Protein 6N7J (pdb70)

InterPro domains:
  IPR002561 Filoviruses glycoprotein, extracellular domain [PF01611] (16-345)
  IPR014625 Filoviruses glycoprotein [PIRSF036874] (2-675)
  IPR054584 Envelope glycoprotein GP2-like, HR1-HR2 [PF22307] (515-595)

Nearest PDB structures (foldseek):
  6n7j-assembly2_H  TM=1.005E+00  e=5.171E-42  Homo sapiens
  7kfx-assembly1_H  TM=9.205E-01  e=3.390E-28  Homo sapiens
  7kfy-assembly1_H  TM=9.130E-01  e=3.948E-28  Homo sapiens
  5ewi-assembly1_H  TM=6.738E-01  e=2.008E-27  Homo sapiens
  6nip-assembly1_H  TM=5.244E-01  e=6.436E-30  Homo sapiens

Sequence (900 aa):
QVQLQQWGAGLLKPSETLSLTCAVYGGSFTTTYWNWIRQPPGKGLEWIGEVNYSGNANYNPSLKGRVAISVDTSKNQFSLRLNSVTAADTAIYYCTSRIRSHIAYSWKGDVWGKGTTVTVSSASTKGPSVFPLAPSSKSTSGGTAALGCLVKDYFPEPVTVSWNSGALTSGVHTFPAVLQSSGLYSLSSVVTVPSSSLGTQTYICNVNHKPSNTKVDKKVEPKVQLQQWGAGLLKPSETLSLTCAVYGGSFTTTYWNWIRQPPGKGLEWIGEVNYSGNANYNPSLKGRVAISVDTSKNQFSLRLNSVTAADTAIYYCTSRIRSHIAYSWKGDVWGKGTTVTVSSASTKGPSVFPLAPSSTSGGTAALGCLVKDYFPEPVTVSWNSGALTSGVHTFPAVLQSSGLYSLSSVVTVPSSSLGTQTYICNVNHKPSNTKVDKKVEPEIVMTQSPGTLSLSPGERATLSCRASQSVPRNYIGWFQQKPGQAPRLLIYGASSRAAGFPDRFSGSGSGTDFTLTITRLEPEDFAMYYCHQYDRLPYTFGQGTKLEIKRTVAAPSVFIFPPSDEQLKSGTASVVCLLNNFYPREAKVQWKVDNALQSGNSQESVTEQDSKDSTYSLSSTLTLSKADYEKHKVYACEVTHQGLRSPVTKSFNRGEEIVMTQSPGTLSLSPGERATLSCRASQSVPRNYIGWFQQKPGQAPRLLIYGASSRAAGFPDRFSGSGSGTDFTLTITRLEPEDFAMYYCHQYDRLPYTFGQGTKLEIKRTVAAPSVFIFPPSDEQLKSGTASVVCLLNNFYPREAKVQWKVDNALQSGNSQESVTEQDSKDSTYSLSSTLTLSKADYEKHKVYACEVTHQGLRSPVTKSFNRGETDKIDQIIHDFIDKPTDKIDQIIHDFIDKP

Radius of gyration: 42.21 Å; Cα contacts (8 Å, |Δi|>4): 2205; chains: 6; bounding box: 74×134×46 Å

Organism: NCBI:txid565995

Solvent-accessible surface area: 42004 Å² total; per-residue (Å²): 210,22,114,10,98,25,128,34,59,20,102,12,85,47,89,85,89,1,65,0,23,0,6,2,125,68,24,48,1,38,12,7,9,2,7,0,9,20,17,17,96,90,134,23,13,67,4,2,0,0,2,16,90,67,46,96,27,50,44,26,80,90,25,116,82,82,5,30,8,74,20,89,54,108,147,56,50,0,35,0,134,0,51,80,4,63,59,89,6,33,2,54,0,13,0,6,0,8,5,10,19,63,150,42,10,39,76,88,18,23,62,34,12,185,23,26,80,0,15,6,15,82,26,76,78,88,20,11,36,10,24,26,4,38,8,39,68,206,37,102,104,85,26,80,1,3,0,0,0,3,1,10,50,0,8,10,77,79,36,73,18,41,1,35,86,33,86,45,116,86,35,39,18,57,3,64,29,31,94,28,123,88,16,22,17,8,18,7,0,0,0,38,12,84,22,92,16,22,82,112,81,78,11,61,0,19,1,36,0,158,66,17,135,34,154,44,86,50,91,5,99,63,248,122,104,9,78,27,130,35,52,22,104,12,87,52,88,82,75,0,56,1,23,0,5,4,145,26,46,45,6,41,11,6,14,8,3,0,6,21,21,14,104,90,136,24,13,65,3,1,0,5,1,23,84,74,40,59,25,19,61,17,79,91,11,126,67,82,5,53,8,52,24,69,69,97,124,53,55,1,19,0,105,1,65,74,0,66,64,88,6,32,2,58,0,13,0,5,1,12,2,8,24,85,168,37,19,67,82,95,2,18,48,40,11,138,27,20,73,1,15,5,11,78,27,70,76,102,24,15,42,13,19,21,0,49,6,112,78,101,107,80,23,92,5,5,0,0,0,0,0,11,36,0,5,8,80,82,33,74,16,43,1,32,91,32,85,42,115,87,35,36,18,60,3,69,29,34,84,31,124,81,12,24,19,10,14,6,0,0,0,37,14,80,23,88,16,34,82,120,86,90,12,64,0,18,1,48,0,169,62,33,135,34,155,53,88,59,100,6,111,119,126,7,91,12,79,15,37,91,23,72,26,35,24,31,70,57,73,150,0,69,0,31,0,122,7,79,115,68,4,84,70,50,15,0,0,3,9,10,23,63,88,94,109,43,8,138,17,0,1,27,4,26,83,44,103,15,109,73,27,59,112,45,4,53,8,58,38,44,26,68,68,9,35,0,13,0,60,174,2,78,86,117,4,32,9,68,0,7,0,6,1,0,0,80,39,25,3,35,27,1,160,10,0,56,5,13,43,106,85,102,82,22,40,11,45,6,37,16,4,30,12,18,112,72,4,26,178,82,36,52,1,2,1,2,0,0,0,3,60,0,9,20,79,112,25,129,19,40,6,46,4,62,121,51,118,35,106,80,42,42,64,87,14,30,32,97,34,45,105,173,60,12,5,3,2,0,5,1,17,0,52,26,55,90,64,60,8,74,146,59,120,43,0,8,0,31,0,51,12,116,34,57,232,70,67,40,63,85,59,21,75,92,72,202,126,6,70,3,73,14,41,52,55,64,30,33,22,38,59,74,82,150,0,64,0,34,0,130,7,74,101,75,7,85,79,54,13,0,0,2,7,15,23,64,91,94,118,46,5,137,16,2,0,30,6,18,83,42,104,16,75,76,31,52,101,19,9,54,7,61,34,46,26,67,66,5,41,0,22,0,46,155,5,61,105,90,0,25,9,67,0,5,0,4,0,0,1,89,40,20,3,32,22,2,114,8,0,53,6,9,43,112,73,103,86,22,45,11,48,10,38,24,5,47,11,17,104,88,0,32,171,72,36,39,0,1,1,0,0,0,0,6,56,0,12,19,100,107,29,120,18,51,4,45,3,57,114,54,110,40,92,80,41,39,68,89,13,34,32,103,35,46,102,174,61,17,2,5,2,7,4,1,19,0,49,29,57,86,64,60,9,90,139,58,118,41,0,4,0,42,0,52,7,124,28,40,232,50,64,46,60,83,62,34,71,91,61,198,95,89,179,91,1,62,118,10,9,111,116,4,69,94,67,96,103,178,95,0,57,122,12,7,108,110,6,77,30,82

CATH classification: 2.60.40.10

Structure (mmCIF, N/CA/C/O backbone):
data_6N7J
#
_entry.id   6N7J
#
_cell.length_a   51.452
_cell.length_b   191.580
_cell.length_c   63.362
_cell.angle_alpha   90.00
_cell.angle_beta   109.98
_cell.angle_gamma   90.00
#
_symmetry.space_group_name_H-M   'P 1 21 1'
#
loop_
_entity.id
_entity.type
_entity.pdbx_description
1 polymer 'BDBV223 antibody heavy chain'
2 polymer 'BDBV223 antibody light chain'
3 polymer 'Envelope glycoprotein'
#
loop_
_atom_site.group_PDB
_atom_site.id
_atom_site.type_symbol
_atom_site.label_atom_id
_atom_site.label_alt_id
_atom_site.label_comp_id
_atom_site.label_asym_id
_atom_site.label_entity_id
_atom_site.label_seq_id
_atom_site.pdbx_PDB_ins_code
_atom_site.Cartn_x
_atom_site.Cartn_y
_atom_site.Cartn_z
_atom_site.occupancy
_atom_site.B_iso_or_equiv
_atom_site.auth_seq_id
_atom_site.auth_comp_id
_atom_site.auth_asym_id
_atom_site.auth_atom_id
_atom_site.pdbx_PDB_model_num
ATOM 1 N N . GLN A 1 1 ? -36.954 52.250 3.067 1.00 78.10 1 GLN A N 1
ATOM 2 C CA . GLN A 1 1 ? -37.390 53.607 2.628 1.00 61.77 1 GLN A CA 1
ATOM 3 C C . GLN A 1 1 ? -37.644 54.509 3.832 1.00 53.51 1 GLN A C 1
ATOM 4 O O . GLN A 1 1 ? -38.435 55.448 3.756 1.00 59.22 1 GLN A O 1
ATOM 20 N N . VAL A 1 2 ? -36.970 54.220 4.940 1.00 58.48 2 VAL A N 1
ATOM 21 C CA . VAL A 1 2 ? -37.169 54.976 6.171 1.00 55.64 2 VAL A CA 1
ATOM 22 C C . VAL A 1 2 ? -36.482 56.328 6.052 1.00 60.42 2 VAL A C 1
ATOM 23 O O . VAL A 1 2 ? -35.396 56.445 5.472 1.00 61.49 2 VAL A O 1
ATOM 36 N N . GLN A 1 3 ? -37.118 57.358 6.605 1.00 61.44 3 GLN A N 1
ATOM 37 C CA . GLN A 1 3 ? -36.564 58.704 6.615 1.00 53.97 3 GLN A CA 1
ATOM 38 C C . GLN A 1 3 ? -36.951 59.380 7.921 1.00 56.78 3 GLN A C 1
ATOM 39 O O . GLN A 1 3 ? -38.085 59.239 8.385 1.00 53.89 3 GLN A O 1
ATOM 53 N N . LEU A 1 4 ? -36.007 60.110 8.509 1.00 62.91 4 LEU A N 1
ATOM 54 C CA . LEU A 1 4 ? -36.218 60.773 9.788 1.00 60.39 4 LEU A CA 1
ATOM 55 C C . LEU A 1 4 ? -36.178 62.285 9.610 1.00 57.67 4 LEU A C 1
ATOM 56 O O . LEU A 1 4 ? -35.218 62.825 9.049 1.00 52.36 4 LEU A O 1
ATOM 72 N N . GLN A 1 5 ? -37.226 62.961 10.090 1.00 50.41 5 GLN A N 1
ATOM 73 C CA . GLN A 1 5 ? -37.377 64.409 9.958 1.00 48.88 5 GLN A CA 1
ATOM 74 C C . GLN A 1 5 ? -37.291 65.030 11.349 1.00 51.90 5 GLN A C 1
ATOM 75 O O . GLN A 1 5 ? -38.212 64.878 12.159 1.00 49.79 5 GLN A O 1
ATOM 89 N N . GLN A 1 6 ? -36.208 65.756 11.611 1.00 53.28 6 GLN A N 1
ATOM 90 C CA . GLN A 1 6 ? -35.921 66.308 12.929 1.00 45.81 6 GLN A CA 1
ATOM 91 C C . GLN A 1 6 ? -36.146 67.814 12.938 1.00 48.85 6 GLN A C 1
ATOM 92 O O . GLN A 1 6 ? -35.673 68.522 12.043 1.00 51.15 6 GLN A O 1
ATOM 106 N N . TRP A 1 7 ? -36.870 68.299 13.947 1.00 56.14 7 TRP A N 1
ATOM 107 C CA . TRP A 1 7 ? -37.019 69.732 14.154 1.00 52.34 7 TRP A CA 1
ATOM 108 C C . TRP A 1 7 ? -36.894 70.052 15.636 1.00 51.79 7 TRP A C 1
ATOM 109 O O . TRP A 1 7 ? -37.288 69.254 16.494 1.00 57.80 7 TRP A O 1
ATOM 130 N N . GLY A 1 8 ? -36.301 71.206 15.921 1.00 47.26 8 GLY A N 1
ATOM 131 C CA . GLY A 1 8 ? -36.056 71.628 17.288 1.00 46.16 8 GLY A CA 1
ATOM 132 C C . GLY A 1 8 ? -35.515 73.041 17.317 1.00 40.72 8 GLY A C 1
ATOM 133 O O . GLY A 1 8 ? -35.264 73.657 16.278 1.00 46.77 8 GLY A O 1
ATOM 137 N N . ALA A 1 9 ? -35.332 73.549 18.535 1.00 31.72 9 ALA A N 1
ATOM 138 C CA . ALA A 1 9 ? -34.849 74.909 18.751 1.00 33.82 9 ALA A CA 1
ATOM 139 C C . ALA A 1 9 ? -33.329 74.900 18.864 1.00 49.40 9 ALA A C 1
ATOM 140 O O . ALA A 1 9 ? -32.775 74.326 19.808 1.00 64.94 9 ALA A O 1
ATOM 147 N N . GLY A 1 10 ? -32.658 75.542 17.906 1.00 49.02 10 GLY A N 1
ATOM 148 C CA . GLY A 1 10 ? -31.203 75.520 17.897 1.00 46.78 10 GLY A CA 1
ATOM 149 C C . GLY A 1 10 ? -30.581 76.388 18.976 1.00 43.57 10 GLY A C 1
ATOM 150 O O . GLY A 1 10 ? -29.737 75.926 19.749 1.00 40.92 10 GLY A O 1
ATOM 154 N N . LEU A 1 11 ? -30.990 77.653 19.049 1.00 42.97 11 LEU A N 1
ATOM 155 C CA . LEU A 1 11 ? -30.364 78.623 19.939 1.00 48.97 11 LEU A CA 1
ATOM 156 C C . LEU A 1 11 ? -31.182 78.779 21.215 1.00 45.43 11 LEU A C 1
ATOM 157 O O . LEU A 1 11 ? -32.397 78.998 21.158 1.00 67.00 11 LEU A O 1
ATOM 173 N N . LEU A 1 12 ? -30.511 78.664 22.360 1.00 37.05 12 LEU A N 1
ATOM 174 C CA . LEU A 1 12 ? -31.144 78.819 23.661 1.00 43.45 12 LEU A CA 1
ATOM 175 C C . LEU A 1 12 ? -30.160 79.480 24.614 1.00 46.96 12 LEU A C 1
ATOM 176 O O . LEU A 1 12 ? -28.943 79.352 24.460 1.00 48.72 12 LEU A O 1
ATOM 192 N N . LYS A 1 13 ? -30.697 80.188 25.603 1.00 56.12 13 LYS A N 1
ATOM 193 C CA . LYS A 1 13 ? -29.867 80.791 26.633 1.00 58.24 13 LYS A CA 1
ATOM 194 C C . LYS A 1 13 ? -29.543 79.771 27.722 1.00 49.29 13 LYS A C 1
ATOM 195 O O . LYS A 1 13 ? -30.267 78.789 27.900 1.00 46.45 13 LYS A O 1
ATOM 214 N N . PRO A 1 14 ? -28.455 79.978 28.465 1.00 54.00 14 PRO A N 1
ATOM 215 C CA . PRO A 1 14 ? -28.085 79.016 29.511 1.00 55.66 14 PRO A CA 1
ATOM 216 C C . PRO A 1 14 ? -29.225 78.777 30.491 1.00 52.43 14 PRO A C 1
ATOM 217 O O . PRO A 1 14 ? -30.039 79.664 30.760 1.00 58.39 14 PRO A O 1
ATOM 228 N N . SER A 1 15 ? -29.275 77.557 31.027 1.00 53.29 15 SER A N 1
ATOM 229 C CA . SER A 1 15 ? -30.269 77.186 32.033 1.00 57.79 15 SER A CA 1
ATOM 230 C C . SER A 1 15 ? -31.687 77.243 31.464 1.00 54.01 15 SER A C 1
ATOM 231 O O . SER A 1 15 ? -32.632 77.656 32.140 1.00 44.10 15 SER A O 1
ATOM 239 N N . GLU A 1 16 ? -31.833 76.822 30.207 1.00 51.04 16 GLU A N 1
ATOM 240 C CA . GLU A 1 16 ? -33.126 76.734 29.541 1.00 50.92 16 GLU A CA 1
ATOM 241 C C . GLU A 1 16 ? -33.309 75.334 28.973 1.00 51.31 16 GLU A C 1
ATOM 242 O O . GLU A 1 16 ? -32.379 74.760 28.401 1.00 51.07 16 GLU A O 1
ATOM 254 N N . THR A 1 17 ? -34.516 74.795 29.122 1.00 61.31 17 THR A N 1
ATOM 255 C CA . THR A 1 17 ? -34.784 73.437 28.667 1.00 60.82 17 THR A CA 1
ATOM 256 C C . THR A 1 17 ? -34.598 73.320 27.160 1.00 45.64 17 THR A C 1
ATOM 257 O O . THR A 1 17 ? -34.995 74.201 26.393 1.00 46.62 17 THR A O 1
ATOM 268 N N . LEU A 1 18 ? -33.986 72.215 26.743 1.00 38.30 18 LEU A N 1
ATOM 269 C CA . LEU A 1 18 ? -33.754 71.899 25.339 1.00 34.46 18 LEU A CA 1
ATOM 270 C C . LEU A 1 18 ? -34.746 70.818 24.931 1.00 43.12 18 LEU A C 1
ATOM 271 O O . LEU A 1 18 ? -34.670 69.685 25.418 1.00 60.94 18 LEU A O 1
ATOM 287 N N . SER A 1 19 ? -35.668 71.161 24.035 1.00 42.41 19 SER A N 1
ATOM 288 C CA . SER A 1 19 ? -36.661 70.217 23.535 1.00 45.29 19 SER A CA 1
ATOM 289 C C . SER A 1 19 ? -36.441 70.050 22.038 1.00 44.76 19 SER A C 1
ATOM 290 O O . SER A 1 19 ? -36.622 71.001 21.269 1.00 58.55 19 SER A O 1
ATOM 298 N N . LEU A 1 20 ? -36.049 68.847 21.630 1.00 40.29 20 LEU A N 1
ATOM 299 C CA . LEU A 1 20 ? -35.886 68.503 20.227 1.00 42.53 20 LEU A CA 1
ATOM 300 C C . LEU A 1 20 ? -36.847 67.369 19.902 1.00 44.85 20 LEU A C 1
ATOM 301 O O . LEU A 1 20 ? -37.277 66.630 20.791 1.00 53.10 20 LEU A O 1
ATOM 317 N N . THR A 1 21 ? -37.216 67.239 18.628 1.00 52.06 21 THR A N 1
ATOM 318 C CA . THR A 1 21 ? -38.087 66.138 18.241 1.00 60.26 21 THR A CA 1
ATOM 319 C C . THR A 1 21 ? -37.669 65.570 16.894 1.00 55.02 21 THR A C 1
ATOM 320 O O . THR A 1 21 ? -37.159 66.281 16.023 1.00 59.35 21 THR A O 1
ATOM 331 N N . CYS A 1 22 ? -37.912 64.271 16.740 1.00 48.28 22 CYS A N 1
ATOM 332 C CA . CYS A 1 22 ? -37.520 63.502 15.570 1.00 51.26 22 CYS A CA 1
ATOM 333 C C . CYS A 1 22 ? -38.704 62.655 15.122 1.00 46.32 22 CYS A C 1
ATOM 334 O O . CYS A 1 22 ? -39.397 62.053 15.951 1.00 49.35 22 CYS A O 1
ATOM 341 N N . ALA A 1 23 ? -38.928 62.614 13.808 1.00 44.74 23 ALA A N 1
ATOM 342 C CA . ALA A 1 23 ? -40.096 61.978 13.211 1.00 48.96 23 ALA A CA 1
ATOM 343 C C . ALA A 1 23 ? -39.665 60.823 12.318 1.00 59.64 23 ALA A C 1
ATOM 344 O O . ALA A 1 23 ? -38.626 60.898 11.656 1.00 66.97 23 ALA A O 1
ATOM 351 N N . VAL A 1 24 ? -40.477 59.765 12.292 1.00 46.79 24 VAL A N 1
ATOM 352 C CA . VAL A 1 24 ? -40.159 58.520 11.595 1.00 48.13 24 VAL A CA 1
ATOM 353 C C . VAL A 1 24 ? -41.167 58.310 10.473 1.00 51.14 24 VAL A C 1
ATOM 354 O O . VAL A 1 24 ? -42.372 58.183 10.728 1.00 55.36 24 VAL A O 1
ATOM 367 N N . TYR A 1 25 ? -40.675 58.278 9.237 1.00 43.23 25 TYR A N 1
ATOM 368 C CA . TYR A 1 25 ? -41.457 57.884 8.073 1.00 49.98 25 TYR A CA 1
ATOM 369 C C . TYR A 1 25 ? -40.945 56.553 7.540 1.00 56.23 25 TYR A C 1
ATOM 370 O O . TYR A 1 25 ? -39.731 56.360 7.412 1.00 61.23 25 TYR A O 1
ATOM 388 N N . GLY A 1 26 ? -41.867 55.642 7.229 1.00 53.65 26 GLY A N 1
ATOM 389 C CA . GLY A 1 26 ? -41.533 54.389 6.587 1.00 62.64 26 GLY A CA 1
ATOM 390 C C . GLY A 1 26 ? -41.430 53.190 7.507 1.00 63.63 26 GLY A C 1
ATOM 391 O O . GLY A 1 26 ? -41.367 52.059 7.009 1.00 52.08 26 GLY A O 1
ATOM 395 N N . GLY A 1 27 ? -41.412 53.392 8.817 1.00 60.98 27 GLY A N 1
ATOM 396 C CA . GLY A 1 27 ? -41.238 52.284 9.740 1.00 52.09 27 GLY A CA 1
ATOM 397 C C . GLY A 1 27 ? -41.868 52.583 11.080 1.00 56.59 27 GLY A C 1
ATOM 398 O O . GLY A 1 27 ? -42.005 53.744 11.478 1.00 56.59 27 GLY A O 1
ATOM 402 N N . SER A 1 28 ? -42.254 51.518 11.781 1.00 54.35 28 SER A N 1
ATOM 403 C CA . SER A 1 28 ? -42.961 51.659 13.044 1.00 65.00 28 SER A CA 1
ATOM 404 C C . SER A 1 28 ? -41.988 51.928 14.189 1.00 44.62 28 SER A C 1
ATOM 405 O O . SER A 1 28 ? -40.789 51.645 14.109 1.00 31.60 28 SER A O 1
ATOM 413 N N . PHE A 1 29 ? -42.528 52.509 15.262 1.00 51.16 29 PHE A N 1
ATOM 414 C CA . PHE A 1 29 ? -41.756 52.670 16.488 1.00 56.15 29 PHE A CA 1
ATOM 415 C C . PHE A 1 29 ? -41.494 51.334 17.164 1.00 57.42 29 PHE A C 1
ATOM 416 O O . PHE A 1 29 ? -40.449 51.157 17.801 1.00 59.40 29 PHE A O 1
ATOM 433 N N . THR A 1 30 ? -42.422 50.386 17.036 1.00 51.15 30 THR A N 1
ATOM 434 C CA . THR A 1 30 ? -42.277 49.108 17.716 1.00 66.94 30 THR A CA 1
ATOM 435 C C . THR A 1 30 ? -41.218 48.226 17.068 1.00 68.55 30 THR A C 1
ATOM 436 O O . THR A 1 30 ? -40.677 47.337 17.734 1.00 70.99 30 THR A O 1
ATOM 447 N N . THR A 1 31 ? -40.913 48.448 15.789 1.00 64.57 31 THR A N 1
ATOM 448 C CA . THR A 1 31 ? -39.982 47.581 15.078 1.00 60.81 31 THR A CA 1
ATOM 449 C C . THR A 1 31 ? -38.533 47.862 15.453 1.00 54.67 31 THR A C 1
ATOM 450 O O . THR A 1 31 ? -37.718 46.935 15.521 1.00 52.75 31 THR A O 1
ATOM 461 N N . THR A 1 32 ? -38.192 49.124 15.686 1.00 58.16 32 THR A N 1
ATOM 462 C CA . THR A 1 32 ? -36.813 49.526 15.911 1.00 55.40 32 THR A CA 1
ATOM 463 C C . THR A 1 32 ? -36.716 50.429 17.130 1.00 44.86 32 THR A C 1
ATOM 464 O O . THR A 1 32 ? -37.607 51.244 17.385 1.00 43.80 32 THR A O 1
ATOM 475 N N . TYR A 1 33 ? -35.627 50.276 17.876 1.00 49.16 33 TYR A N 1
ATOM 476 C CA . TYR A 1 33 ? -35.328 51.167 18.983 1.00 56.36 33 TYR A CA 1
ATOM 477 C C . TYR A 1 33 ? -34.801 52.496 18.455 1.00 56.23 33 TYR A C 1
ATOM 478 O O . TYR A 1 33 ? -34.260 52.582 17.350 1.00 57.66 33 TYR A O 1
ATOM 496 N N . TRP A 1 34 ? -34.960 53.544 19.261 1.00 49.47 34 TRP A N 1
ATOM 497 C CA . TRP A 1 34 ? -34.517 54.874 18.865 1.00 49.57 34 TRP A CA 1
ATOM 498 C C . TRP A 1 34 ? -33.589 55.420 19.935 1.00 58.31 34 TRP A C 1
ATOM 499 O O . TRP A 1 34 ? -33.659 55.009 21.087 1.00 57.91 34 TRP A O 1
ATOM 520 N N . ASN A 1 35 ? -32.665 56.290 19.538 1.00 61.11 35 ASN A N 1
ATOM 521 C CA . ASN A 1 35 ? -31.745 56.873 20.502 1.00 56.61 35 ASN A CA 1
ATOM 522 C C . ASN A 1 35 ? -31.269 58.237 20.024 1.00 49.52 35 ASN A C 1
ATOM 523 O O . ASN A 1 35 ? -31.264 58.540 18.828 1.00 36.06 35 ASN A O 1
ATOM 534 N N . TRP A 1 36 ? -30.863 59.052 20.994 1.00 47.69 36 TRP A N 1
ATOM 535 C CA . TRP A 1 36 ? -30.348 60.393 20.758 1.00 41.11 36 TRP A CA 1
ATOM 536 C C . TRP A 1 36 ? -28.871 60.448 21.122 1.00 37.36 36 TRP A C 1
ATOM 537 O O . TRP A 1 36 ? -28.473 59.988 22.204 1.00 36.89 36 TRP A O 1
ATOM 558 N N . ILE A 1 37 ? -28.076 61.044 20.227 1.00 44.34 37 ILE A N 1
ATOM 559 C CA . ILE A 1 37 ? -26.649 61.254 20.431 1.00 44.44 37 ILE A CA 1
ATOM 560 C C . ILE A 1 37 ? -26.343 62.719 20.149 1.00 38.71 37 ILE A C 1
ATOM 561 O O . ILE A 1 37 ? -27.116 63.424 19.497 1.00 45.21 37 ILE A O 1
ATOM 577 N N . ARG A 1 38 ? -25.197 63.178 20.652 1.00 28.06 38 ARG A N 1
ATOM 578 C CA . ARG A 1 38 ? -24.741 64.535 20.388 1.00 30.52 38 ARG A CA 1
ATOM 579 C C . ARG A 1 38 ? -23.256 64.516 20.065 1.00 31.83 38 ARG A C 1
ATOM 580 O O . ARG A 1 38 ? -22.486 63.773 20.681 1.00 46.55 38 ARG A O 1
ATOM 601 N N . GLN A 1 39 ? -22.862 65.335 19.094 1.00 34.19 39 GLN A N 1
ATOM 602 C CA . GLN A 1 39 ? -21.457 65.512 18.747 1.00 39.11 39 GLN A CA 1
ATOM 603 C C . GLN A 1 39 ? -21.040 66.943 19.056 1.00 33.68 39 GLN A C 1
ATOM 604 O O . GLN A 1 39 ? -21.436 67.865 18.326 1.00 33.43 39 GLN A O 1
ATOM 618 N N . PRO A 1 40 ? -20.260 67.190 20.106 1.00 30.04 40 PRO A N 1
ATOM 619 C CA . PRO A 1 40 ? -19.707 68.532 20.317 1.00 30.24 40 PRO A CA 1
ATOM 620 C C . PRO A 1 40 ? -18.801 68.927 19.166 1.00 35.15 40 PRO A C 1
ATOM 621 O O . PRO A 1 40 ? -18.337 68.063 18.406 1.00 43.85 40 PRO A O 1
ATOM 632 N N . PRO A 1 41 ? -18.523 70.220 18.999 1.00 33.46 41 PRO A N 1
ATOM 633 C CA . PRO A 1 41 ? -17.717 70.651 17.849 1.00 38.71 41 PRO A CA 1
ATOM 634 C C . PRO A 1 41 ? -16.291 70.128 17.952 1.00 43.95 41 PRO A C 1
ATOM 635 O O . PRO A 1 41 ? -15.634 70.272 18.984 1.00 35.66 41 PRO A O 1
ATOM 646 N N . GLY A 1 42 ? -15.818 69.523 16.865 1.00 41.98 42 GLY A N 1
ATOM 647 C CA . GLY A 1 42 ? -14.476 68.977 16.812 1.00 34.02 42 GLY A CA 1
ATOM 648 C C . GLY A 1 42 ? -14.135 68.085 17.988 1.00 35.05 42 GLY A C 1
ATOM 649 O O . GLY A 1 42 ? -13.055 68.211 18.573 1.00 35.35 42 GLY A O 1
ATOM 653 N N . LYS A 1 43 ? -15.043 67.180 18.346 1.00 25.09 43 LYS A N 1
ATOM 654 C CA . LYS A 1 43 ? -14.808 66.257 19.447 1.00 22.95 43 LYS A CA 1
ATOM 655 C C . LYS A 1 43 ? -15.491 64.931 19.144 1.00 23.04 43 LYS A C 1
ATOM 656 O O . LYS A 1 43 ? -16.205 64.784 18.148 1.00 28.06 43 LYS A O 1
ATOM 675 N N . GLY A 1 44 ? -15.260 63.960 20.025 1.00 27.75 44 GLY A N 1
ATOM 676 C CA . GLY A 1 44 ? -15.816 62.639 19.837 1.00 44.09 44 GLY A CA 1
ATOM 677 C C . GLY A 1 44 ? -17.316 62.594 20.056 1.00 56.45 44 GLY A C 1
ATOM 678 O O . GLY A 1 44 ? -17.910 63.425 20.744 1.00 52.24 44 GLY A O 1
ATOM 682 N N . LEU A 1 45 ? -17.935 61.589 19.443 1.00 56.98 45 LEU A N 1
ATOM 683 C CA . LEU A 1 45 ? -19.367 61.378 19.577 1.00 40.18 45 LEU A CA 1
ATOM 684 C C . LEU A 1 45 ? -19.724 60.987 21.007 1.00 40.74 45 LEU A C 1
ATOM 685 O O . LEU A 1 45 ? -18.948 60.336 21.711 1.00 38.99 45 LEU A O 1
ATOM 701 N N . GLU A 1 46 ? -20.917 61.396 21.434 1.00 42.34 46 GLU A N 1
ATOM 702 C CA . GLU A 1 46 ? -21.442 61.038 22.743 1.00 46.30 46 GLU A CA 1
ATOM 703 C C . GLU A 1 46 ? -22.883 60.579 22.594 1.00 41.93 46 GLU A C 1
ATOM 704 O O . GLU A 1 46 ? -23.660 61.179 21.845 1.00 51.40 46 GLU A O 1
ATOM 716 N N . TRP A 1 47 ? -23.237 59.515 23.309 1.00 33.42 47 TRP A N 1
ATOM 717 C CA . TRP A 1 47 ? -24.592 58.976 23.292 1.00 41.12 47 TRP A CA 1
ATOM 718 C C . TRP A 1 47 ? -25.306 59.420 24.561 1.00 46.58 47 TRP A C 1
ATOM 719 O O . TRP A 1 47 ? -24.976 58.958 25.658 1.00 47.61 47 TRP A O 1
ATOM 740 N N . ILE A 1 48 ? -26.276 60.321 24.418 1.00 51.72 48 ILE A N 1
ATOM 741 C CA . ILE A 1 48 ? -27.004 60.799 25.588 1.00 52.14 48 ILE A CA 1
ATOM 742 C C . ILE A 1 48 ? -28.049 59.781 26.032 1.00 39.78 48 ILE A C 1
ATOM 743 O O . ILE A 1 48 ? -28.157 59.476 27.225 1.00 48.86 48 ILE A O 1
ATOM 759 N N . GLY A 1 49 ? -28.837 59.235 25.102 1.00 37.85 49 GLY A N 1
ATOM 760 C CA . GLY A 1 49 ? -29.909 58.374 25.574 1.00 45.90 49 GLY A CA 1
ATOM 761 C C . GLY A 1 49 ? -30.489 57.466 24.514 1.00 43.91 49 GLY A C 1
ATOM 762 O O . GLY A 1 49 ? -30.145 57.542 23.333 1.00 44.01 49 GLY A O 1
ATOM 766 N N . GLU A 1 50 ? -31.365 56.570 24.972 1.00 46.92 50 GLU A N 1
ATOM 767 C CA . GLU A 1 50 ? -32.108 55.676 24.096 1.00 54.91 50 GLU A CA 1
ATOM 768 C C . GLU A 1 50 ? -33.508 55.451 24.651 1.00 58.62 50 GLU A C 1
ATOM 769 O O . GLU A 1 50 ? -33.731 55.477 25.866 1.00 55.77 50 GLU A O 1
ATOM 781 N N . VAL A 1 51 ? -34.443 55.210 23.731 1.00 49.46 51 VAL A N 1
ATOM 782 C CA . VAL A 1 51 ? -35.861 55.062 24.018 1.00 42.42 51 VAL A CA 1
ATOM 783 C C . VAL A 1 51 ? -36.445 53.896 23.229 1.00 61.11 51 VAL A C 1
ATOM 784 O O . VAL A 1 51 ? -36.014 53.584 22.109 1.00 69.09 51 VAL A O 1
ATOM 797 N N . ASN A 1 52 ? -37.475 53.295 23.824 1.00 67.23 52 ASN A N 1
ATOM 798 C CA . ASN A 1 52 ? -38.276 52.224 23.257 1.00 68.56 52 ASN A CA 1
ATOM 799 C C . ASN A 1 52 ? -39.717 52.709 23.135 1.00 63.54 52 ASN A C 1
ATOM 800 O O . ASN A 1 52 ? -40.134 53.644 23.825 1.00 63.71 52 ASN A O 1
ATOM 811 N N . TYR A 1 53 ? -40.484 52.069 22.247 1.00 52.28 53 TYR A N 1
ATOM 812 C CA . TYR A 1 53 ? -41.864 52.497 22.032 1.00 53.12 53 TYR A CA 1
ATOM 813 C C . TYR A 1 53 ? -42.686 52.418 23.312 1.00 52.82 53 TYR A C 1
ATOM 814 O O . TYR A 1 53 ? -43.623 53.204 23.498 1.00 39.70 53 TYR A O 1
ATOM 832 N N . SER A 1 54 ? -42.356 51.481 24.202 1.00 56.70 54 SER A N 1
ATOM 833 C CA . SER A 1 54 ? -43.114 51.291 25.433 1.00 56.93 54 SER A CA 1
ATOM 834 C C . SER A 1 54 ? -42.910 52.413 26.442 1.00 50.58 54 SER A C 1
ATOM 835 O O . SER A 1 54 ? -43.609 52.434 27.461 1.00 55.24 54 SER A O 1
ATOM 843 N N . GLY A 1 55 ? -41.983 53.335 26.193 1.00 47.52 55 GLY A N 1
ATOM 844 C CA . GLY A 1 55 ? -41.683 54.396 27.123 1.00 50.65 55 GLY A CA 1
ATOM 845 C C . GLY A 1 55 ? -40.423 54.170 27.931 1.00 50.54 55 GLY A C 1
ATOM 846 O O . GLY A 1 55 ? -39.895 55.126 28.510 1.00 47.59 55 GLY A O 1
ATOM 850 N N . ASN A 1 56 ? -39.932 52.934 27.986 1.00 55.57 56 ASN A N 1
ATOM 851 C CA . ASN A 1 56 ? -38.697 52.652 28.702 1.00 54.79 56 ASN A CA 1
ATOM 852 C C . ASN A 1 56 ? -37.546 53.427 28.076 1.00 51.85 56 ASN A C 1
ATOM 853 O O . ASN A 1 56 ? -37.365 53.418 26.855 1.00 50.30 56 ASN A O 1
ATOM 864 N N . ALA A 1 57 ? -36.769 54.102 28.920 1.00 54.02 57 ALA A N 1
ATOM 865 C CA . ALA A 1 57 ? -35.686 54.964 28.471 1.00 53.36 57 ALA A CA 1
ATOM 866 C C . ALA A 1 57 ? -34.438 54.659 29.283 1.00 55.24 57 ALA A C 1
ATOM 867 O O . ALA A 1 57 ? -34.509 54.531 30.510 1.00 55.11 57 ALA A O 1
ATOM 874 N N . ASN A 1 58 ? -33.302 54.545 28.600 1.00 54.27 58 ASN A N 1
ATOM 875 C CA . ASN A 1 58 ? -32.015 54.312 29.244 1.00 55.82 58 ASN A CA 1
ATOM 876 C C . ASN A 1 58 ? -31.074 55.439 28.848 1.00 53.49 58 ASN A C 1
ATOM 877 O O . ASN A 1 58 ? -30.838 55.665 27.657 1.00 47.67 58 ASN A O 1
ATOM 888 N N . TYR A 1 59 ? -30.529 56.131 29.843 1.00 52.43 59 TYR A N 1
ATOM 889 C CA . TYR A 1 59 ? -29.780 57.359 29.629 1.00 44.80 59 TYR A CA 1
ATOM 890 C C . TYR A 1 59 ? -28.311 57.170 29.984 1.00 45.71 59 TYR A C 1
ATOM 891 O O . TYR A 1 59 ? -27.941 56.299 30.777 1.00 54.00 59 TYR A O 1
ATOM 909 N N . ASN A 1 60 ? -27.479 58.003 29.372 1.00 48.57 60 ASN A N 1
ATOM 910 C CA . ASN A 1 60 ? -26.058 58.014 29.674 1.00 47.22 60 ASN A CA 1
ATOM 911 C C . ASN A 1 60 ? -25.857 58.194 31.179 1.00 52.85 60 ASN A C 1
ATOM 912 O O . ASN A 1 60 ? -26.533 59.028 31.796 1.00 56.48 60 ASN A O 1
ATOM 923 N N . PRO A 1 61 ? -24.940 57.446 31.806 1.00 66.29 61 PRO A N 1
ATOM 924 C CA . PRO A 1 61 ? -24.863 57.483 33.277 1.00 65.65 61 PRO A CA 1
ATOM 925 C C . PRO A 1 61 ? -24.428 58.827 33.826 1.00 55.16 61 PRO A C 1
ATOM 926 O O . PRO A 1 61 ? -24.715 59.122 34.993 1.00 40.98 61 PRO A O 1
ATOM 937 N N . SER A 1 62 ? -23.747 59.646 33.027 1.00 60.50 62 SER A N 1
ATOM 938 C CA . SER A 1 62 ? -23.306 60.956 33.493 1.00 59.96 62 SER A CA 1
ATOM 939 C C . SER A 1 62 ? -24.481 61.922 33.621 1.00 66.06 62 SER A C 1
ATOM 940 O O . SER A 1 62 ? -24.626 62.608 34.639 1.00 78.08 62 SER A O 1
ATOM 948 N N . LEU A 1 63 ? -25.335 61.983 32.598 1.00 68.63 63 LEU A N 1
ATOM 949 C CA . LEU A 1 63 ? -26.403 62.972 32.501 1.00 55.79 63 LEU A CA 1
ATOM 950 C C . LEU A 1 63 ? -27.757 62.470 32.999 1.00 56.96 63 LEU A C 1
ATOM 951 O O . LEU A 1 63 ? -28.756 63.175 32.828 1.00 65.02 63 LEU A O 1
ATOM 967 N N . LYS A 1 64 ? -27.820 61.274 33.596 1.00 65.54 64 LYS A N 1
ATOM 968 C CA . LYS A 1 64 ? -29.109 60.639 33.875 1.00 67.61 64 LYS A CA 1
ATOM 969 C C . LYS A 1 64 ? -30.098 61.605 34.519 1.00 60.12 64 LYS A C 1
ATOM 970 O O . LYS A 1 64 ? -31.255 61.703 34.095 1.00 57.74 64 LYS A O 1
ATOM 989 N N . GLY A 1 65 ? -29.659 62.327 35.550 1.00 53.77 65 GLY A N 1
ATOM 990 C CA . GLY A 1 65 ? -30.584 63.169 36.292 1.00 54.02 65 GLY A CA 1
ATOM 991 C C . GLY A 1 65 ? -31.145 64.315 35.472 1.00 58.70 65 GLY A C 1
ATOM 992 O O . GLY A 1 65 ? -32.311 64.687 35.629 1.00 52.43 65 GLY A O 1
ATOM 996 N N . ARG A 1 66 ? -30.330 64.888 34.586 1.00 63.90 66 ARG A N 1
ATOM 997 C CA . ARG A 1 66 ? -30.749 66.079 33.855 1.00 51.18 66 ARG A CA 1
ATOM 998 C C . ARG A 1 66 ? -31.640 65.766 32.659 1.00 50.58 66 ARG A C 1
ATOM 999 O O . ARG A 1 66 ? -32.527 66.563 32.334 1.00 52.05 66 ARG A O 1
ATOM 1020 N N . VAL A 1 67 ? -31.432 64.631 31.996 1.00 46.10 67 VAL A N 1
ATOM 1021 C CA . VAL A 1 67 ? -32.090 64.344 30.726 1.00 50.59 67 VAL A CA 1
ATOM 1022 C C . VAL A 1 67 ? -33.317 63.478 30.964 1.00 60.30 67 VAL A C 1
ATOM 1023 O O . VAL A 1 67 ? -33.310 62.576 31.812 1.00 62.47 67 VAL A O 1
ATOM 1036 N N . ALA A 1 68 ? -34.375 63.758 30.207 1.00 61.57 68 ALA A N 1
ATOM 1037 C CA . ALA A 1 68 ? -35.560 62.915 30.148 1.00 53.63 68 ALA A CA 1
ATOM 1038 C C . ALA A 1 68 ? -36.049 62.909 28.709 1.00 55.84 68 ALA A C 1
ATOM 1039 O O . ALA A 1 68 ? -36.189 63.972 28.097 1.00 55.85 68 ALA A O 1
ATOM 1046 N N . ILE A 1 69 ? -36.307 61.721 28.172 1.00 65.01 69 ILE A N 1
ATOM 1047 C CA . ILE A 1 69 ? -36.768 61.563 26.799 1.00 65.41 69 ILE A CA 1
ATOM 1048 C C . ILE A 1 69 ? -38.137 60.902 26.831 1.00 66.07 69 ILE A C 1
ATOM 1049 O O . ILE A 1 69 ? -38.350 59.933 27.569 1.00 54.45 69 ILE A O 1
ATOM 1065 N N . SER A 1 70 ? -39.064 61.421 26.029 1.00 66.58 70 SER A N 1
ATOM 1066 C CA . SER A 1 70 ? -40.404 60.859 25.950 1.00 68.92 70 SER A CA 1
ATOM 1067 C C . SER A 1 70 ? -40.745 60.634 24.488 1.00 73.20 70 SER A C 1
ATOM 1068 O O . SER A 1 70 ? -40.343 61.418 23.627 1.00 73.73 70 SER A O 1
ATOM 1076 N N . VAL A 1 71 ? -41.493 59.569 24.210 1.00 73.10 71 VAL A N 1
ATOM 1077 C CA . VAL A 1 71 ? -41.803 59.170 22.843 1.00 64.38 71 VAL A CA 1
ATOM 1078 C C . VAL A 1 71 ? -43.300 58.927 22.743 1.00 68.60 71 VAL A C 1
ATOM 1079 O O . VAL A 1 71 ? -43.897 58.324 23.643 1.00 70.37 71 VAL A O 1
ATOM 1092 N N . ASP A 1 72 ? -43.915 59.397 21.657 1.00 75.21 72 ASP A N 1
ATOM 1093 C CA . ASP A 1 72 ? -45.334 59.136 21.423 1.00 73.80 72 ASP A CA 1
ATOM 1094 C C . ASP A 1 72 ? -45.504 58.494 20.054 1.00 78.53 72 ASP A C 1
ATOM 1095 O O . ASP A 1 72 ? -45.246 59.131 19.028 1.00 72.32 72 ASP A O 1
ATOM 1104 N N . THR A 1 73 ? -45.947 57.235 20.044 1.00 73.40 73 THR A N 1
ATOM 1105 C CA . THR A 1 73 ? -46.180 56.526 18.792 1.00 61.36 73 THR A CA 1
ATOM 1106 C C . THR A 1 73 ? -47.408 57.046 18.058 1.00 70.36 73 THR A C 1
ATOM 1107 O O . THR A 1 73 ? -47.534 56.815 16.850 1.00 78.17 73 THR A O 1
ATOM 1118 N N . SER A 1 74 ? -48.310 57.740 18.757 1.00 74.77 74 SER A N 1
ATOM 1119 C CA . SER A 1 74 ? -49.510 58.267 18.115 1.00 70.29 74 SER A CA 1
ATOM 1120 C C . SER A 1 74 ? -49.161 59.029 16.843 1.00 65.72 74 SER A C 1
ATOM 1121 O O . SER A 1 74 ? -49.758 58.806 15.784 1.00 49.32 74 SER A O 1
ATOM 1129 N N . LYS A 1 75 ? -48.192 59.937 16.933 1.00 68.58 75 LYS A N 1
ATOM 1130 C CA . LYS A 1 75 ? -47.743 60.718 15.790 1.00 66.19 75 LYS A CA 1
ATOM 1131 C C . LYS A 1 75 ? -46.519 60.126 15.108 1.00 58.10 75 LYS A C 1
ATOM 1132 O O . LYS A 1 75 ? -46.012 60.722 14.153 1.00 58.86 75 LYS A O 1
ATOM 1151 N N . ASN A 1 76 ? -46.034 58.974 15.568 1.00 57.23 76 ASN A N 1
ATOM 1152 C CA . ASN A 1 76 ? -44.785 58.406 15.071 1.00 60.68 76 ASN A CA 1
ATOM 1153 C C . ASN A 1 76 ? -43.646 59.414 15.221 1.00 59.92 76 ASN A C 1
ATOM 1154 O O . ASN A 1 76 ? -42.926 59.723 14.269 1.00 52.55 76 ASN A O 1
ATOM 1165 N N . GLN A 1 77 ? -43.486 59.930 16.438 1.00 58.47 77 GLN A N 1
ATOM 1166 C CA . GLN A 1 77 ? -42.414 60.870 16.722 1.00 52.56 77 GLN A CA 1
ATOM 1167 C C . GLN A 1 77 ? -41.964 60.710 18.168 1.00 54.21 77 GLN A C 1
ATOM 1168 O O . GLN A 1 77 ? -42.746 60.321 19.049 1.00 59.24 77 GLN A O 1
ATOM 1182 N N . PHE A 1 78 ? -40.686 61.012 18.398 1.00 58.79 78 PHE A N 1
ATOM 1183 C CA . PHE A 1 78 ? -40.104 60.949 19.729 1.00 57.63 78 PHE A CA 1
ATOM 1184 C C . PHE A 1 78 ? -39.319 62.223 20.002 1.00 52.58 78 PHE A C 1
ATOM 1185 O O . PHE A 1 78 ? -38.726 62.815 19.097 1.00 43.01 78 PHE A O 1
ATOM 1202 N N . SER A 1 79 ? -39.311 62.631 21.269 1.00 52.26 79 SER A N 1
ATOM 1203 C CA . SER A 1 79 ? -38.797 63.930 21.674 1.00 46.65 79 SER A CA 1
ATOM 1204 C C . SER A 1 79 ? -37.813 63.793 22.827 1.00 50.22 79 SER A C 1
ATOM 1205 O O . SER A 1 79 ? -38.032 63.018 23.766 1.00 57.58 79 SER A O 1
ATOM 1213 N N . LEU A 1 80 ? -36.747 64.587 22.751 1.00 56.10 80 LEU A N 1
ATOM 1214 C CA . LEU A 1 80 ? -35.723 64.679 23.781 1.00 53.80 80 LEU A CA 1
ATOM 1215 C C . LEU A 1 80 ? -35.913 65.972 24.561 1.00 47.54 80 LEU A C 1
ATOM 1216 O O . LEU A 1 80 ? -35.960 67.058 23.969 1.00 44.70 80 LEU A O 1
ATOM 1232 N N . ARG A 1 81 ? -36.021 65.851 25.882 1.00 48.46 81 ARG A N 1
ATOM 1233 C CA . ARG A 1 81 ? -36.134 66.994 26.776 1.00 48.38 81 ARG A CA 1
ATOM 1234 C C . ARG A 1 81 ? -34.951 66.986 27.733 1.00 52.96 81 ARG A C 1
ATOM 1235 O O . ARG A 1 81 ? -34.686 65.976 28.391 1.00 55.20 81 ARG A O 1
ATOM 1256 N N . LEU A 1 82 ? -34.241 68.108 27.800 1.00 60.12 82 LEU A N 1
ATOM 1257 C CA . LEU A 1 82 ? -33.080 68.257 28.664 1.00 52.30 82 LEU A CA 1
ATOM 1258 C C . LEU A 1 82 ? -33.283 69.499 29.519 1.00 60.31 82 LEU A C 1
ATOM 1259 O O . LEU A 1 82 ? -33.863 70.485 29.057 1.00 57.00 82 LEU A O 1
ATOM 1275 N N . ASN A 1 83 ? -32.817 69.448 30.765 1.00 59.10 83 ASN A N 1
ATOM 1276 C CA . ASN A 1 83 ? -33.061 70.524 31.715 1.00 63.06 83 ASN A CA 1
ATOM 1277 C C . ASN A 1 83 ? -31.750 71.029 32.299 1.00 59.86 83 ASN A C 1
ATOM 1278 O O . ASN A 1 83 ? -30.756 70.301 32.371 1.00 56.27 83 ASN A O 1
ATOM 1289 N N . SER A 1 84 ? -31.768 72.293 32.719 1.00 56.34 84 SER A N 1
ATOM 1290 C CA . SER A 1 84 ? -30.620 72.941 33.351 1.00 60.42 84 SER A CA 1
ATOM 1291 C C . SER A 1 84 ? -29.370 72.819 32.481 1.00 56.09 84 SER A C 1
ATOM 1292 O O . SER A 1 84 ? -28.299 72.411 32.935 1.00 56.91 84 SER A O 1
ATOM 1300 N N . VAL A 1 85 ? -29.519 73.183 31.206 1.00 54.51 85 VAL A N 1
ATOM 1301 C CA . VAL A 1 85 ? -28.405 73.094 30.270 1.00 47.94 85 VAL A CA 1
ATOM 1302 C C . VAL A 1 85 ? -27.388 74.195 30.562 1.00 52.40 85 VAL A C 1
ATOM 1303 O O . VAL A 1 85 ? -27.700 75.236 31.152 1.00 56.38 85 VAL A O 1
ATOM 1316 N N . THR A 1 86 ? -26.149 73.955 30.141 1.00 58.31 86 THR A N 1
ATOM 1317 C CA . THR A 1 86 ? -25.075 74.925 30.295 1.00 60.04 86 THR A CA 1
ATOM 1318 C C . THR A 1 86 ? -24.247 74.951 29.018 1.00 59.26 86 THR A C 1
ATOM 1319 O O . THR A 1 86 ? -24.376 74.086 28.148 1.00 52.82 86 THR A O 1
ATOM 1330 N N . ALA A 1 87 ? -23.389 75.971 28.912 1.00 69.85 87 ALA A N 1
ATOM 1331 C CA . ALA A 1 87 ? -22.586 76.158 27.708 1.00 56.18 87 ALA A CA 1
ATOM 1332 C C . ALA A 1 87 ? -21.823 74.897 27.327 1.00 50.94 87 ALA A C 1
ATOM 1333 O O . ALA A 1 87 ? -21.607 74.638 26.138 1.00 41.50 87 ALA A O 1
ATOM 1340 N N . ALA A 1 88 ? -21.406 74.101 28.315 1.00 48.24 88 ALA A N 1
ATOM 1341 C CA . ALA A 1 88 ? -20.656 72.885 28.023 1.00 57.16 88 ALA A CA 1
ATOM 1342 C C . ALA A 1 88 ? -21.444 71.912 27.157 1.00 62.77 88 ALA A C 1
ATOM 1343 O O . ALA A 1 88 ? -20.847 71.011 26.557 1.00 69.85 88 ALA A O 1
ATOM 1350 N N . ASP A 1 89 ? -22.763 72.068 27.077 1.00 50.38 89 ASP A N 1
ATOM 1351 C CA . ASP A 1 89 ? -23.609 71.188 26.281 1.00 53.02 89 ASP A CA 1
ATOM 1352 C C . ASP A 1 89 ? -23.720 71.617 24.824 1.00 48.51 89 ASP A C 1
ATOM 1353 O O . ASP A 1 89 ? -24.433 70.961 24.057 1.00 48.38 89 ASP A O 1
ATOM 1362 N N . THR A 1 90 ? -23.048 72.695 24.424 1.00 39.85 90 THR A N 1
ATOM 1363 C CA . THR A 1 90 ? -23.060 73.107 23.027 1.00 34.58 90 THR A CA 1
ATOM 1364 C C . THR A 1 90 ? -22.607 71.953 22.145 1.00 31.94 90 THR A C 1
ATOM 1365 O O . THR A 1 90 ? -21.532 71.384 22.354 1.00 40.79 90 THR A O 1
ATOM 1376 N N . ALA A 1 91 ? -23.423 71.606 21.154 1.00 26.41 91 ALA A N 1
ATOM 1377 C CA . ALA A 1 91 ? -23.093 70.464 20.305 1.00 30.16 91 ALA A CA 1
ATOM 1378 C C . ALA A 1 91 ? -24.094 70.396 19.160 1.00 24.96 91 ALA A C 1
ATOM 1379 O O . ALA A 1 91 ? -25.044 71.179 19.095 1.00 30.42 91 ALA A O 1
ATOM 1386 N N . ILE A 1 92 ? -23.877 69.438 18.262 1.00 23.82 92 ILE A N 1
ATOM 1387 C CA . ILE A 1 92 ? -24.803 69.134 17.177 1.00 28.70 92 ILE A CA 1
ATOM 1388 C C . ILE A 1 92 ? -25.544 67.855 17.544 1.00 29.71 92 ILE A C 1
ATOM 1389 O O . ILE A 1 92 ? -24.927 66.794 17.694 1.00 31.93 92 ILE A O 1
ATOM 1405 N N . TYR A 1 93 ? -26.864 67.948 17.676 1.00 23.57 93 TYR A N 1
ATOM 1406 C CA . TYR A 1 93 ? -27.667 66.835 18.167 1.00 26.49 93 TYR A CA 1
ATOM 1407 C C . TYR A 1 93 ? -28.222 66.026 17.001 1.00 37.74 93 TYR A C 1
ATOM 1408 O O . TYR A 1 93 ? -28.815 66.585 16.071 1.00 43.04 93 TYR A O 1
ATOM 1426 N N . TYR A 1 94 ? -28.012 64.710 17.055 1.00 33.79 94 TYR A N 1
ATOM 1427 C CA . TYR A 1 94 ? -28.488 63.778 16.042 1.00 33.14 94 TYR A CA 1
ATOM 1428 C C . TYR A 1 94 ? -29.454 62.784 16.674 1.00 34.96 94 TYR A C 1
ATOM 1429 O O . TYR A 1 94 ? -29.177 62.239 17.752 1.00 32.38 94 TYR A O 1
ATOM 1447 N N . CYS A 1 95 ? -30.582 62.554 16.000 1.00 43.48 95 CYS A N 1
ATOM 1448 C CA . CYS A 1 95 ? -31.548 61.533 16.389 1.00 41.93 95 CYS A CA 1
ATOM 1449 C C . CYS A 1 95 ? -31.407 60.343 15.449 1.00 36.92 95 CYS A C 1
ATOM 1450 O O . CYS A 1 95 ? -31.665 60.463 14.248 1.00 37.94 95 CYS A O 1
ATOM 1457 N N . THR A 1 96 ? -31.018 59.196 16.000 1.00 34.10 96 THR A N 1
ATOM 1458 C CA . THR A 1 96 ? -30.663 58.026 15.211 1.00 42.02 96 THR A CA 1
ATOM 1459 C C . THR A 1 96 ? -31.373 56.804 15.773 1.00 46.10 96 THR A C 1
ATOM 1460 O O . THR A 1 96 ? -31.992 56.854 16.835 1.00 43.19 96 THR A O 1
ATOM 1471 N N . SER A 1 97 ? -31.313 55.710 15.023 1.00 46.66 97 SER A N 1
ATOM 1472 C CA . SER A 1 97 ? -31.789 54.412 15.479 1.00 53.17 97 SER A CA 1
ATOM 1473 C C . SER A 1 97 ? -30.596 53.490 15.682 1.00 60.47 97 SER A C 1
ATOM 1474 O O . SER A 1 97 ? -29.695 53.436 14.839 1.00 70.30 97 SER A O 1
ATOM 1482 N N . ARG A 1 98 ? -30.582 52.768 16.801 1.00 52.71 98 ARG A N 1
ATOM 1483 C CA . ARG A 1 98 ? -29.462 51.879 17.065 1.00 56.85 98 ARG A CA 1
ATOM 1484 C C . ARG A 1 98 ? -29.398 50.791 16.002 1.00 58.65 98 ARG A C 1
ATOM 1485 O O . ARG A 1 98 ? -30.407 50.412 15.402 1.00 59.92 98 ARG A O 1
ATOM 1506 N N . ILE A 1 99 ? -28.184 50.289 15.772 1.00 62.20 99 ILE A N 1
ATOM 1507 C CA . ILE A 1 99 ? -27.962 49.351 14.682 1.00 64.03 99 ILE A CA 1
ATOM 1508 C C . ILE A 1 99 ? -28.763 48.081 14.929 1.00 63.01 99 ILE A C 1
ATOM 1509 O O . ILE A 1 99 ? -28.805 47.555 16.049 1.00 69.12 99 ILE A O 1
ATOM 1525 N N . ARG A 1 100 ? -29.408 47.578 13.875 1.00 50.69 100 ARG A N 1
ATOM 1526 C CA . ARG A 1 100 ? -30.163 46.336 13.999 1.00 69.75 100 ARG A CA 1
ATOM 1527 C C . ARG A 1 100 ? -29.226 45.134 14.040 1.00 72.71 100 ARG A C 1
ATOM 1528 O O . ARG A 1 100 ? -29.265 44.328 14.976 1.00 65.78 100 ARG A O 1
ATOM 1549 N N . SER A 1 101 ? -28.371 45.008 13.028 1.00 65.29 101 SER A N 1
ATOM 1550 C CA . SER A 1 101 ? -27.343 43.973 12.971 1.00 59.97 101 SER A CA 1
ATOM 1551 C C . SER A 1 101 ? -27.938 42.585 13.198 1.00 58.56 101 SER A C 1
ATOM 1552 O O . SER A 1 101 ? -27.530 41.835 14.087 1.00 65.14 101 SER A O 1
ATOM 1560 N N . HIS A 1 102 ? -28.919 42.250 12.370 1.00 56.93 102 HIS A N 1
ATOM 1561 C CA . HIS A 1 102 ? -29.456 40.902 12.360 1.00 56.27 102 HIS A CA 1
ATOM 1562 C C . HIS A 1 102 ? -29.897 40.589 10.943 1.00 55.82 102 HIS A C 1
ATOM 1563 O O . HIS A 1 102 ? -30.352 41.469 10.209 1.00 53.25 102 HIS A O 1
ATOM 1577 N N . ILE A 1 103 ? -29.761 39.319 10.568 1.00 51.22 103 ILE A N 1
ATOM 1578 C CA . ILE A 1 103 ? -30.063 38.924 9.200 1.00 54.73 103 ILE A CA 1
ATOM 1579 C C . ILE A 1 103 ? -31.549 39.085 8.915 1.00 60.81 103 ILE A C 1
ATOM 1580 O O . ILE A 1 103 ? -31.943 39.402 7.787 1.00 66.61 103 ILE A O 1
ATOM 1596 N N . ALA A 1 104 ? -32.395 38.874 9.923 1.00 59.45 104 ALA A N 1
ATOM 1597 C CA . ALA A 1 104 ? -33.833 38.833 9.690 1.00 64.68 104 ALA A CA 1
ATOM 1598 C C . ALA A 1 104 ? -34.416 40.223 9.442 1.00 64.85 104 ALA A C 1
ATOM 1599 O O . ALA A 1 104 ? -35.343 40.371 8.637 1.00 66.15 104 ALA A O 1
ATOM 1606 N N . TYR A 1 105 ? -33.898 41.250 10.118 1.00 61.39 105 TYR A N 1
ATOM 1607 C CA . TYR A 1 105 ? -34.494 42.578 10.011 1.00 61.10 105 TYR A CA 1
ATOM 1608 C C . TYR A 1 105 ? -34.479 43.107 8.581 1.00 61.92 105 TYR A C 1
ATOM 1609 O O . TYR A 1 105 ? -33.565 42.835 7.797 1.00 62.52 105 TYR A O 1
ATOM 1627 N N . SER A 1 106 ? -35.516 43.873 8.251 1.00 52.77 106 SER A N 1
ATOM 1628 C CA . SER A 1 106 ? -35.539 44.663 7.030 1.00 63.42 106 SER A CA 1
ATOM 1629 C C . SER A 1 106 ? -34.695 45.922 7.218 1.00 75.62 106 SER A C 1
ATOM 1630 O O . SER A 1 106 ? -34.607 46.473 8.319 1.00 73.43 106 SER A O 1
ATOM 1638 N N . TRP A 1 107 ? -34.088 46.383 6.122 1.00 78.75 107 TRP A N 1
ATOM 1639 C CA . TRP A 1 107 ? -33.199 47.544 6.123 1.00 93.07 107 TRP A CA 1
ATOM 1640 C C . TRP A 1 107 ? -32.282 47.446 7.340 1.00 91.60 107 TRP A C 1
ATOM 1641 O O . TRP A 1 107 ? -32.420 48.192 8.312 1.00 100.00 107 TRP A O 1
ATOM 1662 N N . LYS A 1 108 ? -31.338 46.505 7.285 1.00 78.92 108 LYS A N 1
ATOM 1663 C CA . LYS A 1 108 ? -30.657 45.999 8.471 1.00 73.55 108 LYS A CA 1
ATOM 1664 C C . LYS A 1 108 ? -29.781 47.028 9.177 1.00 72.21 108 LYS A C 1
ATOM 1665 O O . LYS A 1 108 ? -29.347 46.762 10.303 1.00 59.00 108 LYS A O 1
ATOM 1684 N N . GLY A 1 109 ? -29.499 48.172 8.571 1.00 72.57 109 GLY A N 1
ATOM 1685 C CA . GLY A 1 109 ? -28.641 49.160 9.197 1.00 56.84 109 GLY A CA 1
ATOM 1686 C C . GLY A 1 109 ? -29.419 50.260 9.888 1.00 70.77 109 GLY A C 1
ATOM 1687 O O . GLY A 1 109 ? -30.550 50.061 10.349 1.00 86.40 109 GLY A O 1
ATOM 1691 N N . ASP A 1 110 ? -28.805 51.439 9.963 1.00 61.56 110 ASP A N 1
ATOM 1692 C CA . ASP A 1 110 ? -29.391 52.587 10.638 1.00 65.75 110 ASP A CA 1
ATOM 1693 C C . ASP A 1 110 ? -29.313 53.799 9.721 1.00 58.16 110 ASP A C 1
ATOM 1694 O O . ASP A 1 110 ? -28.419 53.903 8.877 1.00 54.24 110 ASP A O 1
ATOM 1703 N N . VAL A 1 111 ? -30.272 54.707 9.882 1.00 58.07 111 VAL A N 1
ATOM 1704 C CA . VAL A 1 111 ? -30.282 55.961 9.139 1.00 69.29 111 VAL A CA 1
ATOM 1705 C C . VAL A 1 111 ? -30.859 57.042 10.039 1.00 59.56 111 VAL A C 1
ATOM 1706 O O . VAL A 1 111 ? -31.730 56.778 10.872 1.00 46.83 111 VAL A O 1
ATOM 1719 N N . TRP A 1 112 ? -30.358 58.266 9.880 1.00 54.99 112 TRP A N 1
ATOM 1720 C CA . TRP A 1 112 ? -30.845 59.391 10.663 1.00 55.73 112 TRP A CA 1
ATOM 1721 C C . TRP A 1 112 ? -30.860 60.649 9.810 1.00 60.93 112 TRP A C 1
ATOM 1722 O O . TRP A 1 112 ? -30.155 60.758 8.804 1.00 72.07 112 TRP A O 1
ATOM 1743 N N . GLY A 1 113 ? -31.684 61.608 10.238 1.00 58.91 113 GLY A N 1
ATOM 1744 C CA . GLY A 1 113 ? -31.790 62.874 9.550 1.00 77.44 113 GLY A CA 1
ATOM 1745 C C . GLY A 1 113 ? -30.672 63.823 9.934 1.00 84.66 113 GLY A C 1
ATOM 1746 O O . GLY A 1 113 ? -29.881 63.572 10.841 1.00 71.18 113 GLY A O 1
ATOM 1750 N N . LYS A 1 114 ? -30.620 64.947 9.226 1.00 82.54 114 LYS A N 1
ATOM 1751 C CA . LYS A 1 114 ? -29.545 65.907 9.429 1.00 66.81 114 LYS A CA 1
ATOM 1752 C C . LYS A 1 114 ? -29.620 66.502 10.831 1.00 51.77 114 LYS A C 1
ATOM 1753 O O . LYS A 1 114 ? -30.671 66.991 11.258 1.00 52.29 114 LYS A O 1
ATOM 1772 N N . GLY A 1 115 ? -28.498 66.454 11.544 1.00 38.49 115 GLY A N 1
ATOM 1773 C CA . GLY A 1 115 ? -28.463 66.934 12.911 1.00 36.63 115 GLY A CA 1
ATOM 1774 C C . GLY A 1 115 ? -28.820 68.404 13.018 1.00 39.57 115 GLY A C 1
ATOM 1775 O O . GLY A 1 115 ? -28.679 69.186 12.076 1.00 46.63 115 GLY A O 1
ATOM 1779 N N . THR A 1 116 ? -29.294 68.776 14.203 1.00 37.97 116 THR A N 1
ATOM 1780 C CA . THR A 1 116 ? -29.629 70.159 14.516 1.00 33.64 116 THR A CA 1
ATOM 1781 C C . THR A 1 116 ? -28.528 70.745 15.390 1.00 24.65 116 THR A C 1
ATOM 1782 O O . THR A 1 116 ? -28.236 70.215 16.469 1.00 19.43 116 THR A O 1
ATOM 1793 N N . THR A 1 117 ? -27.904 71.819 14.912 1.00 26.85 117 THR A N 1
ATOM 1794 C CA . THR A 1 117 ? -26.859 72.485 15.677 1.00 25.01 117 THR A CA 1
ATOM 1795 C C . THR A 1 117 ? -27.487 73.235 16.845 1.00 25.44 117 THR A C 1
ATOM 1796 O O . THR A 1 117 ? -28.356 74.092 16.651 1.00 26.91 117 THR A O 1
ATOM 1807 N N . VAL A 1 118 ? -27.043 72.911 18.055 1.00 24.36 118 VAL A N 1
ATOM 1808 C CA . VAL A 1 118 ? -27.552 73.503 19.285 1.00 28.65 118 VAL A CA 1
ATOM 1809 C C . VAL A 1 118 ? -26.413 74.282 19.926 1.00 38.06 118 VAL A C 1
ATOM 1810 O O . VAL A 1 118 ? -25.390 73.698 20.319 1.00 48.20 118 VAL A O 1
ATOM 1823 N N . THR A 1 119 ? -26.603 75.596 20.037 1.00 42.95 119 THR A N 1
ATOM 1824 C CA . THR A 1 119 ? -25.625 76.514 20.605 1.00 46.46 119 THR A CA 1
ATOM 1825 C C . THR A 1 119 ? -26.206 77.136 21.864 1.00 44.96 119 THR A C 1
ATOM 1826 O O . THR A 1 119 ? -27.264 77.774 21.814 1.00 55.68 119 THR A O 1
ATOM 1837 N N . VAL A 1 120 ? -25.517 76.953 22.984 1.00 46.33 120 VAL A N 1
ATOM 1838 C CA . VAL A 1 120 ? -25.932 77.508 24.266 1.00 45.12 120 VAL A CA 1
ATOM 1839 C C . VAL A 1 120 ? -25.017 78.692 24.549 1.00 53.06 120 VAL A C 1
ATOM 1840 O O . VAL A 1 120 ? -23.827 78.516 24.831 1.00 58.92 120 VAL A O 1
ATOM 1853 N N . SER A 1 121 ? -25.565 79.903 24.472 1.00 45.70 121 SER A N 1
ATOM 1854 C CA . SER A 1 121 ? -24.776 81.101 24.716 1.00 46.17 121 SER A CA 1
ATOM 1855 C C . SER A 1 121 ? -25.656 82.181 25.324 1.00 50.26 121 SER A C 1
ATOM 1856 O O . SER A 1 121 ? -26.818 82.339 24.940 1.00 53.16 121 SER A O 1
ATOM 1864 N N . SER A 1 122 ? -25.086 82.921 26.275 1.00 49.45 122 SER A N 1
ATOM 1865 C CA . SER A 1 122 ? -25.794 84.036 26.893 1.00 45.27 122 SER A CA 1
ATOM 1866 C C . SER A 1 122 ? -25.837 85.243 25.965 1.00 38.67 122 SER A C 1
ATOM 1867 O O . SER A 1 122 ? -26.829 85.981 25.945 1.00 27.32 122 SER A O 1
ATOM 1875 N N . ALA A 1 123 ? -24.773 85.455 25.194 1.00 54.71 123 ALA A N 1
ATOM 1876 C CA . ALA A 1 123 ? -24.674 86.639 24.354 1.00 60.87 123 ALA A CA 1
ATOM 1877 C C . ALA A 1 123 ? -25.749 86.632 23.275 1.00 51.58 123 ALA A C 1
ATOM 1878 O O . ALA A 1 123 ? -26.089 85.586 22.717 1.00 47.47 123 ALA A O 1
ATOM 1885 N N . SER A 1 124 ? -26.288 87.815 22.984 1.00 52.41 124 SER A N 1
ATOM 1886 C CA . SER A 1 124 ? -27.291 87.971 21.945 1.00 64.20 124 SER A CA 1
ATOM 1887 C C . SER A 1 124 ? -26.608 88.291 20.616 1.00 53.34 124 SER A C 1
ATOM 1888 O O . SER A 1 124 ? -25.381 88.367 20.519 1.00 54.78 124 SER A O 1
ATOM 1896 N N . THR A 1 125 ? -27.415 88.480 19.574 1.00 45.21 125 THR A N 1
ATOM 1897 C CA . THR A 1 125 ? -26.870 88.753 18.251 1.00 37.45 125 THR A CA 1
ATOM 1898 C C . THR A 1 125 ? -26.030 90.024 18.278 1.00 35.93 125 THR A C 1
ATOM 1899 O O . THR A 1 125 ? -26.410 91.028 18.885 1.00 35.93 125 THR A O 1
ATOM 1910 N N . LYS A 1 126 ? -24.877 89.975 17.613 1.00 45.91 126 LYS A N 1
ATOM 1911 C CA . LYS A 1 126 ? -24.013 91.140 17.499 1.00 49.19 126 LYS A CA 1
ATOM 1912 C C . LYS A 1 126 ? -23.310 91.106 16.151 1.00 46.68 126 LYS A C 1
ATOM 1913 O O . LYS A 1 126 ? -23.019 90.035 15.612 1.00 41.33 126 LYS A O 1
ATOM 1932 N N . GLY A 1 127 ? -23.041 92.292 15.612 1.00 54.48 127 GLY A N 1
ATOM 1933 C CA . GLY A 1 127 ? -22.376 92.415 14.337 1.00 55.75 127 GLY A CA 1
ATOM 1934 C C . GLY A 1 127 ? -20.868 92.301 14.452 1.00 51.97 127 GLY A C 1
ATOM 1935 O O . GLY A 1 127 ? -20.268 92.717 15.448 1.00 47.62 127 GLY A O 1
ATOM 1939 N N . PRO A 1 128 ? -20.222 91.733 13.433 1.00 44.53 128 PRO A N 1
ATOM 1940 C CA . PRO A 1 128 ? -18.765 91.568 13.489 1.00 37.15 128 PRO A CA 1
ATOM 1941 C C . PRO A 1 128 ? -18.026 92.886 13.325 1.00 46.91 128 PRO A C 1
ATOM 1942 O O . PRO A 1 128 ? -18.503 93.820 12.677 1.00 47.45 128 PRO A O 1
ATOM 1953 N N . SER A 1 129 ? -16.840 92.947 13.928 1.00 53.31 129 SER A N 1
ATOM 1954 C CA . SER A 1 129 ? -15.893 94.030 13.692 1.00 47.61 129 SER A CA 1
ATOM 1955 C C . SER A 1 129 ? -14.794 93.541 12.756 1.00 40.97 129 SER A C 1
ATOM 1956 O O . SER A 1 129 ? -14.185 92.493 13.003 1.00 42.36 129 SER A O 1
ATOM 1964 N N . VAL A 1 130 ? -14.552 94.294 11.683 1.00 42.49 130 VAL A N 1
ATOM 1965 C CA . VAL A 1 130 ? -13.578 93.927 10.660 1.00 49.70 130 VAL A CA 1
ATOM 1966 C C . VAL A 1 130 ? -12.375 94.852 10.796 1.00 60.31 130 VAL A C 1
ATOM 1967 O O . VAL A 1 130 ? -12.484 96.065 10.577 1.00 70.52 130 VAL A O 1
ATOM 1980 N N . PHE A 1 131 ? -11.230 94.276 11.156 1.00 50.58 131 PHE A N 1
ATOM 1981 C CA . PHE A 1 131 ? -9.965 94.976 11.288 1.00 46.87 131 PHE A CA 1
ATOM 1982 C C . PHE A 1 131 ? -8.967 94.425 10.277 1.00 46.11 131 PHE A C 1
ATOM 1983 O O . PHE A 1 131 ? -8.746 93.207 10.245 1.00 50.64 131 PHE A O 1
ATOM 2000 N N . PRO A 1 132 ? -8.330 95.258 9.460 1.00 40.95 132 PRO A N 1
ATOM 2001 C CA . PRO A 1 132 ? -7.391 94.728 8.468 1.00 38.53 132 PRO A CA 1
ATOM 2002 C C . PRO A 1 132 ? -6.075 94.297 9.099 1.00 42.72 132 PRO A C 1
ATOM 2003 O O . PRO A 1 132 ? -5.665 94.789 10.153 1.00 42.55 132 PRO A O 1
ATOM 2014 N N . LEU A 1 133 ? -5.415 93.358 8.426 1.00 34.25 133 LEU A N 1
ATOM 2015 C CA . LEU A 1 133 ? -4.098 92.868 8.812 1.00 37.36 133 LEU A CA 1
ATOM 2016 C C . LEU A 1 133 ? -3.065 93.407 7.835 1.00 43.91 133 LEU A C 1
ATOM 2017 O O . LEU A 1 133 ? -3.218 93.254 6.618 1.00 45.24 133 LEU A O 1
ATOM 2033 N N . ALA A 1 134 ? -2.025 94.043 8.367 1.00 46.15 134 ALA A N 1
ATOM 2034 C CA . ALA A 1 134 ? -1.096 94.781 7.525 1.00 49.91 134 ALA A CA 1
ATOM 2035 C C . ALA A 1 134 ? -0.543 93.850 6.451 1.00 53.18 134 ALA A C 1
ATOM 2036 O O . ALA A 1 134 ? -0.067 92.753 6.772 1.00 55.54 134 ALA A O 1
ATOM 2043 N N . PRO A 1 135 ? -0.573 94.248 5.177 1.00 52.15 135 PRO A N 1
ATOM 2044 C CA . PRO A 1 135 ? -0.118 93.325 4.125 1.00 52.33 135 PRO A CA 1
ATOM 2045 C C . PRO A 1 135 ? 1.370 93.034 4.151 1.00 66.21 135 PRO A C 1
ATOM 2046 O O . PRO A 1 135 ? 1.770 91.892 3.894 1.00 79.47 135 PRO A O 1
ATOM 2057 N N . SER A 1 136 ? 2.206 94.025 4.448 1.00 64.99 136 SER A N 1
ATOM 2058 C CA . SER A 1 136 ? 3.646 93.853 4.321 1.00 67.86 136 SER A CA 1
ATOM 2059 C C . SER A 1 136 ? 4.374 94.579 5.438 1.00 63.43 136 SER A C 1
ATOM 2060 O O . SER A 1 136 ? 4.081 95.745 5.721 1.00 73.87 136 SER A O 1
ATOM 2068 N N . SER A 1 137 ? 5.313 93.884 6.074 1.00 66.24 137 SER A N 1
ATOM 2069 C CA . SER A 1 137 ? 6.370 94.525 6.850 1.00 84.03 137 SER A CA 1
ATOM 2070 C C . SER A 1 137 ? 7.677 94.217 6.127 1.00 94.48 137 SER A C 1
ATOM 2071 O O . SER A 1 137 ? 8.200 93.103 6.229 1.00 87.09 137 SER A O 1
ATOM 2079 N N . LYS A 1 138 ? 8.208 95.212 5.420 1.00 89.78 138 LYS A N 1
ATOM 2080 C CA . LYS A 1 138 ? 9.440 95.068 4.645 1.00 89.19 138 LYS A CA 1
ATOM 2081 C C . LYS A 1 138 ? 9.456 93.738 3.892 1.00 82.00 138 LYS A C 1
ATOM 2082 O O . LYS A 1 138 ? 10.418 92.969 3.948 1.00 81.41 138 LYS A O 1
ATOM 2101 N N . SER A 1 139 ? 8.364 93.469 3.180 1.00 85.11 139 SER A N 1
ATOM 2102 C CA . SER A 1 139 ? 8.189 92.173 2.537 1.00 71.18 139 SER A CA 1
ATOM 2103 C C . SER A 1 139 ? 9.298 91.909 1.524 1.00 63.24 139 SER A C 1
ATOM 2104 O O . SER A 1 139 ? 9.861 92.828 0.925 1.00 59.92 139 SER A O 1
ATOM 2112 N N . THR A 1 140 ? 9.606 90.627 1.339 1.00 75.22 140 THR A N 1
ATOM 2113 C CA . THR A 1 140 ? 10.668 90.221 0.429 1.00 75.31 140 THR A CA 1
ATOM 2114 C C . THR A 1 140 ? 10.227 90.397 -1.019 1.00 68.63 140 THR A C 1
ATOM 2115 O O . THR A 1 140 ? 9.152 89.936 -1.415 1.00 68.84 140 THR A O 1
ATOM 2126 N N . SER A 1 141 ? 11.060 91.069 -1.809 1.00 67.27 141 SER A N 1
ATOM 2127 C CA . SER A 1 141 ? 10.761 91.268 -3.220 1.00 57.22 141 SER A CA 1
ATOM 2128 C C . SER A 1 141 ? 10.830 89.940 -3.963 1.00 57.08 141 SER A C 1
ATOM 2129 O O . SER A 1 141 ? 11.727 89.125 -3.733 1.00 46.48 141 SER A O 1
ATOM 2137 N N . GLY A 1 142 ? 9.873 89.726 -4.860 1.00 60.82 142 GLY A N 1
ATOM 2138 C CA . GLY A 1 142 ? 9.796 88.462 -5.575 1.00 67.25 142 GLY A CA 1
ATOM 2139 C C . GLY A 1 142 ? 9.508 87.293 -4.660 1.00 53.68 142 GLY A C 1
ATOM 2140 O O . GLY A 1 142 ? 10.029 86.192 -4.875 1.00 50.07 142 GLY A O 1
ATOM 2144 N N . GLY A 1 143 ? 8.682 87.511 -3.637 1.00 48.32 143 GLY A N 1
ATOM 2145 C CA . GLY A 1 143 ? 8.366 86.478 -2.673 1.00 46.24 143 GLY A CA 1
ATOM 2146 C C . GLY A 1 143 ? 6.956 86.658 -2.156 1.00 50.04 143 GLY A C 1
ATOM 2147 O O . GLY A 1 143 ? 6.291 87.662 -2.427 1.00 53.62 143 GLY A O 1
ATOM 2151 N N . THR A 1 144 ? 6.503 85.660 -1.403 1.00 49.53 144 THR A N 1
ATOM 2152 C CA . THR A 1 144 ? 5.138 85.663 -0.896 1.00 52.78 144 THR A CA 1
ATOM 2153 C C . THR A 1 144 ? 4.878 86.893 -0.035 1.00 54.52 144 THR A C 1
ATOM 2154 O O . THR A 1 144 ? 5.712 87.291 0.784 1.00 53.68 144 THR A O 1
ATOM 2165 N N . ALA A 1 145 ? 3.708 87.494 -0.229 1.00 46.89 145 ALA A N 1
ATOM 2166 C CA . ALA A 1 145 ? 3.214 88.564 0.625 1.00 48.23 145 ALA A CA 1
ATOM 2167 C C . ALA A 1 145 ? 1.870 88.123 1.181 1.00 46.60 145 ALA A C 1
ATOM 2168 O O . ALA A 1 145 ? 1.097 87.457 0.489 1.00 52.40 145 ALA A O 1
ATOM 2175 N N . ALA A 1 146 ? 1.590 88.481 2.430 1.00 42.73 146 ALA A N 1
ATOM 2176 C CA . ALA A 1 146 ? 0.408 87.984 3.123 1.00 46.15 146 ALA A CA 1
ATOM 2177 C C . ALA A 1 146 ? -0.499 89.142 3.514 1.00 49.15 146 ALA A C 1
ATOM 2178 O O . ALA A 1 146 ? -0.068 90.074 4.200 1.00 65.34 146 ALA A O 1
ATOM 2185 N N . LEU A 1 147 ? -1.750 89.069 3.073 1.00 47.14 147 LEU A N 1
ATOM 2186 C CA . LEU A 1 147 ? -2.808 89.994 3.443 1.00 44.03 147 LEU A CA 1
ATOM 2187 C C . LEU A 1 147 ? -3.799 89.263 4.334 1.00 45.64 147 LEU A C 1
ATOM 2188 O O . LEU A 1 147 ? -3.927 88.038 4.264 1.00 51.63 147 LEU A O 1
ATOM 2204 N N . GLY A 1 148 ? -4.490 90.008 5.188 1.00 40.74 148 GLY A N 1
ATOM 2205 C CA . GLY A 1 148 ? -5.518 89.394 6.003 1.00 41.12 148 GLY A CA 1
ATOM 2206 C C . GLY A 1 148 ? -6.620 90.355 6.386 1.00 49.62 148 GLY A C 1
ATOM 2207 O O . GLY A 1 148 ? -6.463 91.581 6.353 1.00 52.22 148 GLY A O 1
ATOM 2211 N N . CYS A 1 149 ? -7.733 89.759 6.804 1.00 41.20 149 CYS A N 1
ATOM 2212 C CA . CYS A 1 149 ? -8.845 90.459 7.420 1.00 40.41 149 CYS A CA 1
ATOM 2213 C C . CYS A 1 149 ? -9.234 89.724 8.692 1.00 23.13 149 CYS A C 1
ATOM 2214 O O . CYS A 1 149 ? -9.260 88.488 8.730 1.00 30.19 149 CYS A O 1
ATOM 2221 N N . LEU A 1 150 ? -9.536 90.498 9.727 1.00 17.42 150 LEU A N 1
ATOM 2222 C CA . LEU A 1 150 ? -9.818 89.985 11.059 1.00 18.27 150 LEU A CA 1
ATOM 2223 C C . LEU A 1 150 ? -11.270 90.292 11.389 1.00 36.04 150 LEU A C 1
ATOM 2224 O O . LEU A 1 150 ? -11.680 91.455 11.378 1.00 47.52 150 LEU A O 1
ATOM 2240 N N . VAL A 1 151 ? -12.039 89.252 11.684 1.00 40.65 151 VAL A N 1
ATOM 2241 C CA . VAL A 1 151 ? -13.423 89.379 12.116 1.00 32.08 151 VAL A CA 1
ATOM 2242 C C . VAL A 1 151 ? -13.460 89.045 13.598 1.00 34.30 151 VAL A C 1
ATOM 2243 O O . VAL A 1 151 ? -12.911 88.020 14.018 1.00 35.74 151 VAL A O 1
ATOM 2256 N N . LYS A 1 152 ? -14.076 89.913 14.397 1.00 40.81 152 LYS A N 1
ATOM 2257 C CA . LYS A 1 152 ? -14.026 89.741 15.841 1.00 46.12 152 LYS A CA 1
ATOM 2258 C C . LYS A 1 152 ? -15.354 90.126 16.474 1.00 47.86 152 LYS A C 1
ATOM 2259 O O . LYS A 1 152 ? -16.091 90.972 15.956 1.00 44.08 152 LYS A O 1
ATOM 2278 N N . ASP A 1 153 ? -15.644 89.490 17.612 1.00 54.28 153 ASP A N 1
ATOM 2279 C CA . ASP A 1 153 ? -16.763 89.874 18.473 1.00 53.62 153 ASP A CA 1
ATOM 2280 C C . ASP A 1 153 ? -18.091 89.803 17.716 1.00 47.28 153 ASP A C 1
ATOM 2281 O O . ASP A 1 153 ? -18.848 90.772 17.636 1.00 50.96 153 ASP A O 1
ATOM 2290 N N . TYR A 1 154 ? -18.358 88.627 17.153 1.00 45.68 154 TYR A N 1
ATOM 2291 C CA . TYR A 1 154 ? -19.558 88.393 16.366 1.00 53.52 154 TYR A CA 1
ATOM 2292 C C . TYR A 1 154 ? -20.282 87.145 16.851 1.00 45.30 154 TYR A C 1
ATOM 2293 O O . TYR A 1 154 ? -19.656 86.124 17.151 1.00 47.86 154 TYR A O 1
ATOM 2311 N N . PHE A 1 155 ? -21.604 87.245 16.932 1.00 36.40 155 PHE A N 1
ATOM 2312 C CA . PHE A 1 155 ? -22.468 86.120 17.266 1.00 34.03 155 PHE A CA 1
ATOM 2313 C C . PHE A 1 155 ? -23.756 86.297 16.467 1.00 38.70 155 PHE A C 1
ATOM 2314 O O . PHE A 1 155 ? -24.183 87.431 16.249 1.00 47.56 155 PHE A O 1
ATOM 2331 N N . PRO A 1 156 ? -24.386 85.199 16.014 1.00 45.81 156 PRO A N 1
ATOM 2332 C CA . PRO A 1 156 ? -24.096 83.757 16.071 1.00 51.64 156 PRO A CA 1
ATOM 2333 C C . PRO A 1 156 ? -22.940 83.281 15.186 1.00 51.18 156 PRO A C 1
ATOM 2334 O O . PRO A 1 156 ? -22.192 84.080 14.622 1.00 57.30 156 PRO A O 1
ATOM 2345 N N . GLU A 1 157 ? -22.820 81.951 15.086 1.00 46.31 157 GLU A N 1
ATOM 2346 C CA . GLU A 1 157 ? -21.664 81.346 14.425 1.00 61.21 157 GLU A CA 1
ATOM 2347 C C . GLU A 1 157 ? -21.593 81.661 12.936 1.00 59.60 157 GLU A C 1
ATOM 2348 O O . GLU A 1 157 ? -20.512 82.050 12.461 1.00 63.60 157 GLU A O 1
ATOM 2360 N N . PRO A 1 158 ? -22.660 81.513 12.149 1.00 45.28 158 PRO A N 1
ATOM 2361 C CA . PRO A 1 158 ? -22.506 81.594 10.689 1.00 51.45 158 PRO A CA 1
ATOM 2362 C C . PRO A 1 158 ? -21.915 82.923 10.239 1.00 69.08 158 PRO A C 1
ATOM 2363 O O . PRO A 1 158 ? -22.396 83.997 10.604 1.00 62.15 158 PRO A O 1
ATOM 2374 N N . VAL A 1 159 ? -20.860 82.831 9.428 1.00 74.06 159 VAL A N 1
ATOM 2375 C CA . VAL A 1 159 ? -20.254 83.978 8.763 1.00 58.90 159 VAL A CA 1
ATOM 2376 C C . VAL A 1 159 ? -19.638 83.473 7.469 1.00 50.13 159 VAL A C 1
ATOM 2377 O O . VAL A 1 159 ? -19.225 82.315 7.374 1.00 54.09 159 VAL A O 1
ATOM 2390 N N . THR A 1 160 ? -19.575 84.345 6.465 1.00 39.52 160 THR A N 1
ATOM 2391 C CA . THR A 1 160 ? -18.932 83.994 5.207 1.00 45.23 160 THR A CA 1
ATOM 2392 C C . THR A 1 160 ? -17.987 85.112 4.797 1.00 40.77 160 THR A C 1
ATOM 2393 O O . THR A 1 160 ? -18.349 86.291 4.855 1.00 44.18 160 THR A O 1
ATOM 2404 N N . VAL A 1 161 ? -16.774 84.736 4.399 1.00 42.65 161 VAL A N 1
ATOM 2405 C CA . VAL A 1 161 ? -15.739 85.678 3.993 1.00 36.62 161 VAL A CA 1
ATOM 2406 C C . VAL A 1 161 ? -15.247 85.279 2.611 1.00 47.05 161 VAL A C 1
ATOM 2407 O O . VAL A 1 161 ? -14.958 84.102 2.370 1.00 56.08 161 VAL A O 1
ATOM 2420 N N . SER A 1 162 ? -15.147 86.252 1.707 1.00 50.70 162 SER A N 1
ATOM 2421 C CA . SER A 1 162 ? -14.621 85.977 0.377 1.00 51.03 162 SER A CA 1
ATOM 2422 C C . SER A 1 162 ? -13.867 87.199 -0.124 1.00 49.79 162 SER A C 1
ATOM 2423 O O . SER A 1 162 ? -14.298 88.332 0.094 1.00 55.29 162 SER A O 1
ATOM 2431 N N . TRP A 1 163 ? -12.755 86.959 -0.812 1.00 43.94 163 TRP A N 1
ATOM 2432 C CA . TRP A 1 163 ? -11.848 88.019 -1.234 1.00 39.23 163 TRP A CA 1
ATOM 2433 C C . TRP A 1 163 ? -12.171 88.454 -2.657 1.00 37.97 163 TRP A C 1
ATOM 2434 O O . TRP A 1 163 ? -12.322 87.615 -3.551 1.00 37.93 163 TRP A O 1
ATOM 2455 N N . ASN A 1 164 ? -12.272 89.769 -2.857 1.00 28.06 164 ASN A N 1
ATOM 2456 C CA . ASN A 1 164 ? -12.631 90.344 -4.153 1.00 27.87 164 ASN A CA 1
ATOM 2457 C C . ASN A 1 164 ? -13.960 89.781 -4.650 1.00 38.42 164 ASN A C 1
ATOM 2458 O O . ASN A 1 164 ? -14.142 89.522 -5.842 1.00 40.32 164 ASN A O 1
ATOM 2469 N N . SER A 1 165 ? -14.899 89.588 -3.723 1.00 45.55 165 SER A N 1
ATOM 2470 C CA . SER A 1 165 ? -16.233 89.086 -4.051 1.00 42.62 165 SER A CA 1
ATOM 2471 C C . SER A 1 165 ? -16.155 87.705 -4.697 1.00 38.30 165 SER A C 1
ATOM 2472 O O . SER A 1 165 ? -16.845 87.416 -5.676 1.00 40.35 165 SER A O 1
ATOM 2480 N N . GLY A 1 166 ? -15.304 86.842 -4.143 1.00 34.19 166 GLY A N 1
ATOM 2481 C CA . GLY A 1 166 ? -15.099 85.516 -4.682 1.00 37.54 166 GLY A CA 1
ATOM 2482 C C . GLY A 1 166 ? -14.237 85.455 -5.923 1.00 33.12 166 GLY A C 1
ATOM 2483 O O . GLY A 1 166 ? -13.907 84.350 -6.372 1.00 34.40 166 GLY A O 1
ATOM 2487 N N . ALA A 1 167 ? -13.858 86.601 -6.495 1.00 38.40 167 ALA A N 1
ATOM 2488 C CA . ALA A 1 167 ? -13.025 86.591 -7.691 1.00 39.08 167 ALA A CA 1
ATOM 2489 C C . ALA A 1 167 ? -11.666 85.962 -7.422 1.00 31.65 167 ALA A C 1
ATOM 2490 O O . ALA A 1 167 ? -11.054 85.395 -8.335 1.00 30.90 167 ALA A O 1
ATOM 2497 N N . LEU A 1 168 ? -11.176 86.048 -6.187 1.00 34.14 168 LEU A N 1
ATOM 2498 C CA . LEU A 1 168 ? -9.908 85.433 -5.804 1.00 36.73 168 LEU A CA 1
ATOM 2499 C C . LEU A 1 168 ? -10.240 84.154 -5.042 1.00 40.02 168 LEU A C 1
ATOM 2500 O O . LEU A 1 168 ? -10.609 84.198 -3.866 1.00 42.35 168 LEU A O 1
ATOM 2516 N N . THR A 1 169 ? -10.121 83.013 -5.723 1.00 39.19 169 THR A N 1
ATOM 2517 C CA . THR A 1 169 ? -10.340 81.710 -5.107 1.00 46.09 169 THR A CA 1
ATOM 2518 C C . THR A 1 169 ? -9.058 80.975 -4.736 1.00 38.13 169 THR A C 1
ATOM 2519 O O . THR A 1 169 ? -9.129 79.975 -4.013 1.00 39.53 169 THR A O 1
ATOM 2530 N N . SER A 1 170 ? -7.899 81.436 -5.198 1.00 38.20 170 SER A N 1
ATOM 2531 C CA . SER A 1 170 ? -6.656 80.685 -5.082 1.00 47.88 170 SER A CA 1
ATOM 2532 C C . SER A 1 170 ? -5.773 81.294 -4.004 1.00 41.23 170 SER A C 1
ATOM 2533 O O . SER A 1 170 ? -5.703 82.519 -3.864 1.00 42.59 170 SER A O 1
ATOM 2541 N N . GLY A 1 171 ? -5.097 80.433 -3.247 1.00 35.29 171 GLY A N 1
ATOM 2542 C CA . GLY A 1 171 ? -4.274 80.905 -2.149 1.00 36.98 171 GLY A CA 1
ATOM 2543 C C . GLY A 1 171 ? -5.071 81.573 -1.054 1.00 41.56 171 GLY A C 1
ATOM 2544 O O . GLY A 1 171 ? -4.529 82.402 -0.314 1.00 51.75 171 GLY A O 1
ATOM 2548 N N . VAL A 1 172 ? -6.350 81.230 -0.927 1.00 29.64 172 VAL A N 1
ATOM 2549 C CA . VAL A 1 172 ? -7.252 81.853 0.034 1.00 26.70 172 VAL A CA 1
ATOM 2550 C C . VAL A 1 172 ? -7.469 80.877 1.180 1.00 28.76 172 VAL A C 1
ATOM 2551 O O . VAL A 1 172 ? -7.921 79.745 0.965 1.00 53.79 172 VAL A O 1
ATOM 2564 N N . HIS A 1 173 ? -7.145 81.314 2.394 1.00 24.09 173 HIS A N 1
ATOM 2565 C CA . HIS A 1 173 ? -7.357 80.528 3.605 1.00 34.12 173 HIS A CA 1
ATOM 2566 C C . HIS A 1 173 ? -8.318 81.277 4.516 1.00 28.76 173 HIS A C 1
ATOM 2567 O O . HIS A 1 173 ? -7.983 82.349 5.030 1.00 32.63 173 HIS A O 1
ATOM 2581 N N . THR A 1 174 ? -9.503 80.714 4.726 1.00 29.84 174 THR A N 1
ATOM 2582 C CA . THR A 1 174 ? -10.478 81.260 5.662 1.00 32.78 174 THR A CA 1
ATOM 2583 C C . THR A 1 174 ? -10.550 80.316 6.854 1.00 31.10 174 THR A C 1
ATOM 2584 O O . THR A 1 174 ? -10.963 79.160 6.710 1.00 36.03 174 THR A O 1
ATOM 2595 N N . PHE A 1 175 ? -10.149 80.811 8.027 1.00 28.01 175 PHE A N 1
ATOM 2596 C CA . PHE A 1 175 ? -9.937 79.935 9.169 1.00 29.76 175 PHE A CA 1
ATOM 2597 C C . PHE A 1 175 ? -11.222 79.731 9.965 1.00 29.33 175 PHE A C 1
ATOM 2598 O O . PHE A 1 175 ? -12.120 80.577 9.939 1.00 32.50 175 PHE A O 1
ATOM 2615 N N . PRO A 1 176 ? -11.333 78.610 10.680 1.00 40.45 176 PRO A N 1
ATOM 2616 C CA . PRO A 1 176 ? -12.520 78.379 11.509 1.00 47.48 176 PRO A CA 1
ATOM 2617 C C . PRO A 1 176 ? -12.664 79.421 12.609 1.00 44.84 176 PRO A C 1
ATOM 2618 O O . PRO A 1 176 ? -11.704 80.076 13.022 1.00 40.76 176 PRO A O 1
ATOM 2629 N N . ALA A 1 177 ? -13.899 79.565 13.081 1.00 39.54 177 ALA A N 1
ATOM 2630 C CA . ALA A 1 177 ? -14.207 80.520 14.134 1.00 37.57 177 ALA A CA 1
ATOM 2631 C C . ALA A 1 177 ? -13.680 80.036 15.480 1.00 32.23 177 ALA A C 1
ATOM 2632 O O . ALA A 1 177 ? -13.617 78.835 15.755 1.00 26.82 177 ALA A O 1
ATOM 2639 N N . VAL A 1 178 ? -13.299 80.992 16.324 1.00 35.19 178 VAL A N 1
ATOM 2640 C CA . VAL A 1 178 ? -12.822 80.717 17.674 1.00 33.49 178 VAL A CA 1
ATOM 2641 C C . VAL A 1 178 ? -13.696 81.488 18.652 1.00 31.77 178 VAL A C 1
ATOM 2642 O O . VAL A 1 178 ? -13.879 82.703 18.507 1.00 48.89 178 VAL A O 1
ATOM 2655 N N . LEU A 1 179 ? -14.231 80.784 19.646 1.00 31.33 179 LEU A N 1
ATOM 2656 C CA . LEU A 1 179 ? -15.079 81.392 20.661 1.00 39.19 179 LEU A CA 1
ATOM 2657 C C . LEU A 1 179 ? -14.178 81.904 21.782 1.00 49.06 179 LEU A C 1
ATOM 2658 O O . LEU A 1 179 ? -13.463 81.119 22.415 1.00 59.84 179 LEU A O 1
ATOM 2674 N N . GLN A 1 180 ? -14.212 83.213 22.027 1.00 49.39 180 GLN A N 1
ATOM 2675 C CA . GLN A 1 180 ? -13.331 83.828 23.010 1.00 49.30 180 GLN A CA 1
ATOM 2676 C C . GLN A 1 180 ? -13.921 83.726 24.417 1.00 56.42 180 GLN A C 1
ATOM 2677 O O . GLN A 1 180 ? -15.022 83.216 24.630 1.00 57.58 180 GLN A O 1
ATOM 2691 N N . SER A 1 181 ? -13.177 84.242 25.397 1.00 60.85 181 SER A N 1
ATOM 2692 C CA . SER A 1 181 ? -13.618 84.157 26.786 1.00 70.33 181 SER A CA 1
ATOM 2693 C C . SER A 1 181 ? -14.958 84.854 26.988 1.00 66.14 181 SER A C 1
ATOM 2694 O O . SER A 1 181 ? -15.824 84.352 27.714 1.00 49.30 181 SER A O 1
ATOM 2702 N N . SER A 1 182 ? -15.148 86.013 26.356 1.00 67.20 182 SER A N 1
ATOM 2703 C CA . SER A 1 182 ? -16.383 86.767 26.535 1.00 60.13 182 SER A CA 1
ATOM 2704 C C . SER A 1 182 ? -17.609 85.987 26.080 1.00 59.17 182 SER A C 1
ATOM 2705 O O . SER A 1 182 ? -18.720 86.282 26.533 1.00 58.11 182 SER A O 1
ATOM 2713 N N . GLY A 1 183 ? -17.435 85.001 25.202 1.00 61.65 183 GLY A N 1
ATOM 2714 C CA . GLY A 1 183 ? -18.543 84.274 24.623 1.00 53.79 183 GLY A CA 1
ATOM 2715 C C . GLY A 1 183 ? -18.856 84.642 23.190 1.00 45.93 183 GLY A C 1
ATOM 2716 O O . GLY A 1 183 ? -19.808 84.092 22.622 1.00 46.97 183 GLY A O 1
ATOM 2720 N N . LEU A 1 184 ? -18.091 85.550 22.591 1.00 40.97 184 LEU A N 1
ATOM 2721 C CA . LEU A 1 184 ? -18.274 85.953 21.207 1.00 42.73 184 LEU A CA 1
ATOM 2722 C C . LEU A 1 184 ? -17.183 85.346 20.336 1.00 44.91 184 LEU A C 1
ATOM 2723 O O . LEU A 1 184 ? -16.046 85.151 20.774 1.00 47.74 184 LEU A O 1
ATOM 2739 N N . TYR A 1 185 ? -17.548 85.051 19.095 1.00 39.48 185 TYR A N 1
ATOM 2740 C CA . TYR A 1 185 ? -16.653 84.370 18.176 1.00 40.95 185 TYR A CA 1
ATOM 2741 C C . TYR A 1 185 ? -15.639 85.336 17.570 1.00 43.92 185 TYR A C 1
ATOM 2742 O O . TYR A 1 185 ? -15.882 86.544 17.444 1.00 54.39 185 TYR A O 1
ATOM 2760 N N . SER A 1 186 ? -14.474 84.787 17.230 1.00 46.29 186 SER A N 1
ATOM 2761 C CA . SER A 1 186 ? -13.430 85.511 16.517 1.00 41.41 186 SER A CA 1
ATOM 2762 C C . SER A 1 186 ? -12.881 84.616 15.416 1.00 46.25 186 SER A C 1
ATOM 2763 O O . SER A 1 186 ? -12.531 83.459 15.669 1.00 49.41 186 SER A O 1
ATOM 2771 N N . LEU A 1 187 ? -12.807 85.156 14.202 1.00 42.91 187 LEU A N 1
ATOM 2772 C CA . LEU A 1 187 ? -12.365 84.418 13.029 1.00 44.01 187 LEU A CA 1
ATOM 2773 C C . LEU A 1 187 ? -11.416 85.305 12.235 1.00 35.34 187 LEU A C 1
ATOM 2774 O O . LEU A 1 187 ? -11.433 86.530 12.366 1.00 35.92 187 LEU A O 1
ATOM 2790 N N . SER A 1 188 ? -10.570 84.679 11.419 1.00 35.02 188 SER A N 1
ATOM 2791 C CA . SER A 1 188 ? -9.611 85.413 10.604 1.00 29.33 188 SER A CA 1
ATOM 2792 C C . SER A 1 188 ? -9.486 84.761 9.235 1.00 23.81 188 SER A C 1
ATOM 2793 O O . SER A 1 188 ? -9.604 83.540 9.098 1.00 29.24 188 SER A O 1
ATOM 2801 N N . SER A 1 189 ? -9.248 85.591 8.220 1.00 22.72 189 SER A N 1
ATOM 2802 C CA . SER A 1 189 ? -9.009 85.117 6.864 1.00 24.40 189 SER A CA 1
ATOM 2803 C C . SER A 1 189 ? -7.734 85.753 6.331 1.00 31.82 189 SER A C 1
ATOM 2804 O O . SER A 1 189 ? -7.446 86.917 6.618 1.00 35.06 189 SER A O 1
ATOM 2812 N N . VAL A 1 190 ? -6.962 84.979 5.570 1.00 32.59 190 VAL A N 1
ATOM 2813 C CA . VAL A 1 190 ? -5.679 85.427 5.047 1.00 23.83 190 VAL A CA 1
ATOM 2814 C C . VAL A 1 190 ? -5.516 84.919 3.622 1.00 24.13 190 VAL A C 1
ATOM 2815 O O . VAL A 1 190 ? -6.053 83.872 3.246 1.00 38.30 190 VAL A O 1
ATOM 2828 N N . VAL A 1 191 ? -4.764 85.679 2.827 1.00 25.23 191 VAL A N 1
ATOM 2829 C CA . VAL A 1 191 ? -4.444 85.325 1.451 1.00 38.92 191 VAL A CA 1
ATOM 2830 C C . VAL A 1 191 ? -2.976 85.639 1.202 1.00 46.62 191 VAL A C 1
ATOM 2831 O O . VAL A 1 191 ? -2.422 86.586 1.767 1.00 51.67 191 VAL A O 1
ATOM 2844 N N . THR A 1 192 ? -2.345 84.835 0.353 1.00 37.99 192 THR A N 1
ATOM 2845 C CA . THR A 1 192 ? -0.981 85.082 -0.094 1.00 37.20 192 THR A CA 1
ATOM 2846 C C . THR A 1 192 ? -1.013 85.518 -1.550 1.00 47.64 192 THR A C 1
ATOM 2847 O O . THR A 1 192 ? -1.704 84.906 -2.370 1.00 65.01 192 THR A O 1
ATOM 2858 N N . VAL A 1 193 ? -0.263 86.570 -1.867 1.00 37.38 193 VAL A N 1
ATOM 2859 C CA . VAL A 1 193 ? -0.215 87.117 -3.220 1.00 34.18 193 VAL A CA 1
ATOM 2860 C C . VAL A 1 193 ? 1.211 87.539 -3.534 1.00 38.15 193 VAL A C 1
ATOM 2861 O O . VAL A 1 193 ? 2.038 87.724 -2.629 1.00 46.70 193 VAL A O 1
ATOM 2874 N N . PRO A 1 194 ? 1.533 87.688 -4.819 1.00 38.56 194 PRO A N 1
ATOM 2875 C CA . PRO A 1 194 ? 2.885 88.122 -5.186 1.00 49.13 194 PRO A CA 1
ATOM 2876 C C . PRO A 1 194 ? 3.142 89.553 -4.742 1.00 50.71 194 PRO A C 1
ATOM 2877 O O . PRO A 1 194 ? 2.292 90.433 -4.897 1.00 54.61 194 PRO A O 1
ATOM 2888 N N . SER A 1 195 ? 4.333 89.778 -4.181 1.00 47.40 195 SER A N 1
ATOM 2889 C CA . SER A 1 195 ? 4.676 91.106 -3.686 1.00 40.58 195 SER A CA 1
ATOM 2890 C C . SER A 1 195 ? 4.583 92.154 -4.787 1.00 42.60 195 SER A C 1
ATOM 2891 O O . SER A 1 195 ? 4.227 93.307 -4.519 1.00 52.31 195 SER A O 1
ATOM 2899 N N . SER A 1 196 ? 4.900 91.776 -6.027 1.00 42.00 196 SER A N 1
ATOM 2900 C CA . SER A 1 196 ? 4.814 92.717 -7.139 1.00 54.85 196 SER A CA 1
ATOM 2901 C C . SER A 1 196 ? 3.394 93.229 -7.341 1.00 65.38 196 SER A C 1
ATOM 2902 O O . SER A 1 196 ? 3.204 94.351 -7.826 1.00 69.52 196 SER A O 1
ATOM 2910 N N . SER A 1 197 ? 2.387 92.431 -6.981 1.00 50.22 197 SER A N 1
ATOM 2911 C CA . SER A 1 197 ? 1.004 92.816 -7.238 1.00 47.56 197 SER A CA 1
ATOM 2912 C C . SER A 1 197 ? 0.515 93.922 -6.311 1.00 52.82 197 SER A C 1
ATOM 2913 O O . SER A 1 197 ? -0.427 94.636 -6.670 1.00 72.02 197 SER A O 1
ATOM 2921 N N . LEU A 1 198 ? 1.127 94.086 -5.136 1.00 43.23 198 LEU A N 1
ATOM 2922 C CA . LEU A 1 198 ? 0.608 95.039 -4.157 1.00 52.34 198 LEU A CA 1
ATOM 2923 C C . LEU A 1 198 ? 0.535 96.446 -4.736 1.00 62.24 198 LEU A C 1
ATOM 2924 O O . LEU A 1 198 ? -0.503 97.112 -4.648 1.00 56.58 198 LEU A O 1
ATOM 2940 N N . GLY A 1 199 ? 1.628 96.919 -5.334 1.00 65.39 199 GLY A N 1
ATOM 2941 C CA . GLY A 1 199 ? 1.583 98.211 -5.994 1.00 68.92 199 GLY A CA 1
ATOM 2942 C C . GLY A 1 199 ? 0.623 98.206 -7.166 1.00 57.64 199 GLY A C 1
ATOM 2943 O O . GLY A 1 199 ? -0.056 99.201 -7.435 1.00 61.31 199 GLY A O 1
ATOM 2947 N N . THR A 1 200 ? 0.556 97.083 -7.878 1.00 56.71 200 THR A N 1
ATOM 2948 C CA . THR A 1 200 ? -0.323 96.963 -9.032 1.00 64.94 200 THR A CA 1
ATOM 2949 C C . THR A 1 200 ? -1.771 96.714 -8.636 1.00 68.96 200 THR A C 1
ATOM 2950 O O . THR A 1 200 ? -2.682 97.119 -9.368 1.00 76.23 200 THR A O 1
ATOM 2961 N N . GLN A 1 201 ? -2.010 96.062 -7.499 1.00 73.53 201 GLN A N 1
ATOM 2962 C CA . GLN A 1 201 ? -3.300 95.441 -7.253 1.00 69.26 201 GLN A CA 1
ATOM 2963 C C . GLN A 1 201 ? -4.010 95.996 -6.024 1.00 67.99 201 GLN A C 1
ATOM 2964 O O . GLN A 1 201 ? -3.394 96.523 -5.094 1.00 66.66 201 GLN A O 1
ATOM 2978 N N . THR A 1 202 ? -5.335 95.855 -6.052 1.00 60.44 202 THR A N 1
ATOM 2979 C CA . THR A 1 202 ? -6.216 96.177 -4.938 1.00 62.79 202 THR A CA 1
ATOM 2980 C C . THR A 1 202 ? -6.863 94.895 -4.431 1.00 45.28 202 THR A C 1
ATOM 2981 O O . THR A 1 202 ? -7.367 94.095 -5.226 1.00 44.17 202 THR A O 1
ATOM 2992 N N . TYR A 1 203 ? -6.848 94.701 -3.114 1.00 41.77 203 TYR A N 1
ATOM 2993 C CA . TYR A 1 203 ? -7.409 93.511 -2.483 1.00 37.43 203 TYR A CA 1
ATOM 2994 C C . TYR A 1 203 ? -8.450 93.930 -1.455 1.00 42.24 203 TYR A C 1
ATOM 2995 O O . TYR A 1 203 ? -8.130 94.655 -0.506 1.00 32.62 203 TYR A O 1
ATOM 3013 N N . ILE A 1 204 ? -9.687 93.474 -1.643 1.00 53.95 204 ILE A N 1
ATOM 3014 C CA . ILE A 1 204 ? -10.786 93.764 -0.729 1.00 47.33 204 ILE A CA 1
ATOM 3015 C C . ILE A 1 204 ? -11.347 92.448 -0.209 1.00 40.30 204 ILE A C 1
ATOM 3016 O O . ILE A 1 204 ? -11.598 91.521 -0.989 1.00 36.75 204 ILE A O 1
ATOM 3032 N N . CYS A 1 205 ? -11.525 92.361 1.107 1.00 42.72 205 CYS A N 1
ATOM 3033 C CA . CYS A 1 205 ? -12.179 91.223 1.737 1.00 45.24 205 CYS A CA 1
ATOM 3034 C C . CYS A 1 205 ? -13.625 91.580 2.049 1.00 46.37 205 CYS A C 1
ATOM 3035 O O . CYS A 1 205 ? -13.905 92.666 2.569 1.00 59.32 205 CYS A O 1
ATOM 3042 N N . ASN A 1 206 ? -14.535 90.668 1.725 1.00 41.16 206 ASN A N 1
ATOM 3043 C CA . ASN A 1 206 ? -15.957 90.838 1.983 1.00 43.16 206 ASN A CA 1
ATOM 3044 C C . ASN A 1 206 ? -16.373 89.901 3.109 1.00 33.92 206 ASN A C 1
ATOM 3045 O O . ASN A 1 206 ? -16.248 88.676 2.983 1.00 37.73 206 ASN A O 1
ATOM 3056 N N . VAL A 1 207 ? -16.841 90.488 4.209 1.00 32.30 207 VAL A N 1
ATOM 3057 C CA . VAL A 1 207 ? -17.373 89.764 5.357 1.00 29.97 207 VAL A CA 1
ATOM 3058 C C . VAL A 1 207 ? -18.883 89.934 5.337 1.00 23.91 207 VAL A C 1
ATOM 3059 O O . VAL A 1 207 ? -19.385 91.060 5.232 1.00 32.82 207 VAL A O 1
ATOM 3072 N N . ASN A 1 208 ? -19.605 88.823 5.444 1.00 29.93 208 ASN A N 1
ATOM 3073 C CA . ASN A 1 208 ? -21.060 88.840 5.442 1.00 43.50 208 ASN A CA 1
ATOM 3074 C C . ASN A 1 208 ? -21.569 87.987 6.593 1.00 45.82 208 ASN A C 1
ATOM 3075 O O . ASN A 1 208 ? -21.163 86.827 6.745 1.00 47.16 208 ASN A O 1
ATOM 3086 N N . HIS A 1 209 ? -22.449 88.579 7.399 1.00 44.38 209 HIS A N 1
ATOM 3087 C CA . HIS A 1 209 ? -23.045 87.933 8.563 1.00 42.71 209 HIS A CA 1
ATOM 3088 C C . HIS A 1 209 ? -24.554 88.072 8.417 1.00 46.52 209 HIS A C 1
ATOM 3089 O O . HIS A 1 209 ? -25.098 89.172 8.566 1.00 44.11 209 HIS A O 1
ATOM 3103 N N . LYS A 1 210 ? -25.226 86.955 8.123 1.00 56.16 210 LYS A N 1
ATOM 3104 C CA . LYS A 1 210 ? -26.657 87.016 7.831 1.00 41.63 210 LYS A CA 1
ATOM 3105 C C . LYS A 1 210 ? -27.502 87.245 9.076 1.00 39.84 210 LYS A C 1
ATOM 3106 O O . LYS A 1 210 ? -28.339 88.166 9.066 1.00 47.24 210 LYS A O 1
ATOM 3125 N N . PRO A 1 211 ? -27.365 86.467 10.155 1.00 49.84 211 PRO A N 1
ATOM 3126 C CA . PRO A 1 211 ? -28.263 86.661 11.308 1.00 62.10 211 PRO A CA 1
ATOM 3127 C C . PRO A 1 211 ? -28.324 88.103 11.780 1.00 49.87 211 PRO A C 1
ATOM 3128 O O . PRO A 1 211 ? -29.409 88.614 12.079 1.00 46.09 211 PRO A O 1
ATOM 3139 N N . SER A 1 212 ? -27.177 88.770 11.857 1.00 49.48 212 SER A N 1
ATOM 3140 C CA . SER A 1 212 ? -27.100 90.173 12.234 1.00 60.06 212 SER A CA 1
ATOM 3141 C C . SER A 1 212 ? -27.304 91.114 11.054 1.00 57.25 212 SER A C 1
ATOM 3142 O O . SER A 1 212 ? -27.198 92.332 11.232 1.00 59.33 212 SER A O 1
ATOM 3150 N N . ASN A 1 213 ? -27.572 90.576 9.860 1.00 53.40 213 ASN A N 1
ATOM 3151 C CA . ASN A 1 213 ? -27.759 91.372 8.642 1.00 51.93 213 ASN A CA 1
ATOM 3152 C C . ASN A 1 213 ? -26.675 92.438 8.514 1.00 46.04 213 ASN A C 1
ATOM 3153 O O . ASN A 1 213 ? -26.930 93.575 8.110 1.00 29.25 213 ASN A O 1
ATOM 3164 N N . THR A 1 214 ? -25.445 92.055 8.852 1.00 48.24 214 THR A N 1
ATOM 3165 C CA . THR A 1 214 ? -24.295 92.951 8.830 1.00 38.51 214 THR A CA 1
ATOM 3166 C C . THR A 1 214 ? -23.363 92.522 7.707 1.00 34.54 214 THR A C 1
ATOM 3167 O O . THR A 1 214 ? -22.809 91.419 7.745 1.00 38.42 214 THR A O 1
ATOM 3178 N N . LYS A 1 215 ? -23.181 93.396 6.720 1.00 38.04 215 LYS A N 1
ATOM 3179 C CA . LYS A 1 215 ? -22.300 93.137 5.588 1.00 34.02 215 LYS A CA 1
ATOM 3180 C C . LYS A 1 215 ? -21.267 94.251 5.519 1.00 45.56 215 LYS A C 1
ATOM 3181 O O . LYS A 1 215 ? -21.622 95.424 5.358 1.00 46.44 215 LYS A O 1
ATOM 3200 N N . VAL A 1 216 ? -19.993 93.882 5.639 1.00 52.08 216 VAL A N 1
ATOM 3201 C CA . VAL A 1 216 ? -18.892 94.836 5.682 1.00 43.71 216 VAL A CA 1
ATOM 3202 C C . VAL A 1 216 ? -17.846 94.415 4.661 1.00 39.01 216 VAL A C 1
ATOM 3203 O O . VAL A 1 216 ? -17.371 93.275 4.690 1.00 44.69 216 VAL A O 1
ATOM 3216 N N . ASP A 1 217 ? -17.485 95.331 3.769 1.00 44.19 217 ASP A N 1
ATOM 3217 C CA . ASP A 1 217 ? -16.390 95.131 2.831 1.00 44.27 217 ASP A CA 1
ATOM 3218 C C . ASP A 1 217 ? -15.241 96.043 3.234 1.00 50.28 217 ASP A C 1
ATOM 3219 O O . ASP A 1 217 ? -15.459 97.221 3.537 1.00 61.18 217 ASP A O 1
ATOM 3228 N N . LYS A 1 218 ? -14.024 95.502 3.244 1.00 50.80 218 LYS A N 1
ATOM 3229 C CA . LYS A 1 218 ? -12.854 96.263 3.656 1.00 55.53 218 LYS A CA 1
ATOM 3230 C C . LYS A 1 218 ? -11.743 96.146 2.624 1.00 45.19 218 LYS A C 1
ATOM 3231 O O . LYS A 1 218 ? -11.640 95.153 1.898 1.00 35.80 218 LYS A O 1
ATOM 3250 N N . LYS A 1 219 ? -10.909 97.181 2.581 1.00 46.70 219 LYS A N 1
ATOM 3251 C CA . LYS A 1 219 ? -9.790 97.278 1.656 1.00 46.79 219 LYS A CA 1
ATOM 3252 C C . LYS A 1 219 ? -8.489 97.209 2.443 1.00 48.35 219 LYS A C 1
ATOM 3253 O O . LYS A 1 219 ? -8.291 97.978 3.390 1.00 44.60 219 LYS A O 1
ATOM 3272 N N . VAL A 1 220 ? -7.609 96.291 2.053 1.00 42.98 220 VAL A N 1
ATOM 3273 C CA . VAL A 1 220 ? -6.343 96.062 2.742 1.00 46.86 220 VAL A CA 1
ATOM 3274 C C . VAL A 1 220 ? -5.231 96.537 1.816 1.00 55.31 220 VAL A C 1
ATOM 3275 O O . VAL A 1 220 ? -5.011 95.954 0.747 1.00 58.08 220 VAL A O 1
ATOM 3288 N N . GLU A 1 221 ? -4.529 97.589 2.221 1.00 55.74 221 GLU A N 1
ATOM 3289 C CA . GLU A 1 221 ?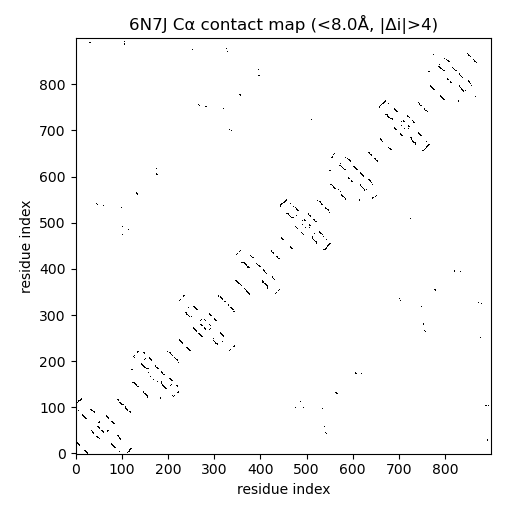 -3.445 98.156 1.434 1.00 56.67 221 GLU A CA 1
ATOM 3290 C C . GLU A 1 221 ? -2.273 98.472 2.342 1.00 57.50 221 GLU A C 1
ATOM 3291 O O . GLU A 1 221 ? -2.464 98.801 3.523 1.00 57.63 221 GLU A O 1
ATOM 3303 N N . PRO A 1 222 ? -1.041 98.386 1.836 1.00 60.12 222 PRO A N 1
ATOM 3304 C CA . PRO A 1 222 ? 0.126 98.643 2.683 1.00 63.35 222 PRO A CA 1
ATOM 3305 C C . PRO A 1 222 ? 0.246 100.115 3.042 1.00 73.22 222 PRO A C 1
ATOM 3306 O O . PRO A 1 222 ? -0.001 100.997 2.216 1.00 78.24 222 PRO A O 1
ATOM 3317 N N . LYS A 1 223 ? 0.632 100.372 4.288 1.00 67.66 223 LYS A N 1
ATOM 3318 C CA . LYS A 1 223 ? 0.815 101.736 4.767 1.00 70.97 223 LYS A CA 1
ATOM 3319 C C . LYS A 1 223 ? 2.180 101.897 5.427 1.00 68.21 223 LYS A C 1
ATOM 3320 O O . LYS A 1 223 ? 3.145 102.313 4.786 1.00 62.32 223 LYS A O 1
ATOM 3339 N N . VAL B 1 2 ? 12.423 16.856 7.489 1.00 26.40 2 VAL H N 1
ATOM 3340 C CA . VAL B 1 2 ? 11.148 16.680 6.805 1.00 30.37 2 VAL H CA 1
ATOM 3341 C C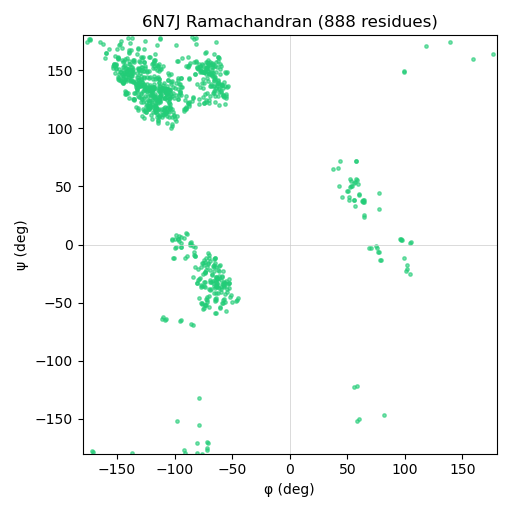 . VAL B 1 2 ? 10.692 15.228 6.897 1.00 41.02 2 VAL H C 1
ATOM 3342 O O . VAL B 1 2 ? 9.496 14.941 6.834 1.00 49.34 2 VAL H O 1
ATOM 3354 N N . GLN B 1 3 ? 11.647 14.314 7.044 1.00 48.82 3 GLN H N 1
ATOM 3355 C CA . GLN B 1 3 ? 11.362 12.894 7.194 1.00 53.05 3 GLN H CA 1
ATOM 3356 C C . GLN B 1 3 ? 11.621 12.477 8.635 1.00 55.50 3 GLN H C 1
ATOM 3357 O O . GLN B 1 3 ? 12.655 12.830 9.211 1.00 58.13 3 GLN H O 1
ATOM 3371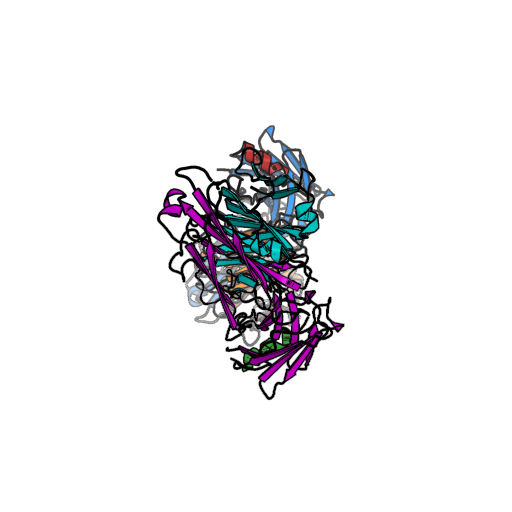 N N . LEU B 1 4 ? 10.682 11.729 9.208 1.00 45.42 4 LEU H N 1
ATOM 3372 C CA . LEU B 1 4 ? 10.788 11.228 10.572 1.00 40.07 4 LEU H CA 1
ATOM 3373 C C . LEU B 1 4 ? 10.794 9.709 10.526 1.00 37.44 4 LEU H C 1
ATOM 3374 O O . LEU B 1 4 ? 9.893 9.104 9.935 1.00 47.20 4 LEU H O 1
ATOM 3390 N N . GLN B 1 5 ? 11.798 9.091 11.146 1.00 35.58 5 GLN H N 1
ATOM 3391 C CA . GLN B 1 5 ? 11.939 7.636 11.117 1.00 35.38 5 GLN H CA 1
ATOM 3392 C C . GLN B 1 5 ? 11.722 7.080 12.520 1.00 37.28 5 GLN H C 1
ATOM 3393 O O . GLN B 1 5 ? 12.571 7.251 13.400 1.00 42.29 5 GLN H O 1
ATOM 3407 N N . GLN B 1 6 ? 10.607 6.384 12.717 1.00 37.04 6 GLN H N 1
ATOM 3408 C CA . GLN B 1 6 ? 10.231 5.861 14.023 1.00 40.28 6 GLN H CA 1
ATOM 3409 C C . GLN B 1 6 ? 10.430 4.353 14.036 1.00 41.97 6 GLN H C 1
ATOM 3410 O O . GLN B 1 6 ? 9.973 3.655 13.124 1.00 38.35 6 GLN H O 1
ATOM 3424 N N . TRP B 1 7 ? 11.108 3.853 15.068 1.00 40.34 7 TRP H N 1
ATOM 3425 C CA . TRP B 1 7 ? 11.253 2.419 15.264 1.00 35.96 7 TRP H CA 1
ATOM 3426 C C . TRP B 1 7 ? 11.052 2.087 16.734 1.00 38.03 7 TRP H C 1
ATOM 3427 O O . TRP B 1 7 ? 11.405 2.876 17.619 1.00 40.25 7 TRP H O 1
ATOM 3448 N N . GLY B 1 8 ? 10.450 0.928 16.976 1.00 42.13 8 GLY H N 1
ATOM 3449 C CA . GLY B 1 8 ? 10.140 0.496 18.325 1.00 41.10 8 GLY H CA 1
ATOM 3450 C C . GLY B 1 8 ? 9.595 -0.914 18.314 1.00 36.18 8 GLY H C 1
ATOM 3451 O O . GLY B 1 8 ? 9.400 -1.523 17.259 1.00 39.68 8 GLY H O 1
ATOM 3455 N N . ALA B 1 9 ? 9.342 -1.426 19.517 1.00 28.33 9 ALA H N 1
ATOM 3456 C CA . ALA B 1 9 ? 8.838 -2.782 19.697 1.00 38.92 9 ALA H CA 1
ATOM 3457 C C . ALA B 1 9 ? 7.314 -2.755 19.714 1.00 55.75 9 ALA H C 1
ATOM 3458 O O . ALA B 1 9 ? 6.707 -2.153 20.607 1.00 55.79 9 ALA H O 1
ATOM 3465 N N . GLY B 1 10 ? 6.699 -3.408 18.727 1.00 56.47 10 GLY H N 1
ATOM 3466 C CA . GLY B 1 10 ? 5.248 -3.389 18.627 1.00 41.11 10 GLY H CA 1
ATOM 3467 C C . GLY B 1 10 ? 4.581 -4.221 19.706 1.00 39.86 10 GLY H C 1
ATOM 3468 O O . GLY B 1 10 ? 3.658 -3.760 20.383 1.00 43.52 10 GLY H O 1
ATOM 3472 N N . LEU B 1 11 ? 5.041 -5.455 19.884 1.00 49.93 11 LEU H N 1
ATOM 3473 C CA . LEU B 1 11 ? 4.413 -6.406 20.791 1.00 53.59 11 LEU H CA 1
ATOM 3474 C C . LEU B 1 11 ? 5.122 -6.365 22.137 1.00 52.51 11 LEU H C 1
ATOM 3475 O O . LEU B 1 11 ? 6.354 -6.443 22.199 1.00 60.07 11 LEU H O 1
ATOM 3491 N N . LEU B 1 12 ? 4.343 -6.244 23.210 1.00 41.06 12 LEU H N 1
ATOM 3492 C CA . LEU B 1 12 ? 4.886 -6.192 24.557 1.00 37.41 12 LEU H CA 1
ATOM 3493 C C . LEU B 1 12 ? 3.976 -6.955 25.505 1.00 41.30 12 LEU H C 1
ATOM 3494 O O . LEU B 1 12 ? 2.757 -7.002 25.319 1.00 48.03 12 LEU H O 1
ATOM 3510 N N . LYS B 1 13 ? 4.581 -7.551 26.522 1.00 38.99 13 LYS H N 1
ATOM 3511 C CA . LYS B 1 13 ? 3.837 -8.191 27.592 1.00 47.64 13 LYS H CA 1
ATOM 3512 C C . LYS B 1 13 ? 3.484 -7.176 28.670 1.00 38.17 13 LYS H C 1
ATOM 3513 O O . LYS B 1 13 ? 4.151 -6.147 28.813 1.00 42.14 13 LYS H O 1
ATOM 3532 N N . PRO B 1 14 ? 2.430 -7.431 29.446 1.00 37.56 14 PRO H N 1
ATOM 3533 C CA . PRO B 1 14 ? 2.049 -6.480 30.495 1.00 35.90 14 PRO H CA 1
ATOM 3534 C C . PRO B 1 14 ? 3.199 -6.196 31.451 1.00 33.93 14 PRO H C 1
ATOM 3535 O O . PRO B 1 14 ? 4.041 -7.055 31.722 1.00 34.93 14 PRO H O 1
ATOM 3546 N N . SER B 1 15 ? 3.221 -4.966 31.963 1.00 45.33 15 SER H N 1
ATOM 3547 C CA . SER B 1 15 ? 4.206 -4.541 32.959 1.00 48.36 15 SER H CA 1
ATOM 3548 C C . SER B 1 15 ? 5.625 -4.588 32.399 1.00 56.16 15 SER H C 1
ATOM 3549 O O . SER B 1 15 ? 6.575 -4.943 33.100 1.00 66.07 15 SER H O 1
ATOM 3557 N N . GLU B 1 16 ? 5.777 -4.228 31.127 1.00 53.02 16 GLU H N 1
ATOM 3558 C CA . GLU B 1 16 ? 7.087 -4.162 30.497 1.00 56.77 16 GLU H CA 1
ATOM 3559 C C . GLU B 1 16 ? 7.272 -2.793 29.866 1.00 56.60 16 GLU H C 1
ATOM 3560 O O . GLU B 1 16 ? 6.364 -2.272 29.213 1.00 54.72 16 GLU H O 1
ATOM 3572 N N . THR B 1 17 ? 8.460 -2.224 30.049 1.00 61.44 17 THR H N 1
ATOM 3573 C CA . THR B 1 17 ? 8.722 -0.883 29.550 1.00 55.92 17 THR H CA 1
ATOM 3574 C C . THR B 1 17 ? 8.624 -0.837 28.030 1.00 60.25 17 THR H C 1
ATOM 3575 O O . THR B 1 17 ? 9.101 -1.732 27.326 1.00 73.44 17 THR H O 1
ATOM 3586 N N . LEU B 1 18 ? 7.996 0.223 27.534 1.00 46.42 18 LEU H N 1
ATOM 3587 C CA . LEU B 1 18 ? 7.827 0.492 26.113 1.00 45.77 18 LEU H CA 1
ATOM 3588 C C . LEU B 1 18 ? 8.784 1.610 25.726 1.00 49.48 18 LEU H C 1
ATOM 3589 O O . LEU B 1 18 ? 8.642 2.744 26.202 1.00 58.85 18 LEU H O 1
ATOM 3605 N N . SER B 1 19 ? 9.754 1.290 24.873 1.00 53.01 19 SER H N 1
ATOM 3606 C CA . SER B 1 19 ? 10.746 2.249 24.403 1.00 50.51 19 SER H CA 1
ATOM 3607 C C . SER B 1 19 ? 10.610 2.413 22.896 1.00 46.10 19 SER H C 1
ATOM 3608 O O . SER B 1 19 ? 10.816 1.455 22.143 1.00 49.33 19 SER H O 1
ATOM 3616 N N . LEU B 1 20 ? 10.266 3.623 22.464 1.00 41.64 20 LEU H N 1
ATOM 3617 C CA . LEU B 1 20 ? 10.175 3.971 21.055 1.00 41.19 20 LEU H CA 1
ATOM 3618 C C . LEU B 1 20 ? 11.193 5.060 20.752 1.00 38.46 20 LEU H C 1
ATOM 3619 O O . LEU B 1 20 ? 11.622 5.798 21.643 1.00 43.09 20 LEU H O 1
ATOM 3635 N N . THR B 1 21 ? 11.590 5.157 19.484 1.00 41.62 21 THR H N 1
ATOM 3636 C CA . THR B 1 21 ? 12.496 6.221 19.081 1.00 42.43 21 THR H CA 1
ATOM 3637 C C . THR B 1 21 ? 12.076 6.776 17.730 1.00 40.09 21 THR H C 1
ATOM 3638 O O . THR B 1 21 ? 11.533 6.064 16.882 1.00 45.61 21 THR H O 1
ATOM 3649 N N . CYS B 1 22 ? 12.336 8.067 17.555 1.00 37.79 22 CYS H N 1
ATOM 3650 C CA . CYS B 1 22 ? 11.974 8.824 16.369 1.00 43.46 22 CYS H CA 1
ATOM 3651 C C . CYS B 1 22 ? 13.190 9.641 15.955 1.00 44.43 22 CYS H C 1
ATOM 3652 O O . CYS B 1 22 ? 13.852 10.252 16.802 1.00 47.64 22 CYS H O 1
ATOM 3659 N N . ALA B 1 23 ? 13.480 9.646 14.656 1.00 39.94 23 ALA H N 1
ATOM 3660 C CA . ALA B 1 23 ? 14.688 10.250 14.114 1.00 38.53 23 ALA H CA 1
ATOM 3661 C C . ALA B 1 23 ? 14.318 11.394 13.184 1.00 46.83 23 ALA H C 1
ATOM 3662 O O . ALA B 1 23 ? 13.357 11.293 12.411 1.00 63.84 23 ALA H O 1
ATOM 3669 N N . VAL B 1 24 ? 15.128 12.452 13.231 1.00 37.32 24 VAL H N 1
ATOM 3670 C CA . VAL B 1 24 ? 14.847 13.716 12.561 1.00 37.53 24 VAL H CA 1
ATOM 3671 C C . VAL B 1 24 ? 15.925 13.956 11.514 1.00 42.60 24 VAL H C 1
ATOM 3672 O O . VAL B 1 24 ? 17.112 14.047 11.849 1.00 51.43 24 VAL H O 1
ATOM 3685 N N . TYR B 1 25 ? 15.515 14.058 10.253 1.00 34.92 25 TYR H N 1
ATOM 3686 C CA . TYR B 1 25 ? 16.394 14.493 9.175 1.00 51.13 25 TYR H CA 1
ATOM 3687 C C . TYR B 1 25 ? 16.149 15.940 8.763 1.00 57.99 25 TYR H C 1
ATOM 3688 O O . TYR B 1 25 ? 16.774 16.413 7.808 1.00 57.21 25 TYR H O 1
ATOM 3706 N N . GLY B 1 26 ? 15.261 16.647 9.456 1.00 62.66 26 GLY H N 1
ATOM 3707 C CA . GLY B 1 26 ? 15.009 18.051 9.190 1.00 58.89 26 GLY H CA 1
ATOM 3708 C C . GLY B 1 26 ? 16.057 18.970 9.781 1.00 47.86 26 GLY H C 1
ATOM 3709 O O . GLY B 1 26 ? 17.209 18.582 10.009 1.00 55.60 26 GLY H O 1
ATOM 3713 N N . GLY B 1 27 ? 15.650 20.213 10.030 1.00 43.85 27 GLY H N 1
ATOM 3714 C CA . GLY B 1 27 ? 16.560 21.252 10.472 1.00 57.94 27 GLY H CA 1
ATOM 3715 C C . GLY B 1 27 ? 17.365 20.954 11.722 1.00 75.91 27 GLY H C 1
ATOM 3716 O O . GLY B 1 27 ? 18.598 20.994 11.680 1.00 97.26 27 GLY H O 1
ATOM 3720 N N . SER B 1 28 ? 16.699 20.654 12.835 1.00 62.96 28 SER H N 1
ATOM 3721 C CA . SER B 1 28 ? 17.407 20.483 14.099 1.00 82.27 28 SER H CA 1
ATOM 3722 C C . SER B 1 28 ? 16.396 20.226 15.207 1.00 62.07 28 SER H C 1
ATOM 3723 O O . SER B 1 28 ? 15.193 20.441 15.039 1.00 52.22 28 SER H O 1
ATOM 3731 N N . PHE B 1 29 ? 16.903 19.726 16.335 1.00 70.07 29 PHE H N 1
ATOM 3732 C CA . PHE B 1 29 ? 16.075 19.606 17.529 1.00 73.76 29 PHE H CA 1
ATOM 3733 C C . PHE B 1 29 ? 15.716 20.971 18.099 1.00 76.20 29 PHE H C 1
ATOM 3734 O O . PHE B 1 29 ? 14.631 21.140 18.667 1.00 68.88 29 PHE H O 1
ATOM 3751 N N . THR B 1 30 ? 16.612 21.952 17.961 1.00 70.29 30 THR H N 1
ATOM 3752 C CA . THR B 1 30 ? 16.383 23.259 18.565 1.00 77.17 30 THR H CA 1
ATOM 3753 C C . THR B 1 30 ? 15.351 24.074 17.797 1.00 70.39 30 THR H C 1
ATOM 3754 O O . THR B 1 30 ? 14.708 24.955 18.378 1.00 58.96 30 THR H O 1
ATOM 3765 N N . THR B 1 31 ? 15.176 23.806 16.501 1.00 73.07 31 THR H N 1
ATOM 3766 C CA . THR B 1 31 ? 14.270 24.623 15.699 1.00 64.51 31 THR H CA 1
ATOM 3767 C C . THR B 1 31 ? 12.806 24.280 15.946 1.00 62.30 31 THR H C 1
ATOM 3768 O O . THR B 1 31 ? 11.954 25.175 15.901 1.00 44.64 31 THR H O 1
ATOM 3779 N N . THR B 1 32 ? 12.488 23.011 16.203 1.00 70.31 32 THR H N 1
ATOM 3780 C CA . THR B 1 32 ? 11.107 22.571 16.344 1.00 53.61 32 THR H CA 1
ATOM 3781 C C . THR B 1 32 ? 10.945 21.744 17.610 1.00 47.91 32 THR H C 1
ATOM 3782 O O . THR B 1 32 ? 11.825 20.953 17.965 1.00 46.94 32 THR H O 1
ATOM 3793 N N . TYR B 1 33 ? 9.815 21.934 18.284 1.00 47.41 33 TYR H N 1
ATOM 3794 C CA . TYR B 1 33 ? 9.463 21.128 19.441 1.00 56.49 33 TYR H CA 1
ATOM 3795 C C . TYR B 1 33 ? 8.920 19.774 18.998 1.00 54.69 33 TYR H C 1
ATOM 3796 O O . TYR B 1 33 ? 8.402 19.622 17.888 1.00 57.78 33 TYR H O 1
ATOM 3814 N N . TRP B 1 34 ? 9.043 18.784 19.881 1.00 52.49 34 TRP H N 1
ATOM 3815 C CA . TRP B 1 34 ? 8.606 17.429 19.585 1.00 53.80 34 TRP H CA 1
ATOM 3816 C C . TRP B 1 34 ? 7.658 16.938 20.669 1.00 60.80 34 TRP H C 1
ATOM 3817 O O . TRP B 1 34 ? 7.772 17.317 21.838 1.00 64.12 34 TRP H O 1
ATOM 3838 N N . ASN B 1 35 ? 6.729 16.073 20.266 1.00 60.44 35 ASN H N 1
ATOM 3839 C CA . ASN B 1 35 ? 5.764 15.494 21.186 1.00 50.54 35 ASN H CA 1
ATOM 3840 C C . ASN B 1 35 ? 5.326 14.129 20.671 1.00 52.80 35 ASN H C 1
ATOM 3841 O O . ASN B 1 35 ? 5.374 13.845 19.469 1.00 48.91 35 ASN H O 1
ATOM 3852 N N . TRP B 1 36 ? 4.892 13.291 21.609 1.00 49.20 36 TRP H N 1
ATOM 3853 C CA . TRP B 1 36 ? 4.420 11.941 21.341 1.00 36.85 36 TRP H CA 1
ATOM 3854 C C . TRP B 1 36 ? 2.931 11.842 21.640 1.00 26.60 36 TRP H C 1
ATOM 3855 O O . TRP B 1 36 ? 2.469 12.298 22.697 1.00 29.00 36 TRP H O 1
ATOM 3876 N N . ILE B 1 37 ? 2.199 11.209 20.716 1.00 31.88 37 ILE H N 1
ATOM 3877 C CA . ILE B 1 37 ? 0.767 10.972 20.854 1.00 38.70 37 ILE H CA 1
ATOM 3878 C C . ILE B 1 37 ? 0.493 9.491 20.616 1.00 39.44 37 ILE H C 1
ATOM 3879 O O . ILE B 1 37 ? 1.300 8.772 20.026 1.00 45.27 37 ILE H O 1
ATOM 3895 N N . ARG B 1 38 ? -0.665 9.037 21.097 1.00 34.17 38 ARG H N 1
ATOM 3896 C CA . ARG B 1 38 ? -1.117 7.667 20.884 1.00 35.40 38 ARG H CA 1
ATOM 3897 C C . ARG B 1 38 ? -2.600 7.653 20.553 1.00 41.42 38 ARG H C 1
ATOM 3898 O O . ARG B 1 38 ? -3.379 8.423 21.122 1.00 48.18 38 ARG H O 1
ATOM 3919 N N . GLN B 1 39 ? -2.981 6.774 19.632 1.00 43.29 39 GLN H N 1
ATOM 3920 C CA . GLN B 1 39 ? -4.384 6.565 19.298 1.00 43.30 39 GLN H CA 1
ATOM 3921 C C . GLN B 1 39 ? -4.797 5.159 19.705 1.00 51.14 39 GLN H C 1
ATOM 3922 O O . GLN B 1 39 ? -4.414 4.192 19.027 1.00 54.29 39 GLN H O 1
ATOM 3936 N N . PRO B 1 40 ? -5.563 4.980 20.777 1.00 42.78 40 PRO H N 1
ATOM 3937 C CA . PRO B 1 40 ? -6.132 3.662 21.059 1.00 35.97 40 PRO H CA 1
ATOM 3938 C C . PRO B 1 40 ? -7.066 3.244 19.939 1.00 39.40 40 PRO H C 1
ATOM 3939 O O . PRO B 1 40 ? -7.523 4.092 19.158 1.00 34.00 40 PRO H O 1
ATOM 3950 N N . PRO B 1 41 ? -7.375 1.955 19.817 1.00 46.60 41 PRO H N 1
ATOM 3951 C CA . PRO B 1 41 ? -8.219 1.518 18.698 1.00 46.76 41 PRO H CA 1
ATOM 3952 C C . PRO B 1 41 ? -9.622 2.093 18.828 1.00 50.36 41 PRO H C 1
ATOM 3953 O O . PRO B 1 41 ? -10.254 1.997 19.882 1.00 53.91 41 PRO H O 1
ATOM 3964 N N . GLY B 1 42 ? -10.105 2.690 17.740 1.00 44.57 42 GLY H N 1
ATOM 3965 C CA . GLY B 1 42 ? -11.423 3.294 17.719 1.00 39.95 42 GLY H CA 1
ATOM 3966 C C . GLY B 1 42 ? -11.680 4.240 18.874 1.00 39.76 42 GLY H C 1
ATOM 3967 O O . GLY B 1 42 ? -12.736 4.173 19.512 1.00 31.77 42 GLY H O 1
ATOM 3971 N N . LYS B 1 43 ? -10.726 5.125 19.158 1.00 43.35 43 LYS H N 1
ATOM 3972 C CA . LYS B 1 43 ? -10.878 6.090 20.238 1.00 44.35 43 LYS H CA 1
ATOM 3973 C C . LYS B 1 43 ? -10.191 7.389 19.835 1.00 40.03 43 LYS H C 1
ATOM 3974 O O . LYS B 1 43 ? -9.457 7.448 18.845 1.00 49.03 43 LYS H O 1
ATOM 3993 N N . GLY B 1 44 ? -10.439 8.436 20.620 1.00 28.77 44 GLY H N 1
ATOM 3994 C CA . GLY B 1 44 ? -9.861 9.730 20.326 1.00 41.68 44 GLY H CA 1
ATOM 3995 C C . GLY B 1 44 ? -8.366 9.766 20.581 1.00 52.42 44 GLY H C 1
ATOM 3996 O O . GLY B 1 44 ? -7.817 8.997 21.371 1.00 65.14 44 GLY H O 1
ATOM 4000 N N . LEU B 1 45 ? -7.696 10.685 19.891 1.00 46.72 45 LEU H N 1
ATOM 4001 C CA . LEU B 1 45 ? -6.259 10.837 20.053 1.00 38.95 45 LEU H CA 1
ATOM 4002 C C . LEU B 1 45 ? -5.930 11.358 21.447 1.00 38.44 45 LEU H C 1
ATOM 4003 O O . LEU B 1 45 ? -6.710 12.088 22.066 1.00 47.72 45 LEU H O 1
ATOM 4019 N N . GLU B 1 46 ? -4.756 10.973 21.940 1.00 42.63 46 GLU H N 1
ATOM 4020 C CA . GLU B 1 46 ? -4.266 11.408 23.239 1.00 47.10 46 GLU H CA 1
ATOM 4021 C C . GLU B 1 46 ? -2.829 11.884 23.093 1.00 39.15 46 GLU H C 1
ATOM 4022 O O . GLU B 1 46 ? -2.043 11.295 22.346 1.00 37.30 46 GLU H O 1
ATOM 4034 N N . TRP B 1 47 ? -2.491 12.951 23.813 1.00 30.52 47 TRP H N 1
ATOM 4035 C CA . TRP B 1 47 ? -1.163 13.553 23.758 1.00 35.50 47 TRP H CA 1
ATOM 4036 C C . TRP B 1 47 ? -0.360 13.036 24.944 1.00 44.40 47 TRP H C 1
ATOM 4037 O O . TRP B 1 47 ? -0.649 13.380 26.095 1.00 49.36 47 TRP H O 1
ATOM 4058 N N . ILE B 1 48 ? 0.648 12.208 24.664 1.00 42.36 48 ILE H N 1
ATOM 4059 C CA . ILE B 1 48 ? 1.439 11.627 25.743 1.00 33.51 48 ILE H CA 1
ATOM 4060 C C . ILE B 1 48 ? 2.407 12.650 26.308 1.00 38.85 48 ILE H C 1
ATOM 4061 O O . ILE B 1 48 ? 2.473 12.853 27.526 1.00 50.44 48 ILE H O 1
ATOM 4077 N N . GLY B 1 49 ? 3.173 13.310 25.446 1.00 41.06 49 GLY H N 1
ATOM 4078 C CA . GLY B 1 49 ? 4.220 14.159 25.986 1.00 48.69 49 GLY H CA 1
ATOM 4079 C C . GLY B 1 49 ? 4.786 15.120 24.968 1.00 44.62 49 GLY H C 1
ATOM 4080 O O . GLY B 1 49 ? 4.440 15.095 23.787 1.00 38.72 49 GLY H O 1
ATOM 4084 N N . GLU B 1 50 ? 5.659 15.986 25.473 1.00 45.91 50 GLU H N 1
ATOM 4085 C CA . GLU B 1 50 ? 6.439 16.926 24.686 1.00 50.80 50 GLU H CA 1
ATOM 4086 C C . GLU B 1 50 ? 7.804 17.035 25.345 1.00 57.94 50 GLU H C 1
ATOM 4087 O O . GLU B 1 50 ? 7.925 16.875 26.560 1.00 57.46 50 GLU H O 1
ATOM 4099 N N . VAL B 1 51 ? 8.840 17.275 24.546 1.00 56.03 51 VAL H N 1
ATOM 4100 C CA . VAL B 1 51 ? 10.186 17.402 25.092 1.00 58.60 51 VAL H CA 1
ATOM 4101 C C . VAL B 1 51 ? 10.944 18.481 24.334 1.00 67.12 51 VAL H C 1
ATOM 4102 O O . VAL B 1 51 ? 10.972 18.483 23.098 1.00 67.41 51 VAL H O 1
ATOM 4115 N N . ASN B 1 52 ? 11.548 19.403 25.077 1.00 71.73 52 ASN H N 1
ATOM 4116 C CA . ASN B 1 52 ? 12.468 20.372 24.510 1.00 78.21 52 ASN H CA 1
ATOM 4117 C C . ASN B 1 52 ? 13.852 19.752 24.342 1.00 87.50 52 ASN H C 1
ATOM 4118 O O . ASN B 1 52 ? 14.216 18.784 25.015 1.00 88.39 52 ASN H O 1
ATOM 4129 N N . TYR B 1 53 ? 14.631 20.329 23.425 1.00 76.27 53 TYR H N 1
ATOM 4130 C CA . TYR B 1 53 ? 15.981 19.832 23.187 1.00 65.13 53 TYR H CA 1
ATOM 4131 C C . TYR B 1 53 ? 16.832 19.891 24.450 1.00 63.17 53 TYR H C 1
ATOM 4132 O O . TYR B 1 53 ? 17.757 19.086 24.612 1.00 59.78 53 TYR H O 1
ATOM 4150 N N . SER B 1 54 ? 16.540 20.830 25.353 1.00 77.90 54 SER H N 1
ATOM 4151 C CA . SER B 1 54 ? 17.317 20.969 26.579 1.00 88.52 54 SER H CA 1
ATOM 4152 C C . SER B 1 54 ? 17.098 19.815 27.550 1.00 90.12 54 SER H C 1
ATOM 4153 O O . SER B 1 54 ? 17.813 19.730 28.554 1.00 97.66 54 SER H O 1
ATOM 4161 N N . GLY B 1 55 ? 16.135 18.936 27.279 1.00 85.49 55 GLY H N 1
ATOM 4162 C CA . GLY B 1 55 ? 15.822 17.813 28.132 1.00 86.11 55 GLY H CA 1
ATOM 4163 C C . GLY B 1 55 ? 14.601 18.005 29.007 1.00 91.00 55 GLY H C 1
ATOM 4164 O O . GLY B 1 55 ? 14.019 17.011 29.457 1.00 90.98 55 GLY H O 1
ATOM 4168 N N . ASN B 1 56 ? 14.196 19.247 29.260 1.00 90.71 56 ASN H N 1
ATOM 4169 C CA . ASN B 1 56 ? 12.967 19.491 30.003 1.00 84.26 56 ASN H CA 1
ATOM 4170 C C . ASN B 1 56 ? 11.777 18.985 29.200 1.00 75.79 56 ASN H C 1
ATOM 4171 O O . ASN B 1 56 ? 11.662 19.257 28.001 1.00 68.25 56 ASN H O 1
ATOM 4182 N N . ALA B 1 57 ? 10.888 18.246 29.860 1.00 71.85 57 ALA H N 1
ATOM 4183 C CA . ALA B 1 57 ? 9.764 17.612 29.190 1.00 67.11 57 ALA H CA 1
ATOM 4184 C C . ALA B 1 57 ? 8.472 17.886 29.945 1.00 59.66 57 ALA H C 1
ATOM 4185 O O . ALA B 1 57 ? 8.468 18.083 31.164 1.00 64.01 57 ALA H O 1
ATOM 4192 N N . ASN B 1 58 ? 7.374 17.896 29.192 1.00 59.76 58 ASN H N 1
ATOM 4193 C CA . ASN B 1 58 ? 6.034 18.145 29.708 1.00 70.79 58 ASN H CA 1
ATOM 4194 C C . ASN B 1 58 ? 5.162 16.946 29.375 1.00 67.70 58 ASN H C 1
ATOM 4195 O O . ASN B 1 58 ? 4.994 16.608 28.200 1.00 61.89 58 ASN H O 1
ATOM 4206 N N . TYR B 1 59 ? 4.594 16.319 30.397 1.00 59.54 59 TYR H N 1
ATOM 4207 C CA . TYR B 1 59 ? 3.848 15.086 30.215 1.00 53.03 59 TYR H CA 1
ATOM 4208 C C . TYR B 1 59 ? 2.376 15.298 30.541 1.00 57.24 59 TYR H C 1
ATOM 4209 O O . TYR B 1 59 ? 2.016 16.183 31.322 1.00 62.12 59 TYR H O 1
ATOM 4227 N N . ASN B 1 60 ? 1.531 14.482 29.922 1.00 56.15 60 ASN H N 1
ATOM 4228 C CA . ASN B 1 60 ? 0.115 14.503 30.249 1.00 56.07 60 ASN H CA 1
ATOM 4229 C C . ASN B 1 60 ? -0.054 14.251 31.746 1.00 60.81 60 ASN H C 1
ATOM 4230 O O . ASN B 1 60 ? 0.607 13.366 32.303 1.00 66.40 60 ASN H O 1
ATOM 4241 N N . PRO B 1 61 ? -0.923 15.001 32.433 1.00 59.41 61 PRO H N 1
ATOM 4242 C CA . PRO B 1 61 ? -0.969 14.890 33.900 1.00 61.69 61 PRO H CA 1
ATOM 4243 C C . PRO B 1 61 ? -1.462 13.545 34.404 1.00 64.03 61 PRO H C 1
ATOM 4244 O O . PRO B 1 61 ? -1.214 13.220 35.572 1.00 57.77 61 PRO H O 1
ATOM 4255 N N . SER B 1 62 ? -2.150 12.753 33.579 1.00 73.67 62 SER H N 1
ATOM 4256 C CA . SER B 1 62 ? -2.667 11.476 34.059 1.00 81.02 62 SER H CA 1
ATOM 4257 C C . SER B 1 62 ? -1.537 10.484 34.312 1.00 68.20 62 SER H C 1
ATOM 4258 O O . SER B 1 62 ? -1.434 9.910 35.402 1.00 69.96 62 SER H O 1
ATOM 4266 N N . LEU B 1 63 ? -0.685 10.265 33.314 1.00 54.22 63 LEU H N 1
ATOM 4267 C CA . LEU B 1 63 ? 0.390 9.284 33.385 1.00 57.52 63 LEU H CA 1
ATOM 4268 C C . LEU B 1 63 ? 1.746 9.903 33.721 1.00 59.82 63 LEU H C 1
ATOM 4269 O O . LEU B 1 63 ? 2.762 9.202 33.659 1.00 59.37 63 LEU H O 1
ATOM 4285 N N . LYS B 1 64 ? 1.785 11.194 34.072 1.00 67.95 64 LYS H N 1
ATOM 4286 C CA . LYS B 1 64 ? 3.046 11.935 34.134 1.00 74.72 64 LYS H CA 1
ATOM 4287 C C . LYS B 1 64 ? 4.144 11.146 34.842 1.00 69.34 64 LYS H C 1
ATOM 4288 O O . LYS B 1 64 ? 5.282 11.080 34.365 1.00 64.65 64 LYS H O 1
ATOM 4307 N N . GLY B 1 65 ? 3.824 10.540 35.986 1.00 63.68 65 GLY H N 1
ATOM 4308 C CA . GLY B 1 65 ? 4.840 9.826 36.739 1.00 49.06 65 GLY H CA 1
ATOM 4309 C C . GLY B 1 65 ? 5.385 8.631 35.984 1.00 50.91 65 GLY H C 1
ATOM 4310 O O . GLY B 1 65 ? 6.559 8.280 36.124 1.00 45.62 65 GLY H O 1
ATOM 4314 N N . ARG B 1 66 ? 4.539 7.993 35.176 1.00 57.04 66 ARG H N 1
ATOM 4315 C CA . ARG B 1 66 ? 4.896 6.763 34.482 1.00 50.98 66 ARG H CA 1
ATOM 4316 C C . ARG B 1 66 ? 5.736 7.017 33.234 1.00 42.35 66 ARG H C 1
ATOM 4317 O O . ARG B 1 66 ? 6.559 6.171 32.867 1.00 54.00 66 ARG H O 1
ATOM 4338 N N . VAL B 1 67 ? 5.549 8.160 32.572 1.00 42.90 67 VAL H N 1
ATOM 4339 C CA . VAL B 1 67 ? 6.169 8.441 31.279 1.00 56.03 67 VAL H CA 1
ATOM 4340 C C . VAL B 1 67 ? 7.435 9.261 31.478 1.00 54.31 67 VAL H C 1
ATOM 4341 O O . VAL B 1 67 ? 7.500 10.133 32.353 1.00 56.14 67 VAL H O 1
ATOM 4354 N N . ALA B 1 68 ? 8.448 8.975 30.660 1.00 43.62 68 ALA H N 1
ATOM 4355 C CA . ALA B 1 68 ? 9.662 9.778 30.591 1.00 47.72 68 ALA H CA 1
ATOM 4356 C C . ALA B 1 68 ? 10.117 9.858 29.142 1.00 45.90 68 ALA H C 1
ATOM 4357 O O . ALA B 1 68 ? 10.197 8.832 28.462 1.00 46.67 68 ALA H O 1
ATOM 4364 N N . ILE B 1 69 ? 10.418 11.068 28.674 1.00 53.48 69 ILE H N 1
ATOM 4365 C CA . ILE B 1 69 ? 10.874 11.302 27.307 1.00 47.91 69 ILE H CA 1
ATOM 4366 C C . ILE B 1 69 ? 12.276 11.891 27.369 1.00 56.57 69 ILE H C 1
ATOM 4367 O O . ILE B 1 69 ? 12.537 12.802 28.164 1.00 60.82 69 ILE H O 1
ATOM 4383 N N . SER B 1 70 ? 13.172 11.373 26.529 1.00 59.38 70 SER H N 1
ATOM 4384 C CA . SER B 1 70 ? 14.558 11.824 26.492 1.00 58.30 70 SER H CA 1
ATOM 4385 C C . SER B 1 70 ? 14.963 12.114 25.055 1.00 58.24 70 SER H C 1
ATOM 4386 O O . SER B 1 70 ? 14.429 11.521 24.119 1.00 54.99 70 SER H O 1
ATOM 4394 N N . VAL B 1 71 ? 15.896 13.047 24.881 1.00 62.87 71 VAL H N 1
ATOM 4395 C CA . VAL B 1 71 ? 16.326 13.483 23.557 1.00 60.93 71 VAL H CA 1
ATOM 4396 C C . VAL B 1 71 ? 17.842 13.408 23.466 1.00 59.67 71 VAL H C 1
ATOM 4397 O O . VAL B 1 71 ? 18.556 13.745 24.417 1.00 65.16 71 VAL H O 1
ATOM 4410 N N . ASP B 1 72 ? 18.325 12.959 22.311 1.00 67.70 72 ASP H N 1
ATOM 4411 C CA . ASP B 1 72 ? 19.746 12.886 21.993 1.00 73.35 72 ASP H CA 1
ATOM 4412 C C . ASP B 1 72 ? 19.976 13.746 20.757 1.00 71.61 72 ASP H C 1
ATOM 4413 O O . ASP B 1 72 ? 19.519 13.404 19.657 1.00 72.46 72 ASP H O 1
ATOM 4422 N N . THR B 1 73 ? 20.681 14.863 20.951 1.00 69.95 73 THR H N 1
ATOM 4423 C CA . THR B 1 73 ? 20.905 15.830 19.883 1.00 65.29 73 THR H CA 1
ATOM 4424 C C . THR B 1 73 ? 22.034 15.410 18.952 1.00 68.68 73 THR H C 1
ATOM 4425 O O . THR B 1 73 ? 21.981 15.704 17.752 1.00 61.51 73 THR H O 1
ATOM 4436 N N . SER B 1 74 ? 23.057 14.734 19.479 1.00 71.97 74 SER H N 1
ATOM 4437 C CA . SER B 1 74 ? 24.199 14.352 18.656 1.00 75.84 74 SER H CA 1
ATOM 4438 C C . SER B 1 74 ? 23.758 13.514 17.462 1.00 69.74 74 SER H C 1
ATOM 4439 O O . SER B 1 74 ? 24.173 13.764 16.324 1.00 62.67 74 SER H O 1
ATOM 4447 N N . LYS B 1 75 ? 22.914 12.515 17.703 1.00 64.64 75 LYS H N 1
ATOM 4448 C CA . LYS B 1 75 ? 22.440 11.625 16.652 1.00 63.27 75 LYS H CA 1
ATOM 4449 C C . LYS B 1 75 ? 21.105 12.060 16.061 1.00 62.71 75 LYS H C 1
ATOM 4450 O O . LYS B 1 75 ? 20.591 11.381 15.167 1.00 62.83 75 LYS H O 1
ATOM 4469 N N . ASN B 1 76 ? 20.538 13.173 16.528 1.00 65.84 76 ASN H N 1
ATOM 4470 C CA . ASN B 1 76 ? 19.267 13.683 16.013 1.00 64.24 76 ASN H CA 1
ATOM 4471 C C . ASN B 1 76 ? 18.145 12.660 16.196 1.00 59.52 76 ASN H C 1
ATOM 4472 O O . ASN B 1 76 ? 17.431 12.313 15.252 1.00 59.32 76 ASN H O 1
ATOM 4483 N N . GLN B 1 77 ? 17.988 12.168 17.428 1.00 65.37 77 GLN H N 1
ATOM 4484 C CA . GLN B 1 77 ? 16.950 11.185 17.720 1.00 62.85 77 GLN H CA 1
ATOM 4485 C C . GLN B 1 77 ? 16.392 11.425 19.113 1.00 49.31 77 GLN H C 1
ATOM 4486 O O . GLN B 1 77 ? 17.150 11.701 20.043 1.00 54.50 77 GLN H O 1
ATOM 4500 N N . PHE B 1 78 ? 15.072 11.305 19.262 1.00 46.92 78 PHE H N 1
ATOM 4501 C CA . PHE B 1 78 ? 14.446 11.379 20.576 1.00 54.98 78 PHE H CA 1
ATOM 4502 C C . PHE B 1 78 ? 13.621 10.126 20.830 1.00 48.91 78 PHE H C 1
ATOM 4503 O O . PHE B 1 78 ? 13.075 9.521 19.905 1.00 49.60 78 PHE H O 1
ATOM 4520 N N . SER B 1 79 ? 13.529 9.752 22.103 1.00 46.27 79 SER H N 1
ATOM 4521 C CA . SER B 1 79 ? 12.962 8.479 22.518 1.00 50.01 79 SER H CA 1
ATOM 4522 C C . SER B 1 79 ? 11.895 8.689 23.582 1.00 49.40 79 SER H C 1
ATOM 4523 O O . SER B 1 79 ? 12.053 9.513 24.494 1.00 48.74 79 SER H O 1
ATOM 4531 N N . LEU B 1 80 ? 10.817 7.917 23.454 1.00 50.46 80 LEU H N 1
ATOM 4532 C CA . LEU B 1 80 ? 9.713 7.888 24.403 1.00 42.93 80 LEU H CA 1
ATOM 4533 C C . LEU B 1 80 ? 9.808 6.607 25.219 1.00 44.45 80 LEU H C 1
ATOM 4534 O O . LEU B 1 80 ? 9.960 5.518 24.653 1.00 41.09 80 LEU H O 1
ATOM 4550 N N . ARG B 1 81 ? 9.715 6.737 26.540 1.00 52.26 81 ARG H N 1
ATOM 4551 C CA . ARG B 1 81 ? 9.801 5.597 27.442 1.00 52.57 81 ARG H CA 1
ATOM 4552 C C . ARG B 1 81 ? 8.601 5.601 28.375 1.00 52.05 81 ARG H C 1
ATOM 4553 O O . ARG B 1 81 ? 8.269 6.634 28.965 1.00 49.92 81 ARG H O 1
ATOM 4574 N N . LEU B 1 82 ? 7.956 4.445 28.500 1.00 61.26 82 LEU H N 1
ATOM 4575 C CA . LEU B 1 82 ? 6.832 4.254 29.405 1.00 55.73 82 LEU H CA 1
ATOM 4576 C C . LEU B 1 82 ? 7.088 2.980 30.197 1.00 52.09 82 LEU H C 1
ATOM 4577 O O . LEU B 1 82 ? 7.686 2.040 29.675 1.00 48.62 82 LEU H O 1
ATOM 4593 N N . ASN B 1 83 ? 6.689 2.957 31.466 1.00 52.57 83 ASN H N 1
ATOM 4594 C CA . ASN B 1 83 ? 6.995 1.824 32.331 1.00 61.89 83 ASN H CA 1
ATOM 4595 C C . ASN B 1 83 ? 5.723 1.290 32.974 1.00 60.32 83 ASN H C 1
ATOM 4596 O O . ASN B 1 83 ? 4.720 1.995 33.104 1.00 59.19 83 ASN H O 1
ATOM 4607 N N . SER B 1 84 ? 5.780 0.017 33.375 1.00 55.91 84 SER H N 1
ATOM 4608 C CA . SER B 1 84 ? 4.650 -0.651 34.019 1.00 54.04 84 SER H CA 1
ATOM 4609 C C . SER B 1 84 ? 3.411 -0.583 33.128 1.00 51.49 84 SER H C 1
ATOM 4610 O O . SER B 1 84 ? 2.338 -0.138 33.541 1.00 51.62 84 SER H O 1
ATOM 4618 N N . VAL B 1 85 ? 3.574 -1.035 31.883 1.00 51.75 85 VAL H N 1
ATOM 4619 C CA . VAL B 1 85 ? 2.503 -0.950 30.901 1.00 47.24 85 VAL H CA 1
ATOM 4620 C C . VAL B 1 85 ? 1.388 -1.928 31.254 1.00 44.72 85 VAL H C 1
ATOM 4621 O O . VAL B 1 85 ? 1.602 -2.945 31.926 1.00 50.19 85 VAL H O 1
ATOM 4634 N N . THR B 1 86 ? 0.181 -1.612 30.793 1.00 46.51 86 THR H N 1
ATOM 4635 C CA . THR B 1 86 ? -0.987 -2.457 30.984 1.00 49.41 86 THR H CA 1
ATOM 4636 C C . THR B 1 86 ? -1.796 -2.460 29.694 1.00 56.37 86 THR H C 1
ATOM 4637 O O . THR B 1 86 ? -1.560 -1.657 28.787 1.00 48.17 86 THR H O 1
ATOM 4648 N N . ALA B 1 87 ? -2.754 -3.387 29.612 1.00 61.37 87 ALA H N 1
ATOM 4649 C CA . ALA B 1 87 ? -3.560 -3.519 28.403 1.00 60.65 87 ALA H CA 1
ATOM 4650 C C . ALA B 1 87 ? -4.192 -2.195 27.993 1.00 58.24 87 ALA H C 1
ATOM 4651 O O . ALA B 1 87 ? -4.364 -1.932 26.797 1.00 54.72 87 ALA H O 1
ATOM 4658 N N . ALA B 1 88 ? -4.545 -1.351 28.966 1.00 54.38 88 ALA H N 1
ATOM 4659 C CA . ALA B 1 88 ? -5.174 -0.071 28.657 1.00 52.77 88 ALA H CA 1
ATOM 4660 C C . ALA B 1 88 ? -4.282 0.830 27.811 1.00 54.87 88 ALA H C 1
ATOM 4661 O O . ALA B 1 88 ? -4.786 1.778 27.197 1.00 44.63 88 ALA H O 1
ATOM 4668 N N . ASP B 1 89 ? -2.979 0.565 27.764 1.00 53.88 89 ASP H N 1
ATOM 4669 C CA . ASP B 1 89 ? -2.049 1.377 26.990 1.00 52.13 89 ASP H CA 1
ATOM 4670 C C . ASP B 1 89 ? -1.950 0.942 25.532 1.00 48.64 89 ASP H C 1
ATOM 4671 O O . ASP B 1 89 ? -1.187 1.547 24.772 1.00 49.01 89 ASP H O 1
ATOM 4680 N N . THR B 1 90 ? -2.695 -0.085 25.129 1.00 50.16 90 THR H N 1
ATOM 4681 C CA . THR B 1 90 ? -2.717 -0.511 23.735 1.00 52.14 90 THR H CA 1
ATOM 4682 C C . THR B 1 90 ? -3.101 0.650 22.828 1.00 44.97 90 THR H C 1
ATOM 4683 O O . THR B 1 90 ? -4.125 1.305 23.045 1.00 47.10 90 THR H O 1
ATOM 4694 N N . ALA B 1 91 ? -2.289 0.906 21.804 1.00 35.59 91 ALA H N 1
ATOM 4695 C CA . ALA B 1 91 ? -2.578 2.034 20.922 1.00 41.30 91 ALA H CA 1
ATOM 4696 C C . ALA B 1 91 ? -1.564 2.053 19.786 1.00 43.11 91 ALA H C 1
ATOM 4697 O O . ALA B 1 91 ? -0.599 1.286 19.775 1.00 48.32 91 ALA H O 1
ATOM 4704 N N . ILE B 1 92 ? -1.792 2.959 18.837 1.00 37.06 92 ILE H N 1
ATOM 4705 C CA . ILE B 1 92 ? -0.857 3.226 17.749 1.00 39.54 92 ILE H CA 1
ATOM 4706 C C . ILE B 1 92 ? -0.150 4.534 18.074 1.00 39.16 92 ILE H C 1
ATOM 4707 O O . ILE B 1 92 ? -0.789 5.590 18.159 1.00 38.59 92 ILE H O 1
ATOM 4723 N N . TYR B 1 93 ? 1.165 4.469 18.250 1.00 39.54 93 TYR H N 1
ATOM 4724 C CA . TYR B 1 93 ? 1.945 5.600 18.736 1.00 41.78 93 TYR H CA 1
ATOM 4725 C C . TYR B 1 93 ? 2.553 6.373 17.572 1.00 46.51 93 TYR H C 1
ATOM 4726 O O . TYR B 1 93 ? 3.209 5.788 16.705 1.00 50.78 93 TYR H O 1
ATOM 4744 N N . TYR B 1 94 ? 2.337 7.686 17.565 1.00 45.43 94 TYR H N 1
ATOM 4745 C CA . TYR B 1 94 ? 2.874 8.579 16.550 1.00 46.93 94 TYR H CA 1
ATOM 4746 C C . TYR B 1 94 ? 3.804 9.595 17.203 1.00 46.91 94 TYR H C 1
ATOM 4747 O O . TYR B 1 94 ? 3.477 10.168 18.252 1.00 47.23 94 TYR H O 1
ATOM 4765 N N . CYS B 1 95 ? 4.962 9.810 16.576 1.00 47.29 95 CYS H N 1
ATOM 4766 C CA . CYS B 1 95 ? 5.913 10.833 16.996 1.00 46.49 95 CYS H CA 1
ATOM 4767 C C . CYS B 1 95 ? 5.776 12.029 16.064 1.00 46.73 95 CYS H C 1
ATOM 4768 O O . CYS B 1 95 ? 6.038 11.918 14.862 1.00 44.57 95 CYS H O 1
ATOM 4775 N N . THR B 1 96 ? 5.373 13.166 16.623 1.00 40.77 96 THR H N 1
ATOM 4776 C CA . THR B 1 96 ? 5.008 14.334 15.839 1.00 50.64 96 THR H CA 1
ATOM 4777 C C . THR B 1 96 ? 5.703 15.569 16.395 1.00 53.22 96 THR H C 1
ATOM 4778 O O . THR B 1 96 ? 6.286 15.548 17.480 1.00 55.33 96 THR H O 1
ATOM 4789 N N . SER B 1 97 ? 5.650 16.648 15.620 1.00 48.09 97 SER H N 1
ATOM 4790 C CA . SER B 1 97 ? 6.120 17.958 16.050 1.00 52.42 97 SER H CA 1
ATOM 4791 C C . SER B 1 97 ? 4.921 18.881 16.202 1.00 54.74 97 SER H C 1
ATOM 4792 O O . SER B 1 97 ? 4.071 18.948 15.310 1.00 59.77 97 SER H O 1
ATOM 4800 N N . ARG B 1 98 ? 4.860 19.603 17.315 1.00 51.24 98 ARG H N 1
ATOM 4801 C CA . ARG B 1 98 ? 3.729 20.486 17.552 1.00 41.64 98 ARG H CA 1
ATOM 4802 C C . ARG B 1 98 ? 3.708 21.609 16.519 1.00 47.66 98 ARG H C 1
ATOM 4803 O O . ARG B 1 98 ? 4.739 21.997 15.961 1.00 58.92 98 ARG H O 1
ATOM 4824 N N . ILE B 1 99 ? 2.505 22.129 16.266 1.00 51.01 99 ILE H N 1
ATOM 4825 C CA . ILE B 1 99 ? 2.301 23.077 15.177 1.00 60.62 99 ILE H CA 1
ATOM 4826 C C . ILE B 1 99 ? 3.120 24.341 15.398 1.00 51.56 99 ILE H C 1
ATOM 4827 O O . ILE B 1 99 ? 3.232 24.854 16.520 1.00 39.77 99 ILE H O 1
ATOM 4843 N N . ARG B 1 100 ? 3.703 24.844 14.309 1.00 44.01 100 ARG H N 1
ATOM 4844 C CA . ARG B 1 100 ? 4.528 26.047 14.353 1.00 64.88 100 ARG H CA 1
ATOM 4845 C C . ARG B 1 100 ? 3.684 27.312 14.495 1.00 76.06 100 ARG H C 1
ATOM 4846 O O . ARG B 1 100 ? 3.895 28.107 15.416 1.00 73.49 100 ARG H O 1
ATOM 4867 N N . SER B 1 101 ? 2.725 27.509 13.592 1.00 65.19 101 SER H N 1
ATOM 4868 C CA . SER B 1 101 ? 1.781 28.629 13.645 1.00 65.11 101 SER H CA 1
ATOM 4869 C C . SER B 1 101 ? 2.484 29.984 13.757 1.00 68.42 101 SER H C 1
ATOM 4870 O O . SER B 1 101 ? 2.219 30.776 14.664 1.00 76.00 101 SER H O 1
ATOM 4878 N N . HIS B 1 102 ? 3.399 30.251 12.826 1.00 59.68 102 HIS H N 1
ATOM 4879 C CA . HIS B 1 102 ? 3.962 31.588 12.691 1.00 60.42 102 HIS H CA 1
ATOM 4880 C C . HIS B 1 102 ? 4.385 31.796 11.244 1.00 53.94 102 HIS H C 1
ATOM 4881 O O . HIS B 1 102 ? 4.799 30.856 10.562 1.00 50.02 102 HIS H O 1
ATOM 4895 N N . ILE B 1 103 ? 4.279 33.046 10.785 1.00 58.22 103 ILE H N 1
ATOM 4896 C CA . ILE B 1 103 ? 4.592 33.367 9.395 1.00 59.07 103 ILE H CA 1
ATOM 4897 C C . ILE B 1 103 ? 6.076 33.176 9.111 1.00 61.71 103 ILE H C 1
ATOM 4898 O O . ILE B 1 103 ? 6.464 32.831 7.988 1.00 68.14 103 ILE H O 1
ATOM 4914 N N . ALA B 1 104 ? 6.926 33.395 10.114 1.00 60.94 104 ALA H N 1
ATOM 4915 C CA . ALA B 1 104 ? 8.365 33.440 9.889 1.00 63.43 104 ALA H CA 1
ATOM 4916 C C . ALA B 1 104 ? 8.933 32.071 9.535 1.00 56.83 104 ALA H C 1
ATOM 4917 O O . ALA B 1 104 ? 9.925 31.987 8.802 1.00 49.52 104 ALA H O 1
ATOM 4924 N N . TYR B 1 105 ? 8.334 30.997 10.044 1.00 58.13 105 TYR H N 1
ATOM 4925 C CA . TYR B 1 105 ? 8.864 29.660 9.810 1.00 47.40 105 TYR H CA 1
ATOM 4926 C C . TYR B 1 105 ? 8.975 29.391 8.313 1.00 43.46 105 TYR H C 1
ATOM 4927 O O . TYR B 1 105 ? 8.184 29.889 7.508 1.00 41.70 105 TYR H O 1
ATOM 4945 N N . SER B 1 106 ? 9.972 28.585 7.942 1.00 40.49 106 SER H N 1
ATOM 4946 C CA . SER B 1 106 ? 10.125 28.193 6.544 1.00 42.29 106 SER H CA 1
ATOM 4947 C C . SER B 1 106 ? 9.039 27.210 6.127 1.00 49.22 106 SER H C 1
ATOM 4948 O O . SER B 1 106 ? 8.410 27.377 5.075 1.00 55.44 106 SER H O 1
ATOM 4956 N N . TRP B 1 107 ? 8.809 26.175 6.929 1.00 53.13 107 TRP H N 1
ATOM 4957 C CA . TRP B 1 107 ? 7.771 25.192 6.657 1.00 56.06 107 TRP H CA 1
ATOM 4958 C C . TRP B 1 107 ? 6.750 25.203 7.785 1.00 54.42 107 TRP H C 1
ATOM 4959 O O . TRP B 1 107 ? 7.098 25.368 8.958 1.00 51.04 107 TRP H O 1
ATOM 4980 N N . LYS B 1 108 ? 5.490 25.026 7.409 1.00 47.66 108 LYS H N 1
ATOM 4981 C CA . LYS B 1 108 ? 4.342 25.343 8.243 1.00 51.61 108 LYS H CA 1
ATOM 4982 C C . LYS B 1 108 ? 3.731 24.083 8.839 1.00 56.06 108 LYS H C 1
ATOM 4983 O O . LYS B 1 108 ? 3.737 23.015 8.222 1.00 66.60 108 LYS H O 1
ATOM 5002 N N . GLY B 1 109 ? 3.202 24.219 10.052 1.00 52.35 109 GLY H N 1
ATOM 5003 C CA . GLY B 1 109 ? 2.351 23.182 10.600 1.00 64.08 109 GLY H CA 1
ATOM 5004 C C . GLY B 1 109 ? 3.129 22.030 11.212 1.00 51.54 109 GLY H C 1
ATOM 5005 O O . GLY B 1 109 ? 4.213 22.198 11.774 1.00 48.99 109 GLY H O 1
ATOM 5009 N N . ASP B 1 110 ? 2.550 20.838 11.094 1.00 57.23 110 ASP H N 1
ATOM 5010 C CA . ASP B 1 110 ? 3.087 19.639 11.712 1.00 63.81 110 ASP H CA 1
ATOM 5011 C C . ASP B 1 110 ? 3.240 18.535 10.675 1.00 59.55 110 ASP H C 1
ATOM 5012 O O . ASP B 1 110 ? 2.484 18.458 9.703 1.00 46.55 110 ASP H O 1
ATOM 5021 N N . VAL B 1 111 ? 4.238 17.684 10.900 1.00 69.79 111 VAL H N 1
ATOM 5022 C CA . VAL B 1 111 ? 4.477 16.494 10.093 1.00 77.20 111 VAL H CA 1
ATOM 5023 C C . VAL B 1 111 ? 4.990 15.414 11.034 1.00 64.37 111 VAL H C 1
ATOM 5024 O O . VAL B 1 111 ? 5.736 15.704 11.976 1.00 48.85 111 VAL H O 1
ATOM 5037 N N . TRP B 1 112 ? 4.592 14.170 10.784 1.00 58.45 112 TRP H N 1
ATOM 5038 C CA . TRP B 1 112 ? 5.006 13.073 11.644 1.00 58.72 112 TRP H CA 1
ATOM 5039 C C . TRP B 1 112 ? 5.183 11.810 10.817 1.00 63.88 112 TRP H C 1
ATOM 5040 O O . TRP B 1 112 ? 4.633 11.674 9.721 1.00 66.20 112 TRP H O 1
ATOM 5061 N N . GLY B 1 113 ? 5.964 10.884 11.364 1.00 59.82 113 GLY H N 1
ATOM 5062 C CA . GLY B 1 113 ? 6.264 9.638 10.696 1.00 66.09 113 GLY H CA 1
ATOM 5063 C C . GLY B 1 113 ? 5.153 8.617 10.840 1.00 66.89 113 GLY H C 1
ATOM 5064 O O . GLY B 1 113 ? 4.058 8.890 11.334 1.00 62.12 113 GLY H O 1
ATOM 5068 N N . LYS B 1 114 ? 5.465 7.401 10.403 1.00 65.29 114 LYS H N 1
ATOM 5069 C CA . LYS B 1 114 ? 4.491 6.321 10.419 1.00 63.02 114 LYS H CA 1
ATOM 5070 C C . LYS B 1 114 ? 4.306 5.803 11.836 1.00 52.13 114 LYS H C 1
ATOM 5071 O O . LYS B 1 114 ? 5.275 5.581 12.568 1.00 46.83 114 LYS H O 1
ATOM 5090 N N . GLY B 1 115 ? 3.050 5.607 12.223 1.00 43.93 115 GLY H N 1
ATOM 5091 C CA . GLY B 1 115 ? 2.766 5.146 13.563 1.00 45.15 115 GLY H CA 1
ATOM 5092 C C . GLY B 1 115 ? 3.268 3.735 13.796 1.00 49.04 115 GLY H C 1
ATOM 5093 O O . GLY B 1 115 ? 3.383 2.924 12.878 1.00 48.89 115 GLY H O 1
ATOM 5097 N N . THR B 1 116 ? 3.570 3.447 15.057 1.00 47.08 116 THR H N 1
ATOM 5098 C CA . THR B 1 116 ? 3.984 2.121 15.492 1.00 48.00 116 THR H CA 1
ATOM 5099 C C . THR B 1 116 ? 2.817 1.488 16.234 1.00 48.16 116 THR H C 1
ATOM 5100 O O . THR B 1 116 ? 2.372 2.015 17.260 1.00 39.71 116 THR H O 1
ATOM 5111 N N . THR B 1 117 ? 2.319 0.370 15.714 1.00 45.66 117 THR H N 1
ATOM 5112 C CA . THR B 1 117 ? 1.218 -0.324 16.368 1.00 36.42 117 THR H CA 1
ATOM 5113 C C . THR B 1 117 ? 1.739 -1.046 17.603 1.00 30.12 117 THR H C 1
ATOM 5114 O O . THR B 1 117 ? 2.634 -1.892 17.507 1.00 31.64 117 THR H O 1
ATOM 5125 N N . VAL B 1 118 ? 1.179 -0.711 18.761 1.00 31.08 118 VAL H N 1
ATOM 5126 C CA . VAL B 1 118 ? 1.580 -1.293 20.036 1.00 42.21 118 VAL H CA 1
ATOM 5127 C C . VAL B 1 118 ? 0.392 -2.042 20.619 1.00 51.78 118 VAL H C 1
ATOM 5128 O O . VAL B 1 118 ? -0.632 -1.431 20.964 1.00 56.56 118 VAL H O 1
ATOM 5141 N N . THR B 1 119 ? 0.547 -3.359 20.753 1.00 42.77 119 THR H N 1
ATOM 5142 C CA . THR B 1 119 ? -0.464 -4.239 21.324 1.00 42.13 119 THR H CA 1
ATOM 5143 C C . THR B 1 119 ? 0.113 -4.866 22.583 1.00 40.72 119 THR H C 1
ATOM 5144 O O . THR B 1 119 ? 1.129 -5.566 22.520 1.00 49.85 119 THR H O 1
ATOM 5155 N N . VAL B 1 120 ? -0.530 -4.613 23.719 1.00 45.36 120 VAL H N 1
ATOM 5156 C CA . VAL B 1 120 ? -0.110 -5.152 25.007 1.00 43.12 120 VAL H CA 1
ATOM 5157 C C . VAL B 1 120 ? -1.097 -6.242 25.400 1.00 51.19 120 VAL H C 1
ATOM 5158 O O . VAL B 1 120 ? -2.257 -5.958 25.722 1.00 64.78 120 VAL H O 1
ATOM 5171 N N . SER B 1 121 ? -0.635 -7.489 25.375 1.00 51.13 121 SER H N 1
ATOM 5172 C CA . SER B 1 121 ? -1.459 -8.631 25.740 1.00 56.17 121 SER H CA 1
ATOM 5173 C C . SER B 1 121 ? -0.560 -9.693 26.352 1.00 55.54 121 SER H C 1
ATOM 5174 O O . SER B 1 121 ? 0.578 -9.879 25.912 1.00 52.58 121 SER H O 1
ATOM 5182 N N . SER B 1 122 ? -1.077 -10.388 27.366 1.00 53.56 122 SER H N 1
ATOM 5183 C CA . SER B 1 122 ? -0.297 -11.438 28.012 1.00 51.78 122 SER H CA 1
ATOM 5184 C C . SER B 1 122 ? -0.203 -12.680 27.135 1.00 50.67 122 SER H C 1
ATOM 5185 O O . SER B 1 122 ? 0.836 -13.351 27.110 1.00 55.23 122 SER H O 1
ATOM 5193 N N . ALA B 1 123 ? -1.2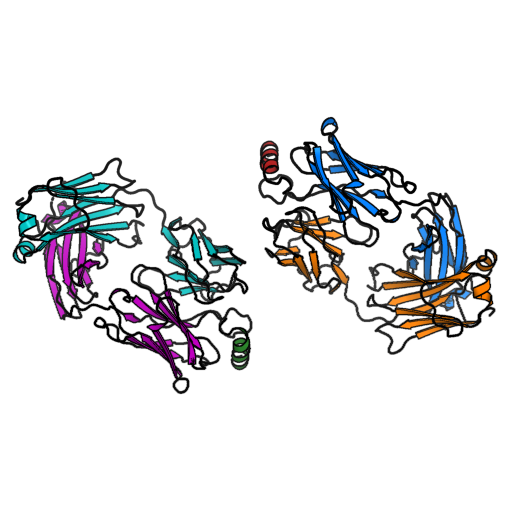71 -13.004 26.410 1.00 45.21 123 ALA H N 1
ATOM 5194 C CA . ALA B 1 123 ? -1.292 -14.222 25.613 1.00 52.81 123 ALA H CA 1
ATOM 5195 C C . ALA B 1 123 ? -0.271 -14.146 24.484 1.00 61.39 123 ALA H C 1
ATOM 5196 O O . ALA B 1 123 ? -0.070 -13.093 23.873 1.00 64.84 123 ALA H O 1
ATOM 5203 N N . SER B 1 124 ? 0.375 -15.278 24.210 1.00 62.01 124 SER H N 1
ATOM 5204 C CA . SER B 1 124 ? 1.358 -15.377 23.144 1.00 68.86 124 SER H CA 1
ATOM 5205 C C . SER B 1 124 ? 0.690 -15.827 21.844 1.00 48.65 124 SER H C 1
ATOM 5206 O O . SER B 1 124 ? -0.528 -16.005 21.766 1.00 39.00 124 SER H O 1
ATOM 5214 N N . THR B 1 125 ? 1.505 -16.011 20.807 1.00 49.27 125 THR H N 1
ATOM 5215 C CA . THR B 1 125 ? 0.992 -16.372 19.492 1.00 42.76 125 THR H CA 1
ATOM 5216 C C . THR B 1 125 ? 0.201 -17.674 19.545 1.00 43.83 125 THR H C 1
ATOM 5217 O O . THR B 1 125 ? 0.604 -18.644 20.192 1.00 43.83 125 THR H O 1
ATOM 5228 N N . LYS B 1 126 ? -0.937 -17.685 18.852 1.00 46.42 126 LYS H N 1
ATOM 5229 C CA . LYS B 1 126 ? -1.757 -18.879 18.715 1.00 44.42 126 LYS H CA 1
ATOM 5230 C C . LYS B 1 126 ? -2.431 -18.853 17.352 1.00 43.30 126 LYS H C 1
ATOM 5231 O O . LYS B 1 126 ? -2.740 -17.785 16.817 1.00 33.87 126 LYS H O 1
ATOM 5250 N N . GLY B 1 127 ? -2.658 -20.039 16.797 1.00 61.46 127 GLY H N 1
ATOM 5251 C CA . GLY B 1 127 ? -3.313 -20.161 15.518 1.00 59.81 127 GLY H CA 1
ATOM 5252 C C . GLY B 1 127 ? -4.821 -20.085 15.658 1.00 67.06 127 GLY H C 1
ATOM 5253 O O . GLY B 1 127 ? -5.395 -20.531 16.656 1.00 60.46 127 GLY H O 1
ATOM 5257 N N . PRO B 1 128 ? -5.497 -19.519 14.659 1.00 71.73 128 PRO H N 1
ATOM 5258 C CA . PRO B 1 128 ? -6.954 -19.375 14.748 1.00 58.91 128 PRO H CA 1
ATOM 5259 C C . PRO B 1 128 ? -7.677 -20.704 14.607 1.00 56.65 128 PRO H C 1
ATOM 5260 O O . PRO B 1 128 ? -7.193 -21.640 13.966 1.00 63.94 128 PRO H O 1
ATOM 5271 N N . SER B 1 129 ? -8.857 -20.773 15.219 1.00 53.47 129 SER H N 1
ATOM 5272 C CA . SER B 1 129 ? -9.791 -21.867 14.987 1.00 55.82 129 SER H CA 1
ATOM 5273 C C . SER B 1 129 ? -10.869 -21.382 14.026 1.00 54.02 129 SER H C 1
ATOM 5274 O O . SER B 1 129 ? -11.499 -20.344 14.265 1.00 50.95 129 SER H O 1
ATOM 5282 N N . VAL B 1 130 ? -11.067 -22.127 12.940 1.00 52.55 130 VAL H N 1
ATOM 5283 C CA . VAL B 1 130 ? -11.986 -21.754 11.870 1.00 51.50 130 VAL H CA 1
ATOM 5284 C C . VAL B 1 130 ? -13.189 -22.686 11.916 1.00 57.97 130 VAL H C 1
ATOM 5285 O O . VAL B 1 130 ? -13.047 -23.902 11.741 1.00 76.45 130 VAL H O 1
ATOM 5298 N N . PHE B 1 131 ? -14.373 -22.116 12.152 1.00 41.50 131 PHE H N 1
ATOM 5299 C CA . PHE B 1 131 ? -15.610 -22.874 12.173 1.00 48.92 131 PHE H CA 1
ATOM 5300 C C . PHE B 1 131 ? -16.583 -22.325 11.134 1.00 41.81 131 PHE H C 1
ATOM 5301 O O . PHE B 1 131 ? -16.747 -21.107 11.037 1.00 48.31 131 PHE H O 1
ATOM 5318 N N . PRO B 1 132 ? -17.253 -23.179 10.364 1.00 39.05 132 PRO H N 1
ATOM 5319 C CA . PRO B 1 132 ? -18.167 -22.674 9.334 1.00 41.78 132 PRO H CA 1
ATOM 5320 C C . PRO B 1 132 ? -19.495 -22.209 9.913 1.00 45.82 132 PRO H C 1
ATOM 5321 O O . PRO B 1 132 ? -19.948 -22.684 10.957 1.00 38.86 132 PRO H O 1
ATOM 5332 N N . LEU B 1 133 ? -20.121 -21.258 9.214 1.00 42.54 133 LEU H N 1
ATOM 5333 C CA . LEU B 1 133 ? -21.464 -20.797 9.549 1.00 35.77 133 LEU H CA 1
ATOM 5334 C C . LEU B 1 133 ? -22.402 -21.272 8.446 1.00 38.35 133 LEU H C 1
ATOM 5335 O O . LEU B 1 133 ? -22.380 -20.736 7.328 1.00 41.67 133 LEU H O 1
ATOM 5351 N N . ALA B 1 134 ? -23.254 -22.232 8.802 1.00 50.33 134 ALA H N 1
ATOM 5352 C CA . ALA B 1 134 ? -24.090 -22.947 7.841 1.00 52.22 134 ALA H CA 1
ATOM 5353 C C . ALA B 1 134 ? -25.212 -22.070 7.293 1.00 37.55 134 ALA H C 1
ATOM 5354 O O . ALA B 1 134 ? -25.925 -21.428 8.074 1.00 34.67 134 ALA H O 1
ATOM 5361 N N . PRO B 1 135 ? -25.406 -22.011 5.975 1.00 31.02 135 PRO H N 1
ATOM 5362 C CA . PRO B 1 135 ? -26.572 -21.295 5.446 1.00 46.78 135 PRO H CA 1
ATOM 5363 C C . PRO B 1 135 ? -27.846 -22.077 5.731 1.00 61.26 135 PRO H C 1
ATOM 5364 O O . PRO B 1 135 ? -27.861 -23.309 5.681 1.00 62.88 135 PRO H O 1
ATOM 5375 N N . SER B 1 136 ? -28.921 -21.356 6.033 1.00 57.17 136 SER H N 1
ATOM 5376 C CA . SER B 1 136 ? -30.194 -22.002 6.339 1.00 56.63 136 SER H CA 1
ATOM 5377 C C . SER B 1 136 ? -30.903 -22.438 5.062 1.00 57.38 136 SER H C 1
ATOM 5378 O O . SER B 1 136 ? -31.557 -23.481 5.028 1.00 45.57 136 SER H O 1
ATOM 5386 N N . SER B 1 139 ? -34.437 -21.775 4.312 1.00 54.07 139 SER H N 1
ATOM 5387 C CA . SER B 1 139 ? -34.203 -20.491 3.662 1.00 61.33 139 SER H CA 1
ATOM 5388 C C . SER B 1 139 ? -35.371 -20.115 2.760 1.00 74.04 139 SER H C 1
ATOM 5389 O O . SER B 1 139 ? -36.152 -20.973 2.349 1.00 74.95 139 SER H O 1
ATOM 5396 N N . THR B 1 140 ? -35.486 -18.825 2.455 1.00 81.02 140 THR H N 1
ATOM 5397 C CA . THR B 1 140 ? -36.504 -18.354 1.529 1.00 75.55 140 THR H CA 1
ATOM 5398 C C . THR B 1 140 ? -36.087 -18.694 0.104 1.00 67.13 140 THR H C 1
ATOM 5399 O O . THR B 1 140 ? -34.976 -18.362 -0.322 1.00 59.70 140 THR H O 1
ATOM 5410 N N . SER B 1 141 ? -36.976 -19.356 -0.630 1.00 75.04 141 SER H N 1
ATOM 5411 C CA . SER B 1 141 ? -36.680 -19.714 -2.010 1.00 73.15 141 SER H CA 1
ATOM 5412 C C . SER B 1 141 ? -36.642 -18.467 -2.884 1.00 68.09 141 SER H C 1
ATOM 5413 O O . SER B 1 141 ? -37.500 -17.586 -2.775 1.00 49.72 141 SER H O 1
ATOM 5421 N N . GLY B 1 142 ? -35.641 -18.396 -3.755 1.00 73.07 142 GLY H N 1
ATOM 5422 C CA . GLY B 1 142 ? -35.490 -17.224 -4.603 1.00 86.69 142 GLY H CA 1
ATOM 5423 C C . GLY B 1 142 ? -35.234 -15.956 -3.820 1.00 70.81 142 GLY H C 1
ATOM 5424 O O . GLY B 1 142 ? -35.734 -14.887 -4.192 1.00 47.43 142 GLY H O 1
ATOM 5428 N N . GLY B 1 143 ? -34.460 -16.049 -2.737 1.00 69.20 143 GLY H N 1
ATOM 5429 C CA . GLY B 1 143 ? -34.218 -14.908 -1.877 1.00 60.67 143 GLY H CA 1
ATOM 5430 C C . GLY B 1 143 ? -32.832 -14.965 -1.274 1.00 61.67 143 GLY H C 1
ATOM 5431 O O . GLY B 1 143 ? -32.104 -15.951 -1.418 1.00 59.64 143 GLY H O 1
ATOM 5435 N N . THR B 1 144 ? -32.473 -13.879 -0.593 1.00 61.32 144 THR H N 1
ATOM 5436 C CA . THR B 1 144 ? -31.132 -13.746 -0.039 1.00 59.82 144 THR H CA 1
ATOM 5437 C C . THR B 1 144 ? -30.824 -14.897 0.912 1.00 55.71 144 THR H C 1
ATOM 5438 O O . THR B 1 144 ? -31.648 -15.260 1.756 1.00 60.53 144 THR H O 1
ATOM 5449 N N . ALA B 1 145 ? -29.630 -15.471 0.769 1.00 47.72 145 ALA H N 1
ATOM 5450 C CA . ALA B 1 145 ? -29.118 -16.463 1.703 1.00 50.80 145 ALA H CA 1
ATOM 5451 C C . ALA B 1 145 ? -27.750 -16.019 2.194 1.00 42.74 145 ALA H C 1
ATOM 5452 O O . ALA B 1 145 ? -26.975 -15.437 1.435 1.00 43.84 145 ALA H O 1
ATOM 5459 N N . ALA B 1 146 ? -27.457 -16.278 3.465 1.00 40.55 146 ALA H N 1
ATOM 5460 C CA . ALA B 1 146 ? -26.211 -15.840 4.077 1.00 43.14 146 ALA H CA 1
ATOM 5461 C C . ALA B 1 146 ? -25.443 -17.043 4.604 1.00 43.09 146 ALA H C 1
ATOM 5462 O O . ALA B 1 146 ? -26.024 -17.938 5.226 1.00 45.77 146 ALA H O 1
ATOM 5469 N N . LEU B 1 147 ? -24.137 -17.065 4.347 1.00 42.66 147 LEU H N 1
ATOM 5470 C CA . LEU B 1 147 ? -23.254 -18.077 4.909 1.00 42.88 147 LEU H CA 1
ATOM 5471 C C . LEU B 1 147 ? -22.025 -17.382 5.473 1.00 37.21 147 LEU H C 1
ATOM 5472 O O . LEU B 1 147 ? -21.751 -16.221 5.157 1.00 34.08 147 LEU H O 1
ATOM 5488 N N . GLY B 1 148 ? -21.274 -18.095 6.317 1.00 35.74 148 GLY H N 1
ATOM 5489 C CA . GLY B 1 148 ? -20.191 -17.427 7.012 1.00 29.88 148 GLY H CA 1
ATOM 5490 C C . GLY B 1 148 ? -19.018 -18.323 7.342 1.00 47.51 148 GLY H C 1
ATOM 5491 O O . GLY B 1 148 ? -19.066 -19.544 7.182 1.00 44.93 148 GLY H O 1
ATOM 5495 N N . CYS B 1 149 ? -17.928 -17.673 7.747 1.00 53.19 149 CYS H N 1
ATOM 5496 C CA . CYS B 1 149 ? -16.788 -18.335 8.363 1.00 43.62 149 CYS H CA 1
ATOM 5497 C C . CYS B 1 149 ? -16.406 -17.587 9.631 1.00 34.12 149 CYS H C 1
ATOM 5498 O O . CYS B 1 149 ? -16.407 -16.351 9.664 1.00 36.41 149 CYS H O 1
ATOM 5505 N N . LEU B 1 150 ? -16.080 -18.350 10.670 1.00 37.34 150 LEU H N 1
ATOM 5506 C CA . LEU B 1 150 ? -15.800 -17.829 12.002 1.00 34.45 150 LEU H CA 1
ATOM 5507 C C . LEU B 1 150 ? -14.350 -18.115 12.360 1.00 41.64 150 LEU H C 1
ATOM 5508 O O . LEU B 1 150 ? -13.918 -19.271 12.337 1.00 48.44 150 LEU H O 1
ATOM 5524 N N . VAL B 1 151 ? -13.609 -17.064 12.695 1.00 36.15 151 VAL H N 1
ATOM 5525 C CA . VAL B 1 151 ? -12.242 -17.172 13.186 1.00 31.43 151 VAL H CA 1
ATOM 5526 C C . VAL B 1 151 ? -12.278 -16.860 14.674 1.00 45.01 151 VAL H C 1
ATOM 5527 O O . VAL B 1 151 ? -12.923 -15.891 15.091 1.00 53.40 151 VAL H O 1
ATOM 5540 N N . LYS B 1 152 ? -11.617 -17.689 15.481 1.00 49.32 152 LYS H N 1
ATOM 5541 C CA . LYS B 1 152 ? -11.741 -17.564 16.926 1.00 59.74 152 LYS H CA 1
ATOM 5542 C C . LYS B 1 152 ? -10.421 -17.885 17.612 1.00 62.48 152 LYS H C 1
ATOM 5543 O O . LYS B 1 152 ? -9.646 -18.728 17.149 1.00 51.02 152 LYS H O 1
ATOM 5562 N N . ASP B 1 153 ? -10.182 -17.197 18.732 1.00 72.04 153 AS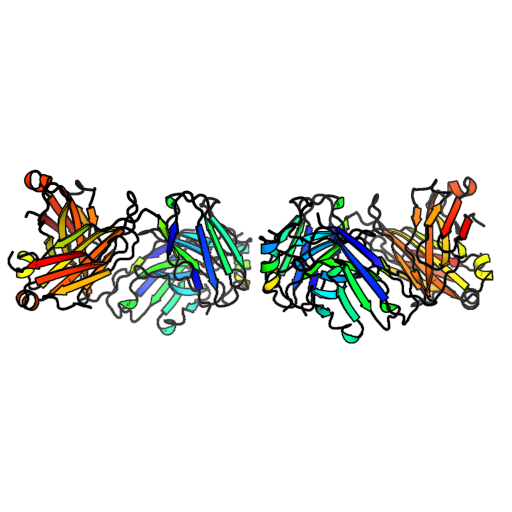P H N 1
ATOM 5563 C CA . ASP B 1 153 ? -9.082 -17.512 19.645 1.00 67.26 153 ASP H CA 1
ATOM 5564 C C . ASP B 1 153 ? -7.729 -17.464 18.932 1.00 62.24 153 ASP H C 1
ATOM 5565 O O . ASP B 1 153 ? -6.963 -18.430 18.922 1.00 73.45 153 ASP H O 1
ATOM 5574 N N . TYR B 1 154 ? -7.445 -16.312 18.328 1.00 48.51 154 TYR H N 1
ATOM 5575 C CA . TYR B 1 154 ? -6.217 -16.120 17.571 1.00 44.35 154 TYR H CA 1
ATOM 5576 C C . TYR B 1 154 ? -5.497 -14.867 18.045 1.00 48.26 154 TYR H C 1
ATOM 5577 O O . TYR B 1 154 ? -6.122 -13.829 18.285 1.00 53.74 154 TYR H O 1
ATOM 5595 N N . PHE B 1 155 ? -4.181 -14.977 18.184 1.00 50.65 155 PHE H N 1
ATOM 5596 C CA . PHE B 1 155 ? -3.330 -13.843 18.522 1.00 46.21 155 PHE H CA 1
ATOM 5597 C C . PHE B 1 155 ? -2.002 -14.025 17.790 1.00 36.55 155 PHE H C 1
ATOM 5598 O O . PHE B 1 155 ? -1.540 -15.154 17.635 1.00 37.85 155 PHE H O 1
ATOM 5615 N N . PRO B 1 156 ? -1.372 -12.927 17.339 1.00 37.68 156 PRO H N 1
ATOM 5616 C CA . PRO B 1 156 ? -1.761 -11.509 17.402 1.00 50.73 156 PRO H CA 1
ATOM 5617 C C . PRO B 1 156 ? -2.927 -11.123 16.495 1.00 57.66 156 PRO H C 1
ATOM 5618 O O . PRO B 1 156 ? -3.589 -11.980 15.908 1.00 59.71 156 PRO H O 1
ATOM 5629 N N . GLU B 1 157 ? -3.167 -9.813 16.394 1.00 49.25 157 GLU H N 1
ATOM 5630 C CA . GLU B 1 157 ? -4.367 -9.341 15.696 1.00 51.47 157 GLU H CA 1
ATOM 5631 C C . GLU B 1 157 ? -4.354 -9.684 14.217 1.00 58.09 157 GLU H C 1
ATOM 5632 O O . GLU B 1 157 ? -5.383 -10.183 13.712 1.00 72.48 157 GLU H O 1
ATOM 5644 N N . PRO B 1 158 ? -3.282 -9.467 13.457 1.00 39.66 158 PRO H N 1
ATOM 5645 C CA . PRO B 1 158 ? -3.382 -9.567 11.997 1.00 38.14 158 PRO H CA 1
ATOM 5646 C C . PRO B 1 158 ? -3.885 -10.930 11.539 1.00 58.86 158 PRO H C 1
ATOM 5647 O O . PRO B 1 158 ? -3.340 -11.974 11.907 1.00 67.13 158 PRO H O 1
ATOM 5658 N N . VAL B 1 159 ? -4.935 -10.902 10.720 1.00 54.20 159 VAL H N 1
ATOM 5659 C CA . VAL B 1 159 ? -5.446 -12.078 10.027 1.00 46.98 159 VAL H CA 1
ATOM 5660 C C . VAL B 1 159 ? -6.137 -11.579 8.769 1.00 39.94 159 VAL H C 1
ATOM 5661 O O . VAL B 1 159 ? -6.638 -10.452 8.729 1.00 51.73 159 VAL H O 1
ATOM 5674 N N . THR B 1 160 ? -6.170 -12.415 7.736 1.00 33.68 160 THR H N 1
ATOM 5675 C CA . THR B 1 160 ? -6.861 -12.042 6.511 1.00 41.36 160 THR H CA 1
ATOM 5676 C C . THR B 1 160 ? -7.770 -13.172 6.054 1.00 39.30 160 THR H C 1
ATOM 5677 O O . THR B 1 160 ? -7.383 -14.344 6.065 1.00 37.97 160 THR H O 1
ATOM 5688 N N . VAL B 1 161 ? -8.986 -12.800 5.664 1.00 45.22 161 VAL H N 1
ATOM 5689 C CA . VAL B 1 161 ? -10.009 -13.735 5.215 1.00 35.54 161 VAL H CA 1
ATOM 5690 C C . VAL B 1 161 ? -10.452 -13.303 3.825 1.00 29.88 161 VAL H C 1
ATOM 5691 O O . VAL B 1 161 ? -10.726 -12.118 3.598 1.00 40.16 161 VAL H O 1
ATOM 5704 N N . SER B 1 162 ? -10.521 -14.258 2.900 1.00 27.28 162 SER H N 1
ATOM 5705 C CA . SER B 1 162 ? -10.982 -13.966 1.549 1.00 29.31 162 SER H CA 1
ATOM 5706 C C . SER B 1 162 ? -11.725 -15.178 1.013 1.00 35.07 162 SER H C 1
ATOM 5707 O O . SER B 1 162 ? -11.288 -16.310 1.215 1.00 38.85 162 SER H O 1
ATOM 5715 N N . TRP B 1 163 ? -12.815 -14.938 0.292 1.00 35.90 163 TRP H N 1
ATOM 5716 C CA . TRP B 1 163 ? -13.702 -16.008 -0.144 1.00 32.62 163 TRP H CA 1
ATOM 5717 C C . TRP B 1 163 ? -13.333 -16.451 -1.552 1.00 36.43 163 TRP H C 1
ATOM 5718 O O . TRP B 1 163 ? -13.171 -15.618 -2.450 1.00 36.87 163 TRP H O 1
ATOM 5739 N N . ASN B 1 164 ? -13.202 -17.766 -1.737 1.00 35.55 164 ASN H N 1
ATOM 5740 C CA . ASN B 1 164 ? -12.810 -18.339 -3.023 1.00 37.44 164 ASN H CA 1
ATOM 5741 C C . ASN B 1 164 ? -11.490 -17.742 -3.506 1.00 43.38 164 ASN H C 1
ATOM 5742 O O . ASN B 1 164 ? -11.304 -17.476 -4.695 1.00 43.30 164 ASN H O 1
ATOM 5753 N N . SER B 1 165 ? -10.566 -17.522 -2.570 1.00 41.28 165 SER H N 1
ATOM 5754 C CA . SER B 1 165 ? -9.247 -16.974 -2.889 1.00 39.02 165 SER H CA 1
ATOM 5755 C C . SER B 1 165 ? -9.373 -15.593 -3.525 1.00 37.03 165 SER H C 1
ATOM 5756 O O . SER B 1 165 ? -8.699 -15.276 -4.507 1.00 35.86 165 SER H O 1
ATOM 5764 N N . GLY B 1 166 ? -10.246 -14.761 -2.958 1.00 34.32 166 GLY H N 1
ATOM 5765 C CA . GLY B 1 166 ? -10.506 -13.447 -3.499 1.00 30.02 166 GLY H CA 1
ATOM 5766 C C . GLY B 1 166 ? -11.396 -13.431 -4.720 1.00 37.97 166 GLY H C 1
ATOM 5767 O O . GLY B 1 166 ? -11.767 -12.344 -5.179 1.00 40.87 166 GLY H O 1
ATOM 5771 N N . ALA B 1 167 ? -11.751 -14.597 -5.265 1.00 41.11 167 ALA H N 1
ATOM 5772 C CA . ALA B 1 167 ? -12.608 -14.630 -6.444 1.00 34.77 167 ALA H CA 1
ATOM 5773 C C . ALA B 1 167 ? -13.978 -14.034 -6.157 1.00 29.65 167 ALA H C 1
ATOM 5774 O O . ALA B 1 167 ? -14.615 -13.484 -7.063 1.00 21.66 167 ALA H O 1
ATOM 5781 N N . LEU B 1 168 ? -14.451 -14.129 -4.914 1.00 36.15 168 LEU H N 1
ATOM 5782 C CA . LEU B 1 168 ? -15.721 -13.526 -4.520 1.00 40.79 168 LEU H CA 1
ATOM 5783 C C . LEU B 1 168 ? -15.387 -12.253 -3.749 1.00 39.57 168 LEU H C 1
ATOM 5784 O O . LEU B 1 168 ? -15.044 -12.303 -2.565 1.00 36.66 168 LEU H O 1
ATOM 5800 N N . THR B 1 169 ? -15.491 -11.109 -4.426 1.00 29.87 169 THR H N 1
ATOM 5801 C CA . THR B 1 169 ? -15.273 -9.810 -3.802 1.00 26.57 169 THR H CA 1
ATOM 5802 C C . THR B 1 169 ? -16.559 -9.073 -3.455 1.00 36.73 169 THR H C 1
ATOM 5803 O O . THR B 1 169 ? -16.501 -8.072 -2.732 1.00 46.95 169 THR H O 1
ATOM 5814 N N . SER B 1 170 ? -17.708 -9.533 -3.941 1.00 39.38 170 SER H N 1
ATOM 5815 C CA . SER B 1 170 ? -18.951 -8.780 -3.855 1.00 39.06 170 SER H CA 1
ATOM 5816 C C . SER B 1 170 ? -19.866 -9.382 -2.799 1.00 34.87 170 SER H C 1
ATOM 5817 O O . SER B 1 170 ? -19.942 -10.606 -2.651 1.00 45.45 170 SER H O 1
ATOM 5825 N N . GLY B 1 171 ? -20.561 -8.512 -2.069 1.00 32.17 171 GLY H N 1
ATOM 5826 C CA . GLY B 1 171 ? -21.425 -8.957 -0.994 1.00 47.50 171 GLY H CA 1
ATOM 5827 C C . GLY B 1 171 ? -20.694 -9.623 0.145 1.00 48.89 171 GLY H C 1
ATOM 5828 O O . GLY B 1 171 ? -21.295 -10.408 0.884 1.00 48.89 171 GLY H O 1
ATOM 5832 N N . VAL B 1 172 ? -19.408 -9.330 0.310 1.00 37.09 172 VAL H N 1
ATOM 5833 C CA . VAL B 1 172 ? -18.574 -9.933 1.343 1.00 35.33 172 VAL H CA 1
ATOM 5834 C C . VAL B 1 172 ? -18.330 -8.886 2.419 1.00 32.83 172 VAL H C 1
ATOM 5835 O O . VAL B 1 172 ? -17.829 -7.792 2.131 1.00 47.21 172 VAL H O 1
ATOM 5848 N N . HIS B 1 173 ? -18.681 -9.221 3.657 1.00 34.04 173 HIS H N 1
ATOM 5849 C CA . HIS B 1 173 ? -18.447 -8.356 4.808 1.00 40.16 173 HIS H CA 1
ATOM 5850 C C . HIS B 1 173 ? -17.481 -9.075 5.740 1.00 38.96 173 HIS H C 1
ATOM 5851 O O . HIS B 1 173 ? -17.813 -10.128 6.297 1.00 40.68 173 HIS H O 1
ATOM 5865 N N . THR B 1 174 ? -16.286 -8.512 5.894 1.00 44.62 174 THR H N 1
ATOM 5866 C CA . THR B 1 174 ? -15.273 -9.019 6.810 1.00 42.24 174 THR H CA 1
ATOM 5867 C C . THR B 1 174 ? -15.160 -8.041 7.970 1.00 38.97 174 THR H C 1
ATOM 5868 O O . THR B 1 174 ? -14.764 -6.886 7.777 1.00 35.29 174 THR H O 1
ATOM 5879 N N . PHE B 1 175 ? -15.501 -8.501 9.157 1.00 32.95 175 PHE H N 1
ATOM 5880 C CA . PHE B 1 175 ? -15.673 -7.605 10.289 1.00 42.46 175 PHE H CA 1
ATOM 5881 C C . PHE B 1 175 ? -14.351 -7.388 11.021 1.00 39.80 175 PHE H C 1
ATOM 5882 O O . PHE B 1 175 ? -13.464 -8.247 10.987 1.00 40.68 175 PHE H O 1
ATOM 5899 N N . PRO B 1 176 ? -14.189 -6.246 11.690 1.00 39.96 176 PRO H N 1
ATOM 5900 C CA . PRO B 1 176 ? -12.970 -6.020 12.474 1.00 33.37 176 PRO H CA 1
ATOM 5901 C C . PRO B 1 176 ? -12.862 -7.004 13.629 1.00 30.99 176 PRO H C 1
ATOM 5902 O O . PRO B 1 176 ? -13.851 -7.576 14.093 1.00 32.64 176 PRO H O 1
ATOM 5913 N N . ALA B 1 177 ? -11.632 -7.199 14.093 1.00 34.67 177 ALA H N 1
ATOM 5914 C CA . ALA B 1 177 ? -11.384 -8.123 15.189 1.00 40.05 177 ALA H CA 1
ATOM 5915 C C . ALA B 1 177 ? -11.874 -7.543 16.511 1.00 35.31 177 ALA H C 1
ATOM 5916 O O . ALA B 1 177 ? -11.841 -6.330 16.738 1.00 33.69 177 ALA H O 1
ATOM 5923 N N . VAL B 1 178 ? -12.335 -8.431 17.388 1.00 33.26 178 VAL H N 1
ATOM 5924 C CA . VAL B 1 178 ? -12.802 -8.074 18.723 1.00 39.95 178 VAL H CA 1
ATOM 5925 C C . VAL B 1 178 ? -12.011 -8.889 19.737 1.00 45.73 178 VAL H C 1
ATOM 5926 O O . VAL B 1 178 ? -11.875 -10.109 19.592 1.00 53.45 178 VAL H O 1
ATOM 5939 N N . LEU B 1 179 ? -11.495 -8.211 20.758 1.00 47.25 179 LEU H N 1
ATOM 5940 C CA . LEU B 1 179 ? -10.692 -8.851 21.793 1.00 49.53 179 LEU H CA 1
ATOM 5941 C C . LEU B 1 179 ? -11.595 -9.449 22.865 1.00 58.91 179 LEU H C 1
ATOM 5942 O O . LEU B 1 179 ? -12.407 -8.739 23.468 1.00 73.62 179 LEU H O 1
ATOM 5958 N N . GLN B 1 180 ? -11.455 -10.753 23.100 1.00 54.81 180 GLN H N 1
ATOM 5959 C CA . GLN B 1 180 ? -12.289 -11.441 24.071 1.00 57.30 180 GLN H CA 1
ATOM 5960 C C . GLN B 1 180 ? -11.742 -11.218 25.480 1.00 60.54 180 GLN H C 1
ATOM 5961 O O . GLN B 1 180 ? -10.709 -10.573 25.684 1.00 60.52 180 GLN H O 1
ATOM 5975 N N . SER B 1 181 ? -12.450 -11.762 26.472 1.00 63.01 181 SER H N 1
ATOM 5976 C CA . SER B 1 181 ? -12.023 -11.604 27.858 1.00 68.53 181 SER H CA 1
ATOM 5977 C C . SER B 1 181 ? -10.664 -12.253 28.093 1.00 70.42 181 SER H C 1
ATOM 5978 O O . SER B 1 181 ? -9.805 -11.686 28.777 1.00 65.80 181 SER H O 1
ATOM 5986 N N . SER B 1 182 ? -10.452 -13.444 27.528 1.00 72.72 182 SER H N 1
ATOM 5987 C CA . SER B 1 182 ? -9.206 -14.172 27.740 1.00 71.37 182 SER H CA 1
ATOM 5988 C C . SER B 1 182 ? -7.990 -13.417 27.220 1.00 62.40 182 SER H C 1
ATOM 5989 O O . SER B 1 182 ? -6.872 -13.681 27.676 1.00 50.99 182 SER H O 1
ATOM 5997 N N . GLY B 1 183 ? -8.179 -12.489 26.284 1.00 66.65 183 GLY H N 1
ATOM 5998 C CA . GLY B 1 183 ? -7.078 -11.803 25.639 1.00 60.71 183 GLY H CA 1
ATOM 5999 C C . GLY B 1 183 ? -6.806 -12.250 24.220 1.00 55.33 183 GLY H C 1
ATOM 6000 O O . GLY B 1 183 ? -5.857 -11.748 23.605 1.00 59.49 183 GLY H O 1
ATOM 6004 N N . LEU B 1 184 ? -7.596 -13.173 23.680 1.00 47.61 184 LEU H N 1
ATOM 6005 C CA . LEU B 1 184 ? -7.454 -13.627 22.306 1.00 48.83 184 LEU H CA 1
ATOM 6006 C C . LEU B 1 184 ? -8.565 -13.030 21.453 1.00 53.18 184 LEU H C 1
ATOM 6007 O O . LEU B 1 184 ? -9.692 -12.834 21.915 1.00 56.49 184 LEU H O 1
ATOM 6023 N N . TYR B 1 185 ? -8.233 -12.744 20.200 1.00 41.16 185 TYR H N 1
ATOM 6024 C CA . TYR B 1 185 ? -9.170 -12.090 19.302 1.00 41.13 185 TYR H CA 1
ATOM 6025 C C . TYR B 1 185 ? -10.164 -13.086 18.717 1.00 50.96 185 TYR H C 1
ATOM 6026 O O . TYR B 1 185 ? -9.885 -14.283 18.581 1.00 51.01 185 TYR H O 1
ATOM 6044 N N . SER B 1 186 ? -11.344 -12.571 18.381 1.00 67.69 186 SER H N 1
ATOM 6045 C CA . SER B 1 186 ? -12.374 -13.327 17.684 1.00 60.35 186 SER H CA 1
ATOM 6046 C C . SER B 1 186 ? -12.914 -12.457 16.561 1.00 59.30 186 SER H C 1
ATOM 6047 O O . SER B 1 186 ? -13.263 -11.293 16.783 1.00 57.90 186 SER H O 1
ATOM 6055 N N . LEU B 1 187 ? -12.977 -13.026 15.361 1.00 54.13 187 LEU H N 1
ATOM 6056 C CA . LEU B 1 187 ? -13.392 -12.309 14.167 1.00 45.64 187 LEU H CA 1
ATOM 6057 C C . LEU B 1 187 ? -14.367 -13.183 13.394 1.00 41.53 187 LEU H C 1
ATOM 6058 O O . LEU B 1 187 ? -14.385 -14.407 13.542 1.00 40.21 187 LEU H O 1
ATOM 6074 N N . SER B 1 188 ? -15.187 -12.541 12.568 1.00 42.88 188 SER H N 1
ATOM 6075 C CA . SER B 1 188 ? -16.164 -13.250 11.758 1.00 30.17 188 SER H CA 1
ATOM 6076 C C . SER B 1 188 ? -16.233 -12.612 10.381 1.00 26.94 188 SER H C 1
ATOM 6077 O O . SER B 1 188 ? -16.084 -11.396 10.231 1.00 41.01 188 SER H O 1
ATOM 6085 N N . SER B 1 189 ? -16.463 -13.451 9.377 1.00 16.51 189 SER H N 1
ATOM 6086 C CA . SER B 1 189 ? -16.650 -13.009 8.006 1.00 25.68 189 SER H CA 1
ATOM 6087 C C . SER B 1 189 ? -17.925 -13.643 7.476 1.00 34.41 189 SER H C 1
ATOM 6088 O O . SER B 1 189 ? -18.219 -14.803 7.778 1.00 36.58 189 SER H O 1
ATOM 6096 N N . VAL B 1 190 ? -18.686 -12.882 6.693 1.00 41.58 190 VAL H N 1
ATOM 6097 C CA . VAL B 1 190 ? -19.975 -13.345 6.195 1.00 32.59 190 VAL H CA 1
ATOM 6098 C C . VAL B 1 190 ? -20.144 -12.904 4.750 1.00 26.92 190 VAL H C 1
ATOM 6099 O O . VAL B 1 190 ? -19.606 -11.878 4.325 1.00 27.22 190 VAL H O 1
ATOM 6112 N N . VAL B 1 191 ? -20.900 -13.696 3.992 1.00 32.72 191 VAL H N 1
ATOM 6113 C CA . VAL B 1 191 ? -21.223 -13.366 2.612 1.00 41.00 191 VAL H CA 1
ATOM 6114 C C . VAL B 1 191 ? -22.689 -13.681 2.363 1.00 52.22 191 VAL H C 1
ATOM 6115 O O . VAL B 1 191 ? -23.249 -14.636 2.916 1.00 41.82 191 VAL H O 1
ATOM 6128 N N . THR B 1 192 ? -23.305 -12.866 1.513 1.00 57.99 192 THR H N 1
ATOM 6129 C CA . THR B 1 192 ? -24.665 -13.080 1.047 1.00 58.03 192 THR H CA 1
ATOM 6130 C C . THR B 1 192 ? -24.620 -13.503 -0.411 1.00 55.20 192 THR H C 1
ATOM 6131 O O . THR B 1 192 ? -23.885 -12.917 -1.211 1.00 61.20 192 THR H O 1
ATOM 6142 N N . VAL B 1 193 ? -25.385 -14.538 -0.743 1.00 44.80 193 VAL H N 1
ATOM 6143 C CA . VAL B 1 193 ? -25.485 -15.042 -2.108 1.00 42.06 193 VAL H CA 1
ATOM 6144 C C . VAL B 1 193 ? -26.918 -15.491 -2.349 1.00 43.95 193 VAL H C 1
ATOM 6145 O O . VAL B 1 193 ? -27.673 -15.742 -1.401 1.00 49.81 193 VAL H O 1
ATOM 6158 N N . PRO B 1 194 ? -27.328 -15.582 -3.614 1.00 40.17 194 PRO H N 1
ATOM 6159 C CA . PRO B 1 194 ? -28.690 -16.049 -3.890 1.00 51.80 194 PRO H CA 1
ATOM 6160 C C . PRO B 1 194 ? -28.829 -17.518 -3.528 1.00 60.50 194 PRO H C 1
ATOM 6161 O O . PRO B 1 194 ? -27.958 -18.335 -3.833 1.00 63.51 194 PRO H O 1
ATOM 6172 N N . SER B 1 195 ? -29.940 -17.851 -2.865 1.00 55.29 195 SER H N 1
ATOM 6173 C CA . SER B 1 195 ? -30.133 -19.224 -2.415 1.00 47.24 195 SER H CA 1
ATOM 6174 C C . SER B 1 195 ? -30.068 -20.199 -3.581 1.00 52.41 195 SER H C 1
ATOM 6175 O O . SER B 1 195 ? -29.493 -21.287 -3.450 1.00 59.36 195 SER H O 1
ATOM 6183 N N . SER B 1 196 ? -30.576 -19.796 -4.749 1.00 49.04 196 SER H N 1
ATOM 6184 C CA . SER B 1 196 ? -30.530 -20.668 -5.916 1.00 59.53 196 SER H CA 1
ATOM 6185 C C . SER B 1 196 ? -29.098 -21.042 -6.263 1.00 64.81 196 SER H C 1
ATOM 6186 O O . SER B 1 196 ? -28.855 -22.108 -6.841 1.00 71.47 196 SER H O 1
ATOM 6194 N N . SER B 1 197 ? -28.139 -20.184 -5.915 1.00 60.56 197 SER H N 1
ATOM 6195 C CA . SER B 1 197 ? -26.748 -20.440 -6.255 1.00 64.23 197 SER H CA 1
ATOM 6196 C C . SER B 1 197 ? -26.145 -21.556 -5.415 1.00 65.14 197 SER H C 1
ATOM 6197 O O . SER B 1 197 ? -25.169 -22.179 -5.849 1.00 75.87 197 SER H O 1
ATOM 6205 N N . LEU B 1 198 ? -26.716 -21.841 -4.241 1.00 50.99 198 LEU H N 1
ATOM 6206 C CA . LEU B 1 198 ? -26.080 -22.771 -3.313 1.00 52.48 198 LEU H CA 1
ATOM 6207 C C . LEU B 1 198 ? -25.827 -24.122 -3.973 1.00 60.77 198 LEU H C 1
ATOM 6208 O O . LEU B 1 198 ? -24.716 -24.661 -3.903 1.00 70.01 198 LEU H O 1
ATOM 6224 N N . GLY B 1 199 ? -26.846 -24.684 -4.623 1.00 46.56 199 GLY H N 1
ATOM 6225 C CA . GLY B 1 199 ? -26.653 -25.938 -5.332 1.00 45.21 199 GLY H CA 1
ATOM 6226 C C . GLY B 1 199 ? -25.697 -25.820 -6.505 1.00 49.08 199 GLY H C 1
ATOM 6227 O O . GLY B 1 199 ? -24.917 -26.738 -6.774 1.00 47.07 199 GLY H O 1
ATOM 6231 N N . THR B 1 200 ? -25.739 -24.693 -7.220 1.00 63.71 200 THR H N 1
ATOM 6232 C CA . THR B 1 200 ? -24.890 -24.527 -8.396 1.00 81.23 200 THR H CA 1
ATOM 6233 C C . THR B 1 200 ? -23.451 -24.186 -8.033 1.00 80.54 200 THR H C 1
ATOM 6234 O O . THR B 1 200 ? -22.533 -24.525 -8.788 1.00 72.45 200 THR H O 1
ATOM 6245 N N . GLN B 1 201 ? -23.232 -23.526 -6.900 1.00 82.42 201 GLN H N 1
ATOM 6246 C CA . GLN B 1 201 ? -21.959 -22.891 -6.603 1.00 68.57 201 GLN H CA 1
ATOM 6247 C C . GLN B 1 201 ? -21.332 -23.513 -5.364 1.00 71.80 201 GLN H C 1
ATOM 6248 O O . GLN B 1 201 ? -22.025 -24.045 -4.491 1.00 69.80 201 GLN H O 1
ATOM 6262 N N . THR B 1 202 ? -20.006 -23.438 -5.304 1.00 70.66 202 THR H N 1
ATOM 6263 C CA . THR B 1 202 ? -19.234 -23.863 -4.146 1.00 68.58 202 THR H CA 1
ATOM 6264 C C . THR B 1 202 ? -18.582 -22.636 -3.527 1.00 55.86 202 THR H C 1
ATOM 6265 O O . THR B 1 202 ? -17.983 -21.824 -4.240 1.00 52.93 202 THR H O 1
ATOM 6276 N N . TYR B 1 203 ? -18.700 -22.502 -2.209 1.00 49.77 203 TYR H N 1
ATOM 6277 C CA . TYR B 1 203 ? -18.141 -21.364 -1.491 1.00 43.43 203 TYR H CA 1
ATOM 6278 C C . TYR B 1 203 ? -17.181 -21.874 -0.430 1.00 41.96 203 TYR H C 1
ATOM 6279 O O . TYR B 1 203 ? -17.588 -22.587 0.495 1.00 36.07 203 TYR H O 1
ATOM 6297 N N . ILE B 1 204 ? -15.911 -21.507 -0.570 1.00 48.81 204 ILE H N 1
ATOM 6298 C CA . ILE B 1 204 ? -14.865 -21.849 0.383 1.00 46.57 204 ILE H CA 1
ATOM 6299 C C . ILE B 1 204 ? -14.226 -20.549 0.847 1.00 43.03 204 ILE H C 1
ATOM 6300 O O . ILE B 1 204 ? -13.913 -19.679 0.026 1.00 41.57 204 ILE H O 1
ATOM 6316 N N . CYS B 1 205 ? -14.049 -20.411 2.155 1.00 45.11 205 CYS H N 1
ATOM 6317 C CA . CYS B 1 205 ? -13.348 -19.272 2.723 1.00 37.46 205 CYS H CA 1
ATOM 6318 C C . CYS B 1 205 ? -11.901 -19.661 2.985 1.00 32.93 205 CYS H C 1
ATOM 6319 O O . CYS B 1 205 ? -11.622 -20.746 3.514 1.00 52.32 205 CYS H O 1
ATOM 6326 N N . ASN B 1 206 ? -10.992 -18.779 2.585 1.00 34.28 206 ASN H N 1
ATOM 6327 C CA . ASN B 1 206 ? -9.559 -18.951 2.753 1.00 42.48 206 ASN H CA 1
ATOM 6328 C C . ASN B 1 206 ? -9.100 -18.012 3.858 1.00 40.14 206 ASN H C 1
ATOM 6329 O O . ASN B 1 206 ? -9.225 -16.785 3.733 1.00 40.57 206 ASN H O 1
ATOM 6340 N N . VAL B 1 207 ? -8.583 -18.595 4.934 1.00 37.83 207 VAL H N 1
ATOM 6341 C CA . VAL B 1 207 ? -8.066 -17.867 6.084 1.00 30.87 207 VAL H CA 1
ATOM 6342 C C . VAL B 1 207 ? -6.547 -17.967 6.076 1.00 35.20 207 VAL H C 1
ATOM 6343 O O . VAL B 1 207 ? -5.989 -19.066 5.946 1.00 31.30 207 VAL H O 1
ATOM 6356 N N . ASN B 1 208 ? -5.883 -16.823 6.231 1.00 41.61 208 ASN H N 1
ATOM 6357 C CA . ASN B 1 208 ? -4.429 -16.756 6.265 1.00 39.63 208 ASN H CA 1
ATOM 6358 C C . ASN B 1 208 ? -3.997 -15.941 7.475 1.00 41.29 208 ASN H C 1
ATOM 6359 O O . ASN B 1 208 ? -4.460 -14.810 7.671 1.00 50.10 208 ASN H O 1
ATOM 6370 N N . HIS B 1 209 ? -3.121 -16.534 8.288 1.00 41.62 209 HIS H N 1
ATOM 6371 C CA . HIS B 1 209 ? -2.608 -15.933 9.516 1.00 45.87 209 HIS H CA 1
ATOM 6372 C C . HIS B 1 209 ? -1.086 -16.018 9.480 1.00 52.08 209 HIS H C 1
ATOM 6373 O O . HIS B 1 209 ? -0.521 -17.113 9.584 1.00 46.29 209 HIS H O 1
ATOM 6387 N N . LYS B 1 210 ? -0.422 -14.863 9.330 1.00 60.56 210 LYS H N 1
ATOM 6388 C CA . LYS B 1 210 ? 1.032 -14.867 9.173 1.00 53.47 210 LYS H CA 1
ATOM 6389 C C . LYS B 1 210 ? 1.775 -15.203 10.461 1.00 48.08 210 LYS H C 1
ATOM 6390 O O . LYS B 1 210 ? 2.631 -16.103 10.436 1.00 51.72 210 LYS H O 1
ATOM 6409 N N . PRO B 1 211 ? 1.524 -14.536 11.595 1.00 48.69 211 PRO H N 1
ATOM 6410 C CA . PRO B 1 211 ? 2.374 -14.778 12.780 1.00 52.91 211 PRO H CA 1
ATOM 6411 C C . PRO B 1 211 ? 2.532 -16.242 13.157 1.00 49.09 211 PRO H C 1
ATOM 6412 O O . PRO B 1 211 ? 3.653 -16.685 13.436 1.00 44.22 211 PRO H O 1
ATOM 6423 N N . SER B 1 212 ? 1.446 -17.008 13.175 1.00 51.84 212 SER H N 1
ATOM 6424 C CA . SER B 1 212 ? 1.523 -18.434 13.460 1.00 49.05 212 SER H CA 1
ATOM 6425 C C . SER B 1 212 ? 1.803 -19.261 12.213 1.00 45.46 212 SER H C 1
ATOM 6426 O O . SER B 1 212 ? 1.898 -20.489 12.309 1.00 42.69 212 SER H O 1
ATOM 6434 N N . ASN B 1 213 ? 1.938 -18.620 11.052 1.00 51.06 213 ASN H N 1
ATOM 6435 C CA . ASN B 1 213 ? 2.140 -19.323 9.788 1.00 49.67 213 ASN H CA 1
ATOM 6436 C C . ASN B 1 213 ? 1.020 -20.325 9.530 1.00 44.30 213 ASN H C 1
ATOM 6437 O O . ASN B 1 213 ? 1.241 -21.381 8.932 1.00 28.70 213 ASN H O 1
ATOM 6448 N N . THR B 1 214 ? -0.192 -19.999 9.980 1.00 51.69 214 THR H N 1
ATOM 6449 C CA . THR B 1 214 ? -1.341 -20.892 9.867 1.00 47.21 214 THR H CA 1
ATOM 6450 C C . THR B 1 214 ? -2.205 -20.430 8.700 1.00 33.92 214 THR H C 1
ATOM 6451 O O . THR B 1 214 ? -2.810 -19.356 8.754 1.00 32.39 214 THR H O 1
ATOM 6462 N N . LYS B 1 215 ? -2.284 -21.258 7.662 1.00 38.42 215 LYS H N 1
ATOM 6463 C CA . LYS B 1 215 ? -3.088 -20.969 6.479 1.00 32.34 215 LYS H CA 1
ATOM 6464 C C . LYS B 1 215 ? -4.035 -22.141 6.269 1.00 38.24 215 LYS H C 1
ATOM 6465 O O . LYS B 1 215 ? -3.590 -23.254 5.968 1.00 34.40 215 LYS H O 1
ATOM 6484 N N . VAL B 1 216 ? -5.336 -21.900 6.425 1.00 47.78 216 VAL H N 1
ATOM 6485 C CA . VAL B 1 216 ? -6.324 -22.969 6.346 1.00 48.95 216 VAL H CA 1
ATOM 6486 C C . VAL B 1 216 ? -7.502 -22.492 5.512 1.00 35.42 216 VAL H C 1
ATOM 6487 O O . VAL B 1 216 ? -7.812 -21.299 5.466 1.00 32.38 216 VAL H O 1
ATOM 6500 N N . ASP B 1 217 ? -8.163 -23.439 4.853 1.00 30.78 217 ASP H N 1
ATOM 6501 C CA . ASP B 1 217 ? -9.305 -23.158 3.997 1.00 32.80 217 ASP H CA 1
ATOM 6502 C C . ASP B 1 217 ? -10.445 -24.089 4.372 1.00 37.05 217 ASP H C 1
ATOM 6503 O O . ASP B 1 217 ? -10.231 -25.287 4.583 1.00 58.29 217 ASP H O 1
ATOM 6512 N N . LYS B 1 218 ? -11.657 -23.542 4.458 1.00 33.95 218 LYS H N 1
ATOM 6513 C CA . LYS B 1 218 ? -12.819 -24.327 4.848 1.00 45.00 218 LYS H CA 1
ATOM 6514 C C . LYS B 1 218 ? -13.933 -24.132 3.831 1.00 41.49 218 LYS H C 1
ATOM 6515 O O . LYS B 1 218 ? -14.018 -23.094 3.171 1.00 34.48 218 LYS H O 1
ATOM 6534 N N . LYS B 1 219 ? -14.785 -25.144 3.707 1.00 45.94 219 LYS H N 1
ATOM 6535 C CA . LYS B 1 219 ? -15.895 -25.136 2.764 1.00 42.67 219 LYS H CA 1
ATOM 6536 C C . LYS B 1 219 ? -17.207 -25.093 3.534 1.00 45.85 219 LYS H C 1
ATOM 6537 O O . LYS B 1 219 ? -17.416 -25.887 4.459 1.00 51.77 219 LYS H O 1
ATOM 6556 N N . VAL B 1 220 ? -18.085 -24.171 3.150 1.00 46.98 220 VAL H N 1
ATOM 6557 C CA . VAL B 1 220 ? -19.341 -23.926 3.850 1.00 47.82 220 VAL H CA 1
ATOM 6558 C C . VAL B 1 220 ? -20.468 -24.472 2.983 1.00 50.10 220 VAL H C 1
ATOM 6559 O O . VAL B 1 220 ? -20.722 -23.965 1.883 1.00 50.86 220 VAL H O 1
ATOM 6572 N N . GLU B 1 221 ? -21.143 -25.504 3.478 1.00 48.00 221 GLU H N 1
ATOM 6573 C CA . GLU B 1 221 ? -22.245 -26.140 2.776 1.00 41.80 221 GLU H CA 1
ATOM 6574 C C . GLU B 1 221 ? -23.374 -26.405 3.760 1.00 42.80 221 GLU H C 1
ATOM 6575 O O . GLU B 1 221 ? -23.119 -26.661 4.943 1.00 52.28 221 GLU H O 1
ATOM 6587 N N . PRO B 1 222 ? -24.637 -26.353 3.302 1.00 41.82 222 PRO H N 1
ATOM 6588 C CA . PRO B 1 222 ? -25.778 -26.568 4.200 1.00 48.64 222 PRO H CA 1
ATOM 6589 C C . PRO B 1 222 ? -25.918 -28.022 4.644 1.00 46.15 222 PRO H C 1
ATOM 6590 O O . PRO B 1 222 ? -26.993 -28.411 5.101 1.00 35.39 222 PRO H O 1
ATOM 6601 N N . GLU C 2 1 ? -20.110 49.814 31.360 1.00 75.76 1 GLU B N 1
ATOM 6602 C CA . GLU C 2 1 ? -19.390 50.753 30.454 1.00 73.35 1 GLU B CA 1
ATOM 6603 C C . GLU C 2 1 ? -18.179 50.070 29.835 1.00 63.59 1 GLU B C 1
ATOM 6604 O O . GLU C 2 1 ? -17.354 49.482 30.534 1.00 64.41 1 GLU B O 1
ATOM 6618 N N . ILE C 2 2 ? -18.091 50.147 28.512 1.00 53.35 2 ILE B N 1
ATOM 6619 C CA . ILE C 2 2 ? -16.982 49.584 27.754 1.00 61.59 2 ILE B CA 1
ATOM 6620 C C . ILE C 2 2 ? -16.247 50.738 27.090 1.00 60.78 2 ILE B C 1
ATOM 6621 O O . ILE C 2 2 ? -16.769 51.368 26.160 1.00 68.65 2 ILE B O 1
ATOM 6637 N N . VAL C 2 3 ? -15.038 51.014 27.565 1.00 58.56 3 VAL B N 1
ATOM 6638 C CA . VAL C 2 3 ? -14.210 52.070 26.999 1.00 64.11 3 VAL B CA 1
ATOM 6639 C C . VAL C 2 3 ? -13.624 51.585 25.683 1.00 64.22 3 VAL B C 1
ATOM 6640 O O . VAL C 2 3 ? -13.202 50.429 25.556 1.00 57.91 3 VAL B O 1
ATOM 6653 N N . MET C 2 4 ? -13.599 52.475 24.697 1.00 63.61 4 MET B N 1
ATOM 6654 C CA . MET C 2 4 ? -13.169 52.151 23.344 1.00 58.83 4 MET B CA 1
ATOM 6655 C C . MET C 2 4 ? -11.873 52.887 23.049 1.00 63.90 4 MET B C 1
ATOM 6656 O O . MET C 2 4 ? -11.820 54.119 23.139 1.00 80.16 4 MET B O 1
ATOM 6670 N N . THR C 2 5 ? -10.835 52.136 22.696 1.00 52.36 5 THR B N 1
ATOM 6671 C CA . THR C 2 5 ? -9.537 52.707 22.359 1.00 48.91 5 THR B CA 1
ATOM 6672 C C . THR C 2 5 ? -9.271 52.446 20.884 1.00 50.66 5 THR B C 1
ATOM 6673 O O . THR C 2 5 ? -9.074 51.296 20.475 1.00 56.42 5 THR B O 1
ATOM 6684 N N . GLN C 2 6 ? -9.271 53.511 20.090 1.00 50.31 6 GLN B N 1
ATOM 6685 C CA . GLN C 2 6 ? -8.923 53.419 18.682 1.00 54.33 6 GLN B CA 1
ATOM 6686 C C . GLN C 2 6 ? -7.445 53.733 18.512 1.00 55.58 6 GLN B C 1
ATOM 6687 O O . GLN C 2 6 ? -6.897 54.593 19.209 1.00 51.34 6 GLN B O 1
ATOM 6701 N N . SER C 2 7 ? -6.804 53.034 17.585 1.00 60.86 7 SER B N 1
ATOM 6702 C CA . SER C 2 7 ? -5.389 53.254 17.328 1.00 61.44 7 SER B CA 1
ATOM 6703 C C . SER C 2 7 ? -5.078 53.177 15.837 1.00 60.59 7 SER B C 1
ATOM 6704 O O . SER C 2 7 ? -5.754 52.443 15.092 1.00 63.19 7 SER B O 1
ATOM 6712 N N . PRO C 2 8 ? -4.039 53.917 15.397 1.00 59.14 8 PRO B N 1
ATOM 6713 C CA . PRO C 2 8 ? -3.185 54.807 16.205 1.00 70.84 8 PRO B CA 1
ATOM 6714 C C . PRO C 2 8 ? -3.806 56.138 16.643 1.00 58.27 8 PRO B C 1
ATOM 6715 O O . PRO C 2 8 ? -3.286 56.771 17.562 1.00 52.72 8 PRO B O 1
ATOM 6726 N N . GLY C 2 9 ? -4.894 56.554 15.996 1.00 59.30 9 GLY B N 1
ATOM 6727 C CA . GLY C 2 9 ? -5.546 57.815 16.269 1.00 65.68 9 GLY B CA 1
ATOM 6728 C C . GLY C 2 9 ? -5.273 58.879 15.222 1.00 62.46 9 GLY B C 1
ATOM 6729 O O . GLY C 2 9 ? -6.086 59.795 15.056 1.00 68.07 9 GLY B O 1
ATOM 6733 N N . THR C 2 10 ? -4.146 58.779 14.521 1.00 48.61 10 THR B N 1
ATOM 6734 C CA . THR C 2 10 ? -3.910 59.540 13.303 1.00 43.61 10 THR B CA 1
ATOM 6735 C C . THR C 2 10 ? -3.218 58.604 12.328 1.00 49.06 10 THR B C 1
ATOM 6736 O O . THR C 2 10 ? -2.187 58.014 12.662 1.00 61.17 10 THR B O 1
ATOM 6747 N N . LEU C 2 11 ? -3.779 58.471 11.130 1.00 48.45 11 LEU B N 1
ATOM 6748 C CA . LEU C 2 11 ? -3.248 57.570 10.116 1.00 51.67 11 LEU B CA 1
ATOM 6749 C C . LEU C 2 11 ? -2.919 58.373 8.867 1.00 48.06 11 LEU B C 1
ATOM 6750 O O . LEU C 2 11 ? -3.814 58.959 8.249 1.00 55.14 11 LEU B O 1
ATOM 6766 N N . SER C 2 12 ? -1.640 58.401 8.502 1.00 43.00 12 SER B N 1
ATOM 6767 C CA . SER C 2 12 ? -1.160 59.147 7.344 1.00 50.39 12 SER B CA 1
ATOM 6768 C C . SER C 2 12 ? -0.781 58.148 6.259 1.00 56.12 12 SER B C 1
ATOM 6769 O O . SER C 2 12 ? 0.186 57.395 6.413 1.00 64.11 12 SER B O 1
ATOM 6777 N N . LEU C 2 13 ? -1.544 58.139 5.167 1.00 53.61 13 LEU B N 1
ATOM 6778 C CA . LEU C 2 13 ? -1.331 57.194 4.082 1.00 54.90 13 LEU B CA 1
ATOM 6779 C C . LEU C 2 13 ? -1.452 57.933 2.756 1.00 53.36 13 LEU B C 1
ATOM 6780 O O . LEU C 2 13 ? -1.738 59.134 2.714 1.00 57.94 13 LEU B O 1
ATOM 6796 N N . SER C 2 14 ? -1.240 57.208 1.667 1.00 54.26 14 SER B N 1
ATOM 6797 C CA . SER C 2 14 ? -1.293 57.758 0.324 1.00 48.41 14 SER B CA 1
ATOM 6798 C C . SER C 2 14 ? -2.190 56.890 -0.548 1.00 49.58 14 SER B C 1
ATOM 6799 O O . SER C 2 14 ? -2.400 55.711 -0.250 1.00 61.04 14 SER B O 1
ATOM 6807 N N . PRO C 2 15 ? -2.737 57.450 -1.626 1.00 50.00 15 PRO B N 1
ATOM 6808 C CA . PRO C 2 15 ? -3.585 56.648 -2.517 1.00 61.33 15 PRO B CA 1
ATOM 6809 C C . PRO C 2 15 ? -2.862 55.398 -2.999 1.00 66.96 15 PRO B C 1
ATOM 6810 O O . PRO C 2 15 ? -1.691 55.443 -3.382 1.00 70.84 15 PRO B O 1
ATOM 6821 N N . GLY C 2 16 ? -3.573 54.269 -2.976 1.00 66.35 16 GLY B N 1
ATOM 6822 C CA . GLY C 2 16 ? -3.023 52.993 -3.373 1.00 61.88 16 GLY B CA 1
ATOM 6823 C C . GLY C 2 16 ? -2.624 52.092 -2.222 1.00 72.41 16 GLY B C 1
ATOM 6824 O O . GLY C 2 16 ? -2.547 50.871 -2.409 1.00 88.52 16 GLY B O 1
ATOM 6828 N N . GLU C 2 17 ? -2.370 52.656 -1.045 1.00 70.55 17 GLU B N 1
ATOM 6829 C CA . GLU C 2 17 ? -1.893 51.884 0.091 1.00 78.08 17 GLU B CA 1
ATOM 6830 C C . GLU C 2 17 ? -3.059 51.172 0.774 1.00 66.39 17 GLU B C 1
ATOM 6831 O O . GLU C 2 17 ? -4.217 51.268 0.358 1.00 57.98 17 GLU B O 1
ATOM 6843 N N . ARG C 2 18 ? -2.745 50.445 1.842 1.00 65.05 18 ARG B N 1
ATOM 6844 C CA . ARG C 2 18 ? -3.727 49.703 2.618 1.00 63.81 18 ARG B CA 1
ATOM 6845 C C . ARG C 2 18 ? -3.843 50.340 3.993 1.00 56.82 18 ARG B C 1
ATOM 6846 O O . ARG C 2 18 ? -2.826 50.606 4.643 1.00 67.36 18 ARG B O 1
ATOM 6867 N N . ALA C 2 19 ? -5.075 50.581 4.436 1.00 47.29 19 ALA B N 1
ATOM 6868 C CA . ALA C 2 19 ? -5.317 51.243 5.711 1.00 52.04 19 ALA B CA 1
ATOM 6869 C C . ALA C 2 19 ? -5.856 50.241 6.721 1.00 50.75 19 ALA B C 1
ATOM 6870 O O . ALA C 2 19 ? -6.798 49.497 6.422 1.00 53.89 19 ALA B O 1
ATOM 6877 N N . THR C 2 20 ? -5.260 50.228 7.912 1.00 50.11 20 THR B N 1
ATOM 6878 C CA . THR C 2 20 ? -5.699 49.377 9.011 1.00 49.40 20 THR B CA 1
ATOM 6879 C C . THR C 2 20 ? -5.962 50.240 10.236 1.00 45.95 20 THR B C 1
ATOM 6880 O O . THR C 2 20 ? -5.035 50.851 10.779 1.00 54.40 20 THR B O 1
ATOM 6891 N N . LEU C 2 21 ? -7.218 50.282 10.671 1.00 41.22 21 LEU B N 1
ATOM 6892 C CA . LEU C 2 21 ? -7.623 51.012 11.863 1.00 47.69 21 LEU B CA 1
ATOM 6893 C C . LEU C 2 21 ? -8.012 50.009 12.940 1.00 45.53 21 LEU B C 1
ATOM 6894 O O . LEU C 2 21 ? -8.694 49.019 12.653 1.00 44.07 21 LEU B O 1
ATOM 6910 N N . SER C 2 22 ? -7.592 50.262 14.179 1.00 53.57 22 SER B N 1
ATOM 6911 C CA . SER C 2 22 ? -7.843 49.324 15.265 1.00 56.49 22 SER B CA 1
ATOM 6912 C C . SER C 2 22 ? -8.797 49.920 16.291 1.00 56.52 22 SER B C 1
ATOM 6913 O O . SER C 2 22 ? -8.728 51.112 16.602 1.00 55.01 22 SER B O 1
ATOM 6921 N N . CYS C 2 23 ? -9.679 49.071 16.820 1.00 54.78 23 CYS B N 1
ATOM 6922 C CA . CYS C 2 23 ? -10.625 49.458 17.862 1.00 56.27 23 CYS B CA 1
ATOM 6923 C C . CYS C 2 23 ? -10.640 48.361 18.913 1.00 48.85 23 CYS B C 1
ATOM 6924 O O . CYS C 2 23 ? -10.875 47.192 18.589 1.00 46.22 23 CYS B O 1
ATOM 6931 N N . ARG C 2 24 ? -10.393 48.737 20.164 1.00 53.34 24 ARG B N 1
ATOM 6932 C CA . ARG C 2 24 ? -10.240 47.786 21.254 1.00 49.82 24 ARG B CA 1
ATOM 6933 C C . ARG C 2 24 ? 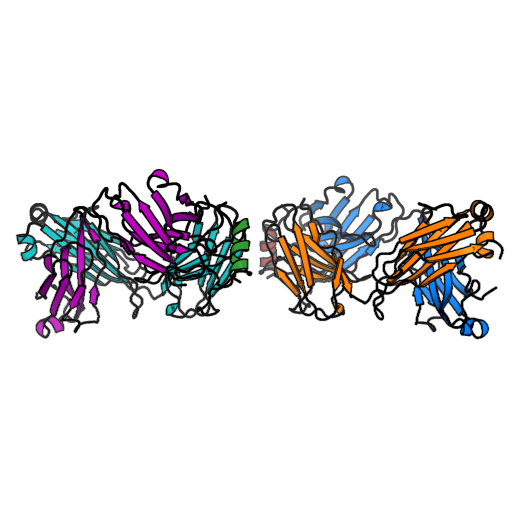-11.233 48.104 22.363 1.00 47.88 24 ARG B C 1
ATOM 6934 O O . ARG C 2 24 ? -11.446 49.274 22.706 1.00 60.75 24 ARG B O 1
ATOM 6955 N N . ALA C 2 25 ? -11.833 47.056 22.921 1.00 43.69 25 ALA B N 1
ATOM 6956 C CA . ALA C 2 25 ? -12.867 47.187 23.936 1.00 57.91 25 ALA B CA 1
ATOM 6957 C C . ALA C 2 25 ? -12.286 46.936 25.321 1.00 55.97 25 ALA B C 1
ATOM 6958 O O . ALA C 2 25 ? -11.521 45.989 25.526 1.00 60.85 25 ALA B O 1
ATOM 6965 N N . SER C 2 26 ? -12.659 47.794 26.272 1.00 54.41 26 SER B N 1
ATOM 6966 C CA . SER C 2 26 ? -12.202 47.627 27.647 1.00 59.90 26 SER B CA 1
ATOM 6967 C C . SER C 2 26 ? -12.685 46.308 28.237 1.00 49.97 26 SER B C 1
ATOM 6968 O O . SER C 2 26 ? -11.961 45.655 28.998 1.00 58.66 26 SER B O 1
ATOM 6976 N N . GLN C 2 27 ? -13.905 45.904 27.901 1.00 45.76 27 GLN B N 1
ATOM 6977 C CA . GLN C 2 27 ? -14.506 44.683 28.412 1.00 51.80 27 GLN B CA 1
ATOM 6978 C C . GLN C 2 27 ? -14.967 43.839 27.233 1.00 54.48 27 GLN B C 1
ATOM 6979 O O . GLN C 2 27 ? -15.004 44.299 26.088 1.00 47.98 27 GLN B O 1
ATOM 6993 N N . SER C 2 28 ? -15.319 42.588 27.516 1.00 57.14 28 SER B N 1
ATOM 6994 C CA . SER C 2 28 ? -15.790 41.707 26.457 1.00 55.81 28 SER B CA 1
ATOM 6995 C C . SER C 2 28 ? -17.102 42.230 25.889 1.00 70.98 28 SER B C 1
ATOM 6996 O O . SER C 2 28 ? -17.934 42.784 26.614 1.00 69.59 28 SER B O 1
ATOM 7004 N N . VAL C 2 29 ? -17.286 42.057 24.584 1.00 82.41 29 VAL B N 1
ATOM 7005 C CA . VAL C 2 29 ? -18.551 42.351 23.927 1.00 74.47 29 VAL B CA 1
ATOM 7006 C C . VAL C 2 29 ? -19.215 41.014 23.593 1.00 68.92 29 VAL B C 1
ATOM 7007 O O . VAL C 2 29 ? -18.769 40.308 22.677 1.00 70.50 29 VAL B O 1
ATOM 7020 N N . PRO C 2 30 ? -20.248 40.599 24.331 1.00 60.33 30 PRO B N 1
ATOM 7021 C CA . PRO C 2 30 ? -20.800 39.251 24.100 1.00 63.75 30 PRO B CA 1
ATOM 7022 C C . PRO C 2 30 ? -21.417 39.051 22.725 1.00 53.60 30 PRO B C 1
ATOM 7023 O O . PRO C 2 30 ? -21.151 38.033 22.072 1.00 66.45 30 PRO B O 1
ATOM 7034 N N . ARG C 2 31 ? -22.238 39.991 22.265 1.00 47.28 31 ARG B N 1
ATOM 7035 C CA . ARG C 2 31 ? -23.054 39.790 21.076 1.00 55.69 31 ARG B CA 1
ATOM 7036 C C . ARG C 2 31 ? -22.374 40.263 19.797 1.00 52.35 31 ARG B C 1
ATOM 7037 O O . ARG C 2 31 ? -23.002 40.239 18.733 1.00 47.54 31 ARG B O 1
ATOM 7058 N N . ASN C 2 32 ? -21.114 40.684 19.872 1.00 52.05 32 ASN B N 1
ATOM 7059 C CA . ASN C 2 32 ? -20.391 41.196 18.710 1.00 59.52 32 ASN B CA 1
ATOM 7060 C C . ASN C 2 32 ? -21.192 42.298 18.022 1.00 52.17 32 ASN B C 1
ATOM 7061 O O . ASN C 2 32 ? -21.397 42.296 16.806 1.00 45.95 32 ASN B O 1
ATOM 7072 N N . TYR C 2 33 ? -21.653 43.251 18.825 1.00 45.27 33 TYR B N 1
ATOM 7073 C CA . TYR C 2 33 ? -22.388 44.408 18.334 1.00 51.12 33 TYR B CA 1
ATOM 7074 C C . TYR C 2 33 ? -21.411 45.573 18.255 1.00 57.66 33 TYR B C 1
ATOM 7075 O O . TYR C 2 33 ? -20.996 46.120 19.282 1.00 61.21 33 TYR B O 1
ATOM 7093 N N . ILE C 2 34 ? -21.049 45.950 17.029 1.00 59.88 34 ILE B N 1
ATOM 7094 C CA . ILE C 2 34 ? -20.060 46.991 16.781 1.00 55.60 34 ILE B CA 1
ATOM 7095 C C . ILE C 2 34 ? -20.411 47.648 15.455 1.00 48.90 34 ILE B C 1
ATOM 7096 O O . ILE C 2 34 ? -21.056 47.050 14.592 1.00 52.91 34 ILE B O 1
ATOM 7112 N N . GLY C 2 35 ? -19.979 48.894 15.297 1.00 41.83 35 GLY B N 1
ATOM 7113 C CA . GLY C 2 35 ? -20.185 49.611 14.054 1.00 51.24 35 GLY B CA 1
ATOM 7114 C C . GLY C 2 35 ? -19.055 50.589 13.829 1.00 47.11 35 GLY B C 1
ATOM 7115 O O . GLY C 2 35 ? -18.320 50.946 14.754 1.00 49.78 35 GLY B O 1
ATOM 7119 N N . TRP C 2 36 ? -18.910 51.006 12.575 1.00 40.07 36 TRP B N 1
ATOM 7120 C CA . TRP C 2 36 ? -17.888 51.968 12.192 1.00 46.96 36 TRP B CA 1
ATOM 7121 C C . TRP C 2 36 ? -18.532 53.084 11.388 1.00 42.77 36 TRP B C 1
ATOM 7122 O O . TRP C 2 36 ? -19.284 52.824 10.443 1.00 44.94 36 TRP B O 1
ATOM 7143 N N . PHE C 2 37 ? -18.233 54.321 11.770 1.00 48.51 37 PHE B N 1
ATOM 7144 C CA . PHE C 2 37 ? -18.799 55.511 11.161 1.00 54.28 37 PHE B CA 1
ATOM 7145 C C . PHE C 2 37 ? -17.712 56.287 10.436 1.00 44.37 37 PHE B C 1
ATOM 7146 O O . PHE C 2 37 ? -16.609 56.471 10.965 1.00 29.35 37 PHE B O 1
ATOM 7163 N N . GLN C 2 38 ? -18.045 56.754 9.236 1.00 44.75 38 GLN B N 1
ATOM 7164 C CA . GLN C 2 38 ? -17.198 57.649 8.463 1.00 31.81 38 GLN B CA 1
ATOM 7165 C C . GLN C 2 38 ? -17.780 59.051 8.556 1.00 37.28 38 GLN B C 1
ATOM 7166 O O . GLN C 2 38 ? -18.970 59.252 8.295 1.00 50.86 38 GLN B O 1
ATOM 7180 N N . GLN C 2 39 ? -16.941 60.015 8.927 1.00 37.66 39 GLN B N 1
ATOM 7181 C CA . GLN C 2 39 ? -17.359 61.404 9.064 1.00 38.86 39 GLN B CA 1
ATOM 7182 C C . GLN C 2 39 ? -16.360 62.292 8.342 1.00 33.87 39 GLN B C 1
ATOM 7183 O O . GLN C 2 39 ? -15.179 62.330 8.707 1.00 39.15 39 GLN B O 1
ATOM 7197 N N . LYS C 2 40 ? -16.842 62.997 7.304 1.00 30.91 40 LYS B N 1
ATOM 7198 C CA . LYS C 2 40 ? -16.095 64.012 6.583 1.00 41.46 40 LYS B CA 1
ATOM 7199 C C . LYS C 2 40 ? -16.289 65.370 7.252 1.00 49.38 40 LYS B C 1
ATOM 7200 O O . LYS C 2 40 ? -17.317 65.608 7.895 1.00 58.54 40 LYS B O 1
ATOM 7219 N N . PRO C 2 41 ? -15.329 66.285 7.131 1.00 53.12 41 PRO B N 1
ATOM 7220 C CA . PRO C 2 41 ? -15.454 67.571 7.834 1.00 53.20 41 PRO B CA 1
ATOM 7221 C C . PRO C 2 41 ? -16.705 68.324 7.403 1.00 53.22 41 PRO B C 1
ATOM 7222 O O . PRO C 2 41 ? -16.983 68.472 6.211 1.00 49.27 41 PRO B O 1
ATOM 7233 N N . GLY C 2 42 ? -17.463 68.802 8.390 1.00 54.53 42 GLY B N 1
ATOM 7234 C CA . GLY C 2 42 ? -18.665 69.561 8.119 1.00 53.19 42 GLY B CA 1
ATOM 7235 C C . GLY C 2 42 ? -19.844 68.745 7.641 1.00 44.90 42 GLY B C 1
ATOM 7236 O O . GLY C 2 42 ? -20.917 69.316 7.414 1.00 50.18 42 GLY B O 1
ATOM 7240 N N . GLN C 2 43 ? -19.686 67.435 7.481 1.00 43.63 43 GLN B N 1
ATOM 7241 C CA . GLN C 2 43 ? -20.739 66.567 6.980 1.00 52.66 43 GLN B CA 1
ATOM 7242 C C . GLN C 2 43 ? -21.166 65.595 8.072 1.00 50.72 43 GLN B C 1
ATOM 7243 O O . GLN C 2 43 ? -20.386 65.262 8.968 1.00 39.65 43 GLN B O 1
ATOM 7257 N N . ALA C 2 44 ? -22.413 65.140 7.990 1.00 51.49 44 ALA B N 1
ATOM 7258 C CA . ALA C 2 44 ? -22.916 64.207 8.982 1.00 40.58 44 ALA B CA 1
ATOM 7259 C C . ALA C 2 44 ? -22.192 62.866 8.858 1.00 34.59 44 ALA B C 1
ATOM 7260 O O . ALA C 2 44 ? -21.723 62.505 7.776 1.00 28.42 44 ALA B O 1
ATOM 7267 N N . PRO C 2 45 ? -22.086 62.107 9.949 1.00 37.66 45 PRO B N 1
ATOM 7268 C CA . PRO C 2 45 ? -21.454 60.787 9.854 1.00 31.38 45 PRO B CA 1
ATOM 7269 C C . PRO C 2 45 ? -22.303 59.822 9.043 1.00 27.88 45 PRO B C 1
ATOM 7270 O O . PRO C 2 45 ? -23.534 59.887 9.046 1.00 35.91 45 PRO B O 1
ATOM 7281 N N . ARG C 2 46 ? -21.625 58.924 8.331 1.00 30.21 46 ARG B N 1
ATOM 7282 C CA . ARG C 2 46 ? -22.275 57.820 7.637 1.00 40.15 46 ARG B CA 1
ATOM 7283 C C . ARG C 2 46 ? -21.788 56.505 8.227 1.00 42.89 46 ARG B C 1
ATOM 7284 O O . ARG C 2 46 ? -20.578 56.260 8.284 1.00 49.81 46 ARG B O 1
ATOM 7305 N N . LEU C 2 47 ? -22.723 55.664 8.662 1.00 40.56 47 LEU B N 1
ATOM 7306 C CA . LEU C 2 47 ? -22.357 54.335 9.129 1.00 37.77 47 LEU B CA 1
ATOM 7307 C C . LEU C 2 47 ? -21.810 53.521 7.965 1.00 49.32 47 LEU B C 1
ATOM 7308 O O . LEU C 2 47 ? -22.363 53.537 6.861 1.00 50.40 47 LEU B O 1
ATOM 7324 N N . LEU C 2 48 ? -20.716 52.802 8.214 1.00 58.32 48 LEU B N 1
ATOM 7325 C CA . LEU C 2 48 ? -19.993 52.110 7.156 1.00 50.59 48 LEU B CA 1
ATOM 7326 C C . LEU C 2 48 ? -20.124 50.596 7.273 1.00 49.84 48 LEU B C 1
ATOM 7327 O O . LEU C 2 48 ? -20.700 49.962 6.384 1.00 51.99 48 LEU B O 1
ATOM 7343 N N . ILE C 2 49 ? -19.607 49.989 8.341 1.00 53.89 49 ILE B N 1
ATOM 7344 C CA . ILE C 2 49 ? -19.853 48.579 8.626 1.00 56.26 49 ILE B CA 1
ATOM 7345 C C . ILE C 2 49 ? -20.643 48.509 9.925 1.00 52.24 49 ILE B C 1
ATOM 7346 O O . ILE C 2 49 ? -20.514 49.371 10.800 1.00 49.01 49 ILE B O 1
ATOM 7362 N N . TYR C 2 50 ? -21.466 47.471 10.044 1.00 51.14 50 TYR B N 1
ATOM 7363 C CA . TYR C 2 50 ? -22.209 47.202 11.265 1.00 52.58 50 TYR B CA 1
ATOM 7364 C C . TYR C 2 50 ? -21.960 45.764 11.689 1.00 60.25 50 TYR B C 1
ATOM 7365 O O . TYR C 2 50 ? -21.513 44.929 10.899 1.00 68.19 50 TYR B O 1
ATOM 7383 N N . GLY C 2 51 ? -22.238 45.483 12.959 1.00 64.92 51 GLY B N 1
ATOM 7384 C CA . GLY C 2 51 ? -21.805 44.205 13.474 1.00 56.00 51 GLY B CA 1
ATOM 7385 C C . GLY C 2 51 ? -20.298 44.097 13.364 1.00 45.87 51 GLY B C 1
ATOM 7386 O O . GLY C 2 51 ? -19.569 45.094 13.424 1.00 52.01 51 GLY B O 1
ATOM 7390 N N . ALA C 2 52 ? -19.814 42.867 13.204 1.00 40.20 52 ALA B N 1
ATOM 7391 C CA . ALA C 2 52 ? -18.383 42.667 12.987 1.00 61.16 52 ALA B CA 1
ATOM 7392 C C . ALA C 2 52 ? -18.029 42.843 11.512 1.00 55.52 52 ALA B C 1
ATOM 7393 O O . ALA C 2 52 ? -17.365 43.811 11.131 1.00 50.29 52 ALA B O 1
ATOM 7400 N N . SER C 2 53 ? -18.469 41.910 10.668 1.00 58.61 53 SER B N 1
ATOM 7401 C CA . SER C 2 53 ? -18.041 41.849 9.276 1.00 65.16 53 SER B CA 1
ATOM 7402 C C . SER C 2 53 ? -19.035 42.460 8.292 1.00 53.10 53 SER B C 1
ATOM 7403 O O . SER C 2 53 ? -18.739 42.507 7.094 1.00 53.71 53 SER B O 1
ATOM 7411 N N . SER C 2 54 ? -20.192 42.931 8.751 1.00 46.82 54 SER B N 1
ATOM 7412 C CA . SER C 2 54 ? -21.265 43.303 7.836 1.00 51.36 54 SER B CA 1
ATOM 7413 C C . SER C 2 54 ? -21.078 44.726 7.322 1.00 55.72 54 SER B C 1
ATOM 7414 O O . SER C 2 54 ? -20.922 45.667 8.107 1.00 58.33 54 SER B O 1
ATOM 7422 N N . ARG C 2 55 ? -21.093 44.876 5.998 1.00 57.33 55 ARG B N 1
ATOM 7423 C CA . ARG C 2 55 ? -20.938 46.172 5.352 1.00 48.70 55 ARG B CA 1
ATOM 7424 C C . ARG C 2 55 ? -22.298 46.790 5.061 1.00 54.77 55 ARG B C 1
ATOM 7425 O O . ARG C 2 55 ? -23.213 46.117 4.579 1.00 54.86 55 ARG B O 1
ATOM 7446 N N . ALA C 2 56 ? -22.421 48.079 5.361 1.00 67.68 56 ALA B N 1
ATOM 7447 C CA . ALA C 2 56 ? -23.661 48.793 5.102 1.00 73.97 56 ALA B CA 1
ATOM 7448 C C . ALA C 2 56 ? -23.842 49.002 3.604 1.00 75.16 56 ALA B C 1
ATOM 7449 O O . ALA C 2 56 ? -22.875 49.073 2.840 1.00 68.42 56 ALA B O 1
ATOM 7456 N N . ALA C 2 57 ? -25.099 49.102 3.185 1.00 76.06 57 ALA B N 1
ATOM 7457 C CA . ALA C 2 57 ? -25.395 49.290 1.773 1.00 69.89 57 ALA B CA 1
ATOM 7458 C C . ALA C 2 57 ? -24.876 50.642 1.303 1.00 61.09 57 ALA B C 1
ATOM 7459 O O . ALA C 2 57 ? -24.897 51.628 2.045 1.00 64.57 57 ALA B O 1
ATOM 7466 N N . GLY C 2 58 ? -24.405 50.682 0.059 1.00 63.26 58 GLY B N 1
ATOM 7467 C CA . GLY C 2 58 ? -23.929 51.904 -0.551 1.00 73.04 58 GLY B CA 1
ATOM 7468 C C . GLY C 2 58 ? -22.430 52.108 -0.513 1.00 70.23 58 GLY B C 1
ATOM 7469 O O . GLY C 2 58 ? -21.962 53.166 -0.951 1.00 70.80 58 GLY B O 1
ATOM 7473 N N . PHE C 2 59 ? -21.663 51.142 -0.004 1.00 74.31 59 PHE B N 1
ATOM 7474 C CA . PHE C 2 59 ? -20.217 51.278 0.041 1.00 70.27 59 PHE B CA 1
ATOM 7475 C C . PHE C 2 59 ? -19.539 50.142 -0.718 1.00 69.27 59 PHE B C 1
ATOM 7476 O O . PHE C 2 59 ? -20.022 49.005 -0.699 1.00 74.64 59 PHE B O 1
ATOM 7493 N N . PRO C 2 60 ? -18.420 50.417 -1.387 1.00 70.99 60 PRO B N 1
ATOM 7494 C CA . PRO C 2 60 ? -17.706 49.359 -2.113 1.00 86.97 60 PRO B CA 1
ATOM 7495 C C . PRO C 2 60 ? -17.133 48.292 -1.192 1.00 83.30 60 PRO B C 1
ATOM 7496 O O . PRO C 2 60 ? -17.010 48.463 0.023 1.00 77.04 60 PRO B O 1
ATOM 7507 N N . ASP C 2 61 ? -16.776 47.164 -1.811 1.00 78.20 61 ASP B N 1
ATOM 7508 C CA . ASP C 2 61 ? -16.259 46.001 -1.100 1.00 81.15 61 ASP B CA 1
ATOM 7509 C C . ASP C 2 61 ? -14.862 46.215 -0.532 1.00 84.41 61 ASP B C 1
ATOM 7510 O O . ASP C 2 61 ? -14.408 45.388 0.265 1.00 80.71 61 ASP B O 1
ATOM 7519 N N . ARG C 2 62 ? -14.169 47.289 -0.916 1.00 76.18 62 ARG B N 1
ATOM 7520 C CA . ARG C 2 62 ? -12.826 47.528 -0.396 1.00 70.41 62 ARG B CA 1
ATOM 7521 C C . ARG C 2 62 ? -12.828 47.811 1.101 1.00 61.34 62 ARG B C 1
ATOM 7522 O O . ARG C 2 62 ? -11.782 47.676 1.744 1.00 54.82 62 ARG B O 1
ATOM 7543 N N . PHE C 2 63 ? -13.969 48.197 1.666 1.00 62.69 63 PHE B N 1
ATOM 7544 C CA . PHE C 2 63 ? -14.111 48.349 3.109 1.00 58.83 63 PHE B CA 1
ATOM 7545 C C . PHE C 2 63 ? -14.529 47.013 3.707 1.00 58.07 63 PHE B C 1
ATOM 7546 O O . PHE C 2 63 ? -15.568 46.460 3.330 1.00 70.28 63 PHE B O 1
ATOM 7563 N N . SER C 2 64 ? -13.727 46.493 4.635 1.00 47.66 64 SER B N 1
ATOM 7564 C CA . SER C 2 64 ? -14.051 45.227 5.278 1.00 48.56 64 SER B CA 1
ATOM 7565 C C . SER C 2 64 ? -13.670 45.281 6.748 1.00 49.18 64 SER B C 1
ATOM 7566 O O . SER C 2 64 ? -12.547 45.663 7.086 1.00 53.94 64 SER B O 1
ATOM 7574 N N . GLY C 2 65 ? -14.606 44.891 7.614 1.00 46.10 65 GLY B N 1
ATOM 7575 C CA . GLY C 2 65 ? -14.336 44.757 9.027 1.00 52.76 65 GLY B CA 1
ATOM 7576 C C . GLY C 2 65 ? -14.026 43.320 9.401 1.00 64.41 65 GLY B C 1
ATOM 7577 O O . GLY C 2 65 ? -14.396 42.380 8.701 1.00 69.85 65 GLY B O 1
ATOM 7581 N N . SER C 2 66 ? -13.336 43.158 10.526 1.00 69.43 66 SER B N 1
ATOM 7582 C CA . SER C 2 66 ? -13.046 41.831 11.052 1.00 79.96 66 SER B CA 1
ATOM 7583 C C . SER C 2 66 ? -12.727 41.960 12.532 1.00 73.96 66 SER B C 1
ATOM 7584 O O . SER C 2 66 ? -12.475 43.055 13.037 1.00 76.59 66 SER B O 1
ATOM 7592 N N . GLY C 2 67 ? -12.757 40.829 13.226 1.00 63.63 67 GLY B N 1
ATOM 7593 C CA . GLY C 2 67 ? -12.411 40.770 14.628 1.00 61.61 67 GLY B CA 1
ATOM 7594 C C . GLY C 2 67 ? -13.574 40.297 15.485 1.00 67.20 67 GLY B C 1
ATOM 7595 O O . GLY C 2 67 ? -14.711 40.169 15.033 1.00 73.76 67 GLY B O 1
ATOM 7599 N N . SER C 2 68 ? -13.251 40.037 16.746 1.00 66.06 68 SER B N 1
ATOM 7600 C CA . SER C 2 68 ? -14.229 39.505 17.684 1.00 56.01 68 SER B CA 1
ATOM 7601 C C . SER C 2 68 ? -13.792 39.824 19.106 1.00 48.76 68 SER B C 1
ATOM 7602 O O . SER C 2 68 ? -12.680 40.308 19.352 1.00 57.71 68 SER B O 1
ATOM 7610 N N . GLY C 2 69 ? -14.721 39.615 20.031 1.00 48.78 69 GLY B N 1
ATOM 7611 C CA . GLY C 2 69 ? -14.396 39.708 21.441 1.00 53.54 69 GLY B CA 1
ATOM 7612 C C . GLY C 2 69 ? -13.851 41.076 21.775 1.00 63.92 69 GLY B C 1
ATOM 7613 O O . GLY C 2 69 ? -14.503 42.104 21.558 1.00 73.36 69 GLY B O 1
ATOM 7617 N N . THR C 2 70 ? -12.635 41.101 22.313 1.00 75.32 70 THR B N 1
ATOM 7618 C CA . THR C 2 70 ? -12.051 42.350 22.774 1.00 68.64 70 THR B CA 1
ATOM 7619 C C . THR C 2 70 ? -11.460 43.186 21.646 1.00 58.49 70 THR B C 1
ATOM 7620 O O . THR C 2 70 ? -11.316 44.402 21.814 1.00 62.14 70 THR B O 1
ATOM 7631 N N . ASP C 2 71 ? -11.139 42.588 20.499 1.00 56.78 71 ASP B N 1
ATOM 7632 C CA . ASP C 2 71 ? -10.393 43.289 19.460 1.00 61.65 71 ASP B CA 1
ATOM 7633 C C . ASP C 2 71 ? -11.177 43.319 18.157 1.00 66.05 71 ASP B C 1
ATOM 7634 O O . ASP C 2 71 ? -11.733 42.299 17.735 1.00 79.25 71 ASP B O 1
ATOM 7643 N N . PHE C 2 72 ? -11.213 44.493 17.527 1.00 55.50 72 PHE B N 1
ATOM 7644 C CA . PHE C 2 72 ? -11.850 44.675 16.233 1.00 50.68 72 PHE B CA 1
ATOM 7645 C C . PHE C 2 72 ? -10.954 45.539 15.359 1.00 54.14 72 PHE B C 1
ATOM 7646 O O . PHE C 2 72 ? -10.181 46.363 15.856 1.00 63.31 72 PHE B O 1
ATOM 7663 N N . THR C 2 73 ? -11.070 45.342 14.048 1.00 54.78 73 THR B N 1
ATOM 7664 C CA . THR C 2 73 ? -10.228 46.020 13.075 1.00 63.10 73 THR B CA 1
ATOM 7665 C C . THR C 2 73 ? -11.055 46.354 11.843 1.00 64.20 73 THR B C 1
ATOM 7666 O O . THR C 2 73 ? -11.900 45.560 11.416 1.00 69.36 73 THR B O 1
ATOM 7677 N N . LEU C 2 74 ? -10.796 47.529 11.275 1.00 57.05 74 LEU B N 1
ATOM 7678 C CA . LEU C 2 74 ? -11.389 47.945 10.013 1.00 50.20 74 LEU B CA 1
ATOM 7679 C C . LEU C 2 74 ? -10.279 48.119 8.990 1.00 57.36 74 LEU B C 1
ATOM 7680 O O . LEU C 2 74 ? -9.283 48.801 9.255 1.00 65.85 74 LEU B O 1
ATOM 7696 N N . THR C 2 75 ? -10.459 47.505 7.825 1.00 53.54 75 THR B N 1
ATOM 7697 C CA . THR C 2 75 ? -9.469 47.515 6.759 1.00 56.77 75 THR B CA 1
ATOM 7698 C C . THR C 2 75 ? -10.049 48.186 5.525 1.00 52.92 75 THR B C 1
ATOM 7699 O O . THR C 2 75 ? -11.176 47.880 5.114 1.00 52.89 75 THR B O 1
ATOM 7710 N N . ILE C 2 76 ? -9.274 49.098 4.943 1.00 55.59 76 ILE B N 1
ATOM 7711 C CA . ILE C 2 76 ? -9.636 49.781 3.707 1.00 63.99 76 ILE B CA 1
ATOM 7712 C C . ILE C 2 76 ? -8.598 49.402 2.660 1.00 60.23 76 ILE B C 1
ATOM 7713 O O . ILE C 2 76 ? -7.400 49.672 2.832 1.00 48.17 76 ILE B O 1
ATOM 7729 N N . THR C 2 77 ? -9.066 48.766 1.586 1.00 61.72 77 THR B N 1
ATOM 7730 C CA . THR C 2 77 ? -8.230 48.255 0.508 1.00 62.41 77 THR B CA 1
ATOM 7731 C C . THR C 2 77 ? -8.223 49.225 -0.666 1.00 72.52 77 THR B C 1
ATOM 7732 O O . THR C 2 77 ? -9.264 49.778 -1.033 1.00 78.74 77 THR B O 1
ATOM 7743 N N . ARG C 2 78 ? -7.044 49.409 -1.263 1.00 73.68 78 ARG B N 1
ATOM 7744 C CA . ARG C 2 78 ? -6.874 50.304 -2.404 1.00 63.43 78 ARG B CA 1
ATOM 7745 C C . ARG C 2 78 ? -7.653 51.593 -2.181 1.00 72.37 78 ARG B C 1
ATOM 7746 O O . ARG C 2 78 ? -8.620 51.878 -2.895 1.00 82.70 78 ARG B O 1
ATOM 7767 N N . LEU C 2 79 ? -7.240 52.371 -1.187 1.00 72.68 79 LEU B N 1
ATOM 7768 C CA . LEU C 2 79 ? -7.984 53.562 -0.805 1.00 78.58 79 LEU B CA 1
ATOM 7769 C C . LEU C 2 79 ? -7.885 54.633 -1.884 1.00 74.47 79 LEU B C 1
ATOM 7770 O O . LEU C 2 79 ? -6.790 54.971 -2.346 1.00 63.86 79 LEU B O 1
ATOM 7786 N N . GLU C 2 80 ? -9.036 55.137 -2.308 1.00 75.46 80 GLU B N 1
ATOM 7787 C CA . GLU C 2 80 ? -9.133 56.299 -3.174 1.00 76.63 80 GLU B CA 1
ATOM 7788 C C . GLU C 2 80 ? -9.183 57.569 -2.336 1.00 77.59 80 GLU B C 1
ATOM 7789 O O . GLU C 2 80 ? -9.478 57.523 -1.138 1.00 70.14 80 GLU B O 1
ATOM 7801 N N . PRO C 2 81 ? -8.891 58.724 -2.935 1.00 77.56 81 PRO B N 1
ATOM 7802 C CA . PRO C 2 81 ? -8.880 59.973 -2.151 1.00 71.39 81 PRO B CA 1
ATOM 7803 C C . PRO C 2 81 ? -10.150 60.225 -1.354 1.00 70.50 81 PRO B C 1
ATOM 7804 O O . PRO C 2 81 ? -10.086 60.859 -0.293 1.00 65.49 81 PRO B O 1
ATOM 7815 N N . GLU C 2 82 ? -11.305 59.751 -1.825 1.00 78.07 82 GLU B N 1
ATOM 7816 C CA . GLU C 2 82 ? -12.565 60.043 -1.151 1.00 81.43 82 GLU B CA 1
ATOM 7817 C C . GLU C 2 82 ? -12.698 59.347 0.198 1.00 75.84 82 GLU B C 1
ATOM 7818 O O . GLU C 2 82 ? -13.586 59.711 0.976 1.00 70.73 82 GLU B O 1
ATOM 7830 N N . ASP C 2 83 ? -11.845 58.366 0.497 1.00 80.47 83 ASP B N 1
ATOM 7831 C CA . ASP C 2 83 ? -11.962 57.620 1.743 1.00 75.96 83 ASP B CA 1
ATOM 7832 C C . ASP C 2 83 ? -11.435 58.382 2.950 1.00 69.69 83 ASP B C 1
ATOM 7833 O O . ASP C 2 83 ? -11.792 58.035 4.082 1.00 62.60 83 ASP B O 1
ATOM 7842 N N . PHE C 2 84 ? -10.604 59.401 2.750 1.00 59.90 84 PHE B N 1
ATOM 7843 C CA . PHE C 2 84 ? -9.963 60.058 3.881 1.00 49.04 84 PHE B CA 1
ATOM 7844 C C . PHE C 2 84 ? -11.003 60.841 4.672 1.00 45.21 84 PHE B C 1
ATOM 7845 O O . PHE C 2 84 ? -11.669 61.731 4.133 1.00 47.76 84 PHE B O 1
ATOM 7862 N N . ALA C 2 85 ? -11.134 60.503 5.948 1.00 40.35 85 ALA B N 1
ATOM 7863 C CA . ALA C 2 85 ? -12.105 61.112 6.850 1.00 43.03 85 ALA B CA 1
ATOM 7864 C C . ALA C 2 85 ? -11.782 60.600 8.249 1.00 38.43 85 ALA B C 1
ATOM 7865 O O . ALA C 2 85 ? -10.814 59.859 8.444 1.00 52.07 85 ALA B O 1
ATOM 7872 N N . MET C 2 86 ? -12.594 60.996 9.226 1.00 31.94 86 MET B N 1
ATOM 7873 C CA . MET C 2 86 ? -12.444 60.478 10.579 1.00 34.36 86 MET B CA 1
ATOM 7874 C C . MET C 2 86 ? -13.385 59.300 10.784 1.00 45.68 86 MET B C 1
ATOM 7875 O O . MET C 2 86 ? -14.539 59.331 10.351 1.00 53.47 86 MET B O 1
ATOM 7889 N N . TYR C 2 87 ? -12.885 58.261 11.449 1.00 44.24 87 TYR B N 1
ATOM 7890 C CA . TYR C 2 87 ? -13.608 57.007 11.612 1.00 41.07 87 TYR B CA 1
ATOM 7891 C C . TYR C 2 87 ? -13.801 56.721 13.094 1.00 44.91 87 TYR B C 1
ATOM 7892 O O . TYR C 2 87 ? -12.835 56.747 13.864 1.00 41.99 87 TYR B O 1
ATOM 7910 N N . TYR C 2 88 ? -15.043 56.449 13.488 1.00 47.00 88 TYR B N 1
ATOM 7911 C CA . TYR C 2 88 ? -15.377 56.128 14.872 1.00 59.89 88 TYR B CA 1
ATOM 7912 C C . TYR C 2 88 ? -15.873 54.691 14.969 1.00 54.69 88 TYR B C 1
ATOM 7913 O O . TYR C 2 88 ? -16.549 54.202 14.063 1.00 47.02 88 TYR B O 1
ATOM 7931 N N . CYS C 2 89 ? -15.532 54.009 16.061 1.00 53.98 89 CYS B N 1
ATOM 7932 C CA . CYS C 2 89 ? -16.078 52.687 16.343 1.00 51.57 89 CYS B CA 1
ATOM 7933 C C . CYS C 2 89 ? -17.037 52.767 17.525 1.00 50.55 89 CYS B C 1
ATOM 7934 O O . CYS C 2 89 ? -16.720 53.375 18.553 1.00 50.42 89 CYS B O 1
ATOM 7941 N N . HIS C 2 90 ? -18.206 52.154 17.361 1.00 57.79 90 HIS B N 1
ATOM 7942 C CA . HIS C 2 90 ? -19.325 52.259 18.284 1.00 48.24 90 HIS B CA 1
ATOM 7943 C C . HIS C 2 90 ? -19.744 50.867 18.740 1.00 37.55 90 HIS B C 1
ATOM 7944 O O . HIS C 2 90 ? -19.624 49.893 17.993 1.00 38.34 90 HIS B O 1
ATOM 7958 N N . GLN C 2 91 ? -20.237 50.776 19.975 1.00 36.22 91 GLN B N 1
ATOM 7959 C CA . GLN C 2 91 ? -20.692 49.511 20.543 1.00 44.87 91 GLN B CA 1
ATOM 7960 C C . GLN C 2 91 ? -22.103 49.671 21.081 1.00 57.27 91 GLN B C 1
ATOM 7961 O O . GLN C 2 91 ? -22.329 50.452 22.012 1.00 60.17 91 GLN B O 1
ATOM 7975 N N . TYR C 2 92 ? -23.047 48.936 20.499 1.00 58.66 92 TYR B N 1
ATOM 7976 C CA . TYR C 2 92 ? -24.417 48.931 20.985 1.00 51.42 92 TYR B CA 1
ATOM 7977 C C . TYR C 2 92 ? -24.782 47.698 21.812 1.00 49.98 92 TYR B C 1
ATOM 7978 O O . TYR C 2 92 ? -25.958 47.530 22.144 1.00 54.00 92 TYR B O 1
ATOM 7996 N N . ASP C 2 93 ? -23.832 46.805 22.104 1.00 60.17 93 ASP B N 1
ATOM 7997 C CA . ASP C 2 93 ? -24.174 45.562 22.796 1.00 56.00 93 ASP B CA 1
ATOM 7998 C C . ASP C 2 93 ? -24.693 45.819 24.206 1.00 55.07 93 ASP B C 1
ATOM 7999 O O . ASP C 2 93 ? -25.823 45.444 24.542 1.00 66.92 93 ASP B O 1
ATOM 8008 N N . ARG C 2 94 ? -23.882 46.460 25.047 1.00 57.53 94 ARG B N 1
ATOM 8009 C CA . ARG C 2 94 ? -24.124 46.523 26.484 1.00 56.11 94 ARG B CA 1
ATOM 8010 C C . ARG C 2 94 ? -24.185 47.972 26.936 1.00 49.76 94 ARG B C 1
ATOM 8011 O O . ARG C 2 94 ? -23.339 48.785 26.548 1.00 53.15 94 ARG B O 1
ATOM 8032 N N . LEU C 2 95 ? -25.184 48.286 27.754 1.00 53.02 95 LEU B N 1
ATOM 8033 C CA . LEU C 2 95 ? -25.363 49.629 28.278 1.00 55.27 95 LEU B CA 1
ATOM 8034 C C . LEU C 2 95 ? -24.258 49.963 29.280 1.00 52.94 95 LEU B C 1
ATOM 8035 O O . LEU C 2 95 ? -23.781 49.076 29.988 1.00 55.25 95 LEU B O 1
ATOM 8051 N N . PRO C 2 96 ? -23.843 51.239 29.351 1.00 46.67 96 PRO B N 1
ATOM 8052 C CA . PRO C 2 96 ? -24.190 52.365 28.481 1.00 40.93 96 PRO B CA 1
ATOM 8053 C C . PRO C 2 96 ? -23.431 52.315 27.164 1.00 47.68 96 PRO B C 1
ATOM 8054 O O . PRO C 2 96 ? -22.339 51.751 27.104 1.00 52.58 96 PRO B O 1
ATOM 8065 N N . TYR C 2 97 ? -24.008 52.899 26.121 1.00 54.47 97 TYR B N 1
ATOM 8066 C CA . TYR C 2 97 ? -23.343 52.945 24.830 1.00 50.86 97 TYR B CA 1
ATOM 8067 C C . TYR C 2 97 ? -22.163 53.908 24.862 1.00 51.33 97 TYR B C 1
ATOM 8068 O O . TYR C 2 97 ? -22.165 54.907 25.587 1.00 54.94 97 TYR B O 1
ATOM 8086 N N . THR C 2 98 ? -21.147 53.602 24.055 1.00 45.76 98 THR B N 1
ATOM 8087 C CA . THR C 2 98 ? -19.932 54.401 24.009 1.00 47.83 98 THR B CA 1
ATOM 8088 C C . THR C 2 98 ? -19.398 54.453 22.585 1.00 43.27 98 THR B C 1
ATOM 8089 O O . THR C 2 98 ? -19.635 53.549 21.780 1.00 47.15 98 THR B O 1
ATOM 8100 N N . PHE C 2 99 ? -18.670 55.527 22.288 1.00 36.48 99 PHE B N 1
ATOM 8101 C CA . PHE C 2 99 ? -18.012 55.714 21.005 1.00 44.28 99 PHE B CA 1
ATOM 8102 C C . PHE C 2 99 ? -16.507 55.810 21.210 1.00 52.56 99 PHE B C 1
ATOM 8103 O O . PHE C 2 99 ? -16.034 56.228 22.271 1.00 59.96 99 PHE B O 1
ATOM 8120 N N . GLY C 2 100 ? -15.757 55.415 20.185 1.00 50.80 100 GLY B N 1
ATOM 8121 C CA . GLY C 2 100 ? -14.319 55.550 20.236 1.00 49.43 100 GLY B CA 1
ATOM 8122 C C . GLY C 2 100 ? -13.882 56.997 20.121 1.00 57.05 100 GLY B C 1
ATOM 8123 O O . GLY C 2 100 ? -14.594 57.857 19.601 1.00 53.25 100 GLY B O 1
ATOM 8127 N N . GLN C 2 101 ? -12.677 57.269 20.624 1.00 59.44 101 GLN B N 1
ATOM 8128 C CA . GLN C 2 101 ? -12.141 58.624 20.560 1.00 51.31 101 GLN B CA 1
ATOM 8129 C C . GLN C 2 101 ? -11.899 59.071 19.124 1.00 47.23 101 GLN B C 1
ATOM 8130 O O . GLN C 2 101 ? -11.724 60.270 18.880 1.00 51.05 101 GLN B O 1
ATOM 8144 N N . GLY C 2 102 ? -11.884 58.144 18.181 1.00 48.72 102 GLY B N 1
ATOM 8145 C CA . GLY C 2 102 ? -11.779 58.459 16.771 1.00 42.56 102 GLY B CA 1
ATOM 8146 C C . GLY C 2 102 ? -10.367 58.290 16.244 1.00 46.27 102 GLY B C 1
ATOM 8147 O O . GLY C 2 102 ? -9.375 58.486 16.956 1.00 46.50 102 GLY B O 1
ATOM 8151 N N . THR C 2 103 ? -10.273 57.918 14.970 1.00 47.22 103 THR B N 1
ATOM 8152 C CA . THR C 2 103 ? -9.004 57.793 14.264 1.00 42.44 103 THR B CA 1
ATOM 8153 C C . THR C 2 103 ? -9.051 58.692 13.038 1.00 47.65 103 THR B C 1
ATOM 8154 O O . THR C 2 103 ? -9.957 58.564 12.207 1.00 57.34 103 THR B O 1
ATOM 8165 N N . LYS C 2 104 ? -8.082 59.594 12.927 1.00 53.33 104 LYS B N 1
ATOM 8166 C CA . LYS C 2 104 ? -8.016 60.524 11.807 1.00 61.21 104 LYS B CA 1
ATOM 8167 C C . LYS C 2 104 ? -7.188 59.910 10.686 1.00 56.65 104 LYS B C 1
ATOM 8168 O O . LYS C 2 104 ? -5.998 59.630 10.865 1.00 65.90 104 LYS B O 1
ATOM 8187 N N . LEU C 2 105 ? -7.818 59.702 9.534 1.00 43.45 105 LEU B N 1
ATOM 8188 C CA . LEU C 2 105 ? -7.143 59.200 8.343 1.00 47.71 105 LEU B CA 1
ATOM 8189 C C . LEU C 2 105 ? -6.862 60.389 7.433 1.00 54.13 105 LEU B C 1
ATOM 8190 O O . LEU C 2 105 ? -7.790 60.986 6.876 1.00 44.75 105 LEU B O 1
ATOM 8206 N N . GLU C 2 106 ? -5.585 60.733 7.284 1.00 63.67 106 GLU B N 1
ATOM 8207 C CA . GLU C 2 106 ? -5.173 61.880 6.493 1.00 65.73 106 GLU B CA 1
ATOM 8208 C C . GLU C 2 106 ? -4.321 61.414 5.320 1.00 52.70 106 GLU B C 1
ATOM 8209 O O . GLU C 2 106 ? -3.820 60.287 5.296 1.00 56.72 106 GLU B O 1
ATOM 8221 N N . ILE C 2 107 ? -4.159 62.303 4.348 1.00 42.63 107 ILE B N 1
ATOM 8222 C CA . ILE C 2 107 ? -3.409 62.003 3.134 1.00 42.13 107 ILE B CA 1
ATOM 8223 C C . ILE C 2 107 ? -1.949 62.377 3.348 1.00 45.38 107 ILE B C 1
ATOM 8224 O O . ILE C 2 107 ? -1.635 63.497 3.769 1.00 55.69 107 ILE B O 1
ATOM 8240 N N . LYS C 2 108 ? -1.058 61.429 3.073 1.00 45.70 108 LYS B N 1
ATOM 8241 C CA . LYS C 2 108 ? 0.371 61.660 3.223 1.00 41.26 108 LYS B CA 1
ATOM 8242 C C . LYS C 2 108 ? 0.903 62.534 2.095 1.00 40.57 108 LYS B C 1
ATOM 8243 O O . LYS C 2 108 ? 0.526 62.381 0.930 1.00 31.53 108 LYS B O 1
ATOM 8262 N N . ARG C 2 109 ? 1.787 63.460 2.458 1.00 47.01 109 ARG B N 1
ATOM 8263 C CA . ARG C 2 109 ? 2.472 64.318 1.506 1.00 46.67 109 ARG B CA 1
ATOM 8264 C C . ARG C 2 109 ? 3.924 64.424 1.953 1.00 42.86 109 ARG B C 1
ATOM 8265 O O . ARG C 2 109 ? 4.300 63.935 3.022 1.00 44.52 109 ARG B O 1
ATOM 8286 N N . THR C 2 110 ? 4.748 65.066 1.133 1.00 42.61 110 THR B N 1
ATOM 8287 C CA . THR C 2 110 ? 6.115 65.356 1.535 1.00 43.18 110 THR B CA 1
ATOM 8288 C C . THR C 2 110 ? 6.132 66.477 2.568 1.00 47.42 110 THR B C 1
ATOM 8289 O O . THR C 2 110 ? 5.247 67.336 2.599 1.00 58.11 110 THR B O 1
ATOM 8300 N N . VAL C 2 111 ? 7.154 66.459 3.425 1.00 36.51 111 VAL B N 1
ATOM 8301 C CA . VAL C 2 111 ? 7.281 67.487 4.449 1.00 35.98 111 VAL B CA 1
ATOM 8302 C C . VAL C 2 111 ? 7.431 68.846 3.783 1.00 41.80 111 VAL B C 1
ATOM 8303 O O . VAL C 2 111 ? 8.204 69.011 2.831 1.00 38.45 111 VAL B O 1
ATOM 8316 N N . ALA C 2 112 ? 6.686 69.829 4.285 1.00 42.58 112 ALA B N 1
ATOM 8317 C CA . ALA C 2 112 ? 6.736 71.191 3.772 1.00 40.96 112 ALA B CA 1
ATOM 8318 C C . ALA C 2 112 ? 6.777 72.154 4.947 1.00 38.53 112 ALA B C 1
ATOM 8319 O O . ALA C 2 112 ? 5.911 72.102 5.824 1.00 38.36 112 ALA B O 1
ATOM 8326 N N . ALA C 2 113 ? 7.779 73.027 4.960 1.00 39.50 113 ALA B N 1
ATOM 8327 C CA . ALA C 2 113 ? 7.922 73.977 6.049 1.00 43.12 113 ALA B CA 1
ATOM 8328 C C . ALA C 2 113 ? 6.897 75.104 5.920 1.00 39.52 113 ALA B C 1
ATOM 8329 O O . ALA C 2 113 ? 6.509 75.475 4.809 1.00 42.62 113 ALA B O 1
ATOM 8336 N N . PRO C 2 114 ? 6.445 75.664 7.040 1.00 32.60 114 PRO B N 1
ATOM 8337 C CA . PRO C 2 114 ? 5.428 76.719 6.975 1.00 33.41 114 PRO B CA 1
ATOM 8338 C C . PRO C 2 114 ? 6.007 78.041 6.502 1.00 31.56 114 PRO B C 1
ATOM 8339 O O . PRO C 2 114 ? 7.170 78.366 6.753 1.00 36.76 114 PRO B O 1
ATOM 8350 N N . SER C 2 115 ? 5.172 78.810 5.809 1.00 27.87 115 SER B N 1
ATOM 8351 C CA . SER C 2 115 ? 5.464 80.211 5.532 1.00 33.36 115 SER B CA 1
ATOM 8352 C C . SER C 2 115 ? 4.854 81.052 6.647 1.00 33.86 115 SER B C 1
ATOM 8353 O O . SER C 2 115 ? 3.630 81.079 6.809 1.00 50.70 115 SER B O 1
ATOM 8361 N N . VAL C 2 116 ? 5.701 81.742 7.406 1.00 27.94 116 VAL B N 1
ATOM 8362 C CA . VAL C 2 116 ? 5.294 82.396 8.645 1.00 29.47 116 VAL B CA 1
ATOM 8363 C C . VAL C 2 116 ? 5.198 83.893 8.397 1.00 28.28 116 VAL B C 1
ATOM 8364 O O . VAL C 2 116 ? 6.093 84.488 7.784 1.00 33.68 116 VAL B O 1
ATOM 8377 N N . PHE C 2 117 ? 4.111 84.500 8.871 1.00 23.15 117 PHE B N 1
ATOM 8378 C CA . PHE C 2 117 ? 3.909 85.937 8.752 1.00 30.88 117 PHE B CA 1
ATOM 8379 C C . PHE C 2 117 ? 3.301 86.453 10.046 1.00 33.54 117 PHE B C 1
ATOM 8380 O O . PHE C 2 117 ? 2.502 85.758 10.675 1.00 37.45 117 PHE B O 1
ATOM 8397 N N . ILE C 2 118 ? 3.682 87.662 10.453 1.00 35.20 118 ILE B N 1
ATOM 8398 C CA . ILE C 2 118 ? 3.129 88.284 11.652 1.00 38.76 118 ILE B CA 1
ATOM 8399 C C . ILE C 2 118 ? 2.454 89.590 11.258 1.00 45.65 118 ILE B C 1
ATOM 8400 O O . ILE C 2 118 ? 3.024 90.395 10.512 1.00 52.56 118 ILE B O 1
ATOM 8416 N N . PHE C 2 119 ? 1.237 89.786 11.758 1.00 52.58 119 PHE B N 1
ATOM 8417 C CA . PHE C 2 119 ? 0.416 90.950 11.468 1.00 35.71 119 PHE B CA 1
ATOM 8418 C C . PHE C 2 119 ? 0.175 91.742 12.746 1.00 35.04 119 PHE B C 1
ATOM 8419 O O . PHE C 2 119 ? -0.420 91.200 13.702 1.00 36.47 119 PHE B O 1
ATOM 8436 N N . PRO C 2 120 ? 0.632 92.992 12.824 1.00 43.99 120 PRO B N 1
ATOM 8437 C CA . PRO C 2 120 ? 0.342 93.830 13.992 1.00 44.93 120 PRO B CA 1
ATOM 8438 C C . PRO C 2 120 ? -1.101 94.299 13.990 1.00 32.74 120 PRO B C 1
ATOM 8439 O O . PRO C 2 120 ? -1.787 94.227 12.959 1.00 31.94 120 PRO B O 1
ATOM 8450 N N . PRO C 2 121 ? -1.596 94.792 15.123 1.00 31.11 121 PRO B N 1
ATOM 8451 C CA . PRO C 2 121 ? -2.963 95.319 15.164 1.00 42.16 121 PRO B CA 1
ATOM 8452 C C . PRO C 2 121 ? -3.093 96.617 14.383 1.00 56.51 121 PRO B C 1
ATOM 8453 O O . PRO C 2 121 ? -2.159 97.418 14.300 1.00 64.51 121 PRO B O 1
ATOM 8464 N N . SER C 2 122 ? -4.273 96.816 13.803 1.00 60.73 122 SER B N 1
ATOM 8465 C CA . SER C 2 122 ? -4.559 98.043 13.075 1.00 62.92 122 SER B CA 1
ATOM 8466 C C . SER C 2 122 ? -4.848 99.180 14.048 1.00 59.66 122 SER B C 1
ATOM 8467 O O . SER C 2 122 ? -5.371 98.969 15.146 1.00 62.65 122 SER B O 1
ATOM 8475 N N . ASP C 2 123 ? -4.498 100.401 13.634 1.00 52.62 123 ASP B N 1
ATOM 8476 C CA . ASP C 2 123 ? -4.752 101.563 14.479 1.00 58.68 123 ASP B CA 1
ATOM 8477 C C . ASP C 2 123 ? -6.241 101.717 14.766 1.00 56.08 123 ASP B C 1
ATOM 8478 O O . ASP C 2 123 ? -6.633 102.095 15.879 1.00 54.86 123 ASP B O 1
ATOM 8487 N N . GLU C 2 124 ? -7.090 101.398 13.785 1.00 51.68 124 GLU B N 1
ATOM 8488 C CA . GLU C 2 124 ? -8.529 101.464 14.009 1.00 51.87 124 GLU B CA 1
ATOM 8489 C C . GLU C 2 124 ? -8.962 100.473 15.079 1.00 55.69 124 GLU B C 1
ATOM 8490 O O . GLU C 2 124 ? -9.900 100.746 15.837 1.00 55.91 124 GLU B O 1
ATOM 8502 N N . GLN C 2 125 ? -8.294 99.321 15.154 1.00 53.56 125 GLN B N 1
ATOM 8503 C CA . GLN C 2 125 ? -8.562 98.378 16.234 1.00 52.70 125 GLN B CA 1
ATOM 8504 C C . GLN C 2 125 ? -8.084 98.932 17.570 1.00 47.72 125 GLN B C 1
ATOM 8505 O O . GLN C 2 125 ? -8.747 98.752 18.598 1.00 37.03 125 GLN B O 1
ATOM 8519 N N . LEU C 2 126 ? -6.932 99.608 17.575 1.00 48.43 126 LEU B N 1
ATOM 8520 C CA . LEU C 2 126 ? -6.432 100.214 18.804 1.00 55.70 126 LEU B CA 1
ATOM 8521 C C . LEU C 2 126 ? -7.369 101.303 19.307 1.00 61.16 126 LEU B C 1
ATOM 8522 O O . LEU C 2 126 ? -7.421 101.566 20.514 1.00 55.28 126 LEU B O 1
ATOM 8538 N N . LYS C 2 127 ? -8.113 101.946 18.404 1.00 55.79 127 LYS B N 1
ATOM 8539 C CA . LYS C 2 127 ? -9.104 102.926 18.837 1.00 46.52 127 LYS B CA 1
ATOM 8540 C C . LYS C 2 127 ? -10.176 102.290 19.713 1.00 55.12 127 LYS B C 1
ATOM 8541 O O . LYS C 2 127 ? -10.770 102.969 20.558 1.00 61.46 127 LYS B O 1
ATOM 8560 N N . SER C 2 128 ? -10.436 100.994 19.532 1.00 61.78 128 SER B N 1
ATOM 8561 C CA . SER C 2 128 ? -11.478 100.310 20.289 1.00 61.27 128 SER B CA 1
ATOM 8562 C C . SER C 2 128 ? -11.023 99.875 21.676 1.00 59.94 128 SER B C 1
ATOM 8563 O O . SER C 2 128 ? -11.864 99.458 22.480 1.00 56.00 128 SER B O 1
ATOM 8571 N N . GLY C 2 129 ? -9.729 99.959 21.977 1.00 67.07 129 GLY B N 1
ATOM 8572 C CA . GLY C 2 129 ? -9.217 99.626 23.289 1.00 63.85 129 GLY B CA 1
ATOM 8573 C C . GLY C 2 129 ? -8.669 98.223 23.429 1.00 50.22 129 GLY B C 1
ATOM 8574 O O . GLY C 2 129 ? -8.280 97.839 24.538 1.00 48.54 129 GLY B O 1
ATOM 8578 N N . THR C 2 130 ? -8.624 97.447 22.347 1.00 44.83 130 THR B N 1
ATOM 8579 C CA . THR C 2 130 ? -8.088 96.095 22.374 1.00 51.50 130 THR B CA 1
ATOM 8580 C C . THR C 2 130 ? -7.086 95.932 21.241 1.00 48.31 130 THR B C 1
ATOM 8581 O O . THR C 2 130 ? -7.226 96.539 20.175 1.00 46.83 130 THR B O 1
ATOM 8592 N N . ALA C 2 131 ? -6.072 95.103 21.482 1.00 45.64 131 ALA B N 1
ATOM 8593 C CA . ALA C 2 131 ? -5.016 94.848 20.509 1.00 48.70 131 ALA B CA 1
ATOM 8594 C C . ALA C 2 131 ? -4.852 93.347 20.337 1.00 50.48 131 ALA B C 1
ATOM 8595 O O . ALA C 2 131 ? -4.605 92.631 21.315 1.00 55.35 131 ALA B O 1
ATOM 8602 N N . SER C 2 132 ? -4.991 92.875 19.100 1.00 48.02 132 SER B N 1
ATOM 8603 C CA . SER C 2 132 ? -4.798 91.472 18.757 1.00 44.18 132 SER B CA 1
ATOM 8604 C C . SER C 2 132 ? -3.705 91.375 17.703 1.00 41.68 132 SER B C 1
ATOM 8605 O O . SER C 2 132 ? -3.836 91.947 16.615 1.00 42.78 132 SER B O 1
ATOM 8613 N N . VAL C 2 133 ? -2.634 90.654 18.025 1.00 47.22 133 VAL B N 1
ATOM 8614 C CA . VAL C 2 133 ? -1.527 90.416 17.104 1.00 51.09 133 VAL B CA 1
ATOM 8615 C C . VAL C 2 133 ? -1.685 89.010 16.547 1.00 47.38 133 VAL B C 1
ATOM 8616 O O . VAL C 2 133 ? -1.871 88.054 17.311 1.00 42.46 133 VAL B O 1
ATOM 8629 N N . VAL C 2 134 ? -1.610 88.870 15.223 1.00 49.69 134 VAL B N 1
ATOM 8630 C CA . VAL C 2 134 ? -1.917 87.599 14.571 1.00 36.59 134 VAL B CA 1
ATOM 8631 C C . VAL C 2 134 ? -0.652 87.026 13.948 1.00 32.10 134 VAL B C 1
ATOM 8632 O O . VAL C 2 134 ? 0.174 87.764 13.406 1.00 46.88 134 VAL B O 1
ATOM 8645 N N . CYS C 2 135 ? -0.487 85.710 14.058 1.00 35.07 135 CYS B N 1
ATOM 8646 C CA . CYS C 2 135 ? 0.624 84.994 13.446 1.00 41.89 135 CYS B CA 1
ATOM 8647 C C . CYS C 2 135 ? 0.077 83.866 12.583 1.00 36.46 135 CYS B C 1
ATOM 8648 O O . CYS C 2 135 ? -0.729 83.054 13.049 1.00 41.70 135 CYS B O 1
ATOM 8655 N N . LEU C 2 136 ? 0.521 83.822 11.332 1.00 27.52 136 LEU B N 1
ATOM 8656 C CA . LEU C 2 136 ? 0.048 82.863 10.346 1.00 22.48 136 LEU B CA 1
ATOM 8657 C C . LEU C 2 136 ? 1.165 81.895 9.988 1.00 29.85 136 LEU B C 1
ATOM 8658 O O . LEU C 2 136 ? 2.274 82.318 9.639 1.00 40.59 136 LEU B O 1
ATOM 8674 N N . LEU C 2 137 ? 0.860 80.601 10.074 1.00 29.92 137 LEU B N 1
ATOM 8675 C CA . LEU C 2 137 ? 1.703 79.528 9.556 1.00 23.07 137 LEU B CA 1
ATOM 8676 C C . LEU C 2 137 ? 0.964 78.950 8.357 1.00 23.13 137 LEU B C 1
ATOM 8677 O O . LEU C 2 137 ? -0.088 78.324 8.516 1.00 32.01 137 LEU B O 1
ATOM 8693 N N . ASN C 2 138 ? 1.507 79.153 7.163 1.00 14.75 138 ASN B N 1
ATOM 8694 C CA . ASN C 2 138 ? 0.784 78.877 5.931 1.00 26.68 138 ASN B CA 1
ATOM 8695 C C . ASN C 2 138 ? 1.400 77.692 5.204 1.00 37.68 138 ASN B C 1
ATOM 8696 O O . ASN C 2 138 ? 2.617 77.651 4.988 1.00 38.06 138 ASN B O 1
ATOM 8707 N N . ASN C 2 139 ? 0.550 76.731 4.836 1.00 39.04 139 ASN B N 1
ATOM 8708 C CA . ASN C 2 139 ? 0.898 75.647 3.917 1.00 31.03 139 ASN B CA 1
ATOM 8709 C C . ASN C 2 139 ? 2.093 74.843 4.439 1.00 32.25 139 ASN B C 1
ATOM 8710 O O . ASN C 2 139 ? 3.210 74.910 3.922 1.00 50.76 139 ASN B O 1
ATOM 8721 N N . PHE C 2 140 ? 1.818 74.074 5.491 1.00 27.99 140 PHE B N 1
ATOM 8722 C CA . PHE C 2 140 ? 2.818 73.221 6.113 1.00 42.71 140 PHE B CA 1
ATOM 8723 C C . PHE C 2 140 ? 2.267 71.816 6.299 1.00 41.26 140 PHE B C 1
ATOM 8724 O O . PHE C 2 140 ? 1.062 71.620 6.482 1.00 41.54 140 PHE B O 1
ATOM 8741 N N . TYR C 2 141 ? 3.168 70.842 6.250 1.00 40.08 141 TYR B N 1
ATOM 8742 C CA . TYR C 2 141 ? 2.838 69.459 6.560 1.00 44.59 141 TYR B CA 1
ATOM 8743 C C . TYR C 2 141 ? 4.028 68.836 7.287 1.00 47.91 141 TYR B C 1
ATOM 8744 O O . TYR C 2 141 ? 5.172 69.128 6.946 1.00 47.98 141 TYR B O 1
ATOM 8762 N N . PRO C 2 142 ? 3.777 67.970 8.282 1.00 43.93 142 PRO B N 1
ATOM 8763 C CA . PRO C 2 142 ? 2.506 67.493 8.839 1.00 45.74 142 PRO B CA 1
ATOM 8764 C C . PRO C 2 142 ? 1.755 68.530 9.673 1.00 53.68 142 PRO B C 1
ATOM 8765 O O . PRO C 2 142 ? 2.165 69.686 9.775 1.00 42.06 142 PRO B O 1
ATOM 8776 N N . ARG C 2 143 ? 0.647 68.083 10.268 1.00 63.35 143 ARG B N 1
ATOM 8777 C CA . ARG C 2 143 ? -0.225 68.970 11.030 1.00 68.46 143 ARG B CA 1
ATOM 8778 C C . ARG C 2 143 ? 0.476 69.569 12.243 1.00 64.01 143 ARG B C 1
ATOM 8779 O O . ARG C 2 143 ? 0.183 70.707 12.628 1.00 70.34 143 ARG B O 1
ATOM 8800 N N . GLU C 2 144 ? 1.395 68.831 12.856 1.00 58.88 144 GLU B N 1
ATOM 8801 C CA . GLU C 2 144 ? 1.971 69.253 14.127 1.00 57.71 144 GLU B CA 1
ATOM 8802 C C . GLU C 2 144 ? 2.927 70.423 13.927 1.00 56.36 144 GLU B C 1
ATOM 8803 O O . GLU C 2 144 ? 3.882 70.336 13.146 1.00 51.84 144 GLU B O 1
ATOM 8815 N N . ALA C 2 145 ? 2.664 71.517 14.638 1.00 59.18 145 ALA B N 1
ATOM 8816 C CA . ALA C 2 145 ? 3.521 72.692 14.640 1.00 58.51 145 ALA B CA 1
ATOM 8817 C C . ALA C 2 145 ? 3.346 73.386 15.981 1.00 46.49 145 ALA B C 1
ATOM 8818 O O . ALA C 2 145 ? 2.300 73.253 16.624 1.00 51.02 145 ALA B O 1
ATOM 8825 N N . LYS C 2 146 ? 4.368 74.129 16.404 1.00 38.08 146 LYS B N 1
ATOM 8826 C CA . LYS C 2 146 ? 4.347 74.775 17.713 1.00 46.38 146 LYS B CA 1
ATOM 8827 C C . LYS C 2 146 ? 4.596 76.264 17.540 1.00 52.43 146 LYS B C 1
ATOM 8828 O O . LYS C 2 146 ? 5.623 76.666 16.980 1.00 61.84 146 LYS B O 1
ATOM 8847 N N . VAL C 2 147 ? 3.651 77.071 18.020 1.00 45.87 147 VAL B N 1
ATOM 8848 C CA . VAL C 2 147 ? 3.733 78.527 17.979 1.00 44.74 147 VAL B CA 1
ATOM 8849 C C . VAL C 2 147 ? 4.007 79.027 19.390 1.00 51.45 147 VAL B C 1
ATOM 8850 O O . VAL C 2 147 ? 3.346 78.606 20.348 1.00 58.68 147 VAL B O 1
ATOM 8863 N N . GLN C 2 148 ? 4.980 79.927 19.513 1.00 49.31 148 GLN B N 1
ATOM 8864 C CA . GLN C 2 148 ? 5.400 80.483 20.793 1.00 52.32 148 GLN B CA 1
ATOM 8865 C C . GLN C 2 148 ? 5.518 81.992 20.645 1.00 56.50 148 GLN B C 1
ATOM 8866 O O . GLN C 2 148 ? 6.327 82.476 19.847 1.00 57.57 148 GLN B O 1
ATOM 8880 N N . TRP C 2 149 ? 4.719 82.729 21.410 1.00 57.92 149 TRP B N 1
ATOM 8881 C CA . TRP C 2 149 ? 4.724 84.183 21.349 1.00 54.80 149 TRP B CA 1
ATOM 8882 C C . TRP C 2 149 ? 5.769 84.754 22.300 1.00 50.95 149 TRP B C 1
ATOM 8883 O O . TRP C 2 149 ? 5.977 84.235 23.401 1.00 52.34 149 TRP B O 1
ATOM 8904 N N . LYS C 2 150 ? 6.424 85.828 21.864 1.00 46.63 150 LYS B N 1
ATOM 8905 C CA . LYS C 2 150 ? 7.381 86.563 22.680 1.00 54.94 150 LYS B CA 1
ATOM 8906 C C . LYS C 2 150 ? 7.080 88.049 22.575 1.00 54.56 150 LYS B C 1
ATOM 8907 O O . LYS C 2 150 ? 6.869 88.561 21.472 1.00 51.82 150 LYS B O 1
ATOM 8926 N N . VAL C 2 151 ? 7.043 88.737 23.712 1.00 54.36 151 VAL B N 1
ATOM 8927 C CA . VAL C 2 151 ? 6.876 90.187 23.746 1.00 52.20 151 VAL B CA 1
ATOM 8928 C C . VAL C 2 151 ? 8.070 90.759 24.496 1.00 57.45 151 VAL B C 1
ATOM 8929 O O . VAL C 2 151 ? 8.284 90.442 25.673 1.00 57.93 151 VAL B O 1
ATOM 8942 N N . ASP C 2 152 ? 8.870 91.568 23.805 1.00 56.69 152 ASP B N 1
ATOM 8943 C CA . ASP C 2 152 ? 10.145 92.025 24.348 1.00 51.18 152 ASP B CA 1
ATOM 8944 C C . ASP C 2 152 ? 10.968 90.837 24.842 1.00 57.90 152 ASP B C 1
ATOM 8945 O O . ASP C 2 152 ? 11.603 90.886 25.898 1.00 59.04 152 ASP B O 1
ATOM 8954 N N . ASN C 2 153 ? 10.942 89.750 24.069 1.00 69.21 153 ASN B N 1
ATOM 8955 C CA . ASN C 2 153 ? 11.609 88.482 24.356 1.00 76.31 153 ASN B CA 1
ATOM 8956 C C . ASN C 2 153 ? 10.964 87.716 25.506 1.00 75.40 153 ASN B C 1
ATOM 8957 O O . ASN C 2 153 ? 11.403 86.599 25.805 1.00 64.18 153 ASN B O 1
ATOM 8968 N N . ALA C 2 154 ? 9.943 88.266 26.159 1.00 76.58 154 ALA B N 1
ATOM 8969 C CA . ALA C 2 154 ? 9.253 87.557 27.229 1.00 70.09 154 ALA B CA 1
ATOM 8970 C C . ALA C 2 154 ? 8.271 86.545 26.651 1.00 60.67 154 ALA B C 1
ATOM 8971 O O . ALA C 2 154 ? 7.399 86.901 25.853 1.00 62.64 154 ALA B O 1
ATOM 8978 N N . LEU C 2 155 ? 8.405 85.287 27.067 1.00 60.35 155 LEU B N 1
ATOM 8979 C CA . LEU C 2 155 ? 7.519 84.237 26.578 1.00 68.75 155 LEU B CA 1
ATOM 8980 C C . LEU C 2 155 ? 6.089 84.488 27.042 1.00 64.58 155 LEU B C 1
ATOM 8981 O O . LEU C 2 155 ? 5.845 84.756 28.223 1.00 75.31 155 LEU B O 1
ATOM 8997 N N . GLN C 2 156 ? 5.145 84.398 26.110 1.00 60.36 156 GLN B N 1
ATOM 8998 C CA . GLN C 2 156 ? 3.726 84.541 26.403 1.00 71.04 156 GLN B CA 1
ATOM 8999 C C . GLN C 2 156 ? 3.057 83.175 26.436 1.00 66.27 156 GLN B C 1
ATOM 9000 O O . GLN C 2 156 ? 3.376 82.296 25.630 1.00 67.42 156 GLN B O 1
ATOM 9014 N N . SER C 2 157 ? 2.130 83.001 27.375 1.00 57.39 157 SER B N 1
ATOM 9015 C CA . SER C 2 157 ? 1.425 81.737 27.522 1.00 55.65 157 SER B CA 1
ATOM 9016 C C . SER C 2 157 ? 0.020 81.996 28.046 1.00 61.76 157 SER B C 1
ATOM 9017 O O . SER C 2 157 ? -0.188 82.883 28.878 1.00 61.40 157 SER B O 1
ATOM 9025 N N . GLY C 2 158 ? -0.938 81.215 27.546 1.00 63.36 158 GLY B N 1
ATOM 9026 C CA . GLY C 2 158 ? -2.308 81.264 28.012 1.00 58.14 158 GLY B CA 1
ATOM 9027 C C . GLY C 2 158 ? -3.146 82.409 27.484 1.00 59.12 158 GLY B C 1
ATOM 9028 O O . GLY C 2 158 ? -4.374 82.369 27.631 1.00 81.29 158 GLY B O 1
ATOM 9032 N N . ASN C 2 159 ? -2.537 83.425 26.876 1.00 44.89 159 ASN B N 1
ATOM 9033 C CA . ASN C 2 159 ? -3.268 84.563 26.334 1.00 54.80 159 ASN B CA 1
ATOM 9034 C C . ASN C 2 159 ? -3.539 84.441 24.839 1.00 53.82 159 ASN B C 1
ATOM 9035 O O . ASN C 2 159 ? -4.069 85.383 24.240 1.00 55.71 159 ASN B O 1
ATOM 9046 N N . SER C 2 160 ? -3.193 83.313 24.223 1.00 52.83 160 SER B N 1
ATOM 9047 C CA . SER C 2 160 ? -3.310 83.142 22.783 1.00 51.80 160 SER B CA 1
ATOM 9048 C C . SER C 2 160 ? -4.295 82.028 22.456 1.00 50.07 160 SER B C 1
ATOM 9049 O O . SER C 2 160 ? -4.584 81.159 23.284 1.00 48.41 160 SER B O 1
ATOM 9057 N N . GLN C 2 161 ? -4.812 82.064 21.226 1.00 48.64 161 GLN B N 1
ATOM 9058 C CA . GLN C 2 161 ? -5.763 81.068 20.751 1.00 37.81 161 GLN B CA 1
ATOM 9059 C C . GLN C 2 161 ? -5.391 80.639 19.341 1.00 36.40 161 GLN B C 1
ATOM 9060 O O . GLN C 2 161 ? -5.008 81.469 18.514 1.00 41.55 161 GLN B O 1
ATOM 9074 N N . GLU C 2 162 ? -5.515 79.343 19.068 1.00 37.97 162 GLU B N 1
ATOM 9075 C CA . GLU C 2 162 ? -5.144 78.776 17.781 1.00 34.89 162 GLU B CA 1
ATOM 9076 C C . GLU C 2 162 ? -6.373 78.274 17.034 1.00 43.26 162 GLU B C 1
ATOM 9077 O O . GLU C 2 162 ? -7.372 77.871 17.637 1.00 47.99 162 GLU B O 1
ATOM 9089 N N . SER C 2 163 ? -6.281 78.305 15.706 1.00 35.56 163 SER B N 1
ATOM 9090 C CA . SER C 2 163 ? -7.306 77.777 14.818 1.00 39.22 163 SER B CA 1
ATOM 9091 C C . SER C 2 163 ? -6.610 77.178 13.607 1.00 34.54 163 SER B C 1
ATOM 9092 O O . SER C 2 163 ? -5.644 77.751 13.100 1.00 28.38 163 SER B O 1
ATOM 9100 N N . VAL C 2 164 ? -7.097 76.031 13.142 1.00 39.32 164 VAL B N 1
ATOM 9101 C CA . VAL C 2 164 ? -6.415 75.267 12.104 1.00 39.59 164 VAL B CA 1
ATOM 9102 C C . VAL C 2 164 ? -7.399 74.918 10.998 1.00 37.94 164 VAL B C 1
ATOM 9103 O O . VAL C 2 164 ? -8.541 74.528 11.265 1.00 37.36 164 VAL B O 1
ATOM 9116 N N . THR C 2 165 ? -6.948 75.062 9.756 1.00 34.81 165 THR B N 1
ATOM 9117 C CA . THR C 2 165 ? -7.736 74.674 8.598 1.00 38.29 165 THR B CA 1
ATOM 9118 C C . THR C 2 165 ? -7.656 73.167 8.390 1.00 39.53 165 THR B C 1
ATOM 9119 O O . THR C 2 165 ? -6.673 72.518 8.758 1.00 38.26 165 THR B O 1
ATOM 9130 N N . GLU C 2 166 ? -8.705 72.610 7.792 1.00 48.37 166 GLU B N 1
ATOM 9131 C CA . GLU C 2 166 ? -8.653 71.223 7.367 1.00 48.98 166 GLU B CA 1
ATOM 9132 C C . GLU C 2 166 ? -7.638 71.068 6.239 1.00 50.49 166 GLU B C 1
ATOM 9133 O O . GLU C 2 166 ? -7.322 72.018 5.517 1.00 51.39 166 GLU B O 1
ATOM 9145 N N . GLN C 2 167 ? -7.117 69.852 6.096 1.00 44.80 167 GLN B N 1
ATOM 9146 C CA . GLN C 2 167 ? -6.082 69.614 5.100 1.00 49.55 167 GLN B CA 1
ATOM 9147 C C . GLN C 2 167 ? -6.601 69.996 3.720 1.00 55.90 167 GLN B C 1
ATOM 9148 O O . GLN C 2 167 ? -7.668 69.543 3.296 1.00 82.47 167 GLN B O 1
ATOM 9162 N N . ASP C 2 168 ? -5.841 70.834 3.020 1.00 54.61 168 ASP B N 1
ATOM 9163 C CA . ASP C 2 168 ? -6.281 71.325 1.722 1.00 59.99 168 ASP B CA 1
ATOM 9164 C C . ASP C 2 168 ? -6.436 70.167 0.745 1.00 68.62 168 ASP B C 1
ATOM 9165 O O . ASP C 2 168 ? -5.629 69.234 0.725 1.00 70.59 168 ASP B O 1
ATOM 9174 N N . SER C 2 169 ? -7.488 70.232 -0.071 1.00 79.46 169 SER B N 1
ATOM 9175 C CA . SER C 2 169 ? -7.790 69.153 -1.002 1.00 85.33 169 SER B CA 1
ATOM 9176 C C . SER C 2 169 ? -6.872 69.143 -2.216 1.00 80.16 169 SER B C 1
ATOM 9177 O O . SER C 2 169 ? -6.816 68.130 -2.922 1.00 79.78 169 SER B O 1
ATOM 9185 N N . LYS C 2 170 ? -6.154 70.235 -2.476 1.00 74.27 170 LYS B N 1
ATOM 9186 C CA . LYS C 2 170 ? -5.316 70.330 -3.667 1.00 77.18 170 LYS B CA 1
ATOM 9187 C C . LYS C 2 170 ? -3.875 69.923 -3.369 1.00 81.32 170 LYS B C 1
ATOM 9188 O O . LYS C 2 170 ? -3.387 68.917 -3.894 1.00 84.54 170 LYS B O 1
ATOM 9207 N N . ASP C 2 171 ? -3.185 70.691 -2.529 1.00 82.63 171 ASP B N 1
ATOM 9208 C CA . ASP C 2 171 ? -1.790 70.422 -2.206 1.00 69.66 171 ASP B CA 1
ATOM 9209 C C . ASP C 2 171 ? -1.619 69.591 -0.939 1.00 64.00 171 ASP B C 1
ATOM 9210 O O . ASP C 2 171 ? -0.482 69.269 -0.582 1.00 76.20 171 ASP B O 1
ATOM 9219 N N . SER C 2 172 ? -2.710 69.239 -0.256 1.00 58.25 172 SER B N 1
ATOM 9220 C CA . SER C 2 172 ? -2.665 68.300 0.868 1.00 46.02 172 SER B CA 1
ATOM 9221 C C . SER C 2 172 ? -1.836 68.840 2.031 1.00 51.35 172 SER B C 1
ATOM 9222 O O . SER C 2 172 ? -1.133 68.091 2.714 1.00 49.50 172 SER B O 1
ATOM 9230 N N . THR C 2 173 ? -1.921 70.146 2.269 1.00 53.13 173 THR B N 1
ATOM 9231 C CA . THR C 2 173 ? -1.204 70.782 3.367 1.00 48.24 173 THR B CA 1
ATOM 9232 C C . THR C 2 173 ? -2.194 71.289 4.415 1.00 45.05 173 THR B C 1
ATOM 9233 O O . THR C 2 173 ? -3.414 71.184 4.261 1.00 65.21 173 THR B O 1
ATOM 9244 N N . TYR C 2 174 ? -1.645 71.850 5.490 1.00 37.79 174 TYR B N 1
ATOM 9245 C CA . TYR C 2 174 ? -2.421 72.478 6.548 1.00 37.06 174 TYR B CA 1
ATOM 9246 C C . TYR C 2 174 ? -2.010 73.937 6.698 1.00 38.40 174 TYR B C 1
ATOM 9247 O O . TYR C 2 174 ? -0.938 74.355 6.251 1.00 43.16 174 TYR B O 1
ATOM 9265 N N . SER C 2 175 ? -2.882 74.708 7.342 1.00 36.13 175 SER B N 1
ATOM 9266 C CA . SER C 2 175 ? -2.588 76.086 7.701 1.00 30.21 175 SER B CA 1
ATOM 9267 C C . SER C 2 175 ? -3.097 76.344 9.112 1.00 32.04 175 SER B C 1
ATOM 9268 O O . SER C 2 175 ? -4.084 75.747 9.551 1.00 45.97 175 SER B O 1
ATOM 9276 N N . LEU C 2 176 ? -2.413 77.243 9.816 1.00 19.72 176 LEU B N 1
ATOM 9277 C CA . LEU C 2 176 ? -2.690 77.516 11.218 1.00 24.10 176 LEU B CA 1
ATOM 9278 C C . LEU C 2 176 ? -2.613 79.014 11.465 1.00 25.78 176 LEU B C 1
ATOM 9279 O O . LEU C 2 176 ? -1.757 79.703 10.903 1.00 29.23 176 LEU B O 1
ATOM 9295 N N . SER C 2 177 ? -3.519 79.509 12.305 1.00 32.82 177 SER B N 1
ATOM 9296 C CA . SER C 2 177 ? -3.552 80.905 12.711 1.00 29.79 177 SER B CA 1
ATOM 9297 C C . SER C 2 177 ? -3.552 80.978 14.230 1.00 30.87 177 SER B C 1
ATOM 9298 O O . SER C 2 177 ? -4.278 80.234 14.896 1.00 39.86 177 SER B O 1
ATOM 9306 N N . SER C 2 178 ? -2.734 81.876 14.771 1.00 24.31 178 SER B N 1
ATOM 9307 C CA . SER C 2 178 ? -2.640 82.091 16.206 1.00 31.44 178 SER B CA 1
ATOM 9308 C C . SER C 2 178 ? -2.888 83.561 16.506 1.00 37.82 178 SER B C 1
ATOM 9309 O O . SER C 2 178 ? -2.360 84.439 15.820 1.00 43.24 178 SER B O 1
ATOM 9317 N N . THR C 2 179 ? -3.698 83.825 17.526 1.00 42.19 179 THR B N 1
ATOM 9318 C CA . THR C 2 179 ? -4.083 85.182 17.893 1.00 46.43 179 THR B CA 1
ATOM 9319 C C . THR C 2 179 ? -3.666 85.436 19.333 1.00 42.05 179 THR B C 1
ATOM 9320 O O . THR C 2 179 ? -4.120 84.738 20.248 1.00 39.79 179 THR B O 1
ATOM 9331 N N . LEU C 2 180 ? -2.790 86.418 19.523 1.00 42.85 180 LEU B N 1
ATOM 9332 C CA . LEU C 2 180 ? -2.405 86.899 20.842 1.00 42.52 180 LEU B CA 1
ATOM 9333 C C . LEU C 2 180 ? -3.240 88.129 21.171 1.00 45.71 180 LEU B C 1
ATOM 9334 O O . LEU C 2 180 ? -3.256 89.096 20.401 1.00 47.12 180 LEU B O 1
ATOM 9350 N N . THR C 2 181 ? -3.926 88.093 22.310 1.00 54.15 181 THR B N 1
ATOM 9351 C CA . THR C 2 181 ? -4.859 89.143 22.702 1.00 52.57 181 THR B CA 1
ATOM 9352 C C . THR C 2 181 ? -4.320 89.873 23.925 1.00 51.01 181 THR B C 1
ATOM 9353 O O . THR C 2 181 ? -4.041 89.248 24.954 1.00 70.08 181 THR B O 1
ATOM 9364 N N . LEU C 2 182 ? -4.174 91.191 23.806 1.00 37.84 182 LEU B N 1
ATOM 9365 C CA . LEU C 2 182 ? -3.767 92.033 24.921 1.00 44.82 182 LEU B CA 1
ATOM 9366 C C . LEU C 2 182 ? -4.567 93.326 24.887 1.00 52.32 182 LEU B C 1
ATOM 9367 O O . LEU C 2 182 ? -5.052 93.755 23.837 1.00 52.20 182 LEU B O 1
ATOM 9383 N N . SER C 2 183 ? -4.701 93.945 26.055 1.00 53.95 183 SER B N 1
ATOM 9384 C CA . SER C 2 183 ? -5.336 95.249 26.139 1.00 49.40 183 SER B CA 1
ATOM 9385 C C . SER C 2 183 ? -4.444 96.305 25.493 1.00 60.11 183 SER B C 1
ATOM 9386 O O . SER C 2 183 ? -3.227 96.137 25.368 1.00 74.16 183 SER B O 1
ATOM 9394 N N . LYS C 2 184 ? -5.068 97.406 25.068 1.00 61.67 184 LYS B N 1
ATOM 9395 C CA . LYS C 2 184 ? -4.311 98.471 24.418 1.00 53.99 184 LYS B CA 1
ATOM 9396 C C . LYS C 2 184 ? -3.160 98.937 25.299 1.00 58.73 184 LYS B C 1
ATOM 9397 O O . LYS C 2 184 ? -2.061 99.206 24.806 1.00 70.84 184 LYS B O 1
ATOM 9416 N N . ALA C 2 185 ? -3.398 99.053 26.607 1.00 57.46 185 ALA B N 1
ATOM 9417 C CA . ALA C 2 185 ? -2.334 99.459 27.518 1.00 69.08 185 ALA B CA 1
ATOM 9418 C C . ALA C 2 185 ? -1.176 98.468 27.479 1.00 65.50 185 ALA B C 1
ATOM 9419 O O . ALA C 2 185 ? -0.021 98.848 27.244 1.00 63.63 185 ALA B O 1
ATOM 9426 N N . ASP C 2 186 ? -1.472 97.183 27.694 1.00 60.56 186 ASP B N 1
ATOM 9427 C CA . ASP C 2 186 ? -0.427 96.166 27.664 1.00 61.80 186 ASP B CA 1
ATOM 9428 C C . ASP C 2 186 ? 0.309 96.172 26.331 1.00 59.83 186 ASP B C 1
ATOM 9429 O O . ASP C 2 186 ? 1.525 95.956 26.283 1.00 75.97 186 ASP B O 1
ATOM 9438 N N . TYR C 2 187 ? -0.411 96.419 25.234 1.00 51.03 187 TYR B N 1
ATOM 9439 C CA . TYR C 2 187 ? 0.241 96.504 23.932 1.00 55.13 187 TYR B CA 1
ATOM 9440 C C . TYR C 2 187 ? 1.184 97.699 23.864 1.00 62.71 187 TYR B C 1
ATOM 9441 O O . TYR C 2 187 ? 2.291 97.595 23.323 1.00 70.45 187 TYR B O 1
ATOM 9459 N N . GLU C 2 188 ? 0.761 98.843 24.408 1.00 62.67 188 GLU B N 1
ATOM 9460 C CA . GLU C 2 188 ? 1.577 100.050 24.366 1.00 74.28 188 GLU B CA 1
ATOM 9461 C C . GLU C 2 188 ? 2.754 99.993 25.328 1.00 79.58 188 GLU B C 1
ATOM 9462 O O . GLU C 2 188 ? 3.678 100.804 25.201 1.00 75.58 188 GLU B O 1
ATOM 9474 N N . LYS C 2 189 ? 2.749 99.062 26.281 1.00 76.91 189 LYS B N 1
ATOM 9475 C CA . LYS C 2 189 ? 3.832 98.983 27.255 1.00 69.42 189 LYS B CA 1
ATOM 9476 C C . LYS C 2 189 ? 5.044 98.206 26.750 1.00 58.47 189 LYS B C 1
ATOM 9477 O O . LYS C 2 189 ? 6.031 98.095 27.485 1.00 65.45 189 LYS B O 1
ATOM 9496 N N . HIS C 2 190 ? 5.003 97.670 25.529 1.00 55.66 190 HIS B N 1
ATOM 9497 C CA . HIS C 2 190 ? 6.081 96.834 25.018 1.00 61.14 190 HIS B CA 1
ATOM 9498 C C . HIS C 2 190 ? 6.410 97.239 23.587 1.00 58.05 190 HIS B C 1
ATOM 9499 O O . HIS C 2 190 ? 5.600 97.855 22.889 1.00 58.61 190 HIS B O 1
ATOM 9513 N N . LYS C 2 191 ? 7.621 96.879 23.160 1.00 51.79 191 LYS B N 1
ATOM 9514 C CA . LYS C 2 191 ? 8.168 97.303 21.876 1.00 54.43 191 LYS B CA 1
ATOM 9515 C C . LYS C 2 191 ? 8.244 96.166 20.864 1.00 49.97 191 LYS B C 1
ATOM 9516 O O . LYS C 2 191 ? 7.556 96.204 19.840 1.00 46.92 191 LYS B O 1
ATOM 9535 N N . VAL C 2 192 ? 9.064 95.151 21.120 1.00 56.77 192 VAL B N 1
ATOM 9536 C CA . VAL C 2 192 ? 9.312 94.084 20.155 1.00 52.54 192 VAL B CA 1
ATOM 9537 C C . VAL C 2 192 ? 8.271 92.989 20.351 1.00 50.91 192 VAL B C 1
ATOM 9538 O O . VAL C 2 192 ? 8.157 92.419 21.442 1.00 56.54 192 VAL B O 1
ATOM 9551 N N . TYR C 2 193 ? 7.513 92.692 19.297 1.00 54.49 193 TYR B N 1
ATOM 9552 C CA . TYR C 2 193 ? 6.573 91.577 19.298 1.00 55.56 193 TYR B CA 1
ATOM 9553 C C . TYR C 2 193 ? 7.020 90.547 18.272 1.00 54.42 193 TYR B C 1
ATOM 9554 O O . TYR C 2 193 ? 7.206 90.877 17.098 1.00 49.09 193 TYR B O 1
ATOM 9572 N N . ALA C 2 194 ? 7.183 89.304 18.718 1.00 55.97 194 ALA B N 1
ATOM 9573 C CA . ALA C 2 194 ? 7.758 88.244 17.904 1.00 51.17 194 ALA B CA 1
ATOM 9574 C C . ALA C 2 194 ? 6.917 86.981 18.009 1.00 44.34 194 ALA B C 1
ATOM 9575 O O . ALA C 2 194 ? 6.419 86.638 19.085 1.00 35.45 194 ALA B O 1
ATOM 9582 N N . CYS C 2 195 ? 6.761 86.302 16.877 1.00 44.68 195 CYS B N 1
ATOM 9583 C CA . CYS C 2 195 ? 6.134 84.991 16.797 1.00 43.55 195 CYS B CA 1
ATOM 9584 C C . CYS C 2 195 ? 7.197 83.987 16.372 1.00 45.64 195 CYS B C 1
ATOM 9585 O O . CYS C 2 195 ? 7.758 84.097 15.274 1.00 46.16 195 CYS B O 1
ATOM 9592 N N . GLU C 2 196 ? 7.484 83.030 17.249 1.00 54.17 196 GLU B N 1
ATOM 9593 C CA . GLU C 2 196 ? 8.489 82.003 17.008 1.00 56.78 196 GLU B CA 1
ATOM 9594 C C . GLU C 2 196 ? 7.794 80.690 16.675 1.00 50.20 196 GLU B C 1
ATOM 9595 O O . GLU C 2 196 ? 6.941 80.223 17.435 1.00 41.30 196 GLU B O 1
ATOM 9607 N N . VAL C 2 197 ? 8.165 80.098 15.544 1.00 46.73 197 VAL B N 1
ATOM 9608 C CA . VAL C 2 197 ? 7.528 78.893 15.032 1.00 36.99 197 VAL B CA 1
ATOM 9609 C C . VAL C 2 197 ? 8.547 77.765 14.981 1.00 48.65 197 VAL B C 1
ATOM 9610 O O . VAL C 2 197 ? 9.684 77.959 14.532 1.00 54.93 197 VAL B O 1
ATOM 9623 N N . THR C 2 198 ? 8.128 76.586 15.446 1.00 50.89 198 THR B N 1
ATOM 9624 C CA . THR C 2 198 ? 8.890 75.355 15.295 1.00 37.95 198 THR B CA 1
ATOM 9625 C C . THR C 2 198 ? 8.061 74.361 14.496 1.00 44.65 198 THR B C 1
ATOM 9626 O O . THR C 2 198 ? 6.883 74.127 14.808 1.00 54.78 198 THR B O 1
ATOM 9637 N N . HIS C 2 199 ? 8.690 73.772 13.481 1.00 43.31 199 HIS B N 1
ATOM 9638 C CA . HIS C 2 199 ? 8.061 72.798 12.604 1.00 57.33 199 HIS B CA 1
ATOM 9639 C C . HIS C 2 199 ? 9.145 71.865 12.079 1.00 62.95 199 HIS B C 1
ATOM 9640 O O . HIS C 2 199 ? 10.315 72.246 11.988 1.00 60.45 199 HIS B O 1
ATOM 9654 N N . GLN C 2 200 ? 8.745 70.639 11.731 1.00 63.00 200 GLN B N 1
ATOM 9655 C CA . GLN C 2 200 ? 9.719 69.608 11.384 1.00 55.81 200 GLN B CA 1
ATOM 9656 C C . GLN C 2 200 ? 10.407 69.851 10.046 1.00 51.08 200 GLN B C 1
ATOM 9657 O O . GLN C 2 200 ? 11.443 69.231 9.782 1.00 54.44 200 GLN B O 1
ATOM 9671 N N . GLY C 2 201 ? 9.869 70.725 9.201 1.00 50.91 201 GLY B N 1
ATOM 9672 C CA . GLY C 2 201 ? 10.560 71.052 7.970 1.00 52.00 201 GLY B CA 1
ATOM 9673 C C . GLY C 2 201 ? 11.632 72.108 8.106 1.00 57.65 201 GLY B C 1
ATOM 9674 O O . GLY C 2 201 ? 12.387 72.330 7.155 1.00 62.35 201 GLY B O 1
ATOM 9678 N N . LEU C 2 202 ? 11.715 72.762 9.261 1.00 56.89 202 LEU B N 1
ATOM 9679 C CA . LEU C 2 202 ? 12.731 73.769 9.531 1.00 57.25 202 LEU B CA 1
ATOM 9680 C C . LEU C 2 202 ? 13.738 73.216 10.529 1.00 56.58 202 LEU B C 1
ATOM 9681 O O . LEU C 2 202 ? 13.358 72.759 11.612 1.00 55.96 202 LEU B O 1
ATOM 9697 N N . ARG C 2 203 ? 15.020 73.264 10.161 1.00 54.27 203 ARG B N 1
ATOM 9698 C CA . ARG C 2 203 ? 16.073 72.812 11.064 1.00 61.97 203 ARG B CA 1
ATOM 9699 C C . ARG C 2 203 ? 15.995 73.525 12.408 1.00 63.58 203 ARG B C 1
ATOM 9700 O O . ARG C 2 203 ? 16.230 72.9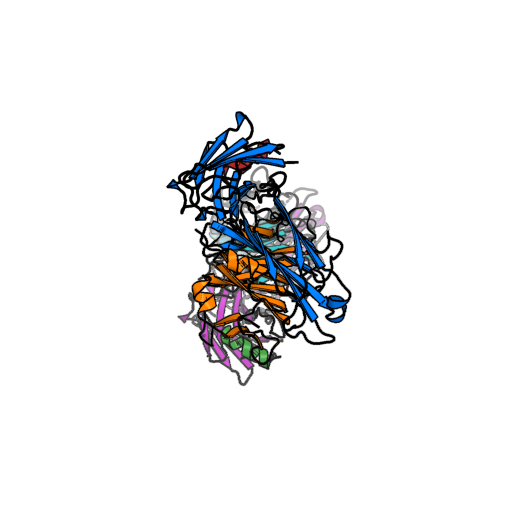18 13.459 1.00 62.42 203 ARG B O 1
ATOM 9721 N N . SER C 2 204 ? 15.664 74.808 12.394 1.00 65.29 204 SER B N 1
ATOM 9722 C CA . SER C 2 204 ? 15.663 75.643 13.583 1.00 62.21 204 SER B CA 1
ATOM 9723 C C . SER C 2 204 ? 14.453 76.558 13.536 1.00 43.82 204 SER B C 1
ATOM 9724 O O . SER C 2 204 ? 13.902 76.814 12.457 1.00 41.67 204 SER B O 1
ATOM 9732 N N . PRO C 2 205 ? 14.008 77.069 14.685 1.00 39.63 205 PRO B N 1
ATOM 9733 C CA . PRO C 2 205 ? 12.773 77.862 14.704 1.00 39.76 205 PRO B CA 1
ATOM 9734 C C . PRO C 2 205 ? 12.919 79.157 13.924 1.00 44.37 205 PRO B C 1
ATOM 9735 O O . PRO C 2 205 ? 13.976 79.791 13.931 1.00 48.85 205 PRO B O 1
ATOM 9746 N N . VAL C 2 206 ? 11.843 79.545 13.242 1.00 41.35 206 VAL B N 1
ATOM 9747 C CA . VAL C 2 206 ? 11.813 80.795 12.488 1.00 48.67 206 VAL B CA 1
ATOM 9748 C C . VAL C 2 206 ? 10.990 81.804 13.272 1.00 48.64 206 VAL B C 1
ATOM 9749 O O . VAL C 2 206 ? 9.887 81.490 13.733 1.00 47.03 206 VAL B O 1
ATOM 9762 N N . THR C 2 207 ? 11.512 83.019 13.411 1.00 52.78 207 THR B N 1
ATOM 9763 C CA . THR C 2 207 ? 10.880 84.055 14.219 1.00 52.94 207 THR B CA 1
ATOM 9764 C C . THR C 2 207 ? 10.561 85.251 13.335 1.00 50.88 207 THR B C 1
ATOM 9765 O O . THR C 2 207 ? 11.465 85.830 12.721 1.00 50.47 207 THR B O 1
ATOM 9776 N N . LYS C 2 208 ? 9.283 85.618 13.272 1.00 44.87 208 LYS B N 1
ATOM 9777 C CA . LYS C 2 208 ? 8.841 86.819 12.575 1.00 44.30 208 LYS B CA 1
ATOM 9778 C C . LYS C 2 208 ? 8.403 87.846 13.608 1.00 47.76 208 LYS B C 1
ATOM 9779 O O . LYS C 2 208 ? 7.534 87.559 14.435 1.00 48.11 208 LYS B O 1
ATOM 9798 N N . SER C 2 209 ? 8.973 89.047 13.543 1.00 51.38 209 SER B N 1
ATOM 9799 C CA . SER C 2 209 ? 8.752 90.039 14.583 1.00 53.69 209 SER B CA 1
ATOM 9800 C C . SER C 2 209 ? 8.584 91.420 13.966 1.00 53.84 209 SER B C 1
ATOM 9801 O O . SER C 2 209 ? 8.898 91.653 12.796 1.00 63.76 209 SER B O 1
ATOM 9809 N N . PHE C 2 210 ? 8.077 92.338 14.785 1.00 40.76 210 PHE B N 1
ATOM 9810 C CA . PHE C 2 210 ? 7.894 93.725 14.393 1.00 43.46 210 PHE B CA 1
ATOM 9811 C C . PHE C 2 210 ? 8.059 94.600 15.626 1.00 53.15 210 PHE B C 1
ATOM 9812 O O . PHE C 2 210 ? 7.932 94.137 16.765 1.00 51.19 210 PHE B O 1
ATOM 9829 N N . ASN C 2 211 ? 8.343 95.875 15.380 1.00 53.00 211 ASN B N 1
ATOM 9830 C CA . ASN C 2 211 ? 8.463 96.874 16.431 1.00 45.91 211 ASN B CA 1
ATOM 9831 C C . ASN C 2 211 ? 7.248 97.786 16.383 1.00 50.78 211 ASN B C 1
ATOM 9832 O O . ASN C 2 211 ? 6.888 98.294 15.315 1.00 48.79 211 ASN B O 1
ATOM 9843 N N . ARG C 2 212 ? 6.621 97.989 17.538 1.00 51.85 212 ARG B N 1
ATOM 9844 C CA . ARG C 2 212 ? 5.456 98.857 17.614 1.00 50.77 212 ARG B CA 1
ATOM 9845 C C . ARG C 2 212 ? 5.808 100.270 17.163 1.00 59.05 212 ARG B C 1
ATOM 9846 O O . ARG C 2 212 ? 6.869 100.803 17.498 1.00 56.37 212 ARG B O 1
ATOM 9867 N N . GLY C 2 213 ? 4.905 100.876 16.395 1.00 75.23 213 GLY B N 1
ATOM 9868 C CA . GLY C 2 213 ? 5.104 102.235 15.933 1.00 89.44 213 GLY B CA 1
ATOM 9869 C C . GLY C 2 213 ? 6.065 102.393 14.778 1.00 93.21 213 GLY B C 1
ATOM 9870 O O . GLY C 2 213 ? 6.725 103.432 14.672 1.00 113.30 213 GLY B O 1
ATOM 9874 N N . GLU C 2 214 ? 6.169 101.396 13.905 1.00 74.59 214 GLU B N 1
ATOM 9875 C CA . GLU C 2 214 ? 7.020 101.510 12.726 1.00 72.36 214 GLU B CA 1
ATOM 9876 C C . GLU C 2 214 ? 6.465 102.571 11.781 1.00 74.81 214 GLU B C 1
ATOM 9877 O O . GLU C 2 214 ? 6.776 103.755 11.910 1.00 85.00 214 GLU B O 1
ATOM 9889 N N . GLU D 2 1 ? -6.457 22.789 32.382 1.00 60.42 1 GLU L N 1
ATOM 9890 C CA . GLU D 2 1 ? -6.618 22.124 31.057 1.00 66.02 1 GLU L CA 1
ATOM 9891 C C . GLU D 2 1 ? -7.626 22.873 30.197 1.00 71.06 1 GLU L C 1
ATOM 9892 O O . GLU D 2 1 ? -8.352 23.737 30.690 1.00 74.50 1 GLU L O 1
ATOM 9906 N N . ILE D 2 2 ? -7.668 22.539 28.911 1.00 65.87 2 ILE L N 1
ATOM 9907 C CA . ILE D 2 2 ? -8.650 23.090 27.986 1.00 59.86 2 ILE L CA 1
ATOM 9908 C C . ILE D 2 2 ? -9.445 21.912 27.442 1.00 52.19 2 ILE L C 1
ATOM 9909 O O . ILE D 2 2 ? -8.925 21.122 26.643 1.00 58.03 2 ILE L O 1
ATOM 9925 N N . VAL D 2 3 ? -10.699 21.789 27.866 1.00 59.54 3 VAL L N 1
ATOM 9926 C CA . VAL D 2 3 ? -11.569 20.732 27.363 1.00 69.82 3 VAL L CA 1
ATOM 9927 C C . VAL D 2 3 ? -12.121 21.145 26.007 1.00 69.40 3 VAL L C 1
ATOM 9928 O O . VAL D 2 3 ? -12.507 22.303 25.801 1.00 71.57 3 VAL L O 1
ATOM 9941 N N . MET D 2 4 ? -12.161 20.197 25.075 1.00 73.98 4 MET L N 1
ATOM 9942 C CA . MET D 2 4 ? -12.587 20.456 23.705 1.00 80.68 4 MET L CA 1
ATOM 9943 C C . MET D 2 4 ? -13.870 19.686 23.429 1.00 85.78 4 MET L C 1
ATOM 9944 O O . MET D 2 4 ? -13.901 18.458 23.565 1.00 89.34 4 MET L O 1
ATOM 9958 N N . THR D 2 5 ? -14.922 20.406 23.044 1.00 74.99 5 THR L N 1
ATOM 9959 C CA . THR D 2 5 ? -16.215 19.813 22.715 1.00 70.75 5 THR L CA 1
ATOM 9960 C C . THR D 2 5 ? -16.495 20.054 21.235 1.00 65.03 5 THR L C 1
ATOM 9961 O O . THR D 2 5 ? -16.710 21.197 20.818 1.00 67.27 5 THR L O 1
ATOM 9972 N N . GLN D 2 6 ? -16.498 18.979 20.448 1.00 61.48 6 GLN L N 1
ATOM 9973 C CA . GLN D 2 6 ? -16.832 19.060 19.032 1.00 59.34 6 GLN L CA 1
ATOM 9974 C C . GLN D 2 6 ? -18.307 18.762 18.810 1.00 62.07 6 GLN L C 1
ATOM 9975 O O . GLN D 2 6 ? -18.892 17.914 19.489 1.00 53.86 6 GLN L O 1
ATOM 9989 N N . SER D 2 7 ? -18.904 19.466 17.854 1.00 70.12 7 SER L N 1
ATOM 9990 C CA . SER D 2 7 ? -20.294 19.217 17.501 1.00 61.77 7 SER L CA 1
ATOM 9991 C C . SER D 2 7 ? -20.514 19.344 15.992 1.00 56.25 7 SER L C 1
ATOM 9992 O O . SER D 2 7 ? -19.857 20.159 15.335 1.00 61.83 7 SER L O 1
ATOM 10000 N N . PRO D 2 8 ? -21.438 18.540 15.432 1.00 55.82 8 PRO L N 1
ATOM 10001 C CA . PRO D 2 8 ? -22.197 17.481 16.109 1.00 64.17 8 PRO L CA 1
ATOM 10002 C C . PRO D 2 8 ? -21.348 16.230 16.333 1.00 62.39 8 PRO L C 1
ATOM 10003 O O . PRO D 2 8 ? -20.178 16.220 15.954 1.00 62.01 8 PRO L O 1
ATOM 10014 N N . GLY D 2 9 ? -21.929 15.192 16.939 1.00 62.28 9 GLY L N 1
ATOM 10015 C CA . GLY D 2 9 ? -21.180 13.970 17.173 1.00 59.72 9 GLY L CA 1
ATOM 10016 C C . GLY D 2 9 ? -21.169 13.047 15.975 1.00 54.11 9 GLY L C 1
ATOM 10017 O O . GLY D 2 9 ? -20.223 12.275 15.793 1.00 44.56 9 GLY L O 1
ATOM 10021 N N . THR D 2 10 ? -22.211 13.109 15.148 1.00 56.44 10 THR L N 1
ATOM 10022 C CA . THR D 2 10 ? -22.231 12.467 13.840 1.00 46.59 10 THR L CA 1
ATOM 10023 C C . THR D 2 10 ? -22.924 13.406 12.868 1.00 45.29 10 THR L C 1
ATOM 10024 O O . THR D 2 10 ? -24.013 13.908 13.160 1.00 57.65 10 THR L O 1
ATOM 10035 N N . LEU D 2 11 ? -22.297 13.641 11.718 1.00 32.44 11 LEU L N 1
ATOM 10036 C CA . LEU D 2 11 ? -22.824 14.554 10.711 1.00 38.31 11 LEU L CA 1
ATOM 10037 C C . LEU D 2 11 ? -23.102 13.765 9.441 1.00 41.14 11 LEU L C 1
ATOM 10038 O O . LEU D 2 11 ? -22.181 13.204 8.838 1.00 41.49 11 LEU L O 1
ATOM 10054 N N . SER D 2 12 ? -24.372 13.727 9.039 1.00 52.07 12 SER L N 1
ATOM 10055 C CA . SER D 2 12 ? -24.826 12.972 7.876 1.00 55.44 12 SER L CA 1
ATOM 10056 C C . SER D 2 12 ? -25.153 13.963 6.766 1.00 46.67 12 SER L C 1
ATOM 10057 O O . SER D 2 12 ? -26.103 14.745 6.886 1.00 49.67 12 SER L O 1
ATOM 10065 N N . LEU D 2 13 ? -24.367 13.931 5.692 1.00 39.20 13 LEU L N 1
ATOM 10066 C CA . LEU D 2 13 ? -24.508 14.876 4.595 1.00 50.31 13 LEU L CA 1
ATOM 10067 C C . LEU D 2 13 ? -24.397 14.137 3.268 1.00 58.69 13 LEU L C 1
ATOM 10068 O O . LEU D 2 13 ? -24.227 12.915 3.218 1.00 57.92 13 LEU L O 1
ATOM 10084 N N . SER D 2 14 ? -24.493 14.900 2.190 1.00 66.36 14 SER L N 1
ATOM 10085 C CA . SER D 2 14 ? -24.456 14.405 0.824 1.00 62.29 14 SER L CA 1
ATOM 10086 C C . SER D 2 14 ? -23.385 15.169 0.064 1.00 61.73 14 SER L C 1
ATOM 10087 O O . SER D 2 14 ? -23.015 16.283 0.452 1.00 76.29 14 SER L O 1
ATOM 10095 N N . PRO D 2 15 ? -22.854 14.598 -1.022 1.00 49.10 15 PRO L N 1
ATOM 10096 C CA . PRO D 2 15 ? -21.796 15.302 -1.766 1.00 62.70 15 PRO L CA 1
ATOM 10097 C C . PRO D 2 15 ? -22.160 16.717 -2.183 1.00 64.14 15 PRO L C 1
ATOM 10098 O O . PRO D 2 15 ? -21.283 17.590 -2.207 1.00 61.18 15 PRO L O 1
ATOM 10109 N N . GLY D 2 16 ? -23.427 16.983 -2.504 1.00 72.23 16 GLY L N 1
ATOM 10110 C CA . GLY D 2 16 ? -23.795 18.310 -2.964 1.00 79.36 16 GLY L CA 1
ATOM 10111 C C . GLY D 2 16 ? -23.822 19.354 -1.866 1.00 70.73 16 GLY L C 1
ATOM 10112 O O . GLY D 2 16 ? -23.660 20.547 -2.139 1.00 58.94 16 GLY L O 1
ATOM 10116 N N . GLU D 2 17 ? -24.020 18.933 -0.619 1.00 76.40 17 GLU L N 1
ATOM 10117 C CA . GLU D 2 17 ? -24.165 19.879 0.476 1.00 77.69 17 GLU L CA 1
ATOM 10118 C C . GLU D 2 17 ? -22.798 20.340 0.985 1.00 62.67 17 GLU L C 1
ATOM 10119 O O . GLU D 2 17 ? -21.743 19.892 0.527 1.00 56.57 17 GLU L O 1
ATOM 10131 N N . ARG D 2 18 ? -22.828 21.257 1.952 1.00 60.52 18 ARG L N 1
ATOM 10132 C CA . ARG D 2 18 ? -21.638 21.791 2.602 1.00 64.01 18 ARG L CA 1
ATOM 10133 C C . ARG D 2 18 ? -21.667 21.440 4.084 1.00 62.17 18 ARG L C 1
ATOM 10134 O O . ARG D 2 18 ? -22.716 21.524 4.730 1.00 63.26 18 ARG L O 1
ATOM 10155 N N . ALA D 2 19 ? -20.512 21.051 4.617 1.00 68.40 19 ALA L N 1
ATOM 10156 C CA . ALA D 2 19 ? -20.389 20.602 5.998 1.00 63.05 19 ALA L CA 1
ATOM 10157 C C . ALA D 2 19 ? -19.755 21.690 6.853 1.00 56.82 19 ALA L C 1
ATOM 10158 O O . ALA D 2 19 ? -18.740 22.278 6.467 1.00 54.92 19 ALA L O 1
ATOM 10165 N N . THR D 2 20 ? -20.358 21.956 8.011 1.00 56.42 20 THR L N 1
ATOM 10166 C CA . THR D 2 20 ? -19.833 22.909 8.982 1.00 54.32 20 THR L CA 1
ATOM 10167 C C . THR D 2 20 ? -19.655 22.183 10.308 1.00 46.10 20 THR L C 1
ATOM 10168 O O . THR D 2 20 ? -20.634 21.719 10.902 1.00 61.09 20 THR L O 1
ATOM 10179 N N . LEU D 2 21 ? -18.410 22.090 10.765 1.00 36.88 21 LEU L N 1
ATOM 10180 C CA . LEU D 2 21 ? -18.064 21.420 12.009 1.00 45.98 21 LEU L CA 1
ATOM 10181 C C . LEU D 2 21 ? -17.649 22.451 13.049 1.00 50.58 21 LEU L C 1
ATOM 10182 O O . LEU D 2 21 ? -16.931 23.406 12.735 1.00 59.97 21 LEU L O 1
ATOM 10198 N N . SER D 2 22 ? -18.098 22.255 14.286 1.00 54.70 22 SER L N 1
ATOM 10199 C CA . SER D 2 22 ? -17.847 23.200 15.364 1.00 58.57 22 SER L CA 1
ATOM 10200 C C . SER D 2 22 ? -16.935 22.584 16.417 1.00 61.71 22 SER L C 1
ATOM 10201 O O . SER D 2 22 ? -17.048 21.396 16.736 1.00 56.98 22 SER L O 1
ATOM 10209 N N . CYS D 2 23 ? -16.043 23.409 16.962 1.00 68.25 23 CYS L N 1
ATOM 10210 C CA . CYS D 2 23 ? -15.126 23.002 18.019 1.00 66.97 23 CYS L CA 1
ATOM 10211 C C . CYS D 2 23 ? -15.109 24.099 19.071 1.00 63.41 23 CYS L C 1
ATOM 10212 O O . CYS D 2 23 ? -14.843 25.261 18.752 1.00 57.42 23 CYS L O 1
ATOM 10219 N N . ARG D 2 24 ? -15.388 23.730 20.320 1.00 73.60 24 ARG L N 1
ATOM 10220 C CA . ARG D 2 24 ? -15.555 24.688 21.404 1.00 74.97 24 ARG L CA 1
ATOM 10221 C C . ARG D 2 24 ? -14.561 24.401 22.521 1.00 76.67 24 ARG L C 1
ATOM 10222 O O . ARG D 2 24 ? -14.347 23.245 22.897 1.00 77.83 24 ARG L O 1
ATOM 10243 N N . ALA D 2 25 ? -13.961 25.467 23.046 1.00 69.83 25 ALA L N 1
ATOM 10244 C CA . ALA D 2 25 ? -12.932 25.379 24.072 1.00 63.94 25 ALA L CA 1
ATOM 10245 C C . ALA D 2 25 ? -13.511 25.727 25.437 1.00 55.52 25 ALA L C 1
ATOM 10246 O O . ALA D 2 25 ? -14.295 26.672 25.568 1.00 58.53 25 ALA L O 1
ATOM 10253 N N . SER D 2 26 ? -13.121 24.956 26.455 1.00 53.67 26 SER L N 1
ATOM 10254 C CA . SER D 2 26 ? -13.579 25.238 27.812 1.00 56.49 26 SER L CA 1
ATOM 10255 C C . SER D 2 26 ? -13.154 26.632 28.254 1.00 54.87 26 SER L C 1
ATOM 10256 O O . SER D 2 26 ? -13.908 27.333 28.940 1.00 58.03 26 SER L O 1
ATOM 10264 N N . GLN D 2 27 ? -11.950 27.050 27.873 1.00 51.98 27 GLN L N 1
ATOM 10265 C CA . GLN D 2 27 ? -11.430 28.366 28.202 1.00 57.32 27 GLN L CA 1
ATOM 10266 C C . GLN D 2 27 ? -11.003 29.061 26.917 1.00 48.22 27 GLN L C 1
ATOM 10267 O O . GLN D 2 27 ? -11.026 28.480 25.828 1.00 43.90 27 GLN L O 1
ATOM 10281 N N . SER D 2 28 ? -10.608 30.321 27.059 1.00 54.73 28 SER L N 1
ATOM 10282 C CA . SER D 2 28 ? -10.148 31.097 25.918 1.00 65.04 28 SER L CA 1
ATOM 10283 C C . SER D 2 28 ? -8.875 30.492 25.337 1.00 55.12 28 SER L C 1
ATOM 10284 O O . SER D 2 28 ? -8.065 29.892 26.047 1.00 38.56 28 SER L O 1
ATOM 10292 N N . VAL D 2 29 ? -8.711 30.645 24.027 1.00 61.16 29 VAL L N 1
ATOM 10293 C CA . VAL D 2 29 ? -7.461 30.278 23.368 1.00 56.81 29 VAL L CA 1
ATOM 10294 C C . VAL D 2 29 ? -6.719 31.587 23.119 1.00 60.68 29 VAL L C 1
ATOM 10295 O O . VAL D 2 29 ? -7.073 32.329 22.192 1.00 60.45 29 VAL L O 1
ATOM 10308 N N . PRO D 2 30 ? -5.692 31.912 23.912 1.00 48.96 30 PRO L N 1
ATOM 10309 C CA . PRO D 2 30 ? -5.064 33.240 23.766 1.00 58.39 30 PRO L CA 1
ATOM 10310 C C . PRO D 2 30 ? -4.388 33.456 22.425 1.00 55.23 30 PRO L C 1
ATOM 10311 O O . PRO D 2 30 ? -4.598 34.491 21.779 1.00 67.98 30 PRO L O 1
ATOM 10322 N N . ARG D 2 31 ? -3.579 32.498 21.988 1.00 41.24 31 ARG L N 1
ATOM 10323 C CA . ARG D 2 31 ? -2.721 32.659 20.824 1.00 49.02 31 ARG L CA 1
ATOM 10324 C C . ARG D 2 31 ? -3.357 32.136 19.544 1.00 48.61 31 ARG L C 1
ATOM 10325 O O . ARG D 2 31 ? -2.693 32.108 18.503 1.00 45.71 31 ARG L O 1
ATOM 10346 N N . ASN D 2 32 ? -4.625 31.730 19.595 1.00 56.09 32 ASN L N 1
ATOM 10347 C CA . ASN D 2 32 ? -5.299 31.137 18.444 1.00 61.21 32 ASN L CA 1
ATOM 10348 C C . ASN D 2 32 ? -4.485 29.964 17.908 1.00 58.90 32 ASN L C 1
ATOM 10349 O O . ASN D 2 32 ? -4.198 29.858 16.713 1.00 45.67 32 ASN L O 1
ATOM 10360 N N . TYR D 2 33 ? -4.113 29.070 18.819 1.00 53.80 33 TYR L N 1
ATOM 10361 C CA . TYR D 2 33 ? -3.373 27.866 18.476 1.00 52.41 33 TYR L CA 1
ATOM 10362 C C . TYR D 2 33 ? -4.377 26.724 18.395 1.00 59.30 33 TYR L C 1
ATOM 10363 O O . TYR D 2 33 ? -4.864 26.238 19.421 1.00 65.00 33 TYR L O 1
ATOM 10381 N N . ILE D 2 34 ? -4.668 26.290 17.170 1.00 57.56 34 ILE L N 1
ATOM 10382 C CA . ILE D 2 34 ? -5.661 25.256 16.912 1.00 54.63 34 ILE L CA 1
ATOM 10383 C C . ILE D 2 34 ? -5.273 24.554 15.622 1.00 53.71 34 ILE L C 1
ATOM 10384 O O . ILE D 2 34 ? -4.580 25.112 14.768 1.00 51.94 34 ILE L O 1
ATOM 10400 N N . GLY D 2 35 ? -5.725 23.315 15.485 1.00 59.80 35 GLY L N 1
ATOM 10401 C CA . GLY D 2 35 ? -5.508 22.568 14.264 1.00 58.26 35 GLY L CA 1
ATOM 10402 C C . GLY D 2 35 ? -6.656 21.611 14.045 1.00 52.21 35 GLY L C 1
ATOM 10403 O O . GLY D 2 35 ? -7.425 21.308 14.962 1.00 53.40 35 GLY L O 1
ATOM 10407 N N . TRP D 2 36 ? -6.784 21.161 12.803 1.00 46.42 36 TRP L N 1
ATOM 10408 C CA . TRP D 2 36 ? -7.807 20.201 12.425 1.00 49.64 36 TRP L CA 1
ATOM 10409 C C . TRP D 2 36 ? -7.147 19.064 11.667 1.00 48.55 36 TRP L C 1
ATOM 10410 O O . TRP D 2 36 ? -6.394 19.304 10.714 1.00 54.50 36 TRP L O 1
ATOM 10431 N N . PHE D 2 37 ? -7.450 17.838 12.093 1.00 50.54 37 PHE L N 1
ATOM 10432 C CA . PHE D 2 37 ? -6.897 16.609 11.545 1.00 58.31 37 PHE L CA 1
ATOM 10433 C C . PHE D 2 37 ? -7.997 15.823 10.847 1.00 49.98 37 PHE L C 1
ATOM 10434 O O . PHE D 2 37 ? -9.107 15.683 11.377 1.00 45.93 37 PHE L O 1
ATOM 10451 N N . GLN D 2 38 ? -7.670 15.296 9.670 1.00 43.40 38 GLN L N 1
ATOM 10452 C CA . GLN D 2 38 ? -8.531 14.385 8.929 1.00 33.76 38 GLN L CA 1
ATOM 10453 C C . GLN D 2 38 ? -7.970 12.975 9.039 1.00 38.64 38 GLN L C 1
ATOM 10454 O O . GLN D 2 38 ? -6.782 12.755 8.782 1.00 44.27 38 GLN L O 1
ATOM 10468 N N . GLN D 2 39 ? -8.822 12.025 9.420 1.00 43.12 39 GLN L N 1
ATOM 10469 C CA . GLN D 2 39 ? -8.430 10.626 9.545 1.00 39.51 39 GLN L CA 1
ATOM 10470 C C . GLN D 2 39 ? -9.457 9.765 8.827 1.00 38.62 39 GLN L C 1
ATOM 10471 O O . GLN D 2 39 ? -10.630 9.737 9.215 1.00 48.06 39 GLN L O 1
ATOM 10485 N N . LYS D 2 40 ? -9.009 9.073 7.764 1.00 38.95 40 LYS L N 1
ATOM 10486 C CA . LYS D 2 40 ? -9.765 8.082 7.017 1.00 47.56 40 LYS L CA 1
ATOM 10487 C C . LYS D 2 40 ? -9.561 6.696 7.621 1.00 59.87 40 LYS L C 1
ATOM 10488 O O . LYS D 2 40 ? -8.533 6.433 8.254 1.00 68.97 40 LYS L O 1
ATOM 10507 N N . PRO D 2 41 ? -10.519 5.786 7.452 1.00 53.74 41 PRO L N 1
ATOM 10508 C CA . PRO D 2 41 ? -10.401 4.471 8.096 1.00 55.26 41 PRO L CA 1
ATOM 10509 C C . PRO D 2 41 ? -9.149 3.733 7.642 1.00 59.57 41 PRO L C 1
ATOM 10510 O O . PRO D 2 41 ? -8.857 3.640 6.447 1.00 57.94 41 PRO L O 1
ATOM 10521 N N . GLY D 2 42 ? -8.409 3.205 8.615 1.00 62.88 42 GLY L N 1
ATOM 10522 C CA . GLY D 2 42 ? -7.205 2.444 8.356 1.00 66.89 42 GLY L CA 1
ATOM 10523 C C . GLY D 2 42 ? -5.988 3.254 7.964 1.00 56.85 42 GLY L C 1
ATOM 10524 O O . GLY D 2 42 ? -4.911 2.669 7.792 1.00 53.35 42 GLY L O 1
ATOM 10528 N N . GLN D 2 43 ? -6.113 4.571 7.818 1.00 60.82 43 GLN L N 1
ATOM 10529 C CA . GLN D 2 43 ? -4.994 5.426 7.451 1.00 61.86 43 GLN L CA 1
ATOM 10530 C C . GLN D 2 43 ? -4.672 6.397 8.577 1.00 50.38 43 GLN L C 1
ATOM 10531 O O . GLN D 2 43 ? -5.533 6.745 9.391 1.00 34.93 43 GLN L O 1
ATOM 10545 N N . ALA D 2 44 ? -3.416 6.830 8.608 1.00 56.12 44 ALA L N 1
ATOM 10546 C CA . ALA D 2 44 ? -2.969 7.766 9.621 1.00 55.32 44 ALA L CA 1
ATOM 10547 C C . ALA D 2 44 ? -3.649 9.120 9.427 1.00 49.26 44 ALA L C 1
ATOM 10548 O O . ALA D 2 44 ? -4.059 9.465 8.315 1.00 45.47 44 ALA L O 1
ATOM 10555 N N . PRO D 2 45 ? -3.784 9.906 10.492 1.00 53.01 45 PRO L N 1
ATOM 10556 C CA . PRO D 2 45 ? -4.377 11.238 10.346 1.00 49.21 45 PRO L CA 1
ATOM 10557 C C . PRO D 2 45 ? -3.483 12.157 9.532 1.00 49.26 45 PRO L C 1
ATOM 10558 O O . PRO D 2 45 ? -2.258 12.014 9.510 1.00 49.30 45 PRO L O 1
ATOM 10569 N N . ARG D 2 46 ? -4.120 13.077 8.813 1.00 46.49 46 ARG L N 1
ATOM 10570 C CA . ARG D 2 46 ? -3.430 14.154 8.119 1.00 42.07 46 ARG L CA 1
ATOM 10571 C C . ARG D 2 46 ? -3.875 15.479 8.716 1.00 53.55 46 ARG L C 1
ATOM 10572 O O . ARG D 2 46 ? -5.078 15.751 8.797 1.00 55.97 46 ARG L O 1
ATOM 10593 N N . LEU D 2 47 ? -2.913 16.297 9.134 1.00 66.16 47 LEU L N 1
ATOM 10594 C CA . LEU D 2 47 ? -3.258 17.619 9.631 1.00 55.90 47 LEU L CA 1
ATOM 10595 C C . LEU D 2 47 ? -3.867 18.441 8.502 1.00 55.22 47 LEU L C 1
ATOM 10596 O O . LEU D 2 47 ? -3.362 18.459 7.376 1.00 50.65 47 LEU L O 1
ATOM 10612 N N . LEU D 2 48 ? -4.962 19.127 8.819 1.00 62.39 48 LEU L N 1
ATOM 10613 C CA . LEU D 2 48 ? -5.753 19.865 7.844 1.00 59.06 48 LEU L CA 1
ATOM 10614 C C . LEU D 2 48 ? -5.619 21.367 8.040 1.00 55.08 48 LEU L C 1
ATOM 10615 O O . LEU D 2 48 ? -5.128 22.067 7.150 1.00 54.42 48 LEU L O 1
ATOM 10631 N N . ILE D 2 49 ? -6.038 21.881 9.188 1.00 50.18 49 ILE L N 1
ATOM 10632 C CA . ILE D 2 49 ? -5.891 23.300 9.483 1.00 52.19 49 ILE L CA 1
ATOM 10633 C C . ILE D 2 49 ? -4.901 23.469 10.625 1.00 49.73 49 ILE L C 1
ATOM 10634 O O . ILE D 2 49 ? -4.718 22.574 11.455 1.00 51.33 49 ILE L O 1
ATOM 10650 N N . TYR D 2 50 ? -4.193 24.593 10.612 1.00 48.44 50 TYR L N 1
ATOM 10651 C CA . TYR D 2 50 ? -3.370 24.990 11.742 1.00 50.59 50 TYR L CA 1
ATOM 10652 C C . TYR D 2 50 ? -3.682 26.441 12.069 1.00 60.20 50 TYR L C 1
ATOM 10653 O O . TYR D 2 50 ? -4.174 27.197 11.226 1.00 67.25 50 TYR L O 1
ATOM 10671 N N . GLY D 2 51 ? -3.392 26.829 13.306 1.00 67.04 51 GLY L N 1
ATOM 10672 C CA . GLY D 2 51 ? -3.891 28.118 13.728 1.00 62.66 51 GLY L CA 1
ATOM 10673 C C . GLY D 2 51 ? -5.403 28.140 13.609 1.00 60.38 51 GLY L C 1
ATOM 10674 O O . GLY D 2 51 ? -6.079 27.110 13.713 1.00 66.63 51 GLY L O 1
ATOM 10678 N N . ALA D 2 52 ? -5.948 29.334 13.388 1.00 56.79 52 ALA L N 1
ATOM 10679 C CA . ALA D 2 52 ? -7.387 29.488 13.145 1.00 68.98 52 ALA L CA 1
ATOM 10680 C C . ALA D 2 52 ? -7.711 29.290 11.665 1.00 59.43 52 ALA L C 1
ATOM 10681 O O . ALA D 2 52 ? -8.343 28.304 11.284 1.00 49.46 52 ALA L O 1
ATOM 10688 N N . SER D 2 53 ? -7.271 30.228 10.826 1.00 64.08 53 SER L N 1
ATOM 10689 C CA . SER D 2 53 ? -7.696 30.301 9.432 1.00 60.26 53 SER L CA 1
ATOM 10690 C C . SER D 2 53 ? -6.713 29.687 8.438 1.00 53.99 53 SER L C 1
ATOM 10691 O O . SER D 2 53 ? -7.010 29.666 7.240 1.00 51.83 53 SER L O 1
ATOM 10699 N N . SER D 2 54 ? -5.564 29.190 8.885 1.00 60.08 54 SER L N 1
ATOM 10700 C CA . SER D 2 54 ? -4.504 28.812 7.956 1.00 63.25 54 SER L CA 1
ATOM 10701 C C . SER D 2 54 ? -4.731 27.407 7.410 1.00 57.78 54 SER L C 1
ATOM 10702 O O . SER D 2 54 ? -4.879 26.448 8.174 1.00 60.80 54 SER L O 1
ATOM 10710 N N . ARG D 2 55 ? -4.737 27.286 6.082 1.00 55.53 55 ARG L N 1
ATOM 10711 C CA . ARG D 2 55 ? -4.947 26.007 5.415 1.00 65.39 55 ARG L CA 1
ATOM 10712 C C . ARG D 2 55 ? -3.610 25.342 5.111 1.00 69.99 55 ARG L C 1
ATOM 10713 O O . ARG D 2 55 ? -2.674 25.988 4.632 1.00 75.64 55 ARG L O 1
ATOM 10734 N N . ALA D 2 56 ? -3.531 24.043 5.391 1.00 69.36 56 ALA L N 1
ATOM 10735 C CA . ALA D 2 56 ? -2.308 23.293 5.145 1.00 75.84 56 ALA L CA 1
ATOM 10736 C C . ALA D 2 56 ? -2.089 23.066 3.653 1.00 80.15 56 ALA L C 1
ATOM 10737 O O . ALA D 2 56 ? -3.034 22.996 2.863 1.00 76.25 56 ALA L O 1
ATOM 10744 N N . ALA D 2 57 ? -0.818 22.949 3.274 1.00 88.52 57 ALA L N 1
ATOM 10745 C CA . ALA D 2 57 ? -0.459 22.729 1.879 1.00 90.49 57 ALA L CA 1
ATOM 10746 C C . ALA D 2 57 ? -0.908 21.352 1.409 1.00 78.68 57 ALA L C 1
ATOM 10747 O O . ALA D 2 57 ? -0.890 20.379 2.168 1.00 65.53 57 ALA L O 1
ATOM 10754 N N . GLY D 2 58 ? -1.314 21.276 0.142 1.00 81.98 58 GLY L N 1
ATOM 10755 C CA . GLY D 2 58 ? -1.681 20.018 -0.472 1.00 78.29 58 GLY L CA 1
ATOM 10756 C C . GLY D 2 58 ? -3.158 19.702 -0.467 1.00 78.57 58 GLY L C 1
ATOM 10757 O O . GLY D 2 58 ? -3.536 18.601 -0.887 1.00 72.94 58 GLY L O 1
ATOM 10761 N N . PHE D 2 59 ? -4.005 20.620 -0.007 1.00 88.43 59 PHE L N 1
ATOM 10762 C CA . PHE D 2 59 ? -5.429 20.353 0.086 1.00 89.67 59 PHE L CA 1
ATOM 10763 C C . PHE D 2 59 ? -6.226 21.369 -0.727 1.00 80.87 59 PHE L C 1
ATOM 10764 O O . PHE D 2 59 ? -5.806 22.522 -0.868 1.00 79.68 59 PHE L O 1
ATOM 10781 N N . PRO D 2 60 ? -7.377 20.976 -1.275 1.00 77.78 60 PRO L N 1
ATOM 10782 C CA . PRO D 2 60 ? -8.195 21.939 -2.020 1.00 78.34 60 PRO L CA 1
ATOM 10783 C C . PRO D 2 60 ? -8.654 23.086 -1.132 1.00 78.40 60 PRO L C 1
ATOM 10784 O O . PRO D 2 60 ? -8.658 23.001 0.098 1.00 76.21 60 PRO L O 1
ATOM 10795 N N . ASP D 2 61 ? -9.045 24.181 -1.786 1.00 76.97 61 ASP L N 1
ATOM 10796 C CA . ASP D 2 61 ? -9.463 25.385 -1.079 1.00 76.32 61 ASP L CA 1
ATOM 10797 C C . ASP D 2 61 ? -10.828 25.251 -0.419 1.00 79.69 61 ASP L C 1
ATOM 10798 O O . ASP D 2 61 ? -11.192 26.118 0.382 1.00 75.51 61 ASP L O 1
ATOM 10807 N N . ARG D 2 62 ? -11.590 24.200 -0.727 1.00 74.82 62 ARG L N 1
ATOM 10808 C CA . ARG D 2 62 ? -12.915 24.057 -0.133 1.00 66.07 62 ARG L CA 1
ATOM 10809 C C . ARG D 2 62 ? -12.852 23.845 1.373 1.00 63.71 62 ARG L C 1
ATOM 10810 O O . ARG D 2 62 ? -13.862 24.044 2.055 1.00 65.65 62 ARG L O 1
ATOM 10831 N N . PHE D 2 63 ? -11.697 23.454 1.907 1.00 64.28 63 PHE L N 1
ATOM 10832 C CA . PHE D 2 63 ? -11.501 23.357 3.347 1.00 63.82 63 PHE L CA 1
ATOM 10833 C C . PHE D 2 63 ? -11.040 24.714 3.866 1.00 68.32 63 PHE L C 1
ATOM 10834 O O . PHE D 2 63 ? -9.999 25.222 3.436 1.00 79.89 63 PHE L O 1
ATOM 10851 N N . SER D 2 64 ? -11.807 25.301 4.785 1.00 55.32 64 SER L N 1
ATOM 10852 C CA . SER D 2 64 ? -11.440 26.591 5.356 1.00 50.93 64 SER L CA 1
ATOM 10853 C C . SER D 2 64 ? -11.796 26.622 6.833 1.00 43.27 64 SER L C 1
ATOM 10854 O O . SER D 2 64 ? -12.928 26.307 7.204 1.00 47.34 64 SER L O 1
ATOM 10862 N N . GLY D 2 65 ? -10.838 27.018 7.670 1.00 44.02 65 GLY L N 1
ATOM 10863 C CA . GLY D 2 65 ? -11.092 27.224 9.076 1.00 52.51 65 GLY L CA 1
ATOM 10864 C C . GLY D 2 65 ? -11.329 28.687 9.405 1.00 53.63 65 GLY L C 1
ATOM 10865 O O . GLY D 2 65 ? -10.920 29.586 8.674 1.00 55.41 65 GLY L O 1
ATOM 10869 N N . SER D 2 66 ? -12.004 28.915 10.528 1.00 48.66 66 SER L N 1
ATOM 10870 C CA . SER D 2 66 ? -12.202 30.261 11.045 1.00 53.22 66 SER L CA 1
ATOM 10871 C C . SER D 2 66 ? -12.546 30.151 12.521 1.00 58.43 66 SER L C 1
ATOM 10872 O O . SER D 2 66 ? -12.935 29.087 13.002 1.00 64.41 66 SER L O 1
ATOM 10880 N N . GLY D 2 67 ? -12.375 31.255 13.241 1.00 62.20 67 GLY L N 1
ATOM 10881 C CA . GLY D 2 67 ? -12.793 31.297 14.628 1.00 66.87 67 GLY L CA 1
ATOM 10882 C C . GLY D 2 67 ? -11.821 32.011 15.540 1.00 70.08 67 GLY L C 1
ATOM 10883 O O . GLY D 2 67 ? -10.728 32.401 15.119 1.00 70.68 67 GLY L O 1
ATOM 10887 N N . SER D 2 68 ? -12.211 32.182 16.800 1.00 73.23 68 SER L N 1
ATOM 10888 C CA . SER D 2 68 ? -11.347 32.833 17.771 1.00 63.22 68 SER L CA 1
ATOM 10889 C C . SER D 2 68 ? -11.798 32.438 19.167 1.00 64.46 68 SER L C 1
ATOM 10890 O O . SER D 2 68 ? -12.887 31.885 19.359 1.00 76.91 68 SER L O 1
ATOM 10898 N N . GLY D 2 69 ? -10.924 32.694 20.131 1.00 59.39 69 GLY L N 1
ATOM 10899 C CA . GLY D 2 69 ? -11.299 32.539 21.524 1.00 59.42 69 GLY L CA 1
ATOM 10900 C C . GLY D 2 69 ? -11.812 31.143 21.796 1.00 73.06 69 GLY L C 1
ATOM 10901 O O . GLY D 2 69 ? -11.127 30.140 21.566 1.00 76.45 69 GLY L O 1
ATOM 10905 N N . THR D 2 70 ? -13.043 31.078 22.300 1.00 80.59 70 THR L N 1
ATOM 10906 C CA . THR D 2 70 ? -13.641 29.813 22.697 1.00 75.71 70 THR L CA 1
ATOM 10907 C C . THR D 2 70 ? -14.246 29.034 21.534 1.00 74.67 70 THR L C 1
ATOM 10908 O O . THR D 2 70 ? -14.443 27.822 21.667 1.00 76.57 70 THR L O 1
ATOM 10919 N N . ASP D 2 71 ? -14.539 29.678 20.403 1.00 71.50 71 ASP L N 1
ATOM 10920 C CA . ASP D 2 71 ? -15.313 29.044 19.340 1.00 70.83 71 ASP L CA 1
ATOM 10921 C C . ASP D 2 71 ? -14.508 28.975 18.051 1.00 71.35 71 ASP L C 1
ATOM 10922 O O . ASP D 2 71 ? -13.874 29.957 17.651 1.00 79.67 71 ASP L O 1
ATOM 10931 N N . PHE D 2 72 ? -14.541 27.806 17.409 1.00 69.68 72 PHE L N 1
ATOM 10932 C CA . PHE D 2 72 ? -13.874 27.578 16.137 1.00 64.55 72 PHE L CA 1
ATOM 10933 C C . PHE D 2 72 ? -14.785 26.771 15.223 1.00 60.01 72 PHE L C 1
ATOM 10934 O O . PHE D 2 72 ? -15.624 25.991 15.683 1.00 59.81 72 PHE L O 1
ATOM 10951 N N . THR D 2 73 ? -14.590 26.953 13.918 1.00 65.53 73 THR L N 1
ATOM 10952 C CA . THR D 2 73 ? -15.436 26.359 12.893 1.00 66.50 73 THR L CA 1
ATOM 10953 C C . THR D 2 73 ? -14.584 25.927 11.709 1.00 58.30 73 THR L C 1
ATOM 10954 O O . THR D 2 73 ? -13.648 26.630 11.314 1.00 62.89 73 THR L O 1
ATOM 10965 N N . LEU D 2 74 ? -14.922 24.769 11.147 1.00 53.30 74 LEU L N 1
ATOM 10966 C CA . LEU D 2 74 ? -14.332 24.273 9.911 1.00 48.57 74 LEU L CA 1
ATOM 10967 C C . LEU D 2 74 ? -15.438 24.116 8.878 1.00 47.77 74 LEU L C 1
ATOM 10968 O O . LEU D 2 74 ? -16.462 23.484 9.156 1.00 56.75 74 LEU L O 1
ATOM 10984 N N . THR D 2 75 ? -15.234 24.685 7.694 1.00 40.05 75 THR L N 1
ATOM 10985 C CA . THR D 2 75 ? -16.224 24.649 6.627 1.00 45.81 75 THR L CA 1
ATOM 10986 C C . THR D 2 75 ? -15.641 23.918 5.427 1.00 52.52 75 THR L C 1
ATOM 10987 O O . THR D 2 75 ? -14.534 24.235 4.974 1.00 58.39 75 THR L O 1
ATOM 10998 N N . ILE D 2 76 ? -16.390 22.939 4.928 1.00 50.33 76 ILE L N 1
ATOM 10999 C CA . ILE D 2 76 ? -16.040 22.175 3.737 1.00 56.21 76 ILE L CA 1
ATOM 11000 C C . ILE D 2 76 ? -17.162 22.372 2.730 1.00 55.20 76 ILE L C 1
ATOM 11001 O O . ILE D 2 76 ? -18.310 21.999 3.001 1.00 53.48 76 ILE L O 1
ATOM 11017 N N . THR D 2 77 ? -16.843 22.945 1.575 1.00 69.91 77 THR L N 1
ATOM 11018 C CA . THR D 2 77 ? -17.857 23.189 0.561 1.00 71.64 77 THR L CA 1
ATOM 11019 C C . THR D 2 77 ? -17.811 22.093 -0.497 1.00 70.75 77 THR L C 1
ATOM 11020 O O . THR D 2 77 ? -16.902 21.260 -0.524 1.00 66.79 77 THR L O 1
ATOM 11031 N N . ARG D 2 78 ? -18.808 22.116 -1.386 1.00 69.60 78 ARG L N 1
ATOM 11032 C CA . ARG D 2 78 ? -18.844 21.248 -2.559 1.00 68.91 78 ARG L CA 1
ATOM 11033 C C . ARG D 2 78 ? -18.301 19.861 -2.236 1.00 72.89 78 ARG L C 1
ATOM 11034 O O . ARG D 2 78 ? -17.262 19.465 -2.773 1.00 71.84 78 ARG L O 1
ATOM 11055 N N . LEU D 2 79 ? -18.982 19.113 -1.369 1.00 80.70 79 LEU L N 1
ATOM 11056 C CA . LEU D 2 79 ? -18.382 17.902 -0.822 1.00 75.45 79 LEU L CA 1
ATOM 11057 C C . LEU D 2 79 ? -18.160 16.874 -1.924 1.00 65.06 79 LEU L C 1
ATOM 11058 O O . LEU D 2 79 ? -19.103 16.470 -2.613 1.00 58.51 79 LEU L O 1
ATOM 11074 N N . GLU D 2 80 ? -16.917 16.455 -2.086 1.00 63.81 80 GLU L N 1
ATOM 11075 C CA . GLU D 2 80 ? -16.553 15.321 -2.917 1.00 64.60 80 GLU L CA 1
ATOM 11076 C C . GLU D 2 80 ? -16.486 14.052 -2.079 1.00 56.77 80 GLU L C 1
ATOM 11077 O O . GLU D 2 80 ? -16.371 14.113 -0.851 1.00 56.52 80 GLU L O 1
ATOM 11089 N N . PRO D 2 81 ? -16.566 12.878 -2.710 1.00 50.50 81 PRO L N 1
ATOM 11090 C CA . PRO D 2 81 ? -16.504 11.629 -1.930 1.00 53.89 81 PRO L CA 1
ATOM 11091 C C . PRO D 2 81 ? -15.294 11.544 -1.012 1.00 59.09 81 PRO L C 1
ATOM 11092 O O . PRO D 2 81 ? -15.404 11.030 0.108 1.00 56.42 81 PRO L O 1
ATOM 11103 N N . GLU D 2 82 ? -14.138 12.040 -1.458 1.00 57.63 82 GLU L N 1
ATOM 11104 C CA . GLU D 2 82 ? -12.917 11.944 -0.667 1.00 57.31 82 GLU L CA 1
ATOM 11105 C C . GLU D 2 82 ? -13.004 12.719 0.641 1.00 63.33 82 GLU L C 1
ATOM 11106 O O . GLU D 2 82 ? -12.218 12.454 1.557 1.00 68.86 82 GLU L O 1
ATOM 11118 N N . ASP D 2 83 ? -13.937 13.667 0.752 1.00 60.40 83 ASP L N 1
ATOM 11119 C CA . ASP D 2 83 ? -13.996 14.523 1.930 1.00 56.64 83 ASP L CA 1
ATOM 11120 C C . ASP D 2 83 ? -14.439 13.775 3.180 1.00 56.57 83 ASP L C 1
ATOM 11121 O O . ASP D 2 83 ? -14.154 14.231 4.293 1.00 49.56 83 ASP L O 1
ATOM 11130 N N . PHE D 2 84 ? -15.123 12.644 3.028 1.00 57.10 84 PHE L N 1
ATOM 11131 C CA . PHE D 2 84 ? -15.711 11.956 4.170 1.00 49.34 84 PHE L CA 1
ATOM 11132 C C . PHE D 2 84 ? -14.635 11.255 4.993 1.00 46.14 84 PHE L C 1
ATOM 11133 O O . PHE D 2 84 ? -13.896 10.410 4.477 1.00 47.35 84 PHE L O 1
ATOM 11150 N N . ALA D 2 85 ? -14.553 11.609 6.270 1.00 46.71 85 ALA L N 1
ATOM 11151 C CA . ALA D 2 85 ? -13.585 11.040 7.202 1.00 42.62 85 ALA L CA 1
ATOM 11152 C C . ALA D 2 85 ? -13.962 11.532 8.594 1.00 38.59 85 ALA L C 1
ATOM 11153 O O . ALA D 2 85 ? -14.951 12.251 8.769 1.00 51.91 85 ALA L O 1
ATOM 11160 N N . MET D 2 86 ? -13.168 11.143 9.589 1.00 31.24 86 MET L N 1
ATOM 11161 C CA . MET D 2 86 ? -13.348 11.635 10.947 1.00 34.88 86 MET L CA 1
ATOM 11162 C C . MET D 2 86 ? -12.411 12.814 11.173 1.00 43.74 86 MET L C 1
ATOM 11163 O O . MET D 2 86 ? -11.249 12.781 10.760 1.00 43.70 86 MET L O 1
ATOM 11177 N N . TYR D 2 87 ? -12.918 13.854 11.830 1.00 39.69 87 TYR L N 1
ATOM 11178 C CA . TYR D 2 87 ? -12.195 15.110 11.985 1.00 28.48 87 TYR L CA 1
ATOM 11179 C C . TYR D 2 87 ? -12.004 15.427 13.460 1.00 32.38 87 TYR L C 1
ATOM 11180 O O . TYR D 2 87 ? -12.970 15.417 14.231 1.00 28.70 87 TYR L O 1
ATOM 11198 N N . TYR D 2 88 ? -10.762 15.710 13.846 1.00 42.44 88 TYR L N 1
ATOM 11199 C CA . TYR D 2 88 ? -10.428 16.076 15.218 1.00 46.01 88 TYR L CA 1
ATOM 11200 C C . TYR D 2 88 ? -9.921 17.512 15.256 1.00 44.94 88 TYR L C 1
ATOM 11201 O O . TYR D 2 88 ? -9.236 17.956 14.332 1.00 47.04 88 TYR L O 1
ATOM 11219 N N . CYS D 2 89 ? -10.260 18.242 16.317 1.00 41.89 89 CYS L N 1
ATOM 11220 C CA . CYS D 2 89 ? -9.694 19.565 16.554 1.00 50.08 89 CYS L CA 1
ATOM 11221 C C . CYS D 2 89 ? -8.740 19.494 17.740 1.00 51.13 89 CYS L C 1
ATOM 11222 O O . CYS D 2 89 ? -9.078 18.929 18.786 1.00 51.44 89 CYS L O 1
ATOM 11229 N N . HIS D 2 90 ? -7.553 20.070 17.564 1.00 50.82 90 HIS L N 1
ATOM 11230 C CA . HIS D 2 90 ? -6.432 19.932 18.483 1.00 45.92 90 HIS L CA 1
ATOM 11231 C C . HIS D 2 90 ? -5.965 21.305 18.944 1.00 44.75 90 HIS L C 1
ATOM 11232 O O . HIS D 2 90 ? -5.980 22.266 18.168 1.00 46.92 90 HIS L O 1
ATOM 11246 N N . GLN D 2 91 ? -5.550 21.399 20.207 1.00 45.36 91 GLN L N 1
ATOM 11247 C CA . GLN D 2 91 ? -5.098 22.661 20.781 1.00 41.19 91 GLN L CA 1
ATOM 11248 C C . GLN D 2 91 ? -3.717 22.475 21.389 1.00 50.75 91 GLN L C 1
ATOM 11249 O O . GLN D 2 91 ? -3.553 21.720 22.352 1.00 56.85 91 GLN L O 1
ATOM 11263 N N . TYR D 2 92 ? -2.728 23.156 20.817 1.00 54.82 92 TYR L N 1
ATOM 11264 C CA . TYR D 2 92 ? -1.364 23.154 21.325 1.00 58.44 92 TYR L CA 1
ATOM 11265 C C . TYR D 2 92 ? -1.039 24.391 22.162 1.00 56.03 92 TYR L C 1
ATOM 11266 O O . TYR D 2 92 ? 0.110 24.552 22.582 1.00 50.52 92 TYR L O 1
ATOM 11284 N N . ASP D 2 93 ? -2.018 25.265 22.418 1.00 59.61 93 ASP L N 1
ATOM 11285 C CA . ASP D 2 93 ? -1.728 26.530 23.090 1.00 55.06 93 ASP L CA 1
ATOM 11286 C C . ASP D 2 93 ? -1.211 26.306 24.505 1.00 58.14 93 ASP L C 1
ATOM 11287 O O . ASP D 2 93 ? -0.100 26.724 24.847 1.00 66.46 93 ASP L O 1
ATOM 11296 N N . ARG D 2 94 ? -2.006 25.648 25.347 1.00 62.52 94 ARG L N 1
ATOM 11297 C CA . ARG D 2 94 ? -1.747 25.597 26.781 1.00 64.58 94 ARG L CA 1
ATOM 11298 C C . ARG D 2 94 ? -1.693 24.151 27.242 1.00 58.64 94 ARG L C 1
ATOM 11299 O O . ARG D 2 94 ? -2.559 23.349 26.877 1.00 55.13 94 ARG L O 1
ATOM 11320 N N . LEU D 2 95 ? -0.685 23.821 28.044 1.00 59.09 95 LEU L N 1
ATOM 11321 C CA . LEU D 2 95 ? -0.560 22.469 28.571 1.00 60.46 95 LEU L CA 1
ATOM 11322 C C . LEU D 2 95 ? -1.652 22.158 29.598 1.00 58.44 95 LEU L C 1
ATOM 11323 O O . LEU D 2 95 ? -2.086 23.047 30.327 1.00 67.06 95 LEU L O 1
ATOM 11339 N N . PRO D 2 96 ? -2.098 20.891 29.659 1.00 51.78 96 PRO L N 1
ATOM 11340 C CA . PRO D 2 96 ? -1.736 19.836 28.710 1.00 50.83 96 PRO L CA 1
ATOM 11341 C C . PRO D 2 96 ? -2.498 19.978 27.399 1.00 54.71 96 PRO L C 1
ATOM 11342 O O . PRO D 2 96 ? -3.610 20.506 27.399 1.00 52.98 96 PRO L O 1
ATOM 11353 N N . TYR D 2 97 ? -1.911 19.517 26.300 1.00 57.74 97 TYR L N 1
ATOM 11354 C CA . TYR D 2 97 ? -2.605 19.557 25.023 1.00 51.27 97 TYR L CA 1
ATOM 11355 C C . TYR D 2 97 ? -3.729 18.529 25.016 1.00 45.97 97 TYR L C 1
ATOM 11356 O O . TYR D 2 97 ? -3.649 17.482 25.665 1.00 47.40 97 TYR L O 1
ATOM 11374 N N . THR D 2 98 ? -4.789 18.835 24.273 1.00 38.54 98 THR L N 1
ATOM 11375 C CA . THR D 2 98 ? -5.953 17.966 24.211 1.00 50.36 98 THR L CA 1
ATOM 11376 C C . THR D 2 98 ? -6.528 17.979 22.804 1.00 46.36 98 THR L C 1
ATOM 11377 O O . THR D 2 98 ? -6.360 18.941 22.051 1.00 36.78 98 THR L O 1
ATOM 11388 N N . PHE D 2 99 ? -7.216 16.894 22.465 1.00 46.22 99 PHE L N 1
ATOM 11389 C CA . PHE D 2 99 ? -7.873 16.738 21.180 1.00 37.33 99 PHE L CA 1
ATOM 11390 C C . PHE D 2 99 ? -9.373 16.615 21.404 1.00 38.88 99 PHE L C 1
ATOM 11391 O O . PHE D 2 99 ? -9.823 16.155 22.458 1.00 40.51 99 PHE L O 1
ATOM 11408 N N . GLY D 2 100 ? -10.145 17.033 20.407 1.00 47.74 100 GLY L N 1
ATOM 11409 C CA . GLY D 2 100 ? -11.582 16.907 20.497 1.00 57.97 100 GLY L CA 1
ATOM 11410 C C . GLY D 2 100 ? -12.039 15.467 20.384 1.00 56.88 100 GLY L C 1
ATOM 11411 O O . GLY D 2 100 ? -11.339 14.595 19.868 1.00 48.97 100 GLY L O 1
ATOM 11415 N N . GLN D 2 101 ? -13.249 15.217 20.888 1.00 63.99 101 GLN L N 1
ATOM 11416 C CA . GLN D 2 101 ? -13.828 13.882 20.797 1.00 60.53 101 GLN L CA 1
ATOM 11417 C C . GLN D 2 101 ? -13.931 13.409 19.355 1.00 49.54 101 GLN L C 1
ATOM 11418 O O . GLN D 2 101 ? -13.993 12.198 19.113 1.00 44.70 101 GLN L O 1
ATOM 11432 N N . GLY D 2 102 ? -13.950 14.327 18.405 1.00 49.26 102 GLY L N 1
ATOM 11433 C CA . GLY D 2 102 ? -14.030 13.987 17.002 1.00 41.69 102 GLY L CA 1
ATOM 11434 C C . GLY D 2 102 ? -15.444 14.110 16.471 1.00 42.12 102 GLY L C 1
ATOM 11435 O O . GLY D 2 102 ? -16.432 13.916 17.190 1.00 45.88 102 GLY L O 1
ATOM 11439 N N . THR D 2 103 ? -15.547 14.439 15.187 1.00 41.82 103 THR L N 1
ATOM 11440 C CA . THR D 2 103 ? -16.823 14.518 14.490 1.00 38.91 103 THR L CA 1
ATOM 11441 C C . THR D 2 103 ? -16.778 13.546 13.323 1.00 47.35 103 THR L C 1
ATOM 11442 O O . THR D 2 103 ? -15.881 13.625 12.476 1.00 46.40 103 THR L O 1
ATOM 11453 N N . LYS D 2 104 ? -17.743 12.636 13.281 1.00 54.01 104 LYS L N 1
ATOM 11454 C CA . LYS D 2 104 ? -17.815 11.629 12.233 1.00 50.87 104 LYS L CA 1
ATOM 11455 C C . LYS D 2 104 ? -18.646 12.184 11.085 1.00 45.47 104 LYS L C 1
ATOM 11456 O O . LYS D 2 104 ? -19.839 12.461 11.253 1.00 49.92 104 LYS L O 1
ATOM 11475 N N . LEU D 2 105 ? -18.017 12.349 9.925 1.00 32.83 105 LEU L N 1
ATOM 11476 C CA . LEU D 2 105 ? -18.697 12.816 8.723 1.00 41.92 105 LEU L CA 1
ATOM 11477 C C . LEU D 2 105 ? -18.983 11.599 7.853 1.00 42.72 105 LEU L C 1
ATOM 11478 O O . LEU D 2 105 ? -18.061 10.996 7.294 1.00 38.55 105 LEU L O 1
ATOM 11494 N N . GLU D 2 106 ? -20.257 11.243 7.743 1.00 51.18 106 GLU L N 1
ATOM 11495 C CA . GLU D 2 106 ? -20.684 10.067 7.004 1.00 53.98 106 GLU L CA 1
ATOM 11496 C C . GLU D 2 106 ? -21.529 10.490 5.810 1.00 46.43 106 GLU L C 1
ATOM 11497 O O . GLU D 2 106 ? -21.904 11.656 5.661 1.00 43.94 106 GLU L O 1
ATOM 11509 N N . ILE D 2 107 ? -21.834 9.518 4.957 1.00 39.54 107 ILE L N 1
ATOM 11510 C CA . ILE D 2 107 ? -22.634 9.755 3.763 1.00 40.98 107 ILE L CA 1
ATOM 11511 C C . ILE D 2 107 ? -24.095 9.524 4.118 1.00 47.44 107 ILE L C 1
ATOM 11512 O O . ILE D 2 107 ? -24.461 8.453 4.613 1.00 59.66 107 ILE L O 1
ATOM 11528 N N . LYS D 2 108 ? -24.931 10.527 3.869 1.00 49.88 108 LYS L N 1
ATOM 11529 C CA . LYS D 2 108 ? -26.359 10.388 4.104 1.00 45.77 108 LYS L CA 1
ATOM 11530 C C . LYS D 2 108 ? -26.979 9.582 2.972 1.00 45.85 108 LYS L C 1
ATOM 11531 O O . LYS D 2 108 ? -26.679 9.805 1.796 1.00 40.95 108 LYS L O 1
ATOM 11550 N N . ARG D 2 109 ? -27.848 8.639 3.330 1.00 56.31 109 ARG L N 1
ATOM 11551 C CA . ARG D 2 109 ? -28.566 7.843 2.346 1.00 63.74 109 ARG L CA 1
ATOM 11552 C C . ARG D 2 109 ? -29.995 7.635 2.827 1.00 58.65 109 ARG L C 1
ATOM 11553 O O . ARG D 2 109 ? -30.377 8.065 3.919 1.00 60.91 109 ARG L O 1
ATOM 11574 N N . THR D 2 110 ? -30.787 6.964 1.996 1.00 50.63 110 THR L N 1
ATOM 11575 C CA . THR D 2 110 ? -32.145 6.609 2.376 1.00 54.84 110 THR L CA 1
ATOM 11576 C C . THR D 2 110 ? -32.132 5.518 3.440 1.00 55.99 110 THR L C 1
ATOM 11577 O O . THR D 2 110 ? -31.208 4.703 3.518 1.00 56.03 110 THR L O 1
ATOM 11588 N N . VAL D 2 111 ? -33.175 5.512 4.271 1.00 54.48 111 VAL L N 1
ATOM 11589 C CA . VAL D 2 111 ? -33.286 4.504 5.316 1.00 42.32 111 VAL L CA 1
ATOM 11590 C C . VAL D 2 111 ? -33.361 3.129 4.673 1.00 46.75 111 VAL L C 1
ATOM 11591 O O . VAL D 2 111 ? -34.103 2.915 3.705 1.00 60.74 111 VAL L O 1
ATOM 11604 N N . ALA D 2 112 ? -32.589 2.186 5.208 1.00 40.80 112 ALA L N 1
ATOM 11605 C CA . ALA D 2 112 ? -32.577 0.817 4.709 1.00 51.44 112 ALA L CA 1
ATOM 11606 C C . ALA D 2 112 ? -32.609 -0.130 5.896 1.00 46.71 112 ALA L C 1
ATOM 11607 O O . ALA D 2 112 ? -31.755 -0.042 6.784 1.00 38.33 112 ALA L O 1
ATOM 11614 N N . ALA D 2 113 ? -33.591 -1.025 5.916 1.00 50.40 113 ALA L N 1
ATOM 11615 C CA . ALA D 2 113 ? -33.699 -1.976 7.007 1.00 49.38 113 ALA L CA 1
ATOM 11616 C C . ALA D 2 113 ? -32.664 -3.088 6.842 1.00 47.13 113 ALA L C 1
ATOM 11617 O O . ALA D 2 113 ? -32.309 -3.453 5.719 1.00 48.79 113 ALA L O 1
ATOM 11624 N N . PRO D 2 114 ? -32.165 -3.644 7.944 1.00 36.13 114 PRO L N 1
ATOM 11625 C CA . PRO D 2 114 ? -31.139 -4.685 7.836 1.00 31.71 114 PRO L CA 1
ATOM 11626 C C . PRO D 2 114 ? -31.718 -6.014 7.383 1.00 37.71 114 PRO L C 1
ATOM 11627 O O . PRO D 2 114 ? -32.869 -6.352 7.671 1.00 46.85 114 PRO L O 1
ATOM 11638 N N . SER D 2 115 ? -30.896 -6.773 6.664 1.00 42.29 115 SER L N 1
ATOM 11639 C CA . SER D 2 115 ? -31.171 -8.178 6.400 1.00 39.48 115 SER L CA 1
ATOM 11640 C C . SER D 2 115 ? -30.536 -8.983 7.525 1.00 33.34 115 SER L C 1
ATOM 11641 O O . SER D 2 115 ? -29.313 -8.951 7.706 1.00 40.57 115 SER L O 1
ATOM 11649 N N . VAL D 2 116 ? -31.367 -9.683 8.290 1.00 30.36 116 VAL L N 1
ATOM 11650 C CA . VAL D 2 116 ? -30.965 -10.287 9.553 1.00 37.09 116 VAL L CA 1
ATOM 11651 C C . VAL D 2 116 ? -30.842 -11.790 9.361 1.00 37.31 116 VAL L C 1
ATOM 11652 O O . VAL D 2 116 ? -31.726 -12.422 8.770 1.00 47.05 116 VAL L O 1
ATOM 11665 N N . PHE D 2 117 ? -29.748 -12.363 9.861 1.00 28.75 117 PHE L N 1
ATOM 11666 C CA . PHE D 2 117 ? -29.541 -13.804 9.793 1.00 37.96 117 PHE L CA 1
ATOM 11667 C C . PHE D 2 117 ? -28.921 -14.279 11.096 1.00 41.93 117 PHE L C 1
ATOM 11668 O O . PHE D 2 117 ? -28.112 -13.570 11.693 1.00 37.14 117 PHE L O 1
ATOM 11685 N N . ILE D 2 118 ? -29.304 -15.471 11.546 1.00 43.43 118 ILE L N 1
ATOM 11686 C CA . ILE D 2 118 ? -28.721 -16.067 12.742 1.00 43.91 118 ILE L CA 1
ATOM 11687 C C . ILE D 2 118 ? -28.082 -17.392 12.357 1.00 43.98 118 ILE L C 1
ATOM 11688 O O . ILE D 2 118 ? -28.698 -18.210 11.664 1.00 46.93 118 ILE L O 1
ATOM 11704 N N . PHE D 2 119 ? -26.845 -17.591 12.802 1.00 52.22 119 PHE L N 1
ATOM 11705 C CA . PHE D 2 119 ? -26.077 -18.793 12.523 1.00 41.66 119 PHE L CA 1
ATOM 11706 C C . PHE D 2 119 ? -25.801 -19.519 13.833 1.00 40.37 119 PHE L C 1
ATOM 11707 O O . PHE D 2 119 ? -25.154 -18.943 14.733 1.00 36.00 119 PHE L O 1
ATOM 11724 N N . PRO D 2 120 ? -26.291 -20.748 13.995 1.00 41.76 120 PRO L N 1
ATOM 11725 C CA . PRO D 2 120 ? -25.993 -21.527 15.197 1.00 39.21 120 PRO L CA 1
ATOM 11726 C C . PRO D 2 120 ? -24.555 -22.008 15.188 1.00 35.97 120 PRO L C 1
ATOM 11727 O O . PRO D 2 120 ? -23.884 -21.968 14.145 1.00 34.48 120 PRO L O 1
ATOM 11738 N N . PRO D 2 121 ? -24.043 -22.470 16.325 1.00 43.46 121 PRO L N 1
ATOM 11739 C CA . PRO D 2 121 ? -22.674 -22.988 16.348 1.00 53.67 121 PRO L CA 1
ATOM 11740 C C . PRO D 2 121 ? -22.563 -24.274 15.547 1.00 56.15 121 PRO L C 1
ATOM 11741 O O . PRO D 2 121 ? -23.490 -25.086 15.493 1.00 54.06 121 PRO L O 1
ATOM 11752 N N . SER D 2 122 ? -21.407 -24.451 14.919 1.00 61.64 122 SER L N 1
ATOM 11753 C CA . SER D 2 122 ? -21.144 -25.656 14.152 1.00 70.26 122 SER L CA 1
ATOM 11754 C C . SER D 2 122 ? -20.805 -26.813 15.082 1.00 62.65 122 SER L C 1
ATOM 11755 O O . SER D 2 122 ? -20.246 -26.625 16.167 1.00 64.32 122 SER L O 1
ATOM 11763 N N . ASP D 2 123 ? -21.157 -28.024 14.646 1.00 52.92 123 ASP L N 1
ATOM 11764 C CA . ASP D 2 123 ? -20.845 -29.207 15.440 1.00 61.58 123 ASP L CA 1
ATOM 11765 C C . ASP D 2 123 ? -19.345 -29.330 15.667 1.00 67.64 123 ASP L C 1
ATOM 11766 O O . ASP D 2 123 ? -18.910 -29.786 16.732 1.00 70.72 123 ASP L O 1
ATOM 11775 N N . GLU D 2 124 ? -18.540 -28.913 14.685 1.00 66.62 124 GLU L N 1
ATOM 11776 C CA . GLU D 2 124 ? -17.091 -28.951 14.848 1.00 64.12 124 GLU L CA 1
ATOM 11777 C C . GLU D 2 124 ? -16.649 -28.026 15.973 1.00 57.65 124 GLU L C 1
ATOM 11778 O O . GLU D 2 124 ? -15.701 -28.333 16.705 1.00 63.09 124 GLU L O 1
ATOM 11790 N N . GLN D 2 125 ? -17.327 -26.887 16.128 1.00 49.95 125 GLN L N 1
ATOM 11791 C CA . GLN D 2 125 ? -17.044 -26.006 17.254 1.00 56.08 125 GLN L CA 1
ATOM 11792 C C . GLN D 2 125 ? -17.506 -26.632 18.562 1.00 47.71 125 GLN L C 1
ATOM 11793 O O . GLN D 2 125 ? -16.837 -26.498 19.593 1.00 50.20 125 GLN L O 1
ATOM 11807 N N . LEU D 2 126 ? -18.650 -27.320 18.541 1.00 50.85 126 LEU L N 1
ATOM 11808 C CA . LEU D 2 126 ? -19.129 -27.983 19.748 1.00 63.88 126 LEU L CA 1
ATOM 11809 C C . LEU D 2 126 ? -18.169 -29.074 20.201 1.00 64.83 126 LEU L C 1
ATOM 11810 O O . LEU D 2 126 ? -18.078 -29.358 21.401 1.00 69.15 126 LEU L O 1
ATOM 11826 N N . LYS D 2 127 ? -17.447 -29.699 19.266 1.00 54.69 127 LYS L N 1
ATOM 11827 C CA . LYS D 2 127 ? -16.429 -30.666 19.665 1.00 53.38 127 LYS L CA 1
ATOM 11828 C C . LYS D 2 127 ? -15.305 -30.005 20.453 1.00 65.01 127 LYS L C 1
ATOM 11829 O O . LYS D 2 127 ? -14.661 -30.659 21.282 1.00 68.27 127 LYS L O 1
ATOM 11848 N N . SER D 2 128 ? -15.051 -28.717 20.212 1.00 60.69 128 SER L N 1
ATOM 11849 C CA . SER D 2 128 ? -13.954 -28.021 20.874 1.00 51.76 128 SER L CA 1
ATOM 11850 C C . SER D 2 128 ? -14.308 -27.534 22.274 1.00 63.72 128 SER L C 1
ATOM 11851 O O . SER D 2 128 ? -13.410 -27.096 23.000 1.00 66.87 128 SER L O 1
ATOM 11859 N N . GLY D 2 129 ? -15.579 -27.594 22.670 1.00 66.15 129 GLY L N 1
ATOM 11860 C CA . GLY D 2 129 ? -15.987 -27.219 24.008 1.00 58.26 129 GLY L CA 1
ATOM 11861 C C . GLY D 2 129 ? -16.513 -25.808 24.160 1.00 55.91 129 GLY L C 1
ATOM 11862 O O . GLY D 2 129 ? -16.795 -25.393 25.291 1.00 54.99 129 GLY L O 1
ATOM 11866 N N . THR D 2 130 ? -16.653 -25.060 23.068 1.00 62.21 130 THR L N 1
ATOM 11867 C CA . THR D 2 130 ? -17.164 -23.697 23.107 1.00 65.37 130 THR L CA 1
ATOM 11868 C C . THR D 2 130 ? -18.279 -23.556 22.081 1.00 58.77 130 THR L C 1
ATOM 11869 O O . THR D 2 130 ? -18.289 -24.246 21.059 1.00 50.55 130 THR L O 1
ATOM 11880 N N . ALA D 2 131 ? -19.231 -22.670 22.370 1.00 61.05 131 ALA L N 1
ATOM 11881 C CA . ALA D 2 131 ? -20.370 -22.436 21.489 1.00 54.27 131 ALA L CA 1
ATOM 11882 C C . ALA D 2 131 ? -20.481 -20.947 21.204 1.00 51.89 131 ALA L C 1
ATOM 11883 O O . ALA D 2 131 ? -20.601 -20.142 22.134 1.00 57.97 131 ALA L O 1
ATOM 11890 N N . SER D 2 132 ? -20.440 -20.585 19.923 1.00 43.94 132 SER L N 1
ATOM 11891 C CA . SER D 2 132 ? -20.590 -19.203 19.483 1.00 43.65 132 SER L CA 1
ATOM 11892 C C . SER D 2 132 ? -21.771 -19.113 18.526 1.00 35.52 132 SER L C 1
ATOM 11893 O O . SER D 2 132 ? -21.768 -19.754 17.470 1.00 32.14 132 SER L O 1
ATOM 11901 N N . VAL D 2 133 ? -22.771 -18.317 18.897 1.00 38.03 133 VAL L N 1
ATOM 11902 C CA . VAL D 2 133 ? -23.936 -18.054 18.059 1.00 33.29 133 VAL L CA 1
ATOM 11903 C C . VAL D 2 133 ? -23.768 -16.670 17.453 1.00 33.20 133 VAL L C 1
ATOM 11904 O O . VAL D 2 133 ? -23.493 -15.703 18.177 1.00 29.21 133 VAL L O 1
ATOM 11917 N N . VAL D 2 134 ? -23.934 -16.557 16.136 1.00 37.26 134 VAL L N 1
ATOM 11918 C CA . VAL D 2 134 ? -23.657 -15.302 15.440 1.00 32.76 134 VAL L CA 1
ATOM 11919 C C . VAL D 2 134 ? -24.958 -14.738 14.887 1.00 35.52 134 VAL L C 1
ATOM 11920 O O . VAL D 2 134 ? -25.808 -15.481 14.388 1.00 40.76 134 VAL L O 1
ATOM 11933 N N . CYS D 2 135 ? -25.121 -13.421 15.001 1.00 33.11 135 CYS L N 1
ATOM 11934 C CA . CYS D 2 135 ? -26.270 -12.716 14.449 1.00 35.86 135 CYS L CA 1
ATOM 11935 C C . CYS D 2 135 ? -25.757 -11.587 13.566 1.00 33.93 135 CYS L C 1
ATOM 11936 O O . CYS D 2 135 ? -24.947 -10.767 14.010 1.00 36.85 135 CYS L O 1
ATOM 11943 N N . LEU D 2 136 ? -26.226 -11.553 12.323 1.00 33.72 136 LEU L N 1
ATOM 11944 C CA . LEU D 2 136 ? -25.776 -10.595 11.324 1.00 25.25 136 LEU L CA 1
ATOM 11945 C C . LEU D 2 136 ? -26.908 -9.640 10.973 1.00 31.40 136 LEU L C 1
ATOM 11946 O O . LEU D 2 136 ? -28.016 -10.078 10.637 1.00 40.56 136 LEU L O 1
ATOM 11962 N N . LEU D 2 137 ? -26.611 -8.343 11.049 1.00 26.09 137 LEU L N 1
ATOM 11963 C CA . LEU D 2 137 ? -27.465 -7.264 10.565 1.00 26.38 137 LEU L CA 1
ATOM 11964 C C . LEU D 2 137 ? -26.767 -6.668 9.349 1.00 27.08 137 LEU L C 1
ATOM 11965 O O . LEU D 2 137 ? -25.702 -6.054 9.482 1.00 32.87 137 LEU L O 1
ATOM 11981 N N . ASN D 2 138 ? -27.354 -6.843 8.169 1.00 26.36 138 ASN L N 1
ATOM 11982 C CA . ASN D 2 138 ? -26.670 -6.551 6.915 1.00 29.21 138 ASN L CA 1
ATOM 11983 C C . ASN D 2 138 ? -27.285 -5.348 6.213 1.00 34.88 138 ASN L C 1
ATOM 11984 O O . ASN D 2 138 ? -28.502 -5.291 6.015 1.00 34.77 138 ASN L O 1
ATOM 11995 N N . ASN D 2 139 ? -26.432 -4.392 5.836 1.00 47.81 139 ASN L N 1
ATOM 11996 C CA . ASN D 2 139 ? -26.788 -3.307 4.919 1.00 48.09 139 ASN L CA 1
ATOM 11997 C C . ASN D 2 139 ? -27.984 -2.506 5.443 1.00 41.44 139 ASN L C 1
ATOM 11998 O O . ASN D 2 139 ? -29.102 -2.578 4.929 1.00 50.57 139 ASN L O 1
ATOM 12009 N N . PHE D 2 140 ? -27.711 -1.734 6.493 1.00 37.44 140 PHE L N 1
ATOM 12010 C CA . PHE D 2 140 ? -28.716 -0.888 7.119 1.00 46.43 140 PHE L CA 1
ATOM 12011 C C . PHE D 2 140 ? -28.176 0.521 7.313 1.00 43.21 140 PHE L C 1
ATOM 12012 O O . PHE D 2 140 ? -26.970 0.729 7.472 1.00 42.41 140 PHE L O 1
ATOM 12029 N N . TYR D 2 141 ? -29.091 1.486 7.300 1.00 43.04 141 TYR L N 1
ATOM 12030 C CA . TYR D 2 141 ? -28.771 2.870 7.628 1.00 36.23 141 TYR L CA 1
ATOM 12031 C C . TYR D 2 141 ? -29.945 3.456 8.411 1.00 44.96 141 TYR L C 1
ATOM 12032 O O . TYR D 2 141 ? -31.096 3.143 8.112 1.00 45.85 141 TYR L O 1
ATOM 12050 N N . PRO D 2 142 ? -29.673 4.307 9.416 1.00 42.77 142 PRO L N 1
ATOM 12051 C CA . PRO D 2 142 ? -28.376 4.784 9.912 1.00 47.34 142 PRO L CA 1
ATOM 12052 C C . PRO D 2 142 ? -27.580 3.723 10.666 1.00 47.78 142 PRO L C 1
ATOM 12053 O O . PRO D 2 142 ? -28.008 2.574 10.770 1.00 41.64 142 PRO L O 1
ATOM 12064 N N . ARG D 2 143 ? -26.422 4.128 11.190 1.00 62.58 143 ARG L N 1
ATOM 12065 C CA . ARG D 2 143 ? -25.540 3.188 11.872 1.00 65.46 143 ARG L CA 1
ATOM 12066 C C . ARG D 2 143 ? -26.184 2.627 13.133 1.00 55.88 143 ARG L C 1
ATOM 12067 O O . ARG D 2 143 ? -25.898 1.488 13.521 1.00 64.02 143 ARG L O 1
ATOM 12088 N N . GLU D 2 144 ? -27.048 3.402 13.785 1.00 54.85 144 GLU L N 1
ATOM 12089 C CA . GLU D 2 144 ? -27.573 3.012 15.087 1.00 60.16 144 GLU L CA 1
ATOM 12090 C C . GLU D 2 144 ? -28.520 1.828 14.929 1.00 65.10 144 GLU L C 1
ATOM 12091 O O . GLU D 2 144 ? -29.488 1.891 14.163 1.00 65.19 144 GLU L O 1
ATOM 12103 N N . ALA D 2 145 ? -28.237 0.751 15.658 1.00 66.14 145 ALA L N 1
ATOM 12104 C CA . ALA D 2 145 ? -29.077 -0.436 15.668 1.00 52.36 145 ALA L CA 1
ATOM 12105 C C . ALA D 2 145 ? -28.928 -1.106 17.024 1.00 43.77 145 ALA L C 1
ATOM 12106 O O . ALA D 2 145 ? -27.906 -0.945 17.697 1.00 49.20 145 ALA L O 1
ATOM 12113 N N . LYS D 2 146 ? -29.951 -1.859 17.424 1.00 43.10 146 LYS L N 1
ATOM 12114 C CA . LYS D 2 146 ? -29.976 -2.482 18.742 1.00 50.99 146 LYS L CA 1
ATOM 12115 C C . LYS D 2 146 ? -30.177 -3.982 18.593 1.00 54.00 146 LYS L C 1
ATOM 12116 O O . LYS D 2 146 ? -31.200 -4.425 18.062 1.00 57.85 146 LYS L O 1
ATOM 12135 N N . VAL D 2 147 ? -29.203 -4.758 19.062 1.00 50.47 147 VAL L N 1
ATOM 12136 C CA . VAL D 2 147 ? -29.285 -6.213 19.085 1.00 48.95 147 VAL L CA 1
ATOM 12137 C C . VAL D 2 147 ? -29.400 -6.651 20.537 1.00 54.26 147 VAL L C 1
ATOM 12138 O O . VAL D 2 147 ? -28.570 -6.275 21.374 1.00 53.18 147 VAL L O 1
ATOM 12151 N N . GLN D 2 148 ? -30.428 -7.440 20.835 1.00 65.65 148 GLN L N 1
ATOM 12152 C CA . GLN D 2 148 ? -30.632 -7.998 22.164 1.00 69.20 148 GLN L CA 1
ATOM 12153 C C . GLN D 2 148 ? -30.821 -9.499 22.020 1.00 61.03 148 GLN L C 1
ATOM 12154 O O . GLN D 2 148 ? -31.682 -9.951 21.254 1.00 59.23 148 GLN L O 1
ATOM 12168 N N . TRP D 2 149 ? -30.001 -10.263 22.735 1.00 61.21 149 TRP L N 1
ATOM 12169 C CA . TRP D 2 149 ? -30.041 -11.715 22.685 1.00 61.45 149 TRP L CA 1
ATOM 12170 C C . TRP D 2 149 ? -31.036 -12.256 23.699 1.00 59.48 149 TRP L C 1
ATOM 12171 O O . TRP D 2 149 ? -31.195 -11.703 24.792 1.00 59.74 149 TRP L O 1
ATOM 12192 N N . LYS D 2 150 ? -31.724 -13.326 23.317 1.00 53.93 150 LYS L N 1
ATOM 12193 C CA . LYS D 2 150 ? -32.620 -14.046 24.209 1.00 52.56 150 LYS L CA 1
ATOM 12194 C C . LYS D 2 150 ? -32.327 -15.530 24.069 1.00 54.61 150 LYS L C 1
ATOM 12195 O O . LYS D 2 150 ? -32.248 -16.043 22.950 1.00 52.11 150 LYS L O 1
ATOM 12214 N N . VAL D 2 151 ? -32.163 -16.217 25.196 1.00 56.97 151 VAL L N 1
ATOM 12215 C CA . VAL D 2 151 ? -31.925 -17.657 25.212 1.00 51.91 151 VAL L CA 1
ATOM 12216 C C . VAL D 2 151 ? -33.024 -18.296 26.043 1.00 58.05 151 VAL L C 1
ATOM 12217 O O . VAL D 2 151 ? -33.121 -18.047 27.251 1.00 51.82 151 VAL L O 1
ATOM 12230 N N . ASP D 2 152 ? -33.834 -19.138 25.404 1.00 68.91 152 ASP L N 1
ATOM 12231 C CA . ASP D 2 152 ? -35.058 -19.637 26.020 1.00 57.57 152 ASP L CA 1
ATOM 12232 C C . ASP D 2 152 ? -35.889 -18.471 26.544 1.00 62.16 152 ASP L C 1
ATOM 12233 O O . ASP D 2 152 ? -36.495 -18.537 27.616 1.00 62.79 152 ASP L O 1
ATOM 12242 N N . ASN D 2 153 ? -35.903 -17.383 25.774 1.00 65.89 153 ASN L N 1
ATOM 12243 C CA . ASN D 2 153 ? -36.605 -16.140 26.073 1.00 59.94 153 ASN L CA 1
ATOM 12244 C C . ASN D 2 153 ? -35.992 -15.385 27.247 1.00 56.46 153 ASN L C 1
ATOM 12245 O O . ASN D 2 153 ? -36.462 -14.287 27.570 1.00 58.98 153 ASN L O 1
ATOM 12256 N N . ALA D 2 154 ? -34.966 -15.927 27.897 1.00 58.75 154 ALA L N 1
ATOM 12257 C CA . ALA D 2 154 ? -34.284 -15.219 28.970 1.00 59.74 154 ALA L CA 1
ATOM 12258 C C . ALA D 2 154 ? -33.339 -14.197 28.354 1.00 58.35 154 ALA L C 1
ATOM 12259 O O . ALA D 2 154 ? -32.449 -14.558 27.575 1.00 69.37 154 ALA L O 1
ATOM 12266 N N . LEU D 2 155 ? -33.540 -12.925 28.690 1.00 48.82 155 LEU L N 1
ATOM 12267 C CA . LEU D 2 155 ? -32.717 -11.866 28.123 1.00 59.31 155 LEU L CA 1
ATOM 12268 C C . LEU D 2 155 ? -31.264 -12.057 28.534 1.00 65.56 155 LEU L C 1
ATOM 12269 O O . LEU D 2 155 ? -30.953 -12.208 29.719 1.00 67.82 155 LEU L O 1
ATOM 12285 N N . GLN D 2 156 ? -30.375 -12.048 27.547 1.00 65.39 156 GLN L N 1
ATOM 12286 C CA . GLN D 2 156 ? -28.947 -12.209 27.774 1.00 67.94 156 GLN L CA 1
ATOM 12287 C C . GLN D 2 156 ? -28.257 -10.857 27.661 1.00 69.30 156 GLN L C 1
ATOM 12288 O O . GLN D 2 156 ? -28.594 -10.045 26.794 1.00 55.92 156 GLN L O 1
ATOM 12302 N N . SER D 2 157 ? -27.288 -10.621 28.543 1.00 76.26 157 SER L N 1
ATOM 12303 C CA . SER D 2 157 ? -26.570 -9.356 28.570 1.00 75.43 157 SER L CA 1
ATOM 12304 C C . SER D 2 157 ? -25.150 -9.593 29.060 1.00 67.09 157 SER L C 1
ATOM 12305 O O . SER D 2 157 ? -24.917 -10.440 29.927 1.00 58.56 157 SER L O 1
ATOM 12313 N N . GLY D 2 158 ? -24.204 -8.845 28.491 1.00 68.76 158 GLY L N 1
ATOM 12314 C CA . GLY D 2 158 ? -22.819 -8.904 28.903 1.00 64.47 158 GLY L CA 1
ATOM 12315 C C . GLY D 2 158 ? -22.035 -10.079 28.363 1.00 53.79 158 GLY L C 1
ATOM 12316 O O . GLY D 2 158 ? -20.801 -10.070 28.454 1.00 51.29 158 GLY L O 1
ATOM 12320 N N . ASN D 2 159 ? -22.701 -11.087 27.805 1.00 45.97 159 ASN L N 1
ATOM 12321 C CA . ASN D 2 159 ? -22.033 -12.247 27.232 1.00 53.53 159 ASN L CA 1
ATOM 12322 C C . ASN D 2 159 ? -21.850 -12.142 25.723 1.00 50.82 159 ASN L C 1
ATOM 12323 O O . ASN D 2 159 ? -21.370 -13.097 25.104 1.00 53.27 159 ASN L O 1
ATOM 12334 N N . SER D 2 160 ? -22.216 -11.013 25.119 1.00 51.86 160 SER L N 1
ATOM 12335 C CA . SER D 2 160 ? -22.159 -10.835 23.676 1.00 52.26 160 SER L CA 1
ATOM 12336 C C . SER D 2 160 ? -21.195 -9.707 23.329 1.00 39.91 160 SER L C 1
ATOM 12337 O O . SER D 2 160 ? -20.893 -8.843 24.157 1.00 28.80 160 SER L O 1
ATOM 12345 N N . GLN D 2 161 ? -20.710 -9.725 22.088 1.00 35.62 161 GLN L N 1
ATOM 12346 C CA . GLN D 2 161 ? -19.786 -8.707 21.604 1.00 38.93 161 GLN L CA 1
ATOM 12347 C C . GLN D 2 161 ? -20.186 -8.278 20.200 1.00 34.28 161 GLN L C 1
ATOM 12348 O O . GLN D 2 161 ? -20.586 -9.108 19.381 1.00 32.80 161 GLN L O 1
ATOM 12362 N N . GLU D 2 162 ? -20.066 -6.981 19.924 1.00 35.26 162 GLU L N 1
ATOM 12363 C CA . GLU D 2 162 ? -20.474 -6.409 18.650 1.00 31.91 162 GLU L CA 1
ATOM 12364 C C . GLU D 2 162 ? -19.266 -5.934 17.851 1.00 32.80 162 GLU L C 1
ATOM 12365 O O . GLU D 2 162 ? -18.232 -5.558 18.411 1.00 47.80 162 GLU L O 1
ATOM 12377 N N . SER D 2 163 ? -19.419 -5.959 16.529 1.00 24.92 163 SER L N 1
ATOM 12378 C CA . SER D 2 163 ? -18.416 -5.470 15.594 1.00 39.54 163 SER L CA 1
ATOM 12379 C C . SER D 2 163 ? -19.135 -4.838 14.412 1.00 42.85 163 SER L C 1
ATOM 12380 O O . SER D 2 163 ? -20.149 -5.364 13.947 1.00 42.17 163 SER L O 1
ATOM 12388 N N . VAL D 2 164 ? -18.616 -3.710 13.927 1.00 46.67 164 VAL L N 1
ATOM 12389 C CA . VAL D 2 164 ? -19.302 -2.914 12.914 1.00 39.70 164 VAL L CA 1
ATOM 12390 C C . VAL D 2 164 ? -18.343 -2.600 11.773 1.00 32.11 164 VAL L C 1
ATOM 12391 O O . VAL D 2 164 ? -17.182 -2.242 12.001 1.00 28.80 164 VAL L O 1
ATOM 12404 N N . THR D 2 165 ? -18.838 -2.738 10.546 1.00 33.40 165 THR L N 1
ATOM 12405 C CA . THR D 2 165 ? -18.083 -2.376 9.356 1.00 39.75 165 THR L CA 1
ATOM 12406 C C . THR D 2 165 ? -18.150 -0.872 9.113 1.00 40.55 165 THR L C 1
ATOM 12407 O O . THR D 2 165 ? -19.117 -0.203 9.486 1.00 46.91 165 THR L O 1
ATOM 12418 N N . GLU D 2 166 ? -17.106 -0.342 8.481 1.00 44.30 166 GLU L N 1
ATOM 12419 C CA . GLU D 2 166 ? -17.149 1.026 7.992 1.00 56.81 166 GLU L CA 1
ATOM 12420 C C . GLU D 2 166 ? -18.155 1.133 6.850 1.00 54.33 166 GLU L C 1
ATOM 12421 O O . GLU D 2 166 ? -18.474 0.149 6.176 1.00 46.88 166 GLU L O 1
ATOM 12433 N N . GLN D 2 167 ? -18.667 2.343 6.637 1.00 50.28 167 GLN L N 1
ATOM 12434 C CA . GLN D 2 167 ? -19.693 2.530 5.620 1.00 47.26 167 GLN L CA 1
ATOM 12435 C C . GLN D 2 167 ? -19.185 2.081 4.256 1.00 44.04 167 GLN L C 1
ATOM 12436 O O . GLN D 2 167 ? -18.110 2.491 3.810 1.00 56.81 167 GLN L O 1
ATOM 12450 N N . ASP D 2 168 ? -19.969 1.233 3.596 1.00 46.48 168 ASP L N 1
ATOM 12451 C CA . ASP D 2 168 ? -19.570 0.691 2.306 1.00 55.98 168 ASP L CA 1
ATOM 12452 C C . ASP D 2 168 ? -19.412 1.813 1.288 1.00 62.59 168 ASP L C 1
ATOM 12453 O O . ASP D 2 168 ? -20.184 2.775 1.271 1.00 60.47 168 ASP L O 1
ATOM 12462 N N . SER D 2 169 ? -18.394 1.685 0.436 1.00 72.44 169 SER L N 1
ATOM 12463 C CA . SER D 2 169 ? -18.092 2.722 -0.542 1.00 82.26 169 SER L CA 1
ATOM 12464 C C . SER D 2 169 ? -19.066 2.737 -1.713 1.00 81.90 169 SER L C 1
ATOM 12465 O O . SER D 2 169 ? -19.112 3.731 -2.446 1.00 81.51 169 SER L O 1
ATOM 12473 N N . LYS D 2 170 ? -19.842 1.670 -1.906 1.00 74.03 170 LYS L N 1
ATOM 12474 C CA . LYS D 2 170 ? -20.747 1.574 -3.058 1.00 75.47 170 LYS L CA 1
ATOM 12475 C C . LYS D 2 170 ? -22.154 2.041 -2.692 1.00 74.50 170 LYS L C 1
ATOM 12476 O O . LYS D 2 170 ? -22.632 3.057 -3.202 1.00 72.28 170 LYS L O 1
ATOM 12495 N N . ASP D 2 171 ? -22.819 1.309 -1.801 1.00 78.87 171 ASP L N 1
ATOM 12496 C CA . ASP D 2 171 ? -24.194 1.610 -1.425 1.00 67.77 171 ASP L CA 1
ATOM 12497 C C . ASP D 2 171 ? -24.303 2.477 -0.177 1.00 66.79 171 ASP L C 1
ATOM 12498 O O . ASP D 2 171 ? -25.420 2.824 0.219 1.00 72.97 171 ASP L O 1
ATOM 12507 N N . SER D 2 172 ? -23.183 2.834 0.451 1.00 62.66 172 SER L N 1
ATOM 12508 C CA . SER D 2 172 ? -23.187 3.796 1.552 1.00 49.30 172 SER L CA 1
ATOM 12509 C C . SER D 2 172 ? -23.983 3.280 2.750 1.00 48.16 172 SER L C 1
ATOM 12510 O O . SER D 2 172 ? -24.704 4.035 3.406 1.00 41.20 172 SER L O 1
ATOM 12518 N N . THR D 2 173 ? -23.880 1.983 3.026 1.00 52.85 173 THR L N 1
ATOM 12519 C CA . THR D 2 173 ? -24.568 1.372 4.156 1.00 43.76 173 THR L CA 1
ATOM 12520 C C . THR D 2 173 ? -23.557 0.904 5.200 1.00 30.73 173 THR L C 1
ATOM 12521 O O . THR D 2 173 ? -22.341 0.985 5.008 1.00 41.43 173 THR L O 1
ATOM 12532 N N . TYR D 2 174 ? -24.083 0.386 6.307 1.00 32.09 174 TYR L N 1
ATOM 12533 C CA . TYR D 2 174 ? -23.288 -0.221 7.362 1.00 37.97 174 TYR L CA 1
ATOM 12534 C C . TYR D 2 174 ? -23.741 -1.660 7.571 1.00 44.19 174 TYR L C 1
ATOM 12535 O O . TYR D 2 174 ? -24.841 -2.052 7.172 1.00 47.98 174 TYR L O 1
ATOM 12553 N N . SER D 2 175 ? -22.875 -2.447 8.204 1.00 36.87 175 SER L N 1
ATOM 12554 C CA . SER D 2 175 ? -23.218 -3.802 8.607 1.00 30.07 175 SER L CA 1
ATOM 12555 C C . SER D 2 175 ? -22.656 -4.064 9.996 1.00 33.54 175 SER L C 1
ATOM 12556 O O . SER D 2 175 ? -21.624 -3.507 10.379 1.00 35.90 175 SER L O 1
ATOM 12564 N N . LEU D 2 176 ? -23.348 -4.919 10.746 1.00 30.66 176 LEU L N 1
ATOM 12565 C CA . LEU D 2 176 ? -23.009 -5.186 12.136 1.00 32.77 176 LEU L CA 1
ATOM 12566 C C . LEU D 2 176 ? -23.146 -6.676 12.406 1.00 28.50 176 LEU L C 1
ATOM 12567 O O . LEU D 2 176 ? -24.063 -7.324 11.897 1.00 30.69 176 LEU L O 1
ATOM 12583 N N . SER D 2 177 ? -22.223 -7.214 13.198 1.00 38.74 177 SER L N 1
ATOM 12584 C CA . SER D 2 177 ? -22.251 -8.607 13.618 1.00 29.80 177 SER L CA 1
ATOM 12585 C C . SER D 2 177 ? -22.153 -8.675 15.134 1.00 25.11 177 SER L C 1
ATOM 12586 O O . SER D 2 177 ? -21.349 -7.965 15.745 1.00 42.84 177 SER L O 1
ATOM 12594 N N . SER D 2 178 ? -22.971 -9.533 15.736 1.00 14.98 178 SER L N 1
ATOM 12595 C CA . SER D 2 178 ? -22.970 -9.741 17.176 1.00 28.32 178 SER L CA 1
ATOM 12596 C C . SER D 2 178 ? -22.743 -11.218 17.464 1.00 34.08 178 SER L C 1
ATOM 12597 O O . SER D 2 178 ? -23.352 -12.083 16.829 1.00 41.32 178 SER L O 1
ATOM 12605 N N . THR D 2 179 ? -21.866 -11.500 18.422 1.00 34.20 179 THR L N 1
ATOM 12606 C CA . THR D 2 179 ? -21.474 -12.862 18.758 1.00 35.29 179 THR L CA 1
ATOM 12607 C C . THR D 2 179 ? -21.799 -13.122 20.221 1.00 33.99 179 THR L C 1
ATOM 12608 O O . THR D 2 179 ? -21.289 -12.428 21.109 1.00 41.30 179 THR L O 1
ATOM 12619 N N . LEU D 2 180 ? -22.667 -14.102 20.461 1.00 39.24 180 LEU L N 1
ATOM 12620 C CA . LEU D 2 180 ? -22.969 -14.589 21.800 1.00 40.23 180 LEU L CA 1
ATOM 12621 C C . LEU D 2 180 ? -22.124 -15.829 22.065 1.00 41.41 180 LEU L C 1
ATOM 12622 O O . LEU D 2 180 ? -22.170 -16.791 21.289 1.00 44.79 180 LEU L O 1
ATOM 12638 N N . THR D 2 181 ? -21.359 -15.807 23.152 1.00 46.15 181 THR L N 1
ATOM 12639 C CA . THR D 2 181 ? -20.433 -16.881 23.490 1.00 48.81 181 THR L CA 1
ATOM 12640 C C . THR D 2 181 ? -20.917 -17.562 24.764 1.00 58.73 181 THR L C 1
ATOM 12641 O O . THR D 2 181 ? -21.110 -16.901 25.790 1.00 52.96 181 THR L O 1
ATOM 12652 N N . LEU D 2 182 ? -21.109 -18.877 24.694 1.00 60.62 182 LEU L N 1
ATOM 12653 C CA . LEU D 2 182 ? -21.495 -19.664 25.856 1.00 54.99 182 LEU L CA 1
ATOM 12654 C C . LEU D 2 182 ? -20.725 -20.976 25.853 1.00 52.21 182 LEU L C 1
ATOM 12655 O O . LEU D 2 182 ? -20.275 -21.458 24.810 1.00 49.23 182 LEU L O 1
ATOM 12671 N N . SER D 2 183 ? -20.580 -21.549 27.045 1.00 50.71 183 SER L N 1
ATOM 12672 C CA . SER D 2 183 ? -19.952 -22.852 27.174 1.00 64.67 183 SER L CA 1
ATOM 12673 C C . SER D 2 183 ? -20.848 -23.936 26.581 1.00 64.76 183 SER L C 1
ATOM 12674 O O . SER D 2 183 ? -22.070 -23.793 26.482 1.00 72.32 183 SER L O 1
ATOM 12682 N N . LYS D 2 184 ? -20.210 -25.037 26.179 1.00 60.32 184 LYS L N 1
ATOM 12683 C CA . LYS D 2 184 ? -20.940 -26.144 25.570 1.00 66.64 184 LYS L CA 1
ATOM 12684 C C . LYS D 2 184 ? -22.048 -26.653 26.486 1.00 76.10 184 LYS L C 1
ATOM 12685 O O . LYS D 2 184 ? -23.158 -26.938 26.026 1.00 78.89 184 LYS L O 1
ATOM 12704 N N . ALA D 2 185 ? -21.768 -26.776 27.786 1.00 78.54 185 ALA L N 1
ATOM 12705 C CA . ALA D 2 185 ? -22.789 -27.236 28.722 1.00 78.54 185 ALA L CA 1
ATOM 12706 C C . ALA D 2 185 ? -23.981 -26.285 28.742 1.00 74.17 185 ALA L C 1
ATOM 12707 O O . ALA D 2 185 ? -25.130 -26.698 28.525 1.00 68.57 185 ALA L O 1
ATOM 12714 N N . ASP D 2 186 ? -23.722 -24.999 28.989 1.00 71.99 186 ASP L N 1
ATOM 12715 C CA . ASP D 2 186 ? -24.796 -24.013 28.998 1.00 69.67 186 ASP L CA 1
ATOM 12716 C C . ASP D 2 186 ? -25.542 -24.013 27.671 1.00 62.91 186 ASP L C 1
ATOM 12717 O O . ASP D 2 186 ? -26.760 -23.805 27.633 1.00 68.41 186 ASP L O 1
ATOM 12726 N N . TYR D 2 187 ? -24.826 -24.248 26.569 1.00 55.85 187 TYR L N 1
ATOM 12727 C CA . TYR D 2 187 ? -25.484 -24.336 25.271 1.00 53.19 187 TYR L CA 1
ATOM 12728 C C . TYR D 2 187 ? -26.440 -25.520 25.222 1.00 66.04 187 TYR L C 1
ATOM 12729 O O . TYR D 2 187 ? -27.554 -25.408 24.696 1.00 74.64 187 TYR L O 1
ATOM 12747 N N . GLU D 2 188 ? -26.023 -26.665 25.764 1.00 68.78 188 GLU L N 1
ATOM 12748 C CA . GLU D 2 188 ? -26.859 -27.858 25.764 1.00 73.11 188 GLU L CA 1
ATOM 12749 C C . GLU D 2 188 ? -28.000 -27.776 26.768 1.00 78.31 188 GLU L C 1
ATOM 12750 O O . GLU D 2 188 ? -28.922 -28.595 26.696 1.00 78.44 188 GLU L O 1
ATOM 12762 N N . LYS D 2 189 ? -27.965 -26.819 27.695 1.00 83.12 189 LYS L N 1
ATOM 12763 C CA . LYS D 2 189 ? -29.023 -26.685 28.691 1.00 82.44 189 LYS L CA 1
ATOM 12764 C C . LYS D 2 189 ? -30.249 -25.927 28.195 1.00 69.71 189 LYS L C 1
ATOM 12765 O O . LYS D 2 189 ? -31.219 -25.808 28.952 1.00 69.44 189 LYS L O 1
ATOM 12784 N N . HIS D 2 190 ? -30.251 -25.418 26.964 1.00 62.95 190 HIS L N 1
ATOM 12785 C CA . HIS D 2 190 ? -31.342 -24.569 26.505 1.00 62.90 190 HIS L CA 1
ATOM 12786 C C . HIS D 2 190 ? -31.755 -24.952 25.091 1.00 60.46 190 HIS L C 1
ATOM 12787 O O . HIS D 2 190 ? -30.990 -25.556 24.336 1.00 58.86 190 HIS L O 1
ATOM 12801 N N . LYS D 2 191 ? -32.984 -24.573 24.737 1.00 57.56 191 LYS L N 1
ATOM 12802 C CA . LYS D 2 191 ? -33.608 -24.977 23.483 1.00 62.46 191 LYS L CA 1
ATOM 12803 C C . LYS D 2 191 ? -33.692 -23.830 22.484 1.00 64.93 191 LYS L C 1
ATOM 12804 O O . LYS D 2 191 ? -33.071 -23.889 21.419 1.00 61.10 191 LYS L O 1
ATOM 12823 N N . VAL D 2 192 ? -34.446 -22.783 22.800 1.00 63.95 192 VAL L N 1
ATOM 12824 C CA . VAL D 2 192 ? -34.712 -21.699 21.860 1.00 60.20 192 VAL L CA 1
ATOM 12825 C C . VAL D 2 192 ? -33.598 -20.667 21.970 1.00 57.49 192 VAL L C 1
ATOM 12826 O O . VAL D 2 192 ? -33.350 -20.120 23.050 1.00 55.28 192 VAL L O 1
ATOM 12839 N N . TYR D 2 193 ? -32.925 -20.402 20.852 1.00 58.06 193 TYR L N 1
ATOM 12840 C CA . TYR D 2 193 ? -31.924 -19.345 20.762 1.00 46.22 193 TYR L CA 1
ATOM 12841 C C . TYR D 2 193 ? -32.449 -18.281 19.809 1.00 39.19 193 TYR L C 1
ATOM 12842 O O . TYR D 2 193 ? -32.781 -18.588 18.661 1.00 42.87 193 TYR L O 1
ATOM 12860 N N . ALA D 2 194 ? -32.521 -17.040 20.281 1.00 39.57 194 ALA L N 1
ATOM 12861 C CA . ALA D 2 194 ? -33.149 -15.963 19.531 1.00 43.51 194 ALA L CA 1
ATOM 12862 C C . ALA D 2 194 ? -32.289 -14.709 19.557 1.00 48.20 194 ALA L C 1
ATOM 12863 O O . ALA D 2 194 ? -31.724 -14.346 20.593 1.00 53.00 194 ALA L O 1
ATOM 12870 N N . CYS D 2 195 ? -32.210 -14.050 18.405 1.00 53.44 195 CYS L N 1
ATOM 12871 C CA . CYS D 2 195 ? -31.592 -12.741 18.256 1.00 58.86 195 CYS L CA 1
ATOM 12872 C C . CYS D 2 195 ? -32.688 -11.758 17.868 1.00 53.28 195 CYS L C 1
ATOM 12873 O O . CYS D 2 195 ? -33.307 -11.906 16.807 1.00 55.06 195 CYS L O 1
ATOM 12880 N N . GLU D 2 196 ? -32.950 -10.783 18.737 1.00 54.77 196 GLU L N 1
ATOM 12881 C CA . GLU D 2 196 ? -33.968 -9.770 18.486 1.00 55.54 196 GLU L CA 1
ATOM 12882 C C . GLU D 2 196 ? -33.293 -8.461 18.108 1.00 56.40 196 GLU L C 1
ATOM 12883 O O . GLU D 2 196 ? -32.450 -7.956 18.854 1.00 49.94 196 GLU L O 1
ATOM 12895 N N . VAL D 2 197 ? -33.669 -7.911 16.958 1.00 55.84 197 VAL L N 1
ATOM 12896 C CA . VAL D 2 197 ? -33.065 -6.687 16.453 1.00 51.30 197 VAL L CA 1
ATOM 12897 C C . VAL D 2 197 ? -34.137 -5.614 16.329 1.00 47.56 197 VAL L C 1
ATOM 12898 O O . VAL D 2 197 ? -35.249 -5.871 15.846 1.00 48.36 197 VAL L O 1
ATOM 12911 N N . THR D 2 198 ? -33.784 -4.414 16.784 1.00 44.93 198 THR L N 1
ATOM 12912 C CA . THR D 2 198 ? -34.579 -3.206 16.634 1.00 43.43 198 THR L CA 1
ATOM 12913 C C . THR D 2 198 ? -33.769 -2.193 15.836 1.00 50.72 198 THR L C 1
ATOM 12914 O O . THR D 2 198 ? -32.590 -1.962 16.132 1.00 63.30 198 THR L O 1
ATOM 12925 N N . HIS D 2 199 ? -34.404 -1.593 14.831 1.00 51.13 199 HIS L N 1
ATOM 12926 C CA . HIS D 2 199 ? -33.760 -0.610 13.973 1.00 57.29 199 HIS L CA 1
ATOM 12927 C C . HIS D 2 199 ? -34.824 0.356 13.470 1.00 50.43 199 HIS L C 1
ATOM 12928 O O . HIS D 2 199 ? -35.996 -0.009 13.340 1.00 51.83 199 HIS L O 1
ATOM 12942 N N . GLN D 2 200 ? -34.411 1.595 13.186 1.00 53.47 200 GLN L N 1
ATOM 12943 C CA . GLN D 2 200 ? -35.386 2.626 12.845 1.00 55.59 200 GLN L CA 1
ATOM 12944 C C . GLN D 2 200 ? -36.003 2.401 11.473 1.00 49.71 200 GLN L C 1
ATOM 12945 O O . GLN D 2 200 ? -37.049 2.987 11.172 1.00 51.45 200 GLN L O 1
ATOM 12959 N N . GLY D 2 201 ? -35.383 1.569 10.643 1.00 44.94 201 GLY L N 1
ATOM 12960 C CA . GLY D 2 201 ? -35.964 1.166 9.383 1.00 51.88 201 GLY L CA 1
ATOM 12961 C C . GLY D 2 201 ? -36.939 0.018 9.495 1.00 56.93 201 GLY L C 1
ATOM 12962 O O . GLY D 2 201 ? -37.588 -0.331 8.505 1.00 60.06 201 GLY L O 1
ATOM 12966 N N . LEU D 2 202 ? -37.054 -0.575 10.682 1.00 54.94 202 LEU L N 1
ATOM 12967 C CA . LEU D 2 202 ? -37.970 -1.679 10.927 1.00 43.66 202 LEU L CA 1
ATOM 12968 C C . LEU D 2 202 ? -39.167 -1.178 11.722 1.00 47.65 202 LEU L C 1
ATOM 12969 O O . LEU D 2 202 ? -39.011 -0.625 12.816 1.00 48.97 202 LEU L O 1
ATOM 12985 N N . ARG D 2 203 ? -40.357 -1.374 11.156 1.00 50.65 203 ARG L N 1
ATOM 12986 C CA . ARG D 2 203 ? -41.603 -1.061 11.844 1.00 52.38 203 ARG L CA 1
ATOM 12987 C C . ARG D 2 203 ? -41.596 -1.585 13.276 1.00 51.05 203 ARG L C 1
ATOM 12988 O O . ARG D 2 203 ? -41.941 -0.864 14.220 1.00 43.99 203 ARG L O 1
ATOM 13009 N N . SER D 2 204 ? -41.206 -2.838 13.452 1.00 54.76 204 SER L N 1
ATOM 13010 C CA . SER D 2 204 ? -41.209 -3.514 14.738 1.00 53.47 204 SER L CA 1
ATOM 13011 C C . SER D 2 204 ? -40.002 -4.440 14.774 1.00 47.60 204 SER L C 1
ATOM 13012 O O . SER D 2 204 ? -39.488 -4.830 13.722 1.00 49.00 204 SER L O 1
ATOM 13020 N N . PRO D 2 205 ? -39.529 -4.804 15.965 1.00 42.68 205 PRO L N 1
ATOM 13021 C CA . PRO D 2 205 ? -38.297 -5.600 16.032 1.00 44.10 205 PRO L CA 1
ATOM 13022 C C . PRO D 2 205 ? -38.508 -6.972 15.416 1.00 46.71 205 PRO L C 1
ATOM 13023 O O . PRO D 2 205 ? -39.559 -7.592 15.590 1.00 49.77 205 PRO L O 1
ATOM 13034 N N . VAL D 2 206 ? -37.499 -7.445 14.688 1.00 48.54 206 VAL L N 1
ATOM 13035 C CA . VAL D 2 206 ? -37.551 -8.762 14.060 1.00 48.96 206 VAL L CA 1
ATOM 13036 C C . VAL D 2 206 ? -36.643 -9.702 14.839 1.00 43.78 206 VAL L C 1
ATOM 13037 O O . VAL D 2 206 ? -35.535 -9.325 15.239 1.00 47.88 206 VAL L O 1
ATOM 13050 N N . THR D 2 207 ? -37.132 -10.916 15.079 1.00 39.07 207 THR L N 1
ATOM 13051 C CA . THR D 2 207 ? -36.436 -11.911 15.885 1.00 47.17 207 THR L CA 1
ATOM 13052 C C . THR D 2 207 ? -36.161 -13.138 15.028 1.00 53.97 207 THR L C 1
ATOM 13053 O O . THR D 2 207 ? -37.095 -13.739 14.484 1.00 55.09 207 THR L O 1
ATOM 13064 N N . LYS D 2 208 ? -34.888 -13.509 14.912 1.00 59.63 208 LYS L N 1
ATOM 13065 C CA . LYS D 2 208 ? -34.481 -14.731 14.227 1.00 50.10 208 LYS L CA 1
ATOM 13066 C C . LYS D 2 208 ? -34.012 -15.743 15.261 1.00 44.29 208 LYS L C 1
ATOM 13067 O O . LYS D 2 208 ? -33.122 -15.443 16.062 1.00 39.53 208 LYS L O 1
ATOM 13086 N N . SER D 2 209 ? -34.588 -16.943 15.231 1.00 44.16 209 SER L N 1
ATOM 13087 C CA . SER D 2 209 ? -34.320 -17.927 16.269 1.00 45.60 209 SER L CA 1
ATOM 13088 C C . SER D 2 209 ? -34.189 -19.317 15.663 1.00 36.53 209 SER L C 1
ATOM 13089 O O . SER D 2 209 ? -34.567 -19.562 14.515 1.00 40.69 209 SER L O 1
ATOM 13097 N N . PHE D 2 210 ? -33.638 -20.227 16.465 1.00 33.57 210 PHE L N 1
ATOM 13098 C CA . PHE D 2 210 ? -33.472 -21.619 16.077 1.00 43.38 210 PHE L CA 1
ATOM 13099 C C . PHE D 2 210 ? -33.552 -22.493 17.320 1.00 50.91 210 PHE L C 1
ATOM 13100 O O . PHE D 2 210 ? -33.375 -22.025 18.450 1.00 56.19 210 PHE L O 1
ATOM 13117 N N . ASN D 2 211 ? -33.825 -23.774 17.090 1.00 46.93 211 ASN L N 1
ATOM 13118 C CA . ASN D 2 211 ? -33.884 -24.786 18.136 1.00 46.89 211 ASN L CA 1
ATOM 13119 C C . ASN D 2 211 ? -32.656 -25.680 18.034 1.00 46.97 211 ASN L C 1
ATOM 13120 O O . ASN D 2 211 ? -32.296 -26.119 16.936 1.00 47.28 211 ASN L O 1
ATOM 13131 N N . ARG D 2 212 ? -32.013 -25.942 19.170 1.00 50.23 212 ARG L N 1
ATOM 13132 C CA . ARG D 2 212 ? -30.840 -26.804 19.170 1.00 58.06 212 ARG L CA 1
ATOM 13133 C C . ARG D 2 212 ? -31.194 -28.160 18.573 1.00 67.49 212 ARG L C 1
ATOM 13134 O O . ARG D 2 212 ? -32.268 -28.711 18.832 1.00 71.97 212 ARG L O 1
ATOM 13155 N N . GLY D 2 213 ? -30.283 -28.697 17.771 1.00 74.57 213 GLY L N 1
ATOM 13156 C CA . GLY D 2 213 ? -30.519 -29.982 17.144 1.00 81.01 213 GLY L CA 1
ATOM 13157 C C . GLY D 2 213 ? -31.449 -29.911 15.955 1.00 83.66 213 GLY L C 1
ATOM 13158 O O . GLY D 2 213 ? -32.357 -30.742 15.833 1.00 95.32 213 GLY L O 1
ATOM 13162 N N . GLU D 2 214 ? -31.261 -28.921 15.086 1.00 66.70 214 GLU L N 1
ATOM 13163 C CA . GLU D 2 214 ? -32.067 -28.766 13.877 1.00 73.47 214 GLU L CA 1
ATOM 13164 C C . GLU D 2 214 ? -33.458 -28.244 14.226 1.00 70.55 214 GLU L C 1
ATOM 13165 O O . GLU D 2 214 ? -33.779 -28.036 15.396 1.00 65.54 214 GLU L O 1
ATOM 13177 N N . THR E 3 1 ? 16.766 30.529 6.499 1.00 25.20 620 THR C N 1
ATOM 13178 C CA . THR E 3 1 ? 15.650 30.875 7.372 1.00 38.17 620 THR C CA 1
ATOM 13179 C C . THR E 3 1 ? 15.690 30.048 8.656 1.00 49.72 620 THR C C 1
ATOM 13180 O O . THR E 3 1 ? 15.011 30.368 9.631 1.00 54.55 620 THR C O 1
ATOM 13190 N N . ASP E 3 2 ? 16.492 28.980 8.652 1.00 45.03 621 ASP C N 1
ATOM 13191 C CA . ASP E 3 2 ? 16.589 28.122 9.828 1.00 47.23 621 ASP C CA 1
ATOM 13192 C C . ASP E 3 2 ? 17.040 28.919 11.046 1.00 44.77 621 ASP C C 1
ATOM 13193 O O . ASP E 3 2 ? 16.446 28.818 12.128 1.00 52.51 621 ASP C O 1
ATOM 13202 N N . LYS E 3 3 ? 18.092 29.726 10.885 1.00 54.92 622 LYS C N 1
ATOM 13203 C CA . LYS E 3 3 ? 18.563 30.553 11.990 1.00 59.45 622 LYS C CA 1
ATOM 13204 C C . LYS E 3 3 ? 17.446 31.436 12.529 1.00 52.24 622 LYS C C 1
ATOM 13205 O O . LYS E 3 3 ? 17.418 31.735 13.727 1.00 50.70 622 LYS C O 1
ATOM 13224 N N . ILE E 3 4 ? 16.515 31.853 11.667 1.00 49.98 623 ILE C N 1
ATOM 13225 C CA . ILE E 3 4 ? 15.347 32.597 12.131 1.00 48.95 623 ILE C CA 1
ATOM 13226 C C . ILE E 3 4 ? 14.423 31.676 12.918 1.00 45.75 623 ILE C C 1
ATOM 13227 O O . ILE E 3 4 ? 13.920 32.040 13.990 1.00 38.27 623 ILE C O 1
ATOM 13243 N N . ASP E 3 5 ? 14.188 30.467 12.399 1.00 46.23 624 ASP C N 1
ATOM 13244 C CA . ASP E 3 5 ? 13.327 29.516 13.092 1.00 40.26 624 ASP C CA 1
ATOM 13245 C C . ASP E 3 5 ? 13.824 29.252 14.505 1.00 43.46 624 ASP C C 1
ATOM 13246 O O . ASP E 3 5 ? 13.018 29.014 15.412 1.00 36.66 624 ASP C O 1
ATOM 13255 N N . GLN E 3 6 ? 15.142 29.288 14.713 1.00 54.10 625 GLN C N 1
ATOM 13256 C CA . GLN E 3 6 ? 15.672 29.181 16.068 1.00 53.92 625 GLN C CA 1
ATOM 13257 C C . GLN E 3 6 ? 15.237 30.368 16.921 1.00 50.65 625 GLN C C 1
ATOM 13258 O O . GLN E 3 6 ? 14.974 30.216 18.120 1.00 48.12 625 GLN C O 1
ATOM 13272 N N . ILE E 3 7 ? 15.150 31.558 16.321 1.00 48.91 626 ILE C N 1
ATOM 13273 C CA . ILE E 3 7 ? 14.783 32.741 17.091 1.00 58.64 626 ILE C CA 1
ATOM 13274 C C . ILE E 3 7 ? 13.300 32.720 17.428 1.00 54.50 626 ILE C C 1
ATOM 13275 O O . ILE E 3 7 ? 12.892 33.222 18.483 1.00 48.28 626 ILE C O 1
ATOM 13291 N N . ILE E 3 8 ? 12.467 32.148 16.555 1.00 59.36 627 ILE C N 1
ATOM 13292 C CA . ILE E 3 8 ? 11.052 32.025 16.891 1.00 55.77 627 ILE C CA 1
ATOM 13293 C C . ILE E 3 8 ? 10.879 31.046 18.042 1.00 62.26 627 ILE C C 1
ATOM 13294 O O . ILE E 3 8 ? 9.903 31.123 18.798 1.00 56.58 627 ILE C O 1
ATOM 13310 N N . HIS E 3 9 ? 11.822 30.115 18.192 1.00 57.03 628 HIS C N 1
ATOM 13311 C CA . HIS E 3 9 ? 11.789 29.099 19.236 1.00 44.24 628 HIS C CA 1
ATOM 13312 C C . HIS E 3 9 ? 11.908 29.681 20.639 1.00 52.50 628 HIS C C 1
ATOM 13313 O O . HIS E 3 9 ? 11.681 28.953 21.611 1.00 45.79 628 HIS C O 1
ATOM 13327 N N . ASP E 3 10 ? 12.257 30.963 20.772 1.00 66.96 629 ASP C N 1
ATOM 13328 C CA . ASP E 3 10 ? 12.520 31.536 22.088 1.00 64.49 629 ASP C CA 1
ATOM 13329 C C . ASP E 3 10 ? 11.231 31.816 22.857 1.00 67.76 629 ASP C C 1
ATOM 13330 O O . ASP E 3 10 ? 11.088 31.400 24.012 1.00 75.00 629 ASP C O 1
ATOM 13339 N N . PHE E 3 11 ? 10.284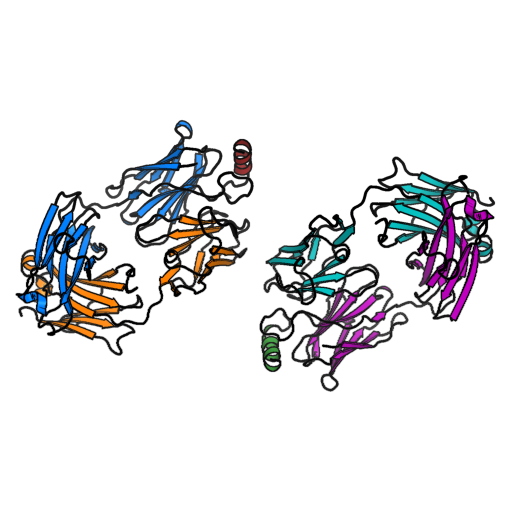 32.521 22.237 1.00 58.88 630 PHE C N 1
ATOM 13340 C CA . PHE E 3 11 ? 9.082 32.971 22.930 1.00 56.25 630 PHE C CA 1
ATOM 13341 C C . PHE E 3 11 ? 7.928 31.979 22.849 1.00 62.93 630 PHE C C 1
ATOM 13342 O O . PHE E 3 11 ? 6.941 32.141 23.574 1.00 50.37 630 PHE C O 1
ATOM 13359 N N . ILE E 3 12 ? 8.029 30.966 21.993 1.00 70.83 631 ILE C N 1
ATOM 13360 C CA . ILE E 3 12 ? 6.959 29.995 21.788 1.00 62.22 631 ILE C CA 1
ATOM 13361 C C . ILE E 3 12 ? 7.145 28.829 22.751 1.00 56.31 631 ILE C C 1
ATOM 13362 O O . ILE E 3 12 ? 6.461 27.804 22.649 1.00 50.93 631 ILE C O 1
ATOM 13378 N N . ASP E 3 13 ? 8.069 28.980 23.696 1.00 57.38 632 ASP C N 1
ATOM 13379 C CA . ASP E 3 13 ? 8.449 27.887 24.572 1.00 57.44 632 ASP C CA 1
ATOM 13380 C C . ASP E 3 13 ? 7.277 27.449 25.448 1.00 46.64 632 ASP C C 1
ATOM 13381 O O . ASP E 3 13 ? 6.195 28.042 25.450 1.00 58.34 632 ASP C O 1
ATOM 13390 N N . LYS E 3 14 ? 7.520 26.382 26.194 1.00 36.66 633 LYS C N 1
ATOM 13391 C CA . LYS E 3 14 ? 6.488 25.698 26.957 1.00 39.06 633 LYS C CA 1
ATOM 13392 C C . LYS E 3 14 ? 5.781 26.662 27.905 1.00 54.31 633 LYS C C 1
ATOM 13393 O O . LYS E 3 14 ? 6.441 27.270 28.761 1.00 55.96 633 LYS C O 1
ATOM 13412 N N . PRO E 3 15 ? 4.453 26.836 27.796 1.00 76.58 634 PRO C N 1
ATOM 13413 C CA . PRO E 3 15 ? 3.722 27.698 28.730 1.00 77.11 634 PRO C CA 1
ATOM 13414 C C . PRO E 3 15 ? 3.489 27.037 30.085 1.00 70.41 634 PRO C C 1
ATOM 13415 O O . PRO E 3 15 ? 2.488 26.339 30.247 1.00 67.05 634 PRO C O 1
ATOM 13426 N N . THR F 3 1 ? -42.339 41.104 6.538 1.00 49.51 620 THR D N 1
ATOM 13427 C CA . THR F 3 1 ? -41.237 40.932 7.477 1.00 49.49 620 THR D CA 1
ATOM 13428 C C . THR F 3 1 ? -41.442 41.800 8.718 1.00 52.42 620 THR D C 1
ATOM 13429 O O . THR F 3 1 ? -40.793 41.593 9.744 1.00 60.66 620 THR D O 1
ATOM 13439 N N . ASP F 3 2 ? -42.356 42.768 8.620 1.00 50.27 621 ASP D N 1
ATOM 13440 C CA . ASP F 3 2 ? -42.603 43.674 9.737 1.00 60.47 621 ASP D CA 1
ATOM 13441 C C . ASP F 3 2 ? -43.040 42.909 10.981 1.00 57.09 621 ASP D C 1
ATOM 13442 O O . ASP F 3 2 ? -42.481 43.098 12.070 1.00 53.23 621 ASP D O 1
ATOM 13451 N N . LYS F 3 3 ? -44.034 42.027 10.836 1.00 66.05 622 LYS D N 1
ATOM 13452 C CA . LYS F 3 3 ? -44.486 41.237 11.976 1.00 60.83 622 LYS D CA 1
ATOM 13453 C C . LYS F 3 3 ? -43.346 40.434 12.584 1.00 56.61 622 LYS D C 1
ATOM 13454 O O . LYS F 3 3 ? -43.314 40.231 13.802 1.00 59.53 622 LYS D O 1
ATOM 13473 N N . ILE F 3 4 ? -42.401 39.979 11.760 1.00 56.47 623 ILE D N 1
ATOM 13474 C CA . ILE F 3 4 ? -41.232 39.282 12.285 1.00 51.96 623 ILE D CA 1
ATOM 13475 C C . ILE F 3 4 ? -40.311 40.263 12.996 1.00 53.56 623 ILE D C 1
ATOM 13476 O O . ILE F 3 4 ? -39.826 39.997 14.102 1.00 54.15 623 ILE D O 1
ATOM 13492 N N . ASP F 3 5 ? -40.063 41.417 12.374 1.00 63.36 624 ASP D N 1
ATOM 13493 C CA . ASP F 3 5 ? -39.185 42.410 12.982 1.00 55.97 624 ASP D CA 1
ATOM 13494 C C . ASP F 3 5 ? -39.676 42.819 14.364 1.00 54.89 624 ASP D C 1
ATOM 13495 O O . ASP F 3 5 ? -38.863 43.134 15.240 1.00 48.10 624 ASP D O 1
ATOM 13504 N N . GLN F 3 6 ? -40.995 42.824 14.584 1.00 57.19 625 GLN D N 1
ATOM 13505 C CA . GLN F 3 6 ? -41.501 43.065 15.933 1.00 59.61 625 GLN D CA 1
ATOM 13506 C C . GLN F 3 6 ? -41.060 41.964 16.889 1.00 65.65 625 GLN D C 1
ATOM 13507 O O . GLN F 3 6 ? -40.768 42.230 18.060 1.00 59.28 625 GLN D O 1
ATOM 13521 N N . ILE F 3 7 ? -41.010 40.720 16.412 1.00 73.01 626 ILE D N 1
ATOM 13522 C CA . ILE F 3 7 ? -40.629 39.618 17.288 1.00 72.06 626 ILE D CA 1
ATOM 13523 C C . ILE F 3 7 ? -39.129 39.631 17.555 1.00 66.47 626 ILE D C 1
ATOM 13524 O O . ILE F 3 7 ? -38.688 39.238 18.641 1.00 54.72 626 ILE D O 1
ATOM 13540 N N . ILE F 3 8 ? -38.324 40.073 16.587 1.00 69.18 627 ILE D N 1
ATOM 13541 C CA . ILE F 3 8 ? -36.893 40.216 16.833 1.00 55.74 627 ILE D CA 1
ATOM 13542 C C . ILE F 3 8 ? -36.660 41.340 17.832 1.00 62.32 627 ILE D C 1
ATOM 13543 O O . ILE F 3 8 ? -35.652 41.352 18.548 1.00 61.49 627 ILE D O 1
ATOM 13559 N N . HIS F 3 9 ? -37.593 42.293 17.901 1.00 67.74 628 HIS D N 1
ATOM 13560 C CA . HIS F 3 9 ? -37.521 43.420 18.823 1.00 64.82 628 HIS D CA 1
ATOM 13561 C C . HIS F 3 9 ? -37.592 42.988 20.283 1.00 71.17 628 HIS D C 1
ATOM 13562 O O . HIS F 3 9 ? -37.329 43.809 21.169 1.00 66.01 628 HIS D O 1
ATOM 13576 N N . ASP F 3 10 ? -37.940 41.728 20.551 1.00 79.08 629 ASP D N 1
ATOM 13577 C CA . ASP F 3 10 ? -38.170 41.269 21.917 1.00 74.27 629 ASP D CA 1
ATOM 13578 C C . ASP F 3 10 ? -36.866 41.041 22.677 1.00 78.83 629 ASP D C 1
ATOM 13579 O O . ASP F 3 10 ? -36.703 41.531 23.800 1.00 88.70 629 ASP D O 1
ATOM 13588 N N . PHE F 3 11 ? -35.928 40.301 22.085 1.00 73.13 630 PHE D N 1
ATOM 13589 C CA . PHE F 3 11 ? -34.733 39.862 22.798 1.00 72.36 630 PHE D CA 1
ATOM 13590 C C . PHE F 3 11 ? -33.573 40.846 22.718 1.00 85.75 630 PHE D C 1
ATOM 13591 O O . PHE F 3 11 ? -32.582 40.664 23.434 1.00 82.82 630 PHE D O 1
ATOM 13608 N N . ILE F 3 12 ? -33.661 41.876 21.879 1.00 76.36 631 ILE D N 1
ATOM 13609 C CA . ILE F 3 12 ? -32.563 42.826 21.727 1.00 57.72 631 ILE D CA 1
ATOM 13610 C C . ILE F 3 12 ? -32.743 43.939 22.751 1.00 53.69 631 ILE D C 1
ATOM 13611 O O . ILE F 3 12 ? -32.025 44.944 22.724 1.00 64.25 631 ILE D O 1
ATOM 13627 N N . ASP F 3 13 ? -33.693 43.772 23.669 1.00 53.07 632 ASP D N 1
ATOM 13628 C CA . ASP F 3 13 ? -33.980 44.852 24.597 1.00 68.07 632 ASP D CA 1
ATOM 13629 C C . ASP F 3 13 ? -32.727 45.188 25.391 1.00 69.14 632 ASP D C 1
ATOM 13630 O O . ASP F 3 13 ? -31.848 44.347 25.597 1.00 82.86 632 ASP D O 1
ATOM 13639 N N . LYS F 3 14 ? -32.654 46.428 25.839 1.00 54.23 633 LYS D N 1
ATOM 13640 C CA . LYS F 3 14 ? -31.435 46.931 26.446 1.00 54.91 633 LYS D CA 1
ATOM 13641 C C . LYS F 3 14 ? -31.086 46.135 27.701 1.00 60.23 633 LYS D C 1
ATOM 13642 O O . LYS F 3 14 ? -31.886 46.110 28.649 1.00 56.40 633 LYS D O 1
ATOM 13661 N N . PRO F 3 15 ? -29.917 45.475 27.757 1.00 68.98 634 PRO D N 1
ATOM 13662 C CA . PRO F 3 15 ? -29.513 44.773 28.980 1.00 74.62 634 PRO D CA 1
ATOM 13663 C C . PRO F 3 15 ? -28.981 45.728 30.047 1.00 62.74 634 PRO D C 1
ATOM 13664 O O . PRO F 3 15 ? -27.969 45.441 30.687 1.00 63.38 634 PRO D O 1
#

B-factor: mean 54.87, std 14.62, range [14.75, 123.28]

Foldseek 3Di:
DKAKDKDFDAEDEAQDKGKIKIAIDPDAQQQFKKFKKWAAPPDDIGTAWTAGQVFDIDGDPVQVVFWDWGAHRVRRMTMIIGGRHHQVPFTWMWIKTCAQPDPPDDPRGIDTDGTRGHGHFNDDFDAWDKDWDAFDDPDDAQDKTKTKIKTDFGDDQDKDKDKPNVPDPPQKDWAHWDQDPVRGIITMIMGIDHPVCQVVHWMKMWMADVVNRDTDIGTHHHD/DAKDKDWDAEDEAQAKTKIKIADPDDFLQVFKKFKWWAAPPHDIGTAWIAHQVQDIDGDVVCVVFKGKGDDRVRRMIMIMGGRHDQVPFTWMWIKTAFDPDPPDPDGTMDTHGTRGHGYFNDDFDAWDKDWAAWDDDAQDKIKIWIKTDFGDDQDKDKDKPNVPDPPQKDWDHWDQDPNGGIITMIMGIDGPVCQVVDWIKMWMADPPVRDTDIGTHHD/DKAKEKPPQEAEEAAQDKDKIKIFINFWQVPQFKWKWFDAPPDDIDTAATRAFRGDPPDDPQWGKHDHTGIIMIMGGRDDPVRFGKMKMWGDRDPPTDIYPIHGYAYDDDFDFWDKDKDWADVVVVVVFKTKIKMKTHFGDDPDKDKWKAFLHRTDPDQKDKDKDDQDPPRRTIMMMMIGIDTSVVVVVTFKIKIWMDDPVDPHIDIDIGTPPD/DKAKEKPDQEAADALQFKDKIKIFIPWWQVQQFKWKWFDAPPDDIDIAGGRAFRGDPPDDPQWTKHDGTGIIMIMGHNHDPVVFTKMKMWGPRDPPTDIYPIYGYAYHDDFDFWDKDKDWADVVVLVVFKTKIKIKTHFGPDPDKDKWKAFLNNTDPPQKDKDKDDQDPPRRTIMMMMIGIDTSVVVVVTFKIKIWMDDPSDPHIDIDIGTPPD/DVVVVVVVCPVVDDD/DVVVVVVVVPPVPDD

Secondary structure (DSSP, 8-state):
--EEEEEE--EE-TT--EEEEEEEESS-TTTS-EEEEEE-TTS--EEEEEE-TTS-EEE-TTTTTTEEEEEEGGGTEEEEEE-S--GGG-EEEEEE------SSSSS-S---PPPEEEEE-S---BPPEEEEE-S-SSPPTTSEEEEEEEEEEEBSS--EEEETTTTB-TTEEEPPPEE-TTS-EEEEEEEEEEHHHHHH--EEEEEEETTTTEEEEEEE---/---EEEESSEEEE-TTS-EEEEEEESS--TT---EEEEE-TTS--EEEEETTTEEPTTS-TTEEEEEETTEEEEEE-S--GGG-SEEEEEE-SSSSPEE---EEEEE----BPPEEEEEPPPHHHHHTTEEEEEEEEEEEBSS--EEEEEETTEEE-SSEEEEEPPPPTTT--EEEEEEEEEEHHHHHT--EEEEEEE-TTSSS-EEEEEETT-/-HHHHHHHTTTTS--/-HHHHHHHTTTTS--/--EEEEE--EE-TT--EEEEEEE-SS-TTTS-EEEEEE-TTS--EEEEEE-TTS-EEE-TTTTTTEEEEEETTTTEEEEEE-S--GGG-EEEEEE------TTSSS-S--B---EEEEE-S---BPPEEEEE-----TTSEEEEEEEEEEEBSS--EEEETTTTB-SSEEEPPPEE-TTS-EEEEEEEEEEHHHHHH---EEEEEETTTTEEEEEE---/---EEEE-SEEEE-TTS-EEEEEEESS--TT---EEEEE-TTS--EEEEETTTEEPTTS-TTEEEEEETTEEEEEE-S--GGG-SEEEEEE-SSSSPEE---EEEEE----BPPEEEEEPPPHHHHHTTEEEEEEEEEEEBSS--EEEEEETTEEE-SSEEEEEPPPPTTT--EEEEEEEEEEHHHHHT--EEEEEEE-TTSSS-EEEEEES--